Protein 6JEL (pdb70)

Structure (mmCIF, N/CA/C/O backbone):
data_6JEL
#
_entry.id   6JEL
#
_cell.length_a   91.687
_cell.length_b   94.822
_cell.length_c   115.273
_cell.angle_alpha   90.00
_cell.angle_beta   90.00
_cell.angle_gamma   90.00
#
_symmetry.space_group_name_H-M   'P 21 21 21'
#
loop_
_entity.id
_entity.type
_entity.pdbx_description
1 polymer Glycosyltransferase
2 water water
#
loop_
_atom_site.group_PDB
_atom_site.id
_atom_site.type_symbol
_atom_site.label_atom_id
_atom_site.label_alt_id
_atom_site.label_comp_id
_atom_site.label_asym_id
_atom_site.label_entity_id
_atom_site.label_seq_id
_atom_site.pdbx_PDB_ins_code
_atom_site.Cartn_x
_atom_site.Cartn_y
_atom_site.Cartn_z
_atom_site.occupancy
_atom_site.B_iso_or_equiv
_atom_site.auth_seq_id
_atom_site.auth_comp_id
_atom_site.auth_asym_id
_atom_site.auth_atom_id
_atom_site.pdbx_PDB_model_num
ATOM 1 N N . ALA A 1 25 ? 50.096 4.590 29.266 1.00 58.64 5 ALA A N 1
ATOM 2 C CA . ALA A 1 25 ? 49.469 4.839 27.930 1.00 58.90 5 ALA A CA 1
ATOM 3 C C . ALA A 1 25 ? 48.478 5.996 28.040 1.00 57.09 5 ALA A C 1
ATOM 4 O O . ALA A 1 25 ? 47.545 5.933 28.841 1.00 60.24 5 ALA A O 1
ATOM 6 N N . PRO A 1 26 ? 48.653 7.085 27.251 1.00 52.83 6 PRO A N 1
ATOM 7 C CA . PRO A 1 26 ? 47.730 8.220 27.285 1.00 50.62 6 PRO A CA 1
ATOM 8 C C . PRO A 1 26 ? 46.329 7.829 26.815 1.00 50.07 6 PRO A C 1
ATOM 9 O O . PRO A 1 26 ? 46.174 6.979 25.940 1.00 49.81 6 PRO A O 1
ATOM 13 N N . LEU A 1 27 ? 45.316 8.469 27.411 1.00 47.32 7 LEU A N 1
ATOM 14 C CA . LEU A 1 27 ? 43.932 8.056 27.252 1.00 44.63 7 LEU A CA 1
ATOM 15 C C . LEU A 1 27 ? 43.163 9.073 26.412 1.00 42.19 7 LEU A C 1
ATOM 16 O O . LEU A 1 27 ? 43.178 10.272 26.695 1.00 40.23 7 LEU A O 1
ATOM 21 N N . ILE A 1 28 ? 42.477 8.555 25.385 1.00 39.83 8 ILE A N 1
ATOM 22 C CA . ILE A 1 28 ? 41.531 9.322 24.591 1.00 37.30 8 ILE A CA 1
ATOM 23 C C . ILE A 1 28 ? 40.121 8.956 25.050 1.00 36.83 8 ILE A C 1
ATOM 24 O O . ILE A 1 28 ? 39.768 7.781 25.126 1.00 36.65 8 ILE A O 1
ATOM 29 N N . VAL A 1 29 ? 39.325 9.982 25.358 1.00 35.38 9 VAL A N 1
ATOM 30 C CA . VAL A 1 29 ? 37.951 9.785 25.784 1.00 34.41 9 VAL A CA 1
ATOM 31 C C . VAL A 1 29 ? 37.041 10.088 24.598 1.00 33.86 9 VAL A C 1
ATOM 32 O O . VAL A 1 29 ? 37.207 11.106 23.933 1.00 33.33 9 VAL A O 1
ATOM 36 N N . ILE A 1 30 ? 36.095 9.180 24.335 1.00 33.32 10 ILE A N 1
ATOM 37 C CA . ILE A 1 30 ? 35.158 9.338 23.234 1.00 32.25 10 ILE A CA 1
ATOM 38 C C . ILE A 1 30 ? 33.740 9.235 23.786 1.00 31.74 10 ILE A C 1
ATOM 39 O O . ILE A 1 30 ? 33.414 8.289 24.501 1.00 32.68 10 ILE A O 1
ATOM 44 N N . VAL A 1 31 ? 32.905 10.223 23.445 1.00 31.96 11 VAL A N 1
ATOM 45 C CA . VAL A 1 31 ? 31.539 10.279 23.940 1.00 32.66 11 VAL A CA 1
ATOM 46 C C . VAL A 1 31 ? 30.581 10.250 22.752 1.00 32.92 11 VAL A C 1
ATOM 47 O O . VAL A 1 31 ? 30.253 11.291 22.187 1.00 33.01 11 VAL A O 1
ATOM 51 N N . PRO A 1 32 ? 30.093 9.057 22.341 1.00 30.85 12 PRO A N 1
ATOM 52 C CA . PRO A 1 32 ? 29.122 8.958 21.255 1.00 31.12 12 PRO A CA 1
ATOM 53 C C . PRO A 1 32 ? 27.750 9.416 21.730 1.00 31.31 12 PRO A C 1
ATOM 54 O O . PRO A 1 32 ? 27.403 9.239 22.900 1.00 32.53 12 PRO A O 1
ATOM 58 N N . SER A 1 33 ? 26.974 9.993 20.807 1.00 31.74 13 SER A N 1
ATOM 59 C CA . SER A 1 33 ? 25.563 10.219 21.064 1.00 33.16 13 SER A CA 1
ATOM 60 C C . SER A 1 33 ? 24.872 8.875 21.284 1.00 35.76 13 SER A C 1
ATOM 61 O O . SER A 1 33 ? 25.336 7.855 20.775 1.00 34.36 13 SER A O 1
ATOM 64 N N . PRO A 1 34 ? 23.770 8.826 22.074 1.00 37.72 14 PRO A N 1
ATOM 65 C CA . PRO A 1 34 ? 23.034 7.582 22.307 1.00 40.03 14 PRO A CA 1
ATOM 66 C C . PRO A 1 34 ? 22.483 6.974 21.024 1.00 41.37 14 PRO A C 1
ATOM 67 O O . PRO A 1 34 ? 22.141 7.692 20.082 1.00 42.28 14 PRO A O 1
ATOM 71 N N . GLY A 1 35 ? 22.400 5.638 21.012 1.00 43.66 15 GLY A N 1
ATOM 72 C CA . GLY A 1 35 ? 21.902 4.897 19.864 1.00 45.44 15 GLY A CA 1
ATOM 73 C C . GLY A 1 35 ? 23.034 4.246 19.075 1.00 46.86 15 GLY A C 1
ATOM 74 O O . GLY A 1 35 ? 24.129 4.796 18.975 1.00 48.67 15 GLY A O 1
ATOM 75 N N . MET A 1 36 ? 22.740 3.068 18.511 1.00 46.75 16 MET A N 1
ATOM 76 C CA . MET A 1 36 ? 23.691 2.270 17.754 1.00 46.24 16 MET A CA 1
ATOM 77 C C . MET A 1 36 ? 24.184 3.068 16.546 1.00 43.89 16 MET A C 1
ATOM 78 O O . MET A 1 36 ? 25.348 2.965 16.160 1.00 44.17 16 MET A O 1
ATOM 83 N N . GLY A 1 37 ? 23.282 3.864 15.956 1.00 44.00 17 GLY A N 1
ATOM 84 C CA . GLY A 1 37 ? 23.586 4.645 14.768 1.00 41.79 17 GLY A CA 1
ATOM 85 C C . GLY A 1 37 ? 24.748 5.613 14.988 1.00 42.17 17 GLY A C 1
ATOM 86 O O . GLY A 1 37 ? 25.471 5.936 14.048 1.00 43.20 17 GLY A O 1
ATOM 87 N N . HIS A 1 38 ? 24.918 6.069 16.236 1.00 40.43 18 HIS A N 1
ATOM 88 C CA . HIS A 1 38 ? 25.988 6.997 16.564 1.00 40.67 18 HIS A CA 1
ATOM 89 C C . HIS A 1 38 ? 27.190 6.249 17.136 1.00 40.76 18 HIS A C 1
ATOM 90 O O . HIS A 1 38 ? 28.329 6.678 16.948 1.00 42.43 18 HIS A O 1
ATOM 97 N N . LEU A 1 39 ? 26.928 5.125 17.819 1.00 38.74 19 LEU A N 1
ATOM 98 C CA . LEU A 1 39 ? 27.984 4.353 18.454 1.00 36.48 19 LEU A CA 1
ATOM 99 C C . LEU A 1 39 ? 28.915 3.755 17.398 1.00 37.06 19 LEU A C 1
ATOM 100 O O . LEU A 1 39 ? 30.134 3.829 17.535 1.00 36.74 19 LEU A O 1
ATOM 105 N N . ILE A 1 40 ? 28.328 3.192 16.336 1.00 37.63 20 ILE A N 1
ATOM 106 C CA . ILE A 1 40 ? 29.063 2.398 15.362 1.00 37.55 20 ILE A CA 1
ATOM 107 C C . ILE A 1 40 ? 30.195 3.206 14.723 1.00 38.74 20 ILE A C 1
ATOM 108 O O . ILE A 1 40 ? 31.339 2.759 14.740 1.00 38.51 20 ILE A O 1
ATOM 113 N N . PRO A 1 41 ? 29.945 4.405 14.139 1.00 39.57 21 PRO A N 1
ATOM 114 C CA . PRO A 1 41 ? 31.010 5.164 13.478 1.00 40.00 21 PRO A CA 1
ATOM 115 C C . PRO A 1 41 ? 32.152 5.568 14.412 1.00 39.90 21 PRO A C 1
ATOM 116 O O . PRO A 1 41 ? 33.313 5.559 14.008 1.00 40.75 21 PRO A O 1
ATOM 120 N N . LEU A 1 42 ? 31.821 5.909 15.664 1.00 38.27 22 LEU A N 1
ATOM 121 C CA . LEU A 1 42 ? 32.839 6.333 16.613 1.00 37.59 22 LEU A CA 1
ATOM 122 C C . LEU A 1 42 ? 33.604 5.132 17.164 1.00 37.67 22 LEU A C 1
ATOM 123 O O . LEU A 1 42 ? 34.761 5.270 17.552 1.00 36.53 22 LEU A O 1
ATOM 128 N N . VAL A 1 43 ? 32.954 3.960 17.199 1.00 39.43 23 VAL A N 1
ATOM 129 C CA . VAL A 1 43 ? 33.626 2.727 17.583 1.00 39.99 23 VAL A CA 1
ATOM 130 C C . VAL A 1 43 ? 34.677 2.394 16.527 1.00 41.18 23 VAL A C 1
ATOM 131 O O . VAL A 1 43 ? 35.782 1.972 16.864 1.00 41.93 23 VAL A O 1
ATOM 135 N N . GLU A 1 44 ? 34.326 2.607 15.253 1.00 42.27 24 GLU A N 1
ATOM 136 C CA . GLU A 1 44 ? 35.245 2.363 14.152 1.00 43.79 24 GLU A CA 1
ATOM 137 C C . GLU A 1 44 ? 36.444 3.304 14.265 1.00 43.47 24 GLU A C 1
ATOM 138 O O . GLU A 1 44 ? 37.573 2.900 13.996 1.00 42.51 24 GLU A O 1
ATOM 144 N N . PHE A 1 45 ? 36.186 4.556 14.670 1.00 41.41 25 PHE A N 1
ATOM 145 C CA . PHE A 1 45 ? 37.249 5.531 14.844 1.00 40.11 25 PHE A CA 1
ATOM 146 C C . PHE A 1 45 ? 38.148 5.114 16.007 1.00 39.87 25 PHE A C 1
ATOM 147 O O . PHE A 1 45 ? 39.363 5.236 15.915 1.00 40.76 25 PHE A O 1
ATOM 155 N N . ALA A 1 46 ? 37.537 4.605 17.083 1.00 39.49 26 ALA A N 1
ATOM 156 C CA . ALA A 1 46 ? 38.261 4.121 18.249 1.00 39.59 26 ALA A CA 1
ATOM 157 C C . ALA A 1 46 ? 39.211 2.992 17.855 1.00 40.28 26 ALA A C 1
ATOM 158 O O . ALA A 1 46 ? 40.354 2.955 18.306 1.00 40.44 26 ALA A O 1
ATOM 160 N N . LYS A 1 47 ? 38.732 2.088 16.993 1.00 42.33 27 LYS A N 1
ATOM 161 C CA . LYS A 1 47 ? 39.513 0.941 16.556 1.00 44.43 27 LYS A CA 1
ATOM 162 C C . LYS A 1 47 ? 40.726 1.407 15.755 1.00 43.68 27 LYS A C 1
ATOM 163 O O . LYS A 1 47 ? 41.808 0.838 15.884 1.00 44.14 27 LYS A O 1
ATOM 169 N N . VAL A 1 48 ? 40.536 2.453 14.945 1.00 42.71 28 VAL A N 1
ATOM 170 C CA . VAL A 1 48 ? 41.607 3.005 14.129 1.00 42.75 28 VAL A CA 1
ATOM 171 C C . VAL A 1 48 ? 42.686 3.590 15.041 1.00 43.16 28 VAL A C 1
ATOM 172 O O . VAL A 1 48 ? 43.868 3.354 14.816 1.00 43.82 28 VAL A O 1
ATOM 176 N N . LEU A 1 49 ? 42.263 4.314 16.089 1.00 42.61 29 LEU A N 1
ATOM 177 C CA . LEU A 1 49 ? 43.169 5.026 16.981 1.00 41.73 29 LEU A CA 1
ATOM 178 C C . LEU A 1 49 ? 44.056 4.055 17.759 1.00 41.05 29 LEU A C 1
ATOM 179 O O . LEU A 1 49 ? 45.249 4.305 17.900 1.00 39.51 29 LEU A O 1
ATOM 184 N N . VAL A 1 50 ? 43.470 2.962 18.267 1.00 41.14 30 VAL A N 1
ATOM 185 C CA . VAL A 1 50 ? 44.209 2.058 19.138 1.00 44.01 30 VAL A CA 1
ATOM 186 C C . VAL A 1 50 ? 45.092 1.131 18.307 1.00 47.05 30 VAL A C 1
ATOM 187 O O . VAL A 1 50 ? 46.087 0.619 18.813 1.00 49.79 30 VAL A O 1
ATOM 191 N N . SER A 1 51 ? 44.717 0.917 17.039 1.00 48.57 31 SER A N 1
ATOM 192 C CA . SER A 1 51 ? 45.449 -0.004 16.186 1.00 48.98 31 SER A CA 1
ATOM 193 C C . SER A 1 51 ? 46.672 0.684 15.583 1.00 50.13 31 SER A C 1
ATOM 194 O O . SER A 1 51 ? 47.686 0.034 15.341 1.00 51.76 31 SER A O 1
ATOM 197 N N . ARG A 1 52 ? 46.575 2.000 15.363 1.00 48.78 32 ARG A N 1
ATOM 198 C CA . ARG A 1 52 ? 47.644 2.726 14.696 1.00 48.51 32 ARG A CA 1
ATOM 199 C C . ARG A 1 52 ? 48.578 3.392 15.705 1.00 49.26 32 ARG A C 1
ATOM 200 O O . ARG A 1 52 ? 49.738 3.645 15.383 1.00 49.48 32 ARG A O 1
ATOM 208 N N . PHE A 1 53 ? 48.079 3.690 16.911 1.00 47.69 33 PHE A N 1
ATOM 209 C CA . PHE A 1 53 ? 48.859 4.481 17.850 1.00 48.64 33 PHE A CA 1
ATOM 210 C C . PHE A 1 53 ? 48.875 3.837 19.235 1.00 50.86 33 PHE A C 1
ATOM 211 O O . PHE A 1 53 ? 48.120 2.902 19.507 1.00 49.19 33 PHE A O 1
ATOM 219 N N . HIS A 1 54 ? 49.758 4.360 20.096 1.00 55.29 34 HIS A N 1
ATOM 220 C CA . HIS A 1 54 ? 49.872 3.914 21.476 1.00 60.05 34 HIS A CA 1
ATOM 221 C C . HIS A 1 54 ? 48.934 4.737 22.353 1.00 57.87 34 HIS A C 1
ATOM 222 O O . HIS A 1 54 ? 49.362 5.608 23.111 1.00 59.75 34 HIS A O 1
ATOM 229 N N . PHE A 1 55 ? 47.636 4.454 22.214 1.00 54.38 35 PHE A N 1
ATOM 230 C CA . PHE A 1 55 ? 46.602 5.142 22.964 1.00 50.11 35 PHE A CA 1
ATOM 231 C C . PHE A 1 55 ? 45.671 4.119 23.601 1.00 47.57 35 PHE A C 1
ATOM 232 O O . PHE A 1 55 ? 45.460 3.038 23.060 1.00 47.50 35 PHE A O 1
ATOM 240 N N . SER A 1 56 ? 45.136 4.482 24.769 1.00 47.37 36 SER A N 1
ATOM 241 C CA . SER A 1 56 ? 43.960 3.833 25.317 1.00 46.13 36 SER A CA 1
ATOM 242 C C . SER A 1 56 ? 42.740 4.674 24.958 1.00 45.04 36 SER A C 1
ATOM 243 O O . SER A 1 56 ? 42.828 5.901 24.919 1.00 45.49 36 SER A O 1
ATOM 246 N N . VAL A 1 57 ? 41.617 4.004 24.677 1.00 43.44 37 VAL A N 1
ATOM 247 C CA . VAL A 1 57 ? 40.362 4.697 24.440 1.00 42.18 37 VAL A CA 1
ATOM 248 C C . VAL A 1 57 ? 39.370 4.308 25.534 1.00 42.57 37 VAL A C 1
ATOM 249 O O . VAL A 1 57 ? 39.252 3.137 25.886 1.00 42.09 37 VAL A O 1
ATOM 253 N N . SER A 1 58 ? 38.681 5.317 26.076 1.00 42.87 38 SER A N 1
ATOM 254 C CA . SER A 1 58 ? 37.589 5.098 27.010 1.00 43.04 38 SER A CA 1
ATOM 255 C C . SER A 1 58 ? 36.297 5.655 26.416 1.00 41.55 38 SER A C 1
ATOM 256 O O . SER A 1 58 ? 36.195 6.855 26.175 1.00 41.39 38 SER A O 1
ATOM 259 N N . LEU A 1 59 ? 35.323 4.768 26.178 1.00 39.45 39 LEU A N 1
ATOM 260 C CA . LEU A 1 59 ? 34.012 5.171 25.696 1.00 38.07 39 LEU A CA 1
ATOM 261 C C . LEU A 1 59 ? 33.102 5.483 26.881 1.00 37.17 39 LEU A C 1
ATOM 262 O O . LEU A 1 59 ? 32.827 4.616 27.706 1.00 37.53 39 LEU A O 1
ATOM 267 N N . LEU A 1 60 ? 32.640 6.737 26.952 1.00 36.64 40 LEU A N 1
ATOM 268 C CA . LEU A 1 60 ? 31.624 7.145 27.913 1.00 35.06 40 LEU A CA 1
ATOM 269 C C . LEU A 1 60 ? 30.298 7.288 27.174 1.00 35.31 40 LEU A C 1
ATOM 270 O O . LEU A 1 60 ? 30.203 8.076 26.236 1.00 36.91 40 LEU A O 1
ATOM 275 N N . LEU A 1 61 ? 29.292 6.507 27.594 1.00 34.46 41 LEU A N 1
ATOM 276 C CA . LEU A 1 61 ? 28.067 6.336 26.826 1.00 34.91 41 LEU A CA 1
ATOM 277 C C . LEU A 1 61 ? 26.868 6.887 27.595 1.00 34.99 41 LEU A C 1
ATOM 278 O O . LEU A 1 61 ? 26.344 6.226 28.496 1.00 33.93 41 LEU A O 1
ATOM 283 N N . PRO A 1 62 ? 26.385 8.106 27.252 1.00 35.91 42 PRO A N 1
ATOM 284 C CA . PRO A 1 62 ? 25.121 8.616 27.782 1.00 34.91 42 PRO A CA 1
ATOM 285 C C . PRO A 1 62 ? 23.997 7.723 27.265 1.00 34.54 42 PRO A C 1
ATOM 286 O O . PRO A 1 62 ? 24.040 7.285 26.116 1.00 33.91 42 PRO A O 1
ATOM 290 N N . THR A 1 63 ? 23.002 7.443 28.115 1.00 33.97 43 THR A N 1
ATOM 291 C CA . THR A 1 63 ? 21.976 6.482 27.741 1.00 35.04 43 THR A CA 1
ATOM 292 C C . THR A 1 63 ? 20.644 6.787 28.426 1.00 35.36 43 THR A C 1
ATOM 293 O O . THR A 1 63 ? 20.613 7.431 29.469 1.00 33.79 43 THR A O 1
ATOM 297 N N . THR A 1 64 ? 19.555 6.291 27.824 1.00 36.39 44 THR A N 1
ATOM 298 C CA . THR A 1 64 ? 18.219 6.398 28.383 1.00 38.53 44 THR A CA 1
ATOM 299 C C . THR A 1 64 ? 17.686 5.015 28.756 1.00 39.45 44 THR A C 1
ATOM 300 O O . THR A 1 64 ? 16.561 4.897 29.240 1.00 40.74 44 THR A O 1
ATOM 304 N N . ALA A 1 65 ? 18.499 3.974 28.534 1.00 40.11 45 ALA A N 1
ATOM 305 C CA . ALA A 1 65 ? 18.075 2.602 28.768 1.00 40.70 45 ALA A CA 1
ATOM 306 C C . ALA A 1 65 ? 19.283 1.737 29.113 1.00 42.83 45 ALA A C 1
ATOM 307 O O . ALA A 1 65 ? 20.425 2.159 28.944 1.00 43.89 45 ALA A O 1
ATOM 309 N N . GLN A 1 66 ? 19.003 0.515 29.583 1.00 44.29 46 GLN A N 1
ATOM 310 C CA . GLN A 1 66 ? 20.031 -0.480 29.829 1.00 42.70 46 GLN A CA 1
ATOM 311 C C . GLN A 1 66 ? 20.615 -0.924 28.493 1.00 41.82 46 GLN A C 1
ATOM 312 O O . GLN A 1 66 ? 19.942 -0.853 27.469 1.00 40.30 46 GLN A O 1
ATOM 318 N N . PRO A 1 67 ? 21.884 -1.393 28.461 1.00 42.80 47 PRO A N 1
ATOM 319 C CA . PRO A 1 67 ? 22.471 -1.921 27.230 1.00 43.26 47 PRO A CA 1
ATOM 320 C C . PRO A 1 67 ? 21.575 -2.997 26.615 1.00 44.75 47 PRO A C 1
ATOM 321 O O . PRO A 1 67 ? 20.996 -3.819 27.328 1.00 42.02 47 PRO A O 1
ATOM 325 N N . THR A 1 68 ? 21.451 -2.961 25.283 1.00 45.96 48 THR A N 1
ATOM 326 C CA . THR A 1 68 ? 20.820 -4.036 24.535 1.00 47.76 48 THR A CA 1
ATOM 327 C C . THR A 1 68 ? 21.867 -5.115 24.272 1.00 48.36 48 THR A C 1
ATOM 328 O O . THR A 1 68 ? 23.062 -4.881 24.460 1.00 47.54 48 THR A O 1
ATOM 332 N N . LYS A 1 69 ? 21.406 -6.291 23.830 1.00 47.79 49 LYS A N 1
ATOM 333 C CA . LYS A 1 69 ? 22.289 -7.382 23.457 1.00 49.81 49 LYS A CA 1
ATOM 334 C C . LYS A 1 69 ? 23.230 -6.918 22.344 1.00 48.26 49 LYS A C 1
ATOM 335 O O . LYS A 1 69 ? 24.428 -7.201 22.387 1.00 49.10 49 LYS A O 1
ATOM 341 N N . ALA A 1 70 ? 22.678 -6.192 21.363 1.00 46.51 50 ALA A N 1
ATOM 342 C CA . ALA A 1 70 ? 23.427 -5.733 20.206 1.00 45.58 50 ALA A CA 1
ATOM 343 C C . ALA A 1 70 ? 24.539 -4.772 20.621 1.00 45.48 50 ALA A C 1
ATOM 344 O O . ALA A 1 70 ? 25.652 -4.873 20.116 1.00 48.23 50 ALA A O 1
ATOM 346 N N . GLN A 1 71 ? 24.240 -3.836 21.528 1.00 44.43 51 GLN A N 1
ATOM 347 C CA . GLN A 1 71 ? 25.278 -2.897 21.931 1.00 46.55 51 GLN A CA 1
ATOM 348 C C . GLN A 1 71 ? 26.321 -3.598 22.800 1.00 45.58 51 GLN A C 1
ATOM 349 O O . GLN A 1 71 ? 27.517 -3.373 22.614 1.00 46.43 51 GLN A O 1
ATOM 355 N N . THR A 1 72 ? 25.868 -4.495 23.687 1.00 45.59 52 THR A N 1
ATOM 356 C CA . THR A 1 72 ? 26.754 -5.269 24.545 1.00 46.51 52 THR A CA 1
ATOM 357 C C . THR A 1 72 ? 27.723 -6.094 23.694 1.00 47.66 52 THR A C 1
ATOM 358 O O . THR A 1 72 ? 28.923 -6.128 23.966 1.00 47.90 52 THR A O 1
ATOM 362 N N . THR A 1 73 ? 27.193 -6.750 22.655 1.00 47.92 53 THR A N 1
ATOM 363 C CA . THR A 1 73 ? 28.015 -7.628 21.838 1.00 50.31 53 THR A CA 1
ATOM 364 C C . THR A 1 73 ? 29.017 -6.816 21.022 1.00 48.56 53 THR A C 1
ATOM 365 O O . THR A 1 73 ? 30.132 -7.274 20.812 1.00 49.41 53 THR A O 1
ATOM 369 N N . LEU A 1 74 ? 28.629 -5.613 20.583 1.00 46.61 54 LEU A N 1
ATOM 370 C CA . LEU A 1 74 ? 29.556 -4.755 19.862 1.00 45.80 54 LEU A CA 1
ATOM 371 C C . LEU A 1 74 ? 30.688 -4.325 20.795 1.00 45.54 54 LEU A C 1
ATOM 372 O O . LEU A 1 74 ? 31.860 -4.440 20.442 1.00 45.06 54 LEU A O 1
ATOM 377 N N . LEU A 1 75 ? 30.329 -3.850 21.992 1.00 44.06 55 LEU A N 1
ATOM 378 C CA . LEU A 1 75 ? 31.306 -3.253 22.889 1.00 44.90 55 LEU A CA 1
ATOM 379 C C . LEU A 1 75 ? 32.267 -4.309 23.432 1.00 47.04 55 LEU A C 1
ATOM 380 O O . LEU A 1 75 ? 33.435 -4.013 23.672 1.00 46.30 55 LEU A O 1
ATOM 385 N N . ASN A 1 76 ? 31.777 -5.543 23.590 1.00 50.01 56 ASN A N 1
ATOM 386 C CA . ASN A 1 76 ? 32.586 -6.632 24.118 1.00 51.80 56 ASN A CA 1
ATOM 387 C C . ASN A 1 76 ? 33.566 -7.145 23.063 1.00 51.15 56 ASN A C 1
ATOM 388 O O . ASN A 1 76 ? 34.543 -7.803 23.398 1.00 53.45 56 ASN A O 1
ATOM 393 N N . SER A 1 77 ? 33.296 -6.831 21.792 1.00 52.43 57 SER A N 1
ATOM 394 C CA . SER A 1 77 ? 34.105 -7.302 20.679 1.00 52.93 57 SER A CA 1
ATOM 395 C C . SER A 1 77 ? 35.356 -6.442 20.501 1.00 53.45 57 SER A C 1
ATOM 396 O O . SER A 1 77 ? 36.251 -6.811 19.742 1.00 53.45 57 SER A O 1
ATOM 399 N N . LEU A 1 78 ? 35.408 -5.299 21.199 1.00 51.49 58 LEU A N 1
ATOM 400 C CA . LEU A 1 78 ? 36.475 -4.324 21.022 1.00 50.11 58 LEU A CA 1
ATOM 401 C C . LEU A 1 78 ? 37.746 -4.803 21.723 1.00 48.87 58 LEU A C 1
ATOM 402 O O . LEU A 1 78 ? 37.674 -5.591 22.664 1.00 49.30 58 LEU A O 1
ATOM 407 N N . PRO A 1 79 ? 38.945 -4.342 21.290 1.00 47.74 59 PRO A N 1
ATOM 408 C CA . PRO A 1 79 ? 40.205 -4.701 21.949 1.00 48.48 59 PRO A CA 1
ATOM 409 C C . PRO A 1 79 ? 40.281 -4.180 23.383 1.00 48.72 59 PRO A C 1
ATOM 410 O O . PRO A 1 79 ? 39.505 -3.308 23.770 1.00 49.90 59 PRO A O 1
ATOM 414 N N . SER A 1 80 ? 41.240 -4.713 24.149 1.00 48.90 60 SER A N 1
ATOM 415 C CA . SER A 1 80 ? 41.378 -4.447 25.574 1.00 49.53 60 SER A CA 1
ATOM 416 C C . SER A 1 80 ? 41.741 -2.986 25.828 1.00 46.69 60 SER A C 1
ATOM 417 O O . SER A 1 80 ? 41.480 -2.458 26.906 1.00 47.80 60 SER A O 1
ATOM 420 N N . SER A 1 81 ? 42.348 -2.348 24.821 1.00 45.43 61 SER A N 1
ATOM 421 C CA . SER A 1 81 ? 42.767 -0.958 24.889 1.00 43.38 61 SER A CA 1
ATOM 422 C C . SER A 1 81 ? 41.560 -0.016 24.860 1.00 42.39 61 SER A C 1
ATOM 423 O O . SER A 1 81 ? 41.678 1.143 25.250 1.00 41.43 61 SER A O 1
ATOM 426 N N . VAL A 1 82 ? 40.412 -0.523 24.389 1.00 40.83 62 VAL A N 1
ATOM 427 C CA . VAL A 1 82 ? 39.166 0.232 24.357 1.00 43.12 62 VAL A CA 1
ATOM 428 C C . VAL A 1 82 ? 38.260 -0.261 25.484 1.00 43.26 62 VAL A C 1
ATOM 429 O O . VAL A 1 82 ? 37.789 -1.395 25.454 1.00 45.54 62 VAL A O 1
ATOM 433 N N . SER A 1 83 ? 38.028 0.599 26.480 1.00 41.74 63 SER A N 1
ATOM 434 C CA . SER A 1 83 ? 37.091 0.292 27.547 1.00 43.06 63 SER A CA 1
ATOM 435 C C . SER A 1 83 ? 35.810 1.097 27.339 1.00 42.35 63 SER A C 1
ATOM 436 O O . SER A 1 83 ? 35.789 2.031 26.543 1.00 42.46 63 SER A O 1
ATOM 439 N N . HIS A 1 84 ? 34.741 0.722 28.047 1.00 42.04 64 HIS A N 1
ATOM 440 C CA . HIS A 1 84 ? 33.472 1.421 27.921 1.00 41.41 64 HIS A CA 1
ATOM 441 C C . HIS A 1 84 ? 32.777 1.506 29.276 1.00 41.53 64 HIS A C 1
ATOM 442 O O . HIS A 1 84 ? 32.904 0.610 30.107 1.00 38.98 64 HIS A O 1
ATOM 449 N N . ASN A 1 85 ? 32.018 2.592 29.460 1.00 42.36 65 ASN A N 1
ATOM 450 C CA . ASN A 1 85 ? 31.338 2.903 30.707 1.00 43.72 65 ASN A CA 1
ATOM 451 C C . ASN A 1 85 ? 29.987 3.531 30.358 1.00 44.23 65 ASN A C 1
ATOM 452 O O . ASN A 1 85 ? 29.940 4.614 29.776 1.00 45.84 65 ASN A O 1
ATOM 457 N N . PHE A 1 86 ? 28.899 2.807 30.655 1.00 41.84 66 PHE A N 1
ATOM 458 C CA . PHE A 1 86 ? 27.563 3.364 30.535 1.00 40.95 66 PHE A CA 1
ATOM 459 C C . PHE A 1 86 ? 27.324 4.315 31.702 1.00 39.52 66 PHE A C 1
ATOM 460 O O . PHE A 1 86 ? 27.474 3.933 32.859 1.00 40.35 66 PHE A O 1
ATOM 468 N N . LEU A 1 87 ? 26.957 5.554 31.383 1.00 37.64 67 LEU A N 1
ATOM 469 C CA . LEU A 1 87 ? 26.752 6.564 32.408 1.00 37.07 67 LEU A CA 1
ATOM 470 C C . LEU A 1 87 ? 25.406 6.318 33.090 1.00 36.25 67 LEU A C 1
ATOM 471 O O . LEU A 1 87 ? 24.558 5.614 32.549 1.00 34.77 67 LEU A O 1
ATOM 476 N N . PRO A 1 88 ? 25.175 6.862 34.309 1.00 34.84 68 PRO A N 1
ATOM 477 C CA . PRO A 1 88 ? 23.869 6.775 34.960 1.00 35.13 68 PRO A CA 1
ATOM 478 C C . PRO A 1 88 ? 22.769 7.137 33.968 1.00 36.15 68 PRO A C 1
ATOM 479 O O . PRO A 1 88 ? 22.843 8.157 33.293 1.00 36.37 68 PRO A O 1
ATOM 483 N N . THR A 1 89 ? 21.764 6.263 33.884 1.00 36.67 69 THR A N 1
ATOM 484 C CA . THR A 1 89 ? 20.675 6.380 32.932 1.00 37.64 69 THR A CA 1
ATOM 485 C C . THR A 1 89 ? 19.930 7.696 33.140 1.00 39.45 69 THR A C 1
ATOM 486 O O . THR A 1 89 ? 19.685 8.111 34.268 1.00 38.44 69 THR A O 1
ATOM 490 N N . VAL A 1 90 ? 19.575 8.347 32.031 1.00 40.74 70 VAL A N 1
ATOM 491 C CA . VAL A 1 90 ? 18.599 9.426 32.046 1.00 42.51 70 VAL A CA 1
ATOM 492 C C . VAL A 1 90 ? 17.222 8.790 31.869 1.00 45.08 70 VAL A C 1
ATOM 493 O O . VAL A 1 90 ? 16.997 8.089 30.886 1.00 46.25 70 VAL A O 1
ATOM 497 N N . ASP A 1 91 ? 16.313 9.018 32.825 1.00 47.97 71 ASP A N 1
ATOM 498 C CA . ASP A 1 91 ? 14.978 8.440 32.763 1.00 50.42 71 ASP A CA 1
ATOM 499 C C . ASP A 1 91 ? 14.204 9.110 31.631 1.00 49.65 71 ASP A C 1
ATOM 500 O O . ASP A 1 91 ? 14.070 10.329 31.632 1.00 48.41 71 ASP A O 1
ATOM 505 N N . PRO A 1 92 ? 13.692 8.345 30.635 1.00 50.47 72 PRO A N 1
ATOM 506 C CA . PRO A 1 92 ? 12.890 8.913 29.549 1.00 52.36 72 PRO A CA 1
ATOM 507 C C . PRO A 1 92 ? 11.654 9.669 30.031 1.00 54.08 72 PRO A C 1
ATOM 508 O O . PRO A 1 92 ? 11.096 10.472 29.286 1.00 53.22 72 PRO A O 1
ATOM 512 N N . ALA A 1 93 ? 11.252 9.418 31.285 1.00 55.88 73 ALA A N 1
ATOM 513 C CA . ALA A 1 93 ? 10.121 10.098 31.900 1.00 58.37 73 ALA A CA 1
ATOM 514 C C . ALA A 1 93 ? 10.430 11.584 32.095 1.00 59.62 73 ALA A C 1
ATOM 515 O O . ALA A 1 93 ? 9.522 12.409 32.141 1.00 62.10 73 ALA A O 1
ATOM 517 N N . HIS A 1 94 ? 11.723 11.911 32.218 1.00 58.42 74 HIS A N 1
ATOM 518 C CA . HIS A 1 94 ? 12.167 13.279 32.438 1.00 59.70 74 HIS A CA 1
ATOM 519 C C . HIS A 1 94 ? 12.474 13.956 31.103 1.00 57.02 74 HIS A C 1
ATOM 520 O O . HIS A 1 94 ? 13.029 15.052 31.073 1.00 55.20 74 HIS A O 1
ATOM 527 N N . LEU A 1 95 ? 12.117 13.285 30.002 1.00 54.68 75 LEU A N 1
ATOM 528 C CA . LEU A 1 95 ? 12.358 13.798 28.663 1.00 55.51 75 LEU A CA 1
ATOM 529 C C . LEU A 1 95 ? 11.018 14.009 27.964 1.00 56.08 75 LEU A C 1
ATOM 530 O O . LEU A 1 95 ? 10.066 13.275 28.223 1.00 58.27 75 LEU A O 1
ATOM 535 N N . PRO A 1 96 ? 10.898 15.015 27.066 1.00 54.13 76 PRO A N 1
ATOM 536 C CA . PRO A 1 96 ? 9.638 15.274 26.367 1.00 53.87 76 PRO A CA 1
ATOM 537 C C . PRO A 1 96 ? 9.281 14.154 25.392 1.00 53.99 76 PRO A C 1
ATOM 538 O O . PRO A 1 96 ? 10.163 13.532 24.800 1.00 51.19 76 PRO A O 1
ATOM 542 N N . ASP A 1 97 ? 7.975 13.873 25.291 1.00 55.07 77 ASP A N 1
ATOM 543 C CA . ASP A 1 97 ? 7.442 12.930 24.323 1.00 57.27 77 ASP A CA 1
ATOM 544 C C . ASP A 1 97 ? 7.134 13.668 23.022 1.00 54.68 77 ASP A C 1
ATOM 545 O O . ASP A 1 97 ? 6.884 14.874 23.031 1.00 55.24 77 ASP A O 1
ATOM 550 N N . GLY A 1 98 ? 7.168 12.923 21.913 1.00 51.45 78 GLY A N 1
ATOM 551 C CA . GLY A 1 98 ? 6.717 13.415 20.622 1.00 52.78 78 GLY A CA 1
ATOM 552 C C . GLY A 1 98 ? 7.683 14.414 19.990 1.00 53.17 78 GLY A C 1
ATOM 553 O O . GLY A 1 98 ? 7.272 15.204 19.138 1.00 54.66 78 GLY A O 1
ATOM 554 N N . VAL A 1 99 ? 8.956 14.371 20.409 1.00 50.73 79 VAL A N 1
ATOM 555 C CA . VAL A 1 99 ? 9.982 15.227 19.829 1.00 47.92 79 VAL A CA 1
ATOM 556 C C . VAL A 1 99 ? 10.863 14.399 18.894 1.00 48.10 79 VAL A C 1
ATOM 557 O O . VAL A 1 99 ? 10.911 13.175 18.996 1.00 46.38 79 VAL A O 1
ATOM 561 N N . ALA A 1 100 ? 11.556 15.092 17.981 1.00 46.23 80 ALA A N 1
ATOM 562 C CA . ALA A 1 100 ? 12.463 14.453 17.039 1.00 46.46 80 ALA A CA 1
ATOM 563 C C . ALA A 1 100 ? 13.650 13.852 17.791 1.00 45.49 80 ALA A C 1
ATOM 564 O O . ALA A 1 100 ? 13.969 14.283 18.899 1.00 43.31 80 ALA A O 1
ATOM 566 N N . HIS A 1 101 ? 14.299 12.865 17.163 1.00 45.72 81 HIS A N 1
ATOM 567 C CA . HIS A 1 101 ? 15.360 12.085 17.783 1.00 47.92 81 HIS A CA 1
ATOM 568 C C . HIS A 1 101 ? 16.542 12.969 18.164 1.00 46.04 81 HIS A C 1
ATOM 569 O O . HIS A 1 101 ? 17.175 12.741 19.190 1.00 46.17 81 HIS A O 1
ATOM 576 N N . GLU A 1 102 ? 16.819 13.978 17.334 1.00 45.24 82 GLU A N 1
ATOM 577 C CA . GLU A 1 102 ? 17.916 14.908 17.550 1.00 43.50 82 GLU A CA 1
ATOM 578 C C . GLU A 1 102 ? 17.722 15.640 18.878 1.00 42.66 82 GLU A C 1
ATOM 579 O O . GLU A 1 102 ? 18.689 15.891 19.599 1.00 40.34 82 GLU A O 1
ATOM 585 N N . VAL A 1 103 ? 16.461 15.969 19.195 1.00 40.65 83 VAL A N 1
ATOM 586 C CA . VAL A 1 103 ? 16.136 16.659 20.434 1.00 39.19 83 VAL A CA 1
ATOM 587 C C . VAL A 1 103 ? 16.398 15.720 21.613 1.00 39.34 83 VAL A C 1
ATOM 588 O O . VAL A 1 103 ? 17.039 16.110 22.589 1.00 38.42 83 VAL A O 1
ATOM 592 N N . THR A 1 104 ? 15.907 14.478 21.506 1.00 38.73 84 THR A N 1
ATOM 593 C CA . THR A 1 104 ? 16.101 13.466 22.536 1.00 39.23 84 THR A CA 1
ATOM 594 C C . THR A 1 104 ? 17.593 13.281 22.807 1.00 38.44 84 THR A C 1
ATOM 595 O O . THR A 1 104 ? 18.009 13.233 23.963 1.00 38.41 84 THR A O 1
ATOM 599 N N . ILE A 1 105 ? 18.381 13.188 21.728 1.00 36.64 85 ILE A N 1
ATOM 600 C CA . ILE A 1 105 ? 19.818 12.980 21.809 1.00 36.26 85 ILE A CA 1
ATOM 601 C C . ILE A 1 105 ? 20.464 14.154 22.544 1.00 35.06 85 ILE A C 1
ATOM 602 O O . ILE A 1 105 ? 21.275 13.947 23.445 1.00 35.17 85 ILE A O 1
ATOM 607 N N . SER A 1 106 ? 20.079 15.378 22.161 1.00 34.03 86 SER A N 1
ATOM 608 C CA . SER A 1 106 ? 20.671 16.589 22.706 1.00 33.43 86 SER A CA 1
ATOM 609 C C . SER A 1 106 ? 20.397 16.693 24.207 1.00 34.32 86 SER A C 1
ATOM 610 O O . SER A 1 106 ? 21.293 17.038 24.984 1.00 33.49 86 SER A O 1
ATOM 613 N N . LEU A 1 107 ? 19.157 16.374 24.603 1.00 32.49 87 LEU A N 1
ATOM 614 C CA . LEU A 1 107 ? 18.735 16.471 25.991 1.00 33.59 87 LEU A CA 1
ATOM 615 C C . LEU A 1 107 ? 19.426 15.400 26.835 1.00 33.20 87 LEU A C 1
ATOM 616 O O . LEU A 1 107 ? 19.756 15.642 27.997 1.00 32.92 87 LEU A O 1
ATOM 621 N N . THR A 1 108 ? 19.650 14.224 26.237 1.00 33.23 88 THR A N 1
ATOM 622 C CA . THR A 1 108 ? 20.318 13.131 26.925 1.00 34.46 88 THR A CA 1
ATOM 623 C C . THR A 1 108 ? 21.745 13.537 27.280 1.00 35.24 88 THR A C 1
ATOM 624 O O . THR A 1 108 ? 22.198 13.284 28.397 1.00 37.90 88 THR A O 1
ATOM 628 N N . HIS A 1 109 ? 22.441 14.162 26.320 1.00 35.16 89 HIS A N 1
ATOM 629 C CA . HIS A 1 109 ? 23.772 14.706 26.551 1.00 34.05 89 HIS A CA 1
ATOM 630 C C . HIS A 1 109 ? 23.748 15.676 27.727 1.00 33.77 89 HIS A C 1
ATOM 631 O O . HIS A 1 109 ? 24.578 15.571 28.626 1.00 33.04 89 HIS A O 1
ATOM 638 N N . ALA A 1 110 ? 22.786 16.609 27.704 1.00 34.90 90 ALA A N 1
ATOM 639 C CA . ALA A 1 110 ? 22.683 17.660 28.705 1.00 36.31 90 ALA A CA 1
ATOM 640 C C . ALA A 1 110 ? 22.495 17.054 30.095 1.00 37.28 90 ALA A C 1
ATOM 641 O O . ALA A 1 110 ? 23.126 17.498 31.050 1.00 38.23 90 ALA A O 1
ATOM 643 N N . HIS A 1 111 ? 21.647 16.021 30.187 1.00 38.91 91 HIS A N 1
ATOM 644 C CA . HIS A 1 111 ? 21.328 15.395 31.461 1.00 41.17 91 HIS A CA 1
ATOM 645 C C . HIS A 1 111 ? 22.486 14.533 31.961 1.00 40.36 91 HIS A C 1
ATOM 646 O O . HIS A 1 111 ? 22.526 14.192 33.139 1.00 42.63 91 HIS A O 1
ATOM 653 N N . SER A 1 112 ? 23.420 14.191 31.063 1.00 39.72 92 SER A N 1
ATOM 654 C CA . SER A 1 112 ? 24.536 13.315 31.392 1.00 38.09 92 SER A CA 1
ATOM 655 C C . SER A 1 112 ? 25.807 14.118 31.671 1.00 38.99 92 SER A C 1
ATOM 656 O O . SER A 1 112 ? 26.849 13.544 32.000 1.00 41.09 92 SER A O 1
ATOM 659 N N . LEU A 1 113 ? 25.713 15.448 31.539 1.00 40.16 93 LEU A N 1
ATOM 660 C CA . LEU A 1 113 ? 26.884 16.315 31.559 1.00 42.49 93 LEU A CA 1
ATOM 661 C C . LEU A 1 113 ? 27.663 16.170 32.868 1.00 41.61 93 LEU A C 1
ATOM 662 O O . LEU A 1 113 ? 28.886 16.053 32.849 1.00 41.69 93 LEU A O 1
ATOM 667 N N . SER A 1 114 ? 26.941 16.186 33.997 1.00 42.66 94 SER A N 1
ATOM 668 C CA . SER A 1 114 ? 27.519 16.017 35.323 1.00 43.20 94 SER A CA 1
ATOM 669 C C . SER A 1 114 ? 28.269 14.692 35.416 1.00 42.21 94 SER A C 1
ATOM 670 O O . SER A 1 114 ? 29.395 14.651 35.904 1.00 41.57 94 SER A O 1
ATOM 673 N N . SER A 1 115 ? 27.622 13.621 34.943 1.00 41.21 95 SER A N 1
ATOM 674 C CA . SER A 1 115 ? 28.184 12.279 34.947 1.00 41.21 95 SER A CA 1
ATOM 675 C C . SER A 1 115 ? 29.508 12.244 34.186 1.00 40.19 95 SER A C 1
ATOM 676 O O . SER A 1 115 ? 30.462 11.608 34.635 1.00 40.14 95 SER A O 1
ATOM 679 N N . ILE A 1 116 ? 29.552 12.936 33.039 1.00 39.40 96 ILE A N 1
ATOM 680 C CA . ILE A 1 116 ? 30.736 12.928 32.191 1.00 39.56 96 ILE A CA 1
ATOM 681 C C . ILE A 1 116 ? 31.879 13.652 32.903 1.00 38.58 96 ILE A C 1
ATOM 682 O O . ILE A 1 116 ? 33.026 13.209 32.849 1.00 38.49 96 ILE A O 1
ATOM 687 N N . ARG A 1 117 ? 31.545 14.756 33.584 1.00 40.09 97 ARG A N 1
ATOM 688 C CA . ARG A 1 117 ? 32.520 15.516 34.350 1.00 42.64 97 ARG A CA 1
ATOM 689 C C . ARG A 1 117 ? 33.131 14.624 35.433 1.00 42.36 97 ARG A C 1
ATOM 690 O O . ARG A 1 117 ? 34.346 14.615 35.621 1.00 43.70 97 ARG A O 1
ATOM 698 N N . ALA A 1 118 ? 32.273 13.863 36.125 1.00 42.03 98 ALA A N 1
ATOM 699 C CA . ALA A 1 118 ? 32.683 12.988 37.214 1.00 41.49 98 ALA A CA 1
ATOM 700 C C . ALA A 1 118 ? 33.553 11.850 36.687 1.00 40.55 98 ALA A C 1
ATOM 701 O O . ALA A 1 118 ? 34.545 11.488 37.317 1.00 40.23 98 ALA A O 1
ATOM 703 N N . ALA A 1 119 ? 33.160 11.292 35.534 1.00 39.69 99 ALA A N 1
ATOM 704 C CA . ALA A 1 119 ? 33.897 10.216 34.892 1.00 40.83 99 ALA A CA 1
ATOM 705 C C . ALA A 1 119 ? 35.280 10.710 34.468 1.00 42.46 99 ALA A C 1
ATOM 706 O O . ALA A 1 119 ? 36.264 9.995 34.631 1.00 42.45 99 ALA A O 1
ATOM 708 N N . LEU A 1 120 ? 35.339 11.935 33.930 1.00 42.36 100 LEU A N 1
ATOM 709 C CA . LEU A 1 120 ? 36.599 12.524 33.502 1.00 44.24 100 LEU A CA 1
ATOM 710 C C . LEU A 1 120 ? 37.522 12.717 34.706 1.00 46.19 100 LEU A C 1
ATOM 711 O O . LEU A 1 120 ? 38.725 12.466 34.615 1.00 48.58 100 LEU A O 1
ATOM 716 N N . GLY A 1 121 ? 36.940 13.154 35.832 1.00 45.79 101 GLY A N 1
ATOM 717 C CA . GLY A 1 121 ? 37.661 13.290 37.088 1.00 44.73 101 GLY A CA 1
ATOM 718 C C . GLY A 1 121 ? 38.239 11.958 37.567 1.00 46.03 101 GLY A C 1
ATOM 719 O O . GLY A 1 121 ? 39.373 11.901 38.036 1.00 47.55 101 GLY A O 1
ATOM 720 N N . SER A 1 122 ? 37.445 10.888 37.436 1.00 46.55 102 SER A N 1
ATOM 721 C CA . SER A 1 122 ? 37.856 9.549 37.835 1.00 47.75 102 SER A CA 1
ATOM 722 C C . SER A 1 122 ? 38.980 9.042 36.933 1.00 48.16 102 SER A C 1
ATOM 723 O O . SER A 1 122 ? 39.950 8.460 37.416 1.00 46.34 102 SER A O 1
ATOM 726 N N . LEU A 1 123 ? 38.832 9.268 35.622 1.00 48.11 103 LEU A N 1
ATOM 727 C CA . LEU A 1 123 ? 39.769 8.773 34.626 1.00 49.28 103 LEU A CA 1
ATOM 728 C C . LEU A 1 123 ? 41.125 9.456 34.783 1.00 50.93 103 LEU A C 1
ATOM 729 O O . LEU A 1 123 ? 42.149 8.825 34.538 1.00 51.19 103 LEU A O 1
ATOM 734 N N . ALA A 1 124 ? 41.116 10.732 35.199 1.00 53.46 104 ALA A N 1
ATOM 735 C CA . ALA A 1 124 ? 42.330 11.515 35.387 1.00 57.85 104 ALA A CA 1
ATOM 736 C C . ALA A 1 124 ? 43.237 10.910 36.465 1.00 61.07 104 ALA A C 1
ATOM 737 O O . ALA A 1 124 ? 44.438 11.182 36.488 1.00 62.04 104 ALA A O 1
ATOM 739 N N . GLN A 1 125 ? 42.654 10.088 37.347 1.00 60.91 105 GLN A N 1
ATOM 740 C CA . GLN A 1 125 ? 43.390 9.397 38.397 1.00 63.79 105 GLN A CA 1
ATOM 741 C C . GLN A 1 125 ? 44.149 8.208 37.811 1.00 66.33 105 GLN A C 1
ATOM 742 O O . GLN A 1 125 ? 45.232 7.867 38.281 1.00 65.38 105 GLN A O 1
ATOM 748 N N . GLN A 1 126 ? 43.561 7.584 36.781 1.00 69.12 106 GLN A N 1
ATOM 749 C CA . GLN A 1 126 ? 44.054 6.331 36.231 1.00 68.93 106 GLN A CA 1
ATOM 750 C C . GLN A 1 126 ? 45.081 6.596 35.130 1.00 67.62 106 GLN A C 1
ATOM 751 O O . GLN A 1 126 ? 46.005 5.802 34.954 1.00 68.13 106 GLN A O 1
ATOM 757 N N . ALA A 1 127 ? 44.897 7.700 34.388 1.00 63.54 107 ALA A N 1
ATOM 758 C CA . ALA A 1 127 ? 45.764 8.074 33.279 1.00 59.84 107 ALA A CA 1
ATOM 759 C C . ALA A 1 127 ? 45.618 9.564 32.972 1.00 58.16 107 ALA A C 1
ATOM 760 O O . ALA A 1 127 ? 44.761 10.233 33.538 1.00 58.64 107 ALA A O 1
ATOM 762 N N . GLN A 1 128 ? 46.473 10.079 32.081 1.00 58.34 108 GLN A N 1
ATOM 763 C CA . GLN A 1 128 ? 46.334 11.439 31.582 1.00 58.80 108 GLN A CA 1
ATOM 764 C C . GLN A 1 128 ? 45.402 11.421 30.373 1.00 53.21 108 GLN A C 1
ATOM 765 O O . GLN A 1 128 ? 45.614 10.649 29.444 1.00 50.39 108 GLN A O 1
ATOM 771 N N . VAL A 1 129 ? 44.385 12.289 30.387 1.00 49.74 109 VAL A N 1
ATOM 772 C CA . VAL A 1 129 ? 43.434 12.386 29.290 1.00 47.33 109 VAL A CA 1
ATOM 773 C C . VAL A 1 129 ? 43.934 13.424 28.287 1.00 45.23 109 VAL A C 1
ATOM 774 O O . VAL A 1 129 ? 43.968 14.612 28.595 1.00 46.79 109 VAL A O 1
ATOM 778 N N . VAL A 1 130 ? 44.300 12.960 27.085 1.00 42.46 110 VAL A N 1
ATOM 779 C CA . VAL A 1 130 ? 45.002 13.789 26.114 1.00 40.95 110 VAL A CA 1
ATOM 780 C C . VAL A 1 130 ? 44.025 14.428 25.127 1.00 40.47 110 VAL A C 1
ATOM 781 O O . VAL A 1 130 ? 44.345 15.457 24.535 1.00 41.58 110 VAL A O 1
ATOM 785 N N . ALA A 1 131 ? 42.852 13.808 24.935 1.00 38.20 111 ALA A N 1
ATOM 786 C CA . ALA A 1 131 ? 41.863 14.325 23.997 1.00 37.24 111 ALA A CA 1
ATOM 787 C C . ALA A 1 131 ? 40.468 13.804 24.329 1.00 36.39 111 ALA A C 1
ATOM 788 O O . ALA A 1 131 ? 40.316 12.722 24.896 1.00 34.32 111 ALA A O 1
ATOM 790 N N . LEU A 1 132 ? 39.461 14.602 23.952 1.00 35.40 112 LEU A N 1
ATOM 791 C CA . LEU A 1 132 ? 38.061 14.221 24.039 1.00 36.70 112 LEU A CA 1
ATOM 792 C C . LEU A 1 132 ? 37.438 14.348 22.649 1.00 36.40 112 LEU A C 1
ATOM 793 O O . LEU A 1 132 ? 37.586 15.380 22.002 1.00 36.78 112 LEU A O 1
ATOM 798 N N . ILE A 1 133 ? 36.794 13.271 22.191 1.00 35.39 113 ILE A N 1
ATOM 799 C CA . ILE A 1 133 ? 36.165 13.274 20.839 1.00 34.03 113 ILE A CA 1
ATOM 800 C C . ILE A 1 133 ? 34.674 12.940 20.955 1.00 33.81 113 ILE A C 1
ATOM 801 O O . ILE A 1 133 ? 34.336 11.919 21.587 1.00 35.88 113 ILE A O 1
ATOM 806 N N . THR A 1 134 ? 33.822 13.784 20.363 1.00 32.27 114 THR A N 1
ATOM 807 C CA . THR A 1 134 ? 32.347 13.583 20.380 1.00 32.20 114 THR A CA 1
ATOM 808 C C . THR A 1 134 ? 31.779 13.877 18.986 1.00 33.30 114 THR A C 1
ATOM 809 O O . THR A 1 134 ? 32.391 14.688 18.262 1.00 34.50 114 THR A O 1
ATOM 813 N N . ASP A 1 135 ? 30.590 13.296 18.777 1.00 32.79 115 ASP A N 1
ATOM 814 C CA . ASP A 1 135 ? 29.719 13.349 17.575 1.00 33.08 115 ASP A CA 1
ATOM 815 C C . ASP A 1 135 ? 29.069 14.732 17.502 1.00 32.37 115 ASP A C 1
ATOM 816 O O . ASP A 1 135 ? 29.154 15.491 18.488 1.00 32.32 115 ASP A O 1
ATOM 821 N N . LEU A 1 136 ? 28.448 15.027 16.361 1.00 32.36 116 LEU A N 1
ATOM 822 C CA . LEU A 1 136 ? 27.904 16.347 16.075 1.00 33.61 116 LEU A CA 1
ATOM 823 C C . LEU A 1 136 ? 26.887 16.804 17.124 1.00 34.70 116 LEU A C 1
ATOM 824 O O . LEU A 1 136 ? 26.480 17.965 17.108 1.00 35.35 116 LEU A O 1
ATOM 829 N N . PHE A 1 137 ? 26.488 15.917 18.047 1.00 34.95 117 PHE A N 1
ATOM 830 C CA . PHE A 1 137 ? 25.514 16.301 19.062 1.00 34.08 117 PHE A CA 1
ATOM 831 C C . PHE A 1 137 ? 26.127 16.318 20.462 1.00 33.21 117 PHE A C 1
ATOM 832 O O . PHE A 1 137 ? 25.413 16.505 21.444 1.00 33.18 117 PHE A O 1
ATOM 840 N N . GLY A 1 138 ? 27.450 16.154 20.546 1.00 32.33 118 GLY A N 1
ATOM 841 C CA . GLY A 1 138 ? 28.131 16.163 21.830 1.00 31.91 118 GLY A CA 1
ATOM 842 C C . GLY A 1 138 ? 28.836 17.485 22.130 1.00 33.28 118 GLY A C 1
ATOM 843 O O . GLY A 1 138 ? 29.764 17.510 22.936 1.00 32.82 118 GLY A O 1
ATOM 844 N N . THR A 1 139 ? 28.362 18.577 21.510 1.00 32.86 119 THR A N 1
ATOM 845 C CA . THR A 1 139 ? 29.078 19.846 21.493 1.00 32.80 119 THR A CA 1
ATOM 846 C C . THR A 1 139 ? 29.037 20.541 22.854 1.00 34.00 119 THR A C 1
ATOM 847 O O . THR A 1 139 ? 29.879 21.395 23.127 1.00 33.66 119 THR A O 1
ATOM 851 N N . GLY A 1 140 ? 28.071 20.157 23.700 1.00 34.41 120 GLY A N 1
ATOM 852 C CA . GLY A 1 140 ? 27.927 20.723 25.034 1.00 35.82 120 GLY A CA 1
ATOM 853 C C . GLY A 1 140 ? 29.114 20.397 25.940 1.00 38.30 120 GLY A C 1
ATOM 854 O O . GLY A 1 140 ? 29.290 21.031 26.977 1.00 41.11 120 GLY A O 1
ATOM 855 N N . LEU A 1 141 ? 29.932 19.421 25.525 1.00 39.14 121 LEU A N 1
ATOM 856 C CA . LEU A 1 141 ? 31.019 18.909 26.346 1.00 41.84 121 LEU A CA 1
ATOM 857 C C . LEU A 1 141 ? 32.294 19.716 26.122 1.00 43.00 121 LEU A C 1
ATOM 858 O O . LEU A 1 141 ? 33.258 19.582 26.872 1.00 43.86 121 LEU A O 1
ATOM 863 N N . TYR A 1 142 ? 32.297 20.541 25.071 1.00 43.22 122 TYR A N 1
ATOM 864 C CA . TYR A 1 142 ? 33.534 21.116 24.571 1.00 46.52 122 TYR A CA 1
ATOM 865 C C . TYR A 1 142 ? 34.075 22.157 25.548 1.00 45.77 122 TYR A C 1
ATOM 866 O O . TYR A 1 142 ? 35.271 22.167 25.812 1.00 42.99 122 TYR A O 1
ATOM 875 N N . THR A 1 143 ? 33.195 23.017 26.077 1.00 47.56 123 THR A N 1
ATOM 876 C CA . THR A 1 143 ? 33.574 24.003 27.080 1.00 49.67 123 THR A CA 1
ATOM 877 C C . THR A 1 143 ? 34.086 23.302 28.338 1.00 47.98 123 THR A C 1
ATOM 878 O O . THR A 1 143 ? 35.106 23.695 28.901 1.00 49.86 123 THR A O 1
ATOM 882 N N . VAL A 1 144 ? 33.365 22.253 28.754 1.00 48.03 124 VAL A N 1
ATOM 883 C CA . VAL A 1 144 ? 33.697 21.450 29.919 1.00 47.16 124 VAL A CA 1
ATOM 884 C C . VAL A 1 144 ? 35.114 20.902 29.764 1.00 46.09 124 VAL A C 1
ATOM 885 O O . VAL A 1 144 ? 35.904 20.973 30.698 1.00 46.93 124 VAL A O 1
ATOM 889 N N . ALA A 1 145 ? 35.417 20.369 28.574 1.00 45.94 125 ALA A N 1
ATOM 890 C CA . ALA A 1 145 ? 36.703 19.758 28.282 1.00 46.69 125 ALA A CA 1
ATOM 891 C C . ALA A 1 145 ? 37.815 20.802 28.345 1.00 47.33 125 ALA A C 1
ATOM 892 O O . ALA A 1 145 ? 38.871 20.530 28.903 1.00 44.75 125 ALA A O 1
ATOM 894 N N . ARG A 1 146 ? 37.566 21.987 27.774 1.00 49.08 126 ARG A N 1
ATOM 895 C CA . ARG A 1 146 ? 38.539 23.070 27.742 1.00 52.86 126 ARG A CA 1
ATOM 896 C C . ARG A 1 146 ? 38.923 23.475 29.164 1.00 53.77 126 ARG A C 1
ATOM 897 O O . ARG A 1 146 ? 40.087 23.771 29.443 1.00 53.50 126 ARG A O 1
ATOM 905 N N . ASP A 1 147 ? 37.919 23.479 30.050 1.00 54.45 127 ASP A N 1
ATOM 906 C CA . ASP A 1 147 ? 38.084 23.927 31.425 1.00 56.07 127 ASP A CA 1
ATOM 907 C C . ASP A 1 147 ? 38.900 22.915 32.224 1.00 55.24 127 ASP A C 1
ATOM 908 O O . ASP A 1 147 ? 39.534 23.273 33.211 1.00 57.05 127 ASP A O 1
ATOM 913 N N . LEU A 1 148 ? 38.867 21.649 31.795 1.00 52.81 128 LEU A N 1
ATOM 914 C CA . LEU A 1 148 ? 39.632 20.593 32.439 1.00 50.45 128 LEU A CA 1
ATOM 915 C C . LEU A 1 148 ? 40.995 20.467 31.762 1.00 47.11 128 LEU A C 1
ATOM 916 O O . LEU A 1 148 ? 41.817 19.646 32.164 1.00 50.15 128 LEU A O 1
ATOM 921 N N . GLY A 1 149 ? 41.226 21.289 30.731 1.00 47.46 129 GLY A N 1
ATOM 922 C CA . GLY A 1 149 ? 42.477 21.287 29.987 1.00 47.00 129 GLY A CA 1
ATOM 923 C C . GLY A 1 149 ? 42.581 20.119 29.008 1.00 46.18 129 GLY A C 1
ATOM 924 O O . GLY A 1 149 ? 43.681 19.678 28.684 1.00 48.71 129 GLY A O 1
ATOM 925 N N . ILE A 1 150 ? 41.430 19.623 28.538 1.00 43.83 130 ILE A N 1
ATOM 926 C CA . ILE A 1 150 ? 41.391 18.547 27.559 1.00 40.33 130 ILE A CA 1
ATOM 927 C C . ILE A 1 150 ? 40.924 19.129 26.226 1.00 39.54 130 ILE A C 1
ATOM 928 O O . ILE A 1 150 ? 39.833 19.695 26.142 1.00 38.05 130 ILE A O 1
ATOM 933 N N . PRO A 1 151 ? 41.730 19.019 25.144 1.00 38.76 131 PRO A N 1
ATOM 934 C CA . PRO A 1 151 ? 41.304 19.503 23.830 1.00 38.11 131 PRO A CA 1
ATOM 935 C C . PRO A 1 151 ? 40.147 18.653 23.302 1.00 37.51 131 PRO A C 1
ATOM 936 O O . PRO A 1 151 ? 40.258 17.431 23.223 1.00 37.67 131 PRO A O 1
ATOM 940 N N . PRO A 1 152 ? 38.985 19.271 22.983 1.00 35.49 132 PRO A N 1
ATOM 941 C CA . PRO A 1 152 ? 37.841 18.546 22.433 1.00 37.10 132 PRO A CA 1
ATOM 942 C C . PRO A 1 152 ? 37.824 18.540 20.904 1.00 37.11 132 PRO A C 1
ATOM 943 O O . PRO A 1 152 ? 38.167 19.534 20.273 1.00 36.37 132 PRO A O 1
ATOM 947 N N . TYR A 1 153 ? 37.416 17.408 20.315 1.00 37.59 133 TYR A N 1
ATOM 948 C CA . TYR A 1 153 ? 37.387 17.271 18.866 1.00 36.36 133 TYR A CA 1
ATOM 949 C C . TYR A 1 153 ? 36.033 16.751 18.396 1.00 37.15 133 TYR A C 1
ATOM 950 O O . TYR A 1 153 ? 35.363 15.992 19.095 1.00 37.04 133 TYR A O 1
ATOM 959 N N . LEU A 1 154 ? 35.653 17.182 17.189 1.00 36.64 134 LEU A N 1
ATOM 960 C CA . LEU A 1 154 ? 34.464 16.699 16.512 1.00 35.78 134 LEU A CA 1
ATOM 961 C C . LEU A 1 154 ? 34.879 15.653 15.482 1.00 36.56 134 LEU A C 1
ATOM 962 O O . LEU A 1 154 ? 35.714 15.918 14.618 1.00 36.21 134 LEU A O 1
ATOM 967 N N . TYR A 1 155 ? 34.306 14.452 15.607 1.00 37.04 135 TYR A N 1
ATOM 968 C CA . TYR A 1 155 ? 34.369 13.474 14.537 1.00 37.10 135 TYR A CA 1
ATOM 969 C C . TYR A 1 155 ? 33.101 13.620 13.705 1.00 36.28 135 TYR A C 1
ATOM 970 O O . TYR A 1 155 ? 32.027 13.198 14.128 1.00 36.40 135 TYR A O 1
ATOM 979 N N . PHE A 1 156 ? 33.233 14.267 12.544 1.00 33.82 136 PHE A N 1
ATOM 980 C CA . PHE A 1 156 ? 32.086 14.564 11.705 1.00 33.41 136 PHE A CA 1
ATOM 981 C C . PHE A 1 156 ? 31.856 13.413 10.733 1.00 34.85 136 PHE A C 1
ATOM 982 O O . PHE A 1 156 ? 32.776 12.999 10.031 1.00 36.81 136 PHE A O 1
ATOM 990 N N . THR A 1 157 ? 30.613 12.927 10.686 1.00 36.83 137 THR A N 1
ATOM 991 C CA . THR A 1 157 ? 30.327 11.659 10.034 1.00 38.89 137 THR A CA 1
ATOM 992 C C . THR A 1 157 ? 29.688 11.848 8.659 1.00 39.49 137 THR A C 1
ATOM 993 O O . THR A 1 157 ? 29.372 10.858 8.006 1.00 43.84 137 THR A O 1
ATOM 997 N N . SER A 1 158 ? 29.507 13.098 8.209 1.00 38.50 138 SER A N 1
ATOM 998 C CA . SER A 1 158 ? 29.021 13.318 6.853 1.00 37.40 138 SER A CA 1
ATOM 999 C C . SER A 1 158 ? 30.111 13.918 5.963 1.00 34.97 138 SER A C 1
ATOM 1000 O O . SER A 1 158 ? 31.283 13.936 6.329 1.00 33.53 138 SER A O 1
ATOM 1003 N N . THR A 1 159 ? 29.705 14.386 4.778 1.00 33.19 139 THR A N 1
ATOM 1004 C CA . THR A 1 159 ? 30.621 14.921 3.782 1.00 32.85 139 THR A CA 1
ATOM 1005 C C . THR A 1 159 ? 31.202 16.249 4.260 1.00 32.34 139 THR A C 1
ATOM 1006 O O . THR A 1 159 ? 30.618 16.920 5.110 1.00 32.85 139 THR A O 1
ATOM 1010 N N . ALA A 1 160 ? 32.346 16.624 3.682 1.00 33.37 140 ALA A N 1
ATOM 1011 C CA . ALA A 1 160 ? 32.916 17.949 3.863 1.00 32.99 140 ALA A CA 1
ATOM 1012 C C . ALA A 1 160 ? 31.923 18.992 3.358 1.00 32.07 140 ALA A C 1
ATOM 1013 O O . ALA A 1 160 ? 31.778 20.052 3.958 1.00 32.91 140 ALA A O 1
ATOM 1015 N N . MET A 1 161 ? 31.221 18.664 2.267 1.00 33.03 141 MET A N 1
ATOM 1016 C CA . MET A 1 161 ? 30.205 19.553 1.724 1.00 34.45 141 MET A CA 1
ATOM 1017 C C . MET A 1 161 ? 29.096 19.777 2.751 1.00 34.13 141 MET A C 1
ATOM 1018 O O . MET A 1 161 ? 28.574 20.885 2.873 1.00 34.60 141 MET A O 1
ATOM 1023 N N . CYS A 1 162 ? 28.739 18.717 3.486 1.00 34.93 142 CYS A N 1
ATOM 1024 C CA . CYS A 1 162 ? 27.683 18.807 4.482 1.00 33.35 142 CYS A CA 1
ATOM 1025 C C . CYS A 1 162 ? 28.136 19.682 5.648 1.00 31.60 142 CYS A C 1
ATOM 1026 O O . CYS A 1 162 ? 27.349 20.466 6.178 1.00 29.70 142 CYS A O 1
ATOM 1029 N N . LEU A 1 163 ? 29.410 19.538 6.035 1.00 31.37 143 LEU A N 1
ATOM 1030 C CA . LEU A 1 163 ? 29.980 20.340 7.106 1.00 32.37 143 LEU A CA 1
ATOM 1031 C C . LEU A 1 163 ? 29.990 21.810 6.686 1.00 35.57 143 LEU A C 1
ATOM 1032 O O . LEU A 1 163 ? 29.589 22.681 7.461 1.00 36.38 143 LEU A O 1
ATOM 1037 N N . LEU A 1 164 ? 30.425 22.071 5.444 1.00 36.25 144 LEU A N 1
ATOM 1038 C CA . LEU A 1 164 ? 30.441 23.423 4.906 1.00 36.33 144 LEU A CA 1
ATOM 1039 C C . LEU A 1 164 ? 29.037 24.018 4.959 1.00 35.47 144 LEU A C 1
ATOM 1040 O O . LEU A 1 164 ? 28.877 25.160 5.379 1.00 36.00 144 LEU A O 1
ATOM 1045 N N . PHE A 1 165 ? 28.028 23.229 4.563 1.00 35.45 145 PHE A N 1
ATOM 1046 C CA . PHE A 1 165 ? 26.650 23.698 4.587 1.00 34.83 145 PHE A CA 1
ATOM 1047 C C . PHE A 1 165 ? 26.257 24.140 5.995 1.00 36.04 145 PHE A C 1
ATOM 1048 O O . PHE A 1 165 ? 25.607 25.174 6.156 1.00 35.61 145 PHE A O 1
ATOM 1056 N N . LEU A 1 166 ? 26.654 23.351 7.002 1.00 36.48 146 LEU A N 1
ATOM 1057 C CA . LEU A 1 166 ? 26.248 23.609 8.376 1.00 36.08 146 LEU A CA 1
ATOM 1058 C C . LEU A 1 166 ? 26.908 24.887 8.895 1.00 36.54 146 LEU A C 1
ATOM 1059 O O . LEU A 1 166 ? 26.278 25.638 9.631 1.00 36.83 146 LEU A O 1
ATOM 1064 N N . PHE A 1 167 ? 28.157 25.147 8.482 1.00 38.33 147 PHE A N 1
ATOM 1065 C CA . PHE A 1 167 ? 28.863 26.348 8.911 1.00 39.96 147 PHE A CA 1
ATOM 1066 C C . PHE A 1 167 ? 28.205 27.604 8.341 1.00 40.89 147 PHE A C 1
ATOM 1067 O O . PHE A 1 167 ? 28.344 28.678 8.919 1.00 44.16 147 PHE A O 1
ATOM 1075 N N . HIS A 1 168 ? 27.482 27.459 7.222 1.00 41.85 148 HIS A N 1
ATOM 1076 C CA . HIS A 1 168 ? 26.778 28.566 6.590 1.00 43.02 148 HIS A CA 1
ATOM 1077 C C . HIS A 1 168 ? 25.330 28.647 7.070 1.00 43.20 148 HIS A C 1
ATOM 1078 O O . HIS A 1 168 ? 24.632 29.607 6.749 1.00 44.21 148 HIS A O 1
ATOM 1085 N N . LEU A 1 169 ? 24.879 27.639 7.829 1.00 42.90 149 LEU A N 1
ATOM 1086 C CA . LEU A 1 169 ? 23.473 27.569 8.204 1.00 43.82 149 LEU A CA 1
ATOM 1087 C C . LEU A 1 169 ? 23.074 28.735 9.113 1.00 42.28 149 LEU A C 1
ATOM 1088 O O . LEU A 1 169 ? 21.957 29.234 8.986 1.00 43.27 149 LEU A O 1
ATOM 1093 N N . PRO A 1 170 ? 23.929 29.203 10.059 1.00 42.41 150 PRO A N 1
ATOM 1094 C CA . PRO A 1 170 ? 23.596 30.388 10.857 1.00 44.41 150 PRO A CA 1
ATOM 1095 C C . PRO A 1 170 ? 23.277 31.613 9.995 1.00 46.67 150 PRO A C 1
ATOM 1096 O O . PRO A 1 170 ? 22.242 32.253 10.184 1.00 44.29 150 PRO A O 1
ATOM 1100 N N . LYS A 1 171 ? 24.162 31.904 9.029 1.00 51.54 151 LYS A N 1
ATOM 1101 C CA . LYS A 1 171 ? 24.028 33.059 8.151 1.00 57.20 151 LYS A CA 1
ATOM 1102 C C . LYS A 1 171 ? 22.790 32.905 7.268 1.00 58.93 151 LYS A C 1
ATOM 1103 O O . LYS A 1 171 ? 22.095 33.884 7.001 1.00 59.76 151 LYS A O 1
ATOM 1109 N N . LEU A 1 172 ? 22.528 31.668 6.829 1.00 59.48 152 LEU A N 1
ATOM 1110 C CA . LEU A 1 172 ? 21.364 31.333 6.022 1.00 57.90 152 LEU A CA 1
ATOM 1111 C C . LEU A 1 172 ? 20.086 31.593 6.816 1.00 57.18 152 LEU A C 1
ATOM 1112 O O . LEU A 1 172 ? 19.123 32.137 6.280 1.00 58.51 152 LEU A O 1
ATOM 1117 N N . ASP A 1 173 ? 20.095 31.195 8.094 1.00 56.64 153 ASP A N 1
ATOM 1118 C CA . ASP A 1 173 ? 18.947 31.326 8.978 1.00 56.49 153 ASP A CA 1
ATOM 1119 C C . ASP A 1 173 ? 18.566 32.797 9.131 1.00 56.64 153 ASP A C 1
ATOM 1120 O O . ASP A 1 173 ? 17.387 33.126 9.240 1.00 55.90 153 ASP A O 1
ATOM 1125 N N . GLU A 1 174 ? 19.580 33.669 9.133 1.00 60.67 154 GLU A N 1
ATOM 1126 C CA . GLU A 1 174 ? 19.398 35.093 9.364 1.00 65.22 154 GLU A CA 1
ATOM 1127 C C . GLU A 1 174 ? 18.849 35.779 8.114 1.00 67.19 154 GLU A C 1
ATOM 1128 O O . GLU A 1 174 ? 17.972 36.634 8.217 1.00 66.91 154 GLU A O 1
ATOM 1134 N N . THR A 1 175 ? 19.368 35.397 6.940 1.00 65.73 155 THR A N 1
ATOM 1135 C CA . THR A 1 175 ? 19.119 36.142 5.715 1.00 63.28 155 THR A CA 1
ATOM 1136 C C . THR A 1 175 ? 17.951 35.547 4.925 1.00 63.61 155 THR A C 1
ATOM 1137 O O . THR A 1 175 ? 17.506 36.149 3.945 1.00 63.54 155 THR A O 1
ATOM 1141 N N . VAL A 1 176 ? 17.459 34.373 5.347 1.00 61.28 156 VAL A N 1
ATOM 1142 C CA . VAL A 1 176 ? 16.371 33.711 4.641 1.00 57.81 156 VAL A CA 1
ATOM 1143 C C . VAL A 1 176 ? 15.170 33.587 5.576 1.00 59.48 156 VAL A C 1
ATOM 1144 O O . VAL A 1 176 ? 15.321 33.208 6.735 1.00 61.31 156 VAL A O 1
ATOM 1148 N N . SER A 1 177 ? 13.985 33.914 5.044 1.00 59.35 157 SER A N 1
ATOM 1149 C CA . SER A 1 177 ? 12.786 34.053 5.852 1.00 60.79 157 SER A CA 1
ATOM 1150 C C . SER A 1 177 ? 11.788 32.931 5.569 1.00 60.58 157 SER A C 1
ATOM 1151 O O . SER A 1 177 ? 11.005 32.576 6.446 1.00 61.52 157 SER A O 1
ATOM 1154 N N . CYS A 1 178 ? 11.830 32.378 4.353 1.00 59.26 158 CYS A N 1
ATOM 1155 C CA . CYS A 1 178 ? 10.936 31.294 3.979 1.00 59.44 158 CYS A CA 1
ATOM 1156 C C . CYS A 1 178 ? 11.530 29.961 4.434 1.00 56.93 158 CYS A C 1
ATOM 1157 O O . CYS A 1 178 ? 12.698 29.885 4.813 1.00 55.05 158 CYS A O 1
ATOM 1160 N N . GLU A 1 179 ? 10.702 28.909 4.394 1.00 56.39 159 GLU A N 1
ATOM 1161 C CA . GLU A 1 179 ? 11.185 27.538 4.440 1.00 55.01 159 GLU A CA 1
ATOM 1162 C C . GLU A 1 179 ? 12.108 27.323 3.242 1.00 53.51 159 GLU A C 1
ATOM 1163 O O . GLU A 1 179 ? 11.808 27.787 2.143 1.00 52.38 159 GLU A O 1
ATOM 1169 N N . TYR A 1 180 ? 13.222 26.615 3.466 1.00 51.49 160 TYR A N 1
ATOM 1170 C CA . TYR A 1 180 ? 14.305 26.538 2.498 1.00 49.02 160 TYR A CA 1
ATOM 1171 C C . TYR A 1 180 ? 13.838 25.917 1.183 1.00 49.07 160 TYR A C 1
ATOM 1172 O O . TYR A 1 180 ? 14.398 26.221 0.134 1.00 49.80 160 TYR A O 1
ATOM 1181 N N . ARG A 1 181 ? 12.805 25.065 1.245 1.00 49.72 161 ARG A N 1
ATOM 1182 C CA . ARG A 1 181 ? 12.268 24.421 0.054 1.00 52.47 161 ARG A CA 1
ATOM 1183 C C . ARG A 1 181 ? 11.618 25.451 -0.873 1.00 56.05 161 ARG A C 1
ATOM 1184 O O . ARG A 1 181 ? 11.456 25.193 -2.065 1.00 55.02 161 ARG A O 1
ATOM 1192 N N . ASP A 1 182 ? 11.260 26.614 -0.310 1.00 58.27 162 ASP A N 1
ATOM 1193 C CA . ASP A 1 182 ? 10.529 27.649 -1.025 1.00 60.27 162 ASP A CA 1
ATOM 1194 C C . ASP A 1 182 ? 11.487 28.711 -1.559 1.00 60.99 162 ASP A C 1
ATOM 1195 O O . ASP A 1 182 ? 11.049 29.661 -2.201 1.00 62.51 162 ASP A O 1
ATOM 1200 N N . MET A 1 183 ? 12.787 28.545 -1.285 1.00 63.51 163 MET A N 1
ATOM 1201 C CA . MET A 1 183 ? 13.813 29.431 -1.816 1.00 63.66 163 MET A CA 1
ATOM 1202 C C . MET A 1 183 ? 13.731 29.441 -3.341 1.00 67.72 163 MET A C 1
ATOM 1203 O O . MET A 1 183 ? 13.631 28.384 -3.964 1.00 65.94 163 MET A O 1
ATOM 1208 N N . PRO A 1 184 ? 13.773 30.630 -3.988 1.00 70.22 164 PRO A N 1
ATOM 1209 C CA . PRO A 1 184 ? 13.685 30.721 -5.448 1.00 69.52 164 PRO A CA 1
ATOM 1210 C C . PRO A 1 184 ? 14.927 30.197 -6.167 1.00 68.68 164 PRO A C 1
ATOM 1211 O O . PRO A 1 184 ? 14.826 29.696 -7.286 1.00 66.90 164 PRO A O 1
ATOM 1215 N N . GLU A 1 185 ? 16.090 30.314 -5.513 1.00 69.92 165 GLU A N 1
ATOM 1216 C CA . GLU A 1 185 ? 17.364 29.989 -6.135 1.00 72.03 165 GLU A CA 1
ATOM 1217 C C . GLU A 1 185 ? 18.115 28.952 -5.304 1.00 66.85 165 GLU A C 1
ATOM 1218 O O . GLU A 1 185 ? 17.980 28.921 -4.082 1.00 66.14 165 GLU A O 1
ATOM 1224 N N . PRO A 1 186 ? 18.931 28.080 -5.945 1.00 63.59 166 PRO A N 1
ATOM 1225 C CA . PRO A 1 186 ? 19.806 27.166 -5.212 1.00 60.23 166 PRO A CA 1
ATOM 1226 C C . PRO A 1 186 ? 20.923 27.934 -4.513 1.00 57.63 166 PRO A C 1
ATOM 1227 O O . PRO A 1 186 ? 21.260 29.045 -4.914 1.00 57.87 166 PRO A O 1
ATOM 1231 N N . LEU A 1 187 ? 21.474 27.328 -3.456 1.00 54.77 167 LEU A N 1
ATOM 1232 C CA . LEU A 1 187 ? 22.617 27.873 -2.743 1.00 51.06 167 LEU A CA 1
ATOM 1233 C C . LEU A 1 187 ? 23.891 27.303 -3.358 1.00 50.07 167 LEU A C 1
ATOM 1234 O O . LEU A 1 187 ? 23.966 26.104 -3.625 1.00 49.64 167 LEU A O 1
ATOM 1239 N N . VAL A 1 188 ? 24.885 28.174 -3.581 1.00 49.33 168 VAL A N 1
ATOM 1240 C CA . VAL A 1 188 ? 26.163 27.758 -4.140 1.00 49.98 168 VAL A CA 1
ATOM 1241 C C . VAL A 1 188 ? 27.261 28.002 -3.105 1.00 51.76 168 VAL A C 1
ATOM 1242 O O . VAL A 1 188 ? 27.719 29.130 -2.937 1.00 56.33 168 VAL A O 1
ATOM 1246 N N . LEU A 1 189 ? 27.670 26.933 -2.411 1.00 49.54 169 LEU A N 1
ATOM 1247 C CA . LEU A 1 189 ? 28.787 27.000 -1.482 1.00 49.31 169 LEU A CA 1
ATOM 1248 C C . LEU A 1 189 ? 30.084 27.040 -2.284 1.00 49.84 169 LEU A C 1
ATOM 1249 O O . LEU A 1 189 ? 30.203 26.344 -3.291 1.00 51.56 169 LEU A O 1
ATOM 1254 N N . PRO A 1 190 ? 31.087 27.852 -1.877 1.00 49.42 170 PRO A N 1
ATOM 1255 C CA . PRO A 1 190 ? 32.330 27.975 -2.640 1.00 48.93 170 PRO A CA 1
ATOM 1256 C C . PRO A 1 190 ? 32.976 26.617 -2.901 1.00 50.43 170 PRO A C 1
ATOM 1257 O O . PRO A 1 190 ? 33.297 25.891 -1.963 1.00 49.64 170 PRO A O 1
ATOM 1261 N N . GLY A 1 191 ? 33.129 26.288 -4.191 1.00 49.65 171 GLY A N 1
ATOM 1262 C CA . GLY A 1 191 ? 33.795 25.078 -4.643 1.00 49.29 171 GLY A CA 1
ATOM 1263 C C . GLY A 1 191 ? 32.871 23.861 -4.670 1.00 50.26 171 GLY A C 1
ATOM 1264 O O . GLY A 1 191 ? 33.333 22.732 -4.822 1.00 49.59 171 GLY A O 1
ATOM 1265 N N . CYS A 1 192 ? 31.562 24.100 -4.538 1.00 50.18 172 CYS A N 1
ATOM 1266 C CA . CYS A 1 192 ? 30.593 23.019 -4.455 1.00 50.06 172 CYS A CA 1
ATOM 1267 C C . CYS A 1 192 ? 29.546 23.156 -5.555 1.00 50.64 172 CYS A C 1
ATOM 1268 O O . CYS A 1 192 ? 29.314 24.250 -6.070 1.00 50.32 172 CYS A O 1
ATOM 1271 N N . VAL A 1 193 ? 28.916 22.024 -5.886 1.00 50.79 173 VAL A N 1
ATOM 1272 C CA . VAL A 1 193 ? 27.784 21.974 -6.799 1.00 50.22 173 VAL A CA 1
ATOM 1273 C C . VAL A 1 193 ? 26.643 22.796 -6.198 1.00 50.34 173 VAL A C 1
ATOM 1274 O O . VAL A 1 193 ? 26.526 22.881 -4.978 1.00 49.48 173 VAL A O 1
ATOM 1278 N N . PRO A 1 194 ? 25.786 23.446 -7.023 1.00 50.36 174 PRO A N 1
ATOM 1279 C CA . PRO A 1 194 ? 24.608 24.152 -6.512 1.00 49.23 174 PRO A CA 1
ATOM 1280 C C . PRO A 1 194 ? 23.679 23.213 -5.745 1.00 49.59 174 PRO A C 1
ATOM 1281 O O . PRO A 1 194 ? 23.543 22.042 -6.102 1.00 49.17 174 PRO A O 1
ATOM 1285 N N . LEU A 1 195 ? 23.041 23.744 -4.694 1.00 47.97 175 LEU A N 1
ATOM 1286 C CA . LEU A 1 195 ? 22.211 22.939 -3.815 1.00 45.29 175 LEU A CA 1
ATOM 1287 C C . LEU A 1 195 ? 20.894 23.654 -3.529 1.00 45.72 175 LEU A C 1
ATOM 1288 O O . LEU A 1 195 ? 20.876 24.672 -2.841 1.00 45.59 175 LEU A O 1
ATOM 1293 N N . HIS A 1 196 ? 19.799 23.084 -4.045 1.00 47.00 176 HIS A N 1
ATOM 1294 C CA . HIS A 1 196 ? 18.453 23.603 -3.849 1.00 49.92 176 HIS A CA 1
ATOM 1295 C C . HIS A 1 196 ? 18.026 23.424 -2.394 1.00 49.34 176 HIS A C 1
ATOM 1296 O O . HIS A 1 196 ? 18.454 22.484 -1.725 1.00 49.37 176 HIS A O 1
ATOM 1303 N N . GLY A 1 197 ? 17.149 24.325 -1.936 1.00 46.61 177 GLY A N 1
ATOM 1304 C CA . GLY A 1 197 ? 16.672 24.346 -0.564 1.00 46.34 177 GLY A CA 1
ATOM 1305 C C . GLY A 1 197 ? 15.970 23.053 -0.156 1.00 48.06 177 GLY A C 1
ATOM 1306 O O . GLY A 1 197 ? 16.014 22.674 1.010 1.00 48.20 177 GLY A O 1
ATOM 1307 N N . LYS A 1 198 ? 15.327 22.383 -1.123 1.00 50.63 178 LYS A N 1
ATOM 1308 C CA . LYS A 1 198 ? 14.582 21.162 -0.847 1.00 52.66 178 LYS A CA 1
ATOM 1309 C C . LYS A 1 198 ? 15.537 19.993 -0.611 1.00 52.20 178 LYS A C 1
ATOM 1310 O O . LYS A 1 198 ? 15.116 18.937 -0.143 1.00 51.74 178 LYS A O 1
ATOM 1316 N N . ASP A 1 199 ? 16.822 20.199 -0.929 1.00 52.11 179 ASP A N 1
ATOM 1317 C CA . ASP A 1 199 ? 17.842 19.167 -0.796 1.00 50.00 179 ASP A CA 1
ATOM 1318 C C . ASP A 1 199 ? 18.748 19.465 0.399 1.00 48.94 179 ASP A C 1
ATOM 1319 O O . ASP A 1 199 ? 19.794 18.827 0.558 1.00 50.43 179 ASP A O 1
ATOM 1324 N N . PHE A 1 200 ? 18.322 20.404 1.224 1.00 46.78 180 PHE A N 1
ATOM 1325 C CA . PHE A 1 200 ? 19.050 20.723 2.469 1.00 47.73 180 PHE A CA 1
ATOM 1326 C C . PHE A 1 200 ? 18.811 19.573 3.443 1.00 46.92 180 PHE A C 1
ATOM 1327 O O . PHE A 1 200 ? 17.879 18.802 3.250 1.00 46.98 180 PHE A O 1
ATOM 1335 N N . VAL A 1 201 ? 19.596 19.515 4.511 1.00 45.93 181 VAL A N 1
ATOM 1336 C CA . VAL A 1 201 ? 19.497 18.414 5.512 1.00 45.69 181 VAL A CA 1
ATOM 1337 C C . VAL A 1 201 ? 18.091 18.372 6.127 1.00 47.53 181 VAL A C 1
ATOM 1338 O O . VAL A 1 201 ? 17.487 19.423 6.350 1.00 46.44 181 VAL A O 1
ATOM 1342 N N . ASP A 1 202 ? 17.649 17.166 6.476 1.00 46.42 182 ASP A N 1
ATOM 1343 C CA . ASP A 1 202 ? 16.274 16.880 6.961 1.00 47.30 182 ASP A CA 1
ATOM 1344 C C . ASP A 1 202 ? 15.931 17.690 8.209 1.00 45.34 182 ASP A C 1
ATOM 1345 O O . ASP A 1 202 ? 14.804 18.137 8.313 1.00 45.39 182 ASP A O 1
ATOM 1350 N N . PRO A 1 203 ? 16.844 17.905 9.170 1.00 43.31 183 PRO A N 1
ATOM 1351 C CA . PRO A 1 203 ? 16.549 18.761 10.310 1.00 44.74 183 PRO A CA 1
ATOM 1352 C C . PRO A 1 203 ? 16.171 20.204 9.927 1.00 45.10 183 PRO A C 1
ATOM 1353 O O . PRO A 1 203 ? 15.434 20.786 10.641 1.00 44.76 183 PRO A O 1
ATOM 1357 N N . ALA A 1 204 ? 16.726 20.743 8.843 1.00 45.26 184 ALA A N 1
ATOM 1358 C CA . ALA A 1 204 ? 16.455 22.112 8.356 1.00 46.73 184 ALA A CA 1
ATOM 1359 C C . ALA A 1 204 ? 15.212 22.182 7.459 1.00 46.01 184 ALA A C 1
ATOM 1360 O O . ALA A 1 204 ? 14.897 23.265 7.039 1.00 45.52 184 ALA A O 1
ATOM 1362 N N . GLN A 1 205 ? 14.526 21.069 7.209 1.00 46.26 185 GLN A N 1
ATOM 1363 C CA . GLN A 1 205 ? 13.384 21.059 6.307 1.00 46.31 185 GLN A CA 1
ATOM 1364 C C . GLN A 1 205 ? 12.125 21.611 6.980 1.00 46.11 185 GLN A C 1
ATOM 1365 O O . GLN A 1 205 ? 11.136 21.882 6.297 1.00 46.57 185 GLN A O 1
ATOM 1371 N N . ASP A 1 206 ? 12.156 21.759 8.311 1.00 45.26 186 ASP A N 1
ATOM 1372 C CA . ASP A 1 206 ? 11.046 22.374 9.029 1.00 46.79 186 ASP A CA 1
ATOM 1373 C C . ASP A 1 206 ? 11.593 23.314 10.098 1.00 47.24 186 ASP A C 1
ATOM 1374 O O . ASP A 1 206 ? 11.972 22.869 11.176 1.00 48.36 186 ASP A O 1
ATOM 1379 N N . ARG A 1 207 ? 11.601 24.614 9.785 1.00 48.65 187 ARG A N 1
ATOM 1380 C CA . ARG A 1 207 ? 12.205 25.633 10.629 1.00 50.29 187 ARG A CA 1
ATOM 1381 C C . ARG A 1 207 ? 11.388 25.837 11.905 1.00 52.21 187 ARG A C 1
ATOM 1382 O O . ARG A 1 207 ? 11.858 26.481 12.840 1.00 50.43 187 ARG A O 1
ATOM 1390 N N . GLN A 1 208 ? 10.166 25.287 11.932 1.00 54.73 188 GLN A N 1
ATOM 1391 C CA . GLN A 1 208 ? 9.238 25.473 13.039 1.00 57.68 188 GLN A CA 1
ATOM 1392 C C . GLN A 1 208 ? 9.416 24.390 14.102 1.00 57.42 188 GLN A C 1
ATOM 1393 O O . GLN A 1 208 ? 8.836 24.485 15.182 1.00 57.21 188 GLN A O 1
ATOM 1399 N N . ASP A 1 209 ? 10.205 23.356 13.786 1.00 55.50 189 ASP A N 1
ATOM 1400 C CA . ASP A 1 209 ? 10.361 22.206 14.666 1.00 52.75 189 ASP A CA 1
ATOM 1401 C C . ASP A 1 209 ? 11.583 22.408 15.559 1.00 49.16 189 ASP A C 1
ATOM 1402 O O . ASP A 1 209 ? 12.551 23.046 15.149 1.00 48.67 189 ASP A O 1
ATOM 1407 N N . GLN A 1 210 ? 11.526 21.842 16.773 1.00 47.47 190 GLN A N 1
ATOM 1408 C CA . GLN A 1 210 ? 12.583 21.979 17.768 1.00 46.26 190 GLN A CA 1
ATOM 1409 C C . GLN A 1 210 ? 13.914 21.446 17.232 1.00 44.56 190 GLN A C 1
ATOM 1410 O O . GLN A 1 210 ? 14.972 21.976 17.569 1.00 46.16 190 GLN A O 1
ATOM 1416 N N . ALA A 1 211 ? 13.850 20.402 16.397 1.00 41.42 191 ALA A N 1
ATOM 1417 C CA . ALA A 1 211 ? 15.027 19.747 15.842 1.00 42.52 191 ALA A CA 1
ATOM 1418 C C . ALA A 1 211 ? 15.925 20.763 15.140 1.00 41.53 191 ALA A C 1
ATOM 1419 O O . ALA A 1 211 ? 17.145 20.721 15.280 1.00 41.66 191 ALA A O 1
ATOM 1421 N N . TYR A 1 212 ? 15.303 21.666 14.377 1.00 41.18 192 TYR A N 1
ATOM 1422 C CA . TYR A 1 212 ? 16.018 22.699 13.648 1.00 42.27 192 TYR A CA 1
ATOM 1423 C C . TYR A 1 212 ? 16.813 23.577 14.610 1.00 40.81 192 TYR A C 1
ATOM 1424 O O . TYR A 1 212 ? 17.990 23.840 14.376 1.00 42.97 192 TYR A O 1
ATOM 1433 N N . HIS A 1 213 ? 16.164 24.022 15.690 1.00 41.77 193 HIS A N 1
ATOM 1434 C CA . HIS A 1 213 ? 16.804 24.899 16.660 1.00 44.78 193 HIS A CA 1
ATOM 1435 C C . HIS A 1 213 ? 17.939 24.172 17.383 1.00 42.63 193 HIS A C 1
ATOM 1436 O O . HIS A 1 213 ? 18.933 24.791 17.765 1.00 40.73 193 HIS A O 1
ATOM 1443 N N . VAL A 1 214 ? 17.788 22.852 17.552 1.00 41.72 194 VAL A N 1
ATOM 1444 C CA . VAL A 1 214 ? 18.812 22.047 18.198 1.00 41.07 194 VAL A CA 1
ATOM 1445 C C . VAL A 1 214 ? 20.039 21.955 17.289 1.00 40.11 194 VAL A C 1
ATOM 1446 O O . VAL A 1 214 ? 21.160 22.119 17.763 1.00 40.44 194 VAL A O 1
ATOM 1450 N N . LEU A 1 215 ? 19.822 21.714 15.989 1.00 39.09 195 LEU A N 1
ATOM 1451 C CA . LEU A 1 215 ? 20.921 21.617 15.039 1.00 38.92 195 LEU A CA 1
ATOM 1452 C C . LEU A 1 215 ? 21.732 22.912 15.057 1.00 38.26 195 LEU A C 1
ATOM 1453 O O . LEU A 1 215 ? 22.957 22.869 15.151 1.00 38.14 195 LEU A O 1
ATOM 1458 N N . LEU A 1 216 ? 21.026 24.051 14.998 1.00 39.36 196 LEU A N 1
ATOM 1459 C CA . LEU A 1 216 ? 21.628 25.377 14.981 1.00 40.81 196 LEU A CA 1
ATOM 1460 C C . LEU A 1 216 ? 22.497 25.579 16.219 1.00 40.45 196 LEU A C 1
ATOM 1461 O O . LEU A 1 216 ? 23.613 26.086 16.118 1.00 41.83 196 LEU A O 1
ATOM 1466 N N . ASP A 1 217 ? 21.969 25.166 17.379 1.00 41.78 197 ASP A N 1
ATOM 1467 C CA . ASP A 1 217 ? 22.622 25.353 18.665 1.00 41.69 197 ASP A CA 1
ATOM 1468 C C . ASP A 1 217 ? 23.968 24.633 18.678 1.00 38.56 197 ASP A C 1
ATOM 1469 O O . ASP A 1 217 ? 24.960 25.180 19.153 1.00 38.47 197 ASP A O 1
ATOM 1474 N N . HIS A 1 218 ? 23.982 23.399 18.162 1.00 35.36 198 HIS A N 1
ATOM 1475 C CA . HIS A 1 218 ? 25.185 22.584 18.146 1.00 34.35 198 HIS A CA 1
ATOM 1476 C C . HIS A 1 218 ? 26.173 23.111 17.106 1.00 34.64 198 HIS A C 1
ATOM 1477 O O . HIS A 1 218 ? 27.372 23.178 17.376 1.00 31.80 198 HIS A O 1
ATOM 1484 N N . VAL A 1 219 ? 25.653 23.501 15.932 1.00 35.41 199 VAL A N 1
ATOM 1485 C CA . VAL A 1 219 ? 26.478 23.996 14.840 1.00 37.76 199 VAL A CA 1
ATOM 1486 C C . VAL A 1 219 ? 27.265 25.213 15.319 1.00 38.90 199 VAL A C 1
ATOM 1487 O O . VAL A 1 219 ? 28.454 25.336 15.025 1.00 41.07 199 VAL A O 1
ATOM 1491 N N . LYS A 1 220 ? 26.594 26.082 16.089 1.00 41.13 200 LYS A N 1
ATOM 1492 C CA . LYS A 1 220 ? 27.183 27.313 16.592 1.00 43.26 200 LYS A CA 1
ATOM 1493 C C . LYS A 1 220 ? 28.315 27.012 17.571 1.00 41.76 200 LYS A C 1
ATOM 1494 O O . LYS A 1 220 ? 29.066 27.913 17.930 1.00 45.51 200 LYS A O 1
ATOM 1500 N N . ARG A 1 221 ? 28.441 25.746 17.988 1.00 40.93 201 ARG A N 1
ATOM 1501 C CA . ARG A 1 221 ? 29.479 25.374 18.938 1.00 39.44 201 ARG A CA 1
ATOM 1502 C C . ARG A 1 221 ? 30.593 24.587 18.248 1.00 39.27 201 ARG A C 1
ATOM 1503 O O . ARG A 1 221 ? 31.565 24.214 18.904 1.00 37.84 201 ARG A O 1
ATOM 1511 N N . TYR A 1 222 ? 30.469 24.358 16.931 1.00 38.11 202 TYR A N 1
ATOM 1512 C CA . TYR A 1 222 ? 31.530 23.664 16.210 1.00 38.71 202 TYR A CA 1
ATOM 1513 C C . TYR A 1 222 ? 32.841 24.439 16.328 1.00 38.83 202 TYR A C 1
ATOM 1514 O O . TYR A 1 222 ? 33.915 23.844 16.343 1.00 39.11 202 TYR A O 1
ATOM 1523 N N . VAL A 1 223 ? 32.727 25.770 16.429 1.00 40.70 203 VAL A N 1
ATOM 1524 C CA . VAL A 1 223 ? 33.861 26.682 16.463 1.00 43.03 203 VAL A CA 1
ATOM 1525 C C . VAL A 1 223 ? 34.701 26.451 17.723 1.00 42.47 203 VAL A C 1
ATOM 1526 O O . VAL A 1 223 ? 35.866 26.835 17.763 1.00 44.11 203 VAL A O 1
ATOM 1530 N N . LEU A 1 224 ? 34.116 25.796 18.735 1.00 42.00 204 LEU A N 1
ATOM 1531 C CA . LEU A 1 224 ? 34.793 25.569 20.004 1.00 40.57 204 LEU A CA 1
ATOM 1532 C C . LEU A 1 224 ? 35.677 24.324 19.948 1.00 40.43 204 LEU A C 1
ATOM 1533 O O . LEU A 1 224 ? 36.472 24.092 20.858 1.00 41.14 204 LEU A O 1
ATOM 1538 N N . ALA A 1 225 ? 35.526 23.513 18.896 1.00 39.15 205 ALA A N 1
ATOM 1539 C CA . ALA A 1 225 ? 36.343 22.318 18.752 1.00 39.67 205 ALA A CA 1
ATOM 1540 C C . ALA A 1 225 ? 37.785 22.710 18.443 1.00 39.14 205 ALA A C 1
ATOM 1541 O O . ALA A 1 225 ? 38.028 23.690 17.743 1.00 38.41 205 ALA A O 1
ATOM 1543 N N . GLU A 1 226 ? 38.728 21.931 18.987 1.00 40.49 206 GLU A N 1
ATOM 1544 C CA . GLU A 1 226 ? 40.148 22.069 18.704 1.00 42.45 206 GLU A CA 1
ATOM 1545 C C . GLU A 1 226 ? 40.420 21.690 17.248 1.00 44.27 206 GLU A C 1
ATOM 1546 O O . GLU A 1 226 ? 41.295 22.272 16.604 1.00 44.53 206 GLU A O 1
ATOM 1552 N N . GLY A 1 227 ? 39.664 20.701 16.750 1.00 43.40 207 GLY A N 1
ATOM 1553 C CA . GLY A 1 227 ? 39.752 20.247 15.371 1.00 41.60 207 GLY A CA 1
ATOM 1554 C C . GLY A 1 227 ? 38.538 19.410 14.974 1.00 41.99 207 GLY A C 1
ATOM 1555 O O . GLY A 1 227 ? 37.824 18.901 15.836 1.00 41.77 207 GLY A O 1
ATOM 1556 N N . ILE A 1 228 ? 38.309 19.292 13.661 1.00 39.39 208 ILE A N 1
ATOM 1557 C CA . ILE A 1 228 ? 37.211 18.500 13.133 1.00 36.98 208 ILE A CA 1
ATOM 1558 C C . ILE A 1 228 ? 37.778 17.456 12.174 1.00 37.12 208 ILE A C 1
ATOM 1559 O O . ILE A 1 228 ? 38.339 17.802 11.132 1.00 38.02 208 ILE A O 1
ATOM 1564 N N . PHE A 1 229 ? 37.636 16.181 12.554 1.00 34.82 209 PHE A N 1
ATOM 1565 C CA . PHE A 1 229 ? 37.916 15.072 11.661 1.00 35.46 209 PHE A CA 1
ATOM 1566 C C . PHE A 1 229 ? 36.696 14.852 10.770 1.00 37.12 209 PHE A C 1
ATOM 1567 O O . PHE A 1 229 ? 35.570 14.824 11.263 1.00 38.95 209 PHE A O 1
ATOM 1575 N N . VAL A 1 230 ? 36.930 14.726 9.459 1.00 36.35 210 VAL A N 1
ATOM 1576 C CA . VAL A 1 230 ? 35.873 14.386 8.520 1.00 35.90 210 VAL A CA 1
ATOM 1577 C C . VAL A 1 230 ? 36.249 13.072 7.842 1.00 36.32 210 VAL A C 1
ATOM 1578 O O . VAL A 1 230 ? 37.395 12.889 7.435 1.00 38.04 210 VAL A O 1
ATOM 1582 N N . ASN A 1 231 ? 35.279 12.155 7.749 1.00 36.72 211 ASN A N 1
ATOM 1583 C CA . ASN A 1 231 ? 35.500 10.866 7.112 1.00 36.63 211 ASN A CA 1
ATOM 1584 C C . ASN A 1 231 ? 35.399 11.048 5.599 1.00 36.72 211 ASN A C 1
ATOM 1585 O O . ASN A 1 231 ? 34.414 10.646 4.984 1.00 37.71 211 ASN A O 1
ATOM 1590 N N . THR A 1 232 ? 36.431 11.676 5.024 1.00 36.73 212 THR A N 1
ATOM 1591 C CA . THR A 1 232 ? 36.522 11.977 3.603 1.00 36.16 212 THR A CA 1
ATOM 1592 C C . THR A 1 232 ? 37.995 12.103 3.214 1.00 37.09 212 THR A C 1
ATOM 1593 O O . THR A 1 232 ? 38.873 11.927 4.058 1.00 36.84 212 THR A O 1
ATOM 1597 N N . PHE A 1 233 ? 38.254 12.395 1.932 1.00 37.51 213 PHE A N 1
ATOM 1598 C CA . PHE A 1 233 ? 39.605 12.662 1.461 1.00 38.47 213 PHE A CA 1
ATOM 1599 C C . PHE A 1 233 ? 39.579 13.769 0.409 1.00 41.07 213 PHE A C 1
ATOM 1600 O O . PHE A 1 233 ? 38.517 14.090 -0.129 1.00 41.24 213 PHE A O 1
ATOM 1608 N N . VAL A 1 234 ? 40.759 14.346 0.132 1.00 43.08 214 VAL A N 1
ATOM 1609 C CA . VAL A 1 234 ? 40.886 15.577 -0.638 1.00 45.58 214 VAL A CA 1
ATOM 1610 C C . VAL A 1 234 ? 40.366 15.392 -2.066 1.00 46.21 214 VAL A C 1
ATOM 1611 O O . VAL A 1 234 ? 39.585 16.208 -2.545 1.00 46.28 214 VAL A O 1
ATOM 1615 N N . ASP A 1 235 ? 40.787 14.316 -2.741 1.00 49.02 215 ASP A N 1
ATOM 1616 C CA . ASP A 1 235 ? 40.427 14.103 -4.137 1.00 51.74 215 ASP A CA 1
ATOM 1617 C C . ASP A 1 235 ? 38.919 13.906 -4.286 1.00 50.00 215 ASP A C 1
ATOM 1618 O O . ASP A 1 235 ? 38.377 14.072 -5.377 1.00 50.28 215 ASP A O 1
ATOM 1623 N N . LEU A 1 236 ? 38.251 13.556 -3.181 1.00 47.76 216 LEU A N 1
ATOM 1624 C CA . LEU A 1 236 ? 36.828 13.256 -3.194 1.00 44.75 216 LEU A CA 1
ATOM 1625 C C . LEU A 1 236 ? 36.014 14.547 -3.142 1.00 43.43 216 LEU A C 1
ATOM 1626 O O . LEU A 1 236 ? 34.946 14.632 -3.747 1.00 44.34 216 LEU A O 1
ATOM 1631 N N . GLU A 1 237 ? 36.527 15.544 -2.412 1.00 42.49 217 GLU A N 1
ATOM 1632 C CA . GLU A 1 237 ? 35.801 16.783 -2.186 1.00 43.54 217 GLU A CA 1
ATOM 1633 C C . GLU A 1 237 ? 36.777 17.959 -2.210 1.00 47.00 217 GLU A C 1
ATOM 1634 O O . GLU A 1 237 ? 36.843 18.719 -1.242 1.00 45.56 217 GLU A O 1
ATOM 1640 N N . PRO A 1 238 ? 37.527 18.180 -3.321 1.00 48.12 218 PRO A N 1
ATOM 1641 C CA . PRO A 1 238 ? 38.608 19.167 -3.334 1.00 47.11 218 PRO A CA 1
ATOM 1642 C C . PRO A 1 238 ? 38.063 20.554 -3.009 1.00 43.89 218 PRO A C 1
ATOM 1643 O O . PRO A 1 238 ? 38.663 21.288 -2.231 1.00 42.57 218 PRO A O 1
ATOM 1647 N N . GLY A 1 239 ? 36.902 20.870 -3.591 1.00 42.32 219 GLY A N 1
ATOM 1648 C CA . GLY A 1 239 ? 36.276 22.172 -3.448 1.00 43.76 219 GLY A CA 1
ATOM 1649 C C . GLY A 1 239 ? 35.872 22.466 -2.005 1.00 45.66 219 GLY A C 1
ATOM 1650 O O . GLY A 1 239 ? 36.324 23.453 -1.428 1.00 45.19 219 GLY A O 1
ATOM 1651 N N . ALA A 1 240 ? 35.032 21.592 -1.434 1.00 45.46 220 ALA A N 1
ATOM 1652 C CA . ALA A 1 240 ? 34.485 21.777 -0.097 1.00 43.68 220 ALA A CA 1
ATOM 1653 C C . ALA A 1 240 ? 35.604 21.869 0.938 1.00 42.06 220 ALA A C 1
ATOM 1654 O O . ALA A 1 240 ? 35.566 22.732 1.814 1.00 41.58 220 ALA A O 1
ATOM 1656 N N . ILE A 1 241 ? 36.599 20.982 0.816 1.00 40.99 221 ILE A N 1
ATOM 1657 C CA . ILE A 1 241 ? 37.684 20.909 1.783 1.00 43.46 221 ILE A CA 1
ATOM 1658 C C . ILE A 1 241 ? 38.512 22.191 1.721 1.00 45.43 221 ILE A C 1
ATOM 1659 O O . ILE A 1 241 ? 38.852 22.754 2.758 1.00 45.15 221 ILE A O 1
ATOM 1664 N N . LYS A 1 242 ? 38.811 22.652 0.500 1.00 48.65 222 LYS A N 1
ATOM 1665 C CA . LYS A 1 242 ? 39.591 23.862 0.289 1.00 49.20 222 LYS A CA 1
ATOM 1666 C C . LYS A 1 242 ? 38.897 25.045 0.961 1.00 45.74 222 LYS A C 1
ATOM 1667 O O . LYS A 1 242 ? 39.545 25.793 1.688 1.00 45.44 222 LYS A O 1
ATOM 1673 N N . THR A 1 243 ? 37.583 25.189 0.730 1.00 42.24 223 THR A N 1
ATOM 1674 C CA . THR A 1 243 ? 36.795 26.260 1.323 1.00 41.62 223 THR A CA 1
ATOM 1675 C C . THR A 1 243 ? 36.848 26.169 2.848 1.00 43.92 223 THR A C 1
ATOM 1676 O O . THR A 1 243 ? 37.056 27.180 3.524 1.00 43.30 223 THR A O 1
ATOM 1680 N N . LEU A 1 244 ? 36.664 24.952 3.378 1.00 42.05 224 LEU A N 1
ATOM 1681 C CA . LEU A 1 244 ? 36.637 24.736 4.817 1.00 41.61 224 LEU A CA 1
ATOM 1682 C C . LEU A 1 244 ? 37.979 25.132 5.427 1.00 41.94 224 LEU A C 1
ATOM 1683 O O . LEU A 1 244 ? 38.020 25.680 6.525 1.00 42.09 224 LEU A O 1
ATOM 1688 N N . GLN A 1 245 ? 39.064 24.875 4.687 1.00 44.11 225 GLN A N 1
ATOM 1689 C CA . GLN A 1 245 ? 40.412 25.043 5.201 1.00 46.84 225 GLN A CA 1
ATOM 1690 C C . GLN A 1 245 ? 40.904 26.483 5.035 1.00 50.64 225 GLN A C 1
ATOM 1691 O O . GLN A 1 245 ? 41.873 26.868 5.690 1.00 49.16 225 GLN A O 1
ATOM 1697 N N . THR A 1 246 ? 40.347 27.252 4.081 1.00 54.61 226 THR A N 1
ATOM 1698 C CA . THR A 1 246 ? 40.900 28.627 3.860 1.00 60.95 226 THR A CA 1
ATOM 1699 C C . THR A 1 246 ? 39.882 29.784 3.790 1.00 65.38 226 THR A C 1
ATOM 1700 O O . THR A 1 246 ? 40.344 30.939 3.878 1.00 69.48 226 THR A O 1
ATOM 1704 N N . GLU A 1 247 ? 38.577 29.530 3.640 1.00 67.59 227 GLU A N 1
ATOM 1705 C CA . GLU A 1 247 ? 37.599 30.606 3.507 1.00 68.08 227 GLU A CA 1
ATOM 1706 C C . GLU A 1 247 ? 37.517 31.461 4.772 1.00 65.17 227 GLU A C 1
ATOM 1707 O O . GLU A 1 247 ? 37.533 32.688 4.685 1.00 62.60 227 GLU A O 1
ATOM 1713 N N . ASP A 1 248 ? 37.409 30.807 5.936 1.00 63.62 228 ASP A N 1
ATOM 1714 C CA . ASP A 1 248 ? 37.217 31.515 7.190 1.00 62.87 228 ASP A CA 1
ATOM 1715 C C . ASP A 1 248 ? 38.210 30.999 8.229 1.00 62.84 228 ASP A C 1
ATOM 1716 O O . ASP A 1 248 ? 38.169 29.826 8.587 1.00 64.71 228 ASP A O 1
ATOM 1721 N N . PRO A 1 249 ? 39.131 31.849 8.745 1.00 64.13 229 PRO A N 1
ATOM 1722 C CA . PRO A 1 249 ? 40.060 31.446 9.807 1.00 64.14 229 PRO A CA 1
ATOM 1723 C C . PRO A 1 249 ? 39.420 31.095 11.152 1.00 62.77 229 PRO A C 1
ATOM 1724 O O . PRO A 1 249 ? 40.075 30.499 12.003 1.00 60.87 229 PRO A O 1
ATOM 1728 N N . ASN A 1 250 ? 38.144 31.463 11.331 1.00 62.40 230 ASN A N 1
ATOM 1729 C CA . ASN A 1 250 ? 37.391 31.187 12.547 1.00 62.64 230 ASN A CA 1
ATOM 1730 C C . ASN A 1 250 ? 37.112 29.689 12.677 1.00 63.03 230 ASN A C 1
ATOM 1731 O O . ASN A 1 250 ? 37.176 29.144 13.778 1.00 68.44 230 ASN A O 1
ATOM 1736 N N . VAL A 1 251 ? 36.787 29.038 11.549 1.00 56.76 231 VAL A N 1
ATOM 1737 C CA . VAL A 1 251 ? 36.501 27.609 11.487 1.00 50.35 231 VAL A CA 1
ATOM 1738 C C . VAL A 1 251 ? 37.715 26.844 12.004 1.00 47.54 231 VAL A C 1
ATOM 1739 O O . VAL A 1 251 ? 38.840 27.134 11.601 1.00 48.10 231 VAL A O 1
ATOM 1743 N N . PRO A 1 252 ? 37.531 25.864 12.921 1.00 44.68 232 PRO A N 1
ATOM 1744 C CA . PRO A 1 252 ? 38.646 25.063 13.432 1.00 42.84 232 PRO A CA 1
ATOM 1745 C C . PRO A 1 252 ? 39.368 24.325 12.309 1.00 41.51 232 PRO A C 1
ATOM 1746 O O . PRO A 1 252 ? 38.834 24.201 11.209 1.00 43.22 232 PRO A O 1
ATOM 1750 N N . PRO A 1 253 ? 40.610 23.838 12.537 1.00 41.18 233 PRO A N 1
ATOM 1751 C CA . PRO A 1 253 ? 41.287 22.991 11.556 1.00 41.83 233 PRO A CA 1
ATOM 1752 C C . PRO A 1 253 ? 40.385 21.820 11.164 1.00 42.16 233 PRO A C 1
ATOM 1753 O O . PRO A 1 253 ? 39.742 21.210 12.021 1.00 41.01 233 PRO A O 1
ATOM 1757 N N . VAL A 1 254 ? 40.332 21.538 9.856 1.00 40.43 234 VAL A N 1
ATOM 1758 C CA . VAL A 1 254 ? 39.525 20.455 9.319 1.00 39.29 234 VAL A CA 1
ATOM 1759 C C . VAL A 1 254 ? 40.463 19.382 8.773 1.00 39.08 234 VAL A C 1
ATOM 1760 O O . VAL A 1 254 ? 41.305 19.666 7.924 1.00 38.38 234 VAL A O 1
ATOM 1764 N N . TYR A 1 255 ? 40.312 18.154 9.286 1.00 39.15 235 TYR A N 1
ATOM 1765 C CA . TYR A 1 255 ? 41.225 17.065 8.983 1.00 39.84 235 TYR A CA 1
ATOM 1766 C C . TYR A 1 255 ? 40.496 15.953 8.225 1.00 41.05 235 TYR A C 1
ATOM 1767 O O . TYR A 1 255 ? 39.784 15.153 8.830 1.00 41.79 235 TYR A O 1
ATOM 1776 N N . PRO A 1 256 ? 40.639 15.867 6.879 1.00 41.77 236 PRO A N 1
ATOM 1777 C CA . PRO A 1 256 ? 40.115 14.735 6.112 1.00 40.04 236 PRO A CA 1
ATOM 1778 C C . PRO A 1 256 ? 40.982 13.506 6.360 1.00 40.16 236 PRO A C 1
ATOM 1779 O O . PRO A 1 256 ? 42.166 13.514 6.037 1.00 40.24 236 PRO A O 1
ATOM 1783 N N . VAL A 1 257 ? 40.387 12.456 6.939 1.00 38.70 237 VAL A N 1
ATOM 1784 C CA . VAL A 1 257 ? 41.170 11.313 7.386 1.00 38.43 237 VAL A CA 1
ATOM 1785 C C . VAL A 1 257 ? 40.578 10.009 6.852 1.00 38.75 237 VAL A C 1
ATOM 1786 O O . VAL A 1 257 ? 40.940 8.934 7.325 1.00 39.69 237 VAL A O 1
ATOM 1790 N N . GLY A 1 258 ? 39.699 10.114 5.849 1.00 38.74 238 GLY A N 1
ATOM 1791 C CA . GLY A 1 258 ? 38.987 8.958 5.329 1.00 39.96 238 GLY A CA 1
ATOM 1792 C C . GLY A 1 258 ? 39.598 8.408 4.041 1.00 41.04 238 GLY A C 1
ATOM 1793 O O . GLY A 1 258 ? 40.612 8.914 3.569 1.00 42.02 238 GLY A O 1
ATOM 1794 N N . PRO A 1 259 ? 39.000 7.359 3.426 1.00 41.00 239 PRO A N 1
ATOM 1795 C CA . PRO A 1 259 ? 37.826 6.681 3.979 1.00 40.91 239 PRO A CA 1
ATOM 1796 C C . PRO A 1 259 ? 38.138 5.761 5.157 1.00 41.12 239 PRO A C 1
ATOM 1797 O O . PRO A 1 259 ? 39.090 4.987 5.111 1.00 41.41 239 PRO A O 1
ATOM 1801 N N . ILE A 1 260 ? 37.319 5.869 6.209 1.00 40.24 240 ILE A N 1
ATOM 1802 C CA . ILE A 1 260 ? 37.301 4.895 7.288 1.00 40.01 240 ILE A CA 1
ATOM 1803 C C . ILE A 1 260 ? 36.003 4.101 7.168 1.00 39.74 240 ILE A C 1
ATOM 1804 O O . ILE A 1 260 ? 34.917 4.664 7.287 1.00 36.31 240 ILE A O 1
ATOM 1809 N N . ILE A 1 261 ? 36.138 2.796 6.908 1.00 43.38 241 ILE A N 1
ATOM 1810 C CA . ILE A 1 261 ? 34.992 1.909 6.772 1.00 45.29 241 ILE A CA 1
ATOM 1811 C C . ILE A 1 261 ? 35.244 0.652 7.603 1.00 48.39 241 ILE A C 1
ATOM 1812 O O . ILE A 1 261 ? 36.386 0.354 7.945 1.00 45.62 241 ILE A O 1
ATOM 1817 N N . GLN A 1 262 ? 34.165 -0.070 7.924 1.00 54.49 242 GLN A N 1
ATOM 1818 C CA . GLN A 1 262 ? 34.270 -1.306 8.683 1.00 60.89 242 GLN A CA 1
ATOM 1819 C C . GLN A 1 262 ? 34.930 -2.371 7.811 1.00 65.11 242 GLN A C 1
ATOM 1820 O O . GLN A 1 262 ? 34.883 -2.294 6.583 1.00 67.61 242 GLN A O 1
ATOM 1826 N N . SER A 1 263 ? 35.562 -3.350 8.470 1.00 69.73 243 SER A N 1
ATOM 1827 C CA . SER A 1 263 ? 36.053 -4.569 7.840 1.00 70.38 243 SER A CA 1
ATOM 1828 C C . SER A 1 263 ? 37.282 -4.273 6.970 1.00 73.42 243 SER A C 1
ATOM 1829 O O . SER A 1 263 ? 38.246 -5.062 7.055 1.00 75.33 243 SER A O 1
ATOM 1832 N N . SER A 1 272 ? 24.249 -14.275 4.290 1.00 74.98 252 SER A N 1
ATOM 1833 C CA . SER A 1 272 ? 25.499 -14.658 3.591 1.00 75.93 252 SER A CA 1
ATOM 1834 C C . SER A 1 272 ? 25.178 -15.607 2.437 1.00 76.06 252 SER A C 1
ATOM 1835 O O . SER A 1 272 ? 26.084 -15.946 1.699 1.00 77.20 252 SER A O 1
ATOM 1838 N N . ASP A 1 273 ? 23.902 -15.976 2.301 1.00 75.75 253 ASP A N 1
ATOM 1839 C CA . ASP A 1 273 ? 23.447 -16.859 1.195 1.00 75.43 253 ASP A CA 1
ATOM 1840 C C . ASP A 1 273 ? 23.674 -16.138 -0.140 1.00 72.22 253 ASP A C 1
ATOM 1841 O O . ASP A 1 273 ? 24.075 -16.808 -1.111 1.00 71.91 253 ASP A O 1
ATOM 1846 N N . CYS A 1 274 ? 23.424 -14.823 -0.177 1.00 65.90 254 CYS A N 1
ATOM 1847 C CA . CYS A 1 274 ? 23.578 -14.040 -1.423 1.00 62.43 254 CYS A CA 1
ATOM 1848 C C . CYS A 1 274 ? 25.016 -14.077 -1.949 1.00 59.94 254 CYS A C 1
ATOM 1849 O O . CYS A 1 274 ? 25.176 -13.972 -3.160 1.00 59.09 254 CYS A O 1
ATOM 1852 N N . LEU A 1 275 ? 26.018 -14.139 -1.076 1.00 55.87 255 LEU A N 1
ATOM 1853 C CA . LEU A 1 275 ? 27.420 -14.245 -1.550 1.00 54.57 255 LEU A CA 1
ATOM 1854 C C . LEU A 1 275 ? 27.583 -15.533 -2.356 1.00 53.32 255 LEU A C 1
ATOM 1855 O O . LEU A 1 275 ? 28.343 -15.512 -3.300 1.00 53.67 255 LEU A O 1
ATOM 1860 N N . LYS A 1 276 ? 26.910 -16.613 -1.958 1.00 51.91 256 LYS A N 1
ATOM 1861 C CA . LYS A 1 276 ? 26.976 -17.892 -2.705 1.00 51.85 256 LYS A CA 1
ATOM 1862 C C . LYS A 1 276 ? 26.443 -17.657 -4.115 1.00 47.41 256 LYS A C 1
ATOM 1863 O O . LYS A 1 276 ? 27.046 -18.109 -5.060 1.00 45.90 256 LYS A O 1
ATOM 1869 N N . TRP A 1 277 ? 25.340 -16.931 -4.200 1.00 45.85 257 TRP A N 1
ATOM 1870 C CA . TRP A 1 277 ? 24.677 -16.594 -5.449 1.00 43.76 257 TRP A CA 1
ATOM 1871 C C . TRP A 1 277 ? 25.584 -15.721 -6.318 1.00 42.20 257 TRP A C 1
ATOM 1872 O O . TRP A 1 277 ? 25.680 -15.953 -7.521 1.00 41.25 257 TRP A O 1
ATOM 1883 N N . LEU A 1 278 ? 26.246 -14.732 -5.698 1.00 41.64 258 LEU A N 1
ATOM 1884 C CA . LEU A 1 278 ? 27.117 -13.801 -6.403 1.00 41.21 258 LEU A CA 1
ATOM 1885 C C . LEU A 1 278 ? 28.305 -14.539 -7.010 1.00 41.61 258 LEU A C 1
ATOM 1886 O O . LEU A 1 278 ? 28.736 -14.197 -8.114 1.00 40.85 258 LEU A O 1
ATOM 1891 N N . ASP A 1 279 ? 28.813 -15.542 -6.276 1.00 42.93 259 ASP A N 1
ATOM 1892 C CA . ASP A 1 279 ? 29.936 -16.360 -6.709 1.00 46.16 259 ASP A CA 1
ATOM 1893 C C . ASP A 1 279 ? 29.653 -16.983 -8.073 1.00 46.07 259 ASP A C 1
ATOM 1894 O O . ASP A 1 279 ? 30.578 -17.196 -8.858 1.00 48.55 259 ASP A O 1
ATOM 1899 N N . ARG A 1 280 ? 28.370 -17.257 -8.349 1.00 45.06 260 ARG A N 1
ATOM 1900 C CA . ARG A 1 280 ? 27.971 -17.991 -9.540 1.00 45.24 260 ARG A CA 1
ATOM 1901 C C . ARG A 1 280 ? 27.754 -17.053 -10.729 1.00 44.61 260 ARG A C 1
ATOM 1902 O O . ARG A 1 280 ? 27.544 -17.525 -11.844 1.00 44.87 260 ARG A O 1
ATOM 1910 N N . GLN A 1 281 ? 27.792 -15.734 -10.495 1.00 42.93 261 GLN A N 1
ATOM 1911 C CA . GLN A 1 281 ? 27.485 -14.772 -11.545 1.00 40.98 261 GLN A CA 1
ATOM 1912 C C . GLN A 1 281 ? 28.770 -14.281 -12.200 1.00 40.63 261 GLN A C 1
ATOM 1913 O O . GLN A 1 281 ? 29.827 -14.322 -11.574 1.00 41.24 261 GLN A O 1
ATOM 1919 N N . PRO A 1 282 ? 28.715 -13.795 -13.466 1.00 40.58 262 PRO A N 1
ATOM 1920 C CA . PRO A 1 282 ? 29.896 -13.231 -14.124 1.00 42.66 262 PRO A CA 1
ATOM 1921 C C . PRO A 1 282 ? 30.396 -11.964 -13.434 1.00 43.36 262 PRO A C 1
ATOM 1922 O O . PRO A 1 282 ? 29.668 -11.341 -12.664 1.00 44.29 262 PRO A O 1
ATOM 1926 N N . SER A 1 283 ? 31.647 -11.597 -13.733 1.00 42.23 263 SER A N 1
ATOM 1927 C CA . SER A 1 283 ? 32.276 -10.443 -13.117 1.00 42.21 263 SER A CA 1
ATOM 1928 C C . SER A 1 283 ? 31.636 -9.156 -13.633 1.00 39.07 263 SER A C 1
ATOM 1929 O O . SER A 1 283 ? 31.428 -8.999 -14.832 1.00 37.12 263 SER A O 1
ATOM 1932 N N . GLY A 1 284 ? 31.312 -8.259 -12.693 1.00 37.46 264 GLY A N 1
ATOM 1933 C CA . GLY A 1 284 ? 30.820 -6.917 -12.971 1.00 34.29 264 GLY A CA 1
ATOM 1934 C C . GLY A 1 284 ? 29.409 -6.888 -13.558 1.00 33.87 264 GLY A C 1
ATOM 1935 O O . GLY A 1 284 ? 29.049 -5.927 -14.236 1.00 35.18 264 GLY A O 1
ATOM 1936 N N . SER A 1 285 ? 28.600 -7.917 -13.270 1.00 31.90 265 SER A N 1
ATOM 1937 C CA . SER A 1 285 ? 27.351 -8.107 -13.995 1.00 32.26 265 SER A CA 1
ATOM 1938 C C . SER A 1 285 ? 26.114 -7.829 -13.135 1.00 30.75 265 SER A C 1
ATOM 1939 O O . SER A 1 285 ? 25.014 -7.762 -13.671 1.00 31.82 265 SER A O 1
ATOM 1942 N N . VAL A 1 286 ? 26.291 -7.659 -11.819 1.00 29.57 266 VAL A N 1
ATOM 1943 C CA . VAL A 1 286 ? 25.160 -7.609 -10.901 1.00 29.08 266 VAL A CA 1
ATOM 1944 C C . VAL A 1 286 ? 24.944 -6.182 -10.397 1.00 29.34 266 VAL A C 1
ATOM 1945 O O . VAL A 1 286 ? 25.864 -5.565 -9.865 1.00 29.53 266 VAL A O 1
ATOM 1949 N N . LEU A 1 287 ? 23.712 -5.676 -10.557 1.00 29.33 267 LEU A N 1
ATOM 1950 C CA . LEU A 1 287 ? 23.277 -4.471 -9.866 1.00 28.30 267 LEU A CA 1
ATOM 1951 C C . LEU A 1 287 ? 22.803 -4.846 -8.463 1.00 28.65 267 LEU A C 1
ATOM 1952 O O . LEU A 1 287 ? 21.812 -5.555 -8.303 1.00 29.12 267 LEU A O 1
ATOM 1957 N N . PHE A 1 288 ? 23.538 -4.361 -7.460 1.00 28.65 268 PHE A N 1
ATOM 1958 C CA . PHE A 1 288 ? 23.147 -4.491 -6.068 1.00 30.50 268 PHE A CA 1
ATOM 1959 C C . PHE A 1 288 ? 22.177 -3.364 -5.734 1.00 31.37 268 PHE A C 1
ATOM 1960 O O . PHE A 1 288 ? 22.490 -2.194 -5.941 1.00 34.26 268 PHE A O 1
ATOM 1968 N N . VAL A 1 289 ? 20.986 -3.738 -5.257 1.00 31.32 269 VAL A N 1
ATOM 1969 C CA . VAL A 1 289 ? 19.940 -2.786 -4.923 1.00 32.20 269 VAL A CA 1
ATOM 1970 C C . VAL A 1 289 ? 19.676 -2.905 -3.427 1.00 35.00 269 VAL A C 1
ATOM 1971 O O . VAL A 1 289 ? 19.201 -3.938 -2.962 1.00 35.83 269 VAL A O 1
ATOM 1975 N N . SER A 1 290 ? 20.009 -1.848 -2.681 1.00 36.08 270 SER A N 1
ATOM 1976 C CA . SER A 1 290 ? 19.806 -1.871 -1.242 1.00 38.66 270 SER A CA 1
ATOM 1977 C C . SER A 1 290 ? 19.687 -0.458 -0.687 1.00 41.46 270 SER A C 1
ATOM 1978 O O . SER A 1 290 ? 20.577 0.370 -0.852 1.00 41.77 270 SER A O 1
ATOM 1981 N N . PHE A 1 291 ? 18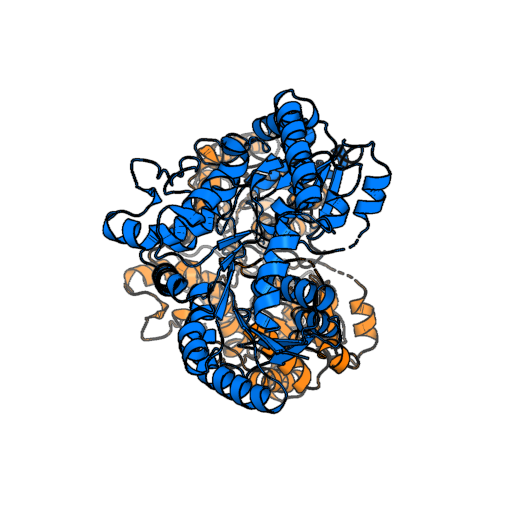.549 -0.213 -0.037 1.00 45.78 271 PHE A N 1
ATOM 1982 C CA . PHE A 1 291 ? 18.378 0.889 0.891 1.00 52.62 271 PHE A CA 1
ATOM 1983 C C . PHE A 1 291 ? 18.854 0.364 2.243 1.00 58.40 271 PHE A C 1
ATOM 1984 O O . PHE A 1 291 ? 19.198 -0.815 2.340 1.00 62.01 271 PHE A O 1
ATOM 1992 N N . GLY A 1 292 ? 18.912 1.221 3.264 1.00 65.42 272 GLY A N 1
ATOM 1993 C CA . GLY A 1 292 ? 19.576 0.845 4.502 1.00 76.13 272 GLY A CA 1
ATOM 1994 C C . GLY A 1 292 ? 18.647 0.118 5.471 1.00 85.25 272 GLY A C 1
ATOM 1995 O O . GLY A 1 292 ? 17.779 -0.662 5.075 1.00 83.87 272 GLY A O 1
ATOM 1996 N N . SER A 1 293 ? 18.860 0.391 6.761 1.00 94.42 273 SER A N 1
ATOM 1997 C CA . SER A 1 293 ? 17.997 -0.091 7.825 1.00 101.82 273 SER A CA 1
ATOM 1998 C C . SER A 1 293 ? 16.800 0.845 7.979 1.00 106.44 273 SER A C 1
ATOM 1999 O O . SER A 1 293 ? 15.727 0.420 8.398 1.00 108.92 273 SER A O 1
ATOM 2002 N N . GLY A 1 294 ? 17.005 2.132 7.676 1.00 108.65 274 GLY A N 1
ATOM 2003 C CA . GLY A 1 294 ? 15.958 3.152 7.890 1.00 106.08 274 GLY A CA 1
ATOM 2004 C C . GLY A 1 294 ? 15.160 3.589 6.673 1.00 105.18 274 GLY A C 1
ATOM 2005 O O . GLY A 1 294 ? 14.136 4.255 6.895 1.00 106.87 274 GLY A O 1
ATOM 2006 N N . GLY A 1 295 ? 15.593 3.265 5.449 1.00 101.13 275 GLY A N 1
ATOM 2007 C CA . GLY A 1 295 ? 14.876 3.676 4.253 1.00 92.12 275 GLY A CA 1
ATOM 2008 C C . GLY A 1 295 ? 13.867 2.633 3.782 1.00 87.16 275 GLY A C 1
ATOM 2009 O O . GLY A 1 295 ? 14.209 1.462 3.653 1.00 86.07 275 GLY A O 1
ATOM 2010 N N . THR A 1 296 ? 12.629 3.084 3.542 1.00 85.06 276 THR A N 1
ATOM 2011 C CA . THR A 1 296 ? 11.577 2.262 2.962 1.00 81.48 276 THR A CA 1
ATOM 2012 C C . THR A 1 296 ? 10.766 3.102 1.972 1.00 78.71 276 THR A C 1
ATOM 2013 O O . THR A 1 296 ? 10.586 4.307 2.155 1.00 79.58 276 THR A O 1
ATOM 2017 N N . LEU A 1 297 ? 10.262 2.436 0.925 1.00 72.82 277 LEU A N 1
ATOM 2018 C CA . LEU A 1 297 ? 9.505 3.056 -0.151 1.00 67.33 277 LEU A CA 1
ATOM 2019 C C . LEU A 1 297 ? 8.046 2.605 -0.082 1.00 62.71 277 LEU A C 1
ATOM 2020 O O . LEU A 1 297 ? 7.723 1.658 0.632 1.00 60.67 277 LEU A O 1
ATOM 2025 N N . SER A 1 298 ? 7.180 3.284 -0.847 1.00 59.51 278 SER A N 1
ATOM 2026 C CA . SER A 1 298 ? 5.778 2.914 -0.947 1.00 58.65 278 SER A CA 1
ATOM 2027 C C . SER A 1 298 ? 5.626 1.655 -1.799 1.00 57.81 278 SER A C 1
ATOM 2028 O O . SER A 1 298 ? 6.503 1.331 -2.597 1.00 58.69 278 SER A O 1
ATOM 2031 N N . ASN A 1 299 ? 4.497 0.961 -1.612 1.00 58.51 279 ASN A N 1
ATOM 2032 C CA . ASN A 1 299 ? 4.172 -0.247 -2.350 1.00 59.05 279 ASN A CA 1
ATOM 2033 C C . ASN A 1 299 ? 4.192 0.033 -3.850 1.00 56.14 279 ASN A C 1
ATOM 2034 O O . ASN A 1 299 ? 4.751 -0.751 -4.614 1.00 55.91 279 ASN A O 1
ATOM 2039 N N . GLU A 1 300 ? 3.584 1.156 -4.244 1.00 53.66 280 GLU A N 1
ATOM 2040 C CA . GLU A 1 300 ? 3.500 1.568 -5.635 1.00 52.76 280 GLU A CA 1
ATOM 2041 C C . GLU A 1 300 ? 4.903 1.686 -6.231 1.00 52.00 280 GLU A C 1
ATOM 2042 O O . GLU A 1 300 ? 5.140 1.227 -7.348 1.00 51.95 280 GLU A O 1
ATOM 2048 N N . GLN A 1 301 ? 5.821 2.297 -5.470 1.00 49.75 281 GLN A N 1
ATOM 2049 C CA . GLN A 1 301 ? 7.169 2.588 -5.935 1.00 48.68 281 GLN A CA 1
ATOM 2050 C C . GLN A 1 301 ? 8.001 1.305 -5.954 1.00 48.83 281 GLN A C 1
ATOM 2051 O O . GLN A 1 301 ? 8.831 1.119 -6.845 1.00 49.38 281 GLN A O 1
ATOM 2057 N N . LEU A 1 302 ? 7.768 0.442 -4.970 1.00 47.81 282 LEU A N 1
ATOM 2058 C CA . LEU A 1 302 ? 8.482 -0.850 -4.900 1.00 48.08 282 LEU A CA 1
ATOM 2059 C C . LEU A 1 302 ? 8.094 -1.681 -6.119 1.00 48.52 282 LEU A C 1
ATOM 2060 O O . LEU A 1 302 ? 8.946 -2.375 -6.634 1.00 48.38 282 LEU A O 1
ATOM 2065 N N . ASN A 1 303 ? 6.826 -1.625 -6.509 1.00 47.03 283 ASN A N 1
ATOM 2066 C CA . ASN A 1 303 ? 6.312 -2.378 -7.676 1.00 46.49 283 ASN A CA 1
ATOM 2067 C C . ASN A 1 303 ? 6.917 -1.849 -8.972 1.00 43.63 283 ASN A C 1
ATOM 2068 O O . ASN A 1 303 ? 7.155 -2.644 -9.844 1.00 40.62 283 ASN A O 1
ATOM 2073 N N . GLU A 1 304 ? 7.073 -0.533 -9.100 1.00 41.32 284 GLU A N 1
ATOM 2074 C CA . GLU A 1 304 ? 7.715 0.052 -10.303 1.00 41.01 284 GLU A CA 1
ATOM 2075 C C . GLU A 1 304 ? 9.173 -0.407 -10.347 1.00 40.06 284 GLU A C 1
ATOM 2076 O O . GLU A 1 304 ? 9.662 -0.647 -11.431 1.00 40.64 284 GLU A O 1
ATOM 2082 N N . LEU A 1 305 ? 9.827 -0.460 -9.190 1.00 36.56 285 LEU A N 1
ATOM 2083 C CA . LEU A 1 305 ? 11.219 -0.924 -9.088 1.00 36.72 285 LEU A CA 1
ATOM 2084 C C . LEU A 1 305 ? 11.317 -2.390 -9.511 1.00 36.33 285 LEU A C 1
ATOM 2085 O O . LEU A 1 305 ? 12.180 -2.692 -10.285 1.00 37.58 285 LEU A O 1
ATOM 2090 N N . ALA A 1 306 ? 10.398 -3.232 -9.058 1.00 36.48 286 ALA A N 1
ATOM 2091 C CA . ALA A 1 306 ? 10.403 -4.651 -9.371 1.00 34.48 286 ALA A CA 1
ATOM 2092 C C . ALA A 1 306 ? 10.277 -4.865 -10.877 1.00 34.35 286 ALA A C 1
ATOM 2093 O O . ALA A 1 306 ? 11.052 -5.616 -11.457 1.00 34.84 286 ALA A O 1
ATOM 2095 N N . ILE A 1 307 ? 9.319 -4.176 -11.508 1.00 33.44 287 ILE A N 1
ATOM 2096 C CA . ILE A 1 307 ? 9.066 -4.339 -12.930 1.00 33.14 287 ILE A CA 1
ATOM 2097 C C . ILE A 1 307 ? 10.217 -3.732 -13.735 1.00 33.24 287 ILE A C 1
ATOM 2098 O O . ILE A 1 307 ? 10.629 -4.292 -14.757 1.00 33.49 287 ILE A O 1
ATOM 2103 N N . GLY A 1 308 ? 10.742 -2.596 -13.255 1.00 31.67 288 GLY A N 1
ATOM 2104 C CA . GLY A 1 308 ? 11.868 -1.933 -13.892 1.00 31.13 288 GLY A CA 1
ATOM 2105 C C . GLY A 1 308 ? 13.121 -2.812 -13.889 1.00 32.46 288 GLY A C 1
ATOM 2106 O O . GLY A 1 308 ? 13.843 -2.882 -14.884 1.00 29.41 288 GLY A O 1
ATOM 2107 N N . LEU A 1 309 ? 13.358 -3.491 -12.758 1.00 33.16 289 LEU A N 1
ATOM 2108 C CA . LEU A 1 309 ? 14.480 -4.406 -12.630 1.00 33.63 289 LEU A CA 1
ATOM 2109 C C . LEU A 1 309 ? 14.305 -5.551 -13.626 1.00 34.28 289 LEU A C 1
ATOM 2110 O O . LEU A 1 309 ? 15.249 -5.900 -14.333 1.00 34.50 289 LEU A O 1
ATOM 2115 N N . GLU A 1 310 ? 13.080 -6.091 -13.692 1.00 34.14 290 GLU A N 1
ATOM 2116 C CA . GLU A 1 310 ? 12.750 -7.222 -14.544 1.00 33.58 290 GLU A CA 1
ATOM 2117 C C . GLU A 1 310 ? 13.004 -6.869 -16.007 1.00 33.92 290 GLU A C 1
ATOM 2118 O O . GLU A 1 310 ? 13.673 -7.623 -16.714 1.00 35.04 290 GLU A O 1
ATOM 2124 N N . ILE A 1 311 ? 12.463 -5.724 -16.442 1.00 33.84 291 ILE A N 1
ATOM 2125 C CA . ILE A 1 311 ? 12.467 -5.407 -17.861 1.00 35.54 291 ILE A CA 1
ATOM 2126 C C . ILE A 1 311 ? 13.862 -4.990 -18.322 1.00 34.76 291 ILE A C 1
ATOM 2127 O O . ILE A 1 311 ? 14.168 -5.121 -19.502 1.00 36.22 291 ILE A O 1
ATOM 2132 N N . SER A 1 312 ? 14.718 -4.554 -17.388 1.00 32.37 292 SER A N 1
ATOM 2133 C CA . SER A 1 312 ? 16.082 -4.165 -17.720 1.00 32.25 292 SER A CA 1
ATOM 2134 C C . SER A 1 312 ? 16.837 -5.344 -18.334 1.00 33.22 292 SER A C 1
ATOM 2135 O O . SER A 1 312 ? 17.704 -5.162 -19.187 1.00 31.28 292 SER A O 1
ATOM 2138 N N . GLY A 1 313 ? 16.491 -6.556 -17.886 1.00 33.00 293 GLY A N 1
ATOM 2139 C CA . GLY A 1 313 ? 17.113 -7.774 -18.377 1.00 32.60 293 GLY A CA 1
ATOM 2140 C C . GLY A 1 313 ? 18.465 -8.038 -17.716 1.00 31.48 293 GLY A C 1
ATOM 2141 O O . GLY A 1 313 ? 19.116 -9.030 -18.026 1.00 31.85 293 GLY A O 1
ATOM 2142 N N . HIS A 1 314 ? 18.876 -7.143 -16.808 1.00 29.86 294 HIS A N 1
ATOM 2143 C CA . HIS A 1 314 ? 20.164 -7.261 -16.143 1.00 29.41 294 HIS A CA 1
ATOM 2144 C C . HIS A 1 314 ? 20.026 -8.066 -14.856 1.00 28.78 294 HIS A C 1
ATOM 2145 O O . HIS A 1 314 ? 18.925 -8.229 -14.345 1.00 28.74 294 HIS A O 1
ATOM 2152 N N . ARG A 1 315 ? 21.163 -8.553 -14.346 1.00 29.59 295 ARG A N 1
ATOM 2153 C CA . ARG A 1 315 ? 21.207 -9.335 -13.120 1.00 30.98 295 ARG A CA 1
ATOM 2154 C C . ARG A 1 315 ? 21.174 -8.397 -11.917 1.00 30.07 295 ARG A C 1
ATOM 2155 O O . ARG A 1 315 ? 21.753 -7.313 -11.956 1.00 28.45 295 ARG A O 1
ATOM 2163 N N . PHE A 1 316 ? 20.519 -8.834 -10.835 1.00 30.04 296 PHE A N 1
ATOM 2164 C CA . PHE A 1 316 ? 20.356 -7.970 -9.676 1.00 30.30 296 PHE A CA 1
ATOM 2165 C C . PHE A 1 316 ? 20.236 -8.776 -8.386 1.00 31.22 296 PHE A C 1
ATOM 2166 O O . PHE A 1 316 ? 19.656 -9.861 -8.356 1.00 31.66 296 PHE A O 1
ATOM 2174 N N . LEU A 1 317 ? 20.824 -8.215 -7.326 1.00 32.49 297 LEU A N 1
ATOM 2175 C CA . LEU A 1 317 ? 20.606 -8.643 -5.956 1.00 33.20 297 LEU A CA 1
ATOM 2176 C C . LEU A 1 317 ? 19.862 -7.508 -5.256 1.00 33.62 297 LEU A C 1
ATOM 2177 O O . LEU A 1 317 ? 20.379 -6.396 -5.142 1.00 33.75 297 LEU A O 1
ATOM 2182 N N . TRP A 1 318 ? 18.642 -7.799 -4.848 1.00 33.78 298 TRP A N 1
ATOM 2183 C CA . TRP A 1 318 ? 17.780 -6.772 -4.234 1.00 33.44 298 TRP A CA 1
ATOM 2184 C C . TRP A 1 318 ? 17.458 -7.119 -2.787 1.00 34.09 298 TRP A C 1
ATOM 2185 O O . TRP A 1 318 ? 16.806 -8.102 -2.536 1.00 34.31 298 TRP A O 1
ATOM 2196 N N . VAL A 1 319 ? 17.891 -6.259 -1.888 1.00 34.85 299 VAL A N 1
ATOM 2197 C CA . VAL A 1 319 ? 17.585 -6.399 -0.448 1.00 36.61 299 VAL A CA 1
ATOM 2198 C C . VAL A 1 319 ? 16.229 -5.721 -0.302 1.00 39.45 299 VAL A C 1
ATOM 2199 O O . VAL A 1 319 ? 16.159 -4.526 -0.451 1.00 39.06 299 VAL A O 1
ATOM 2203 N N . VAL A 1 320 ? 15.200 -6.493 0.013 1.00 43.16 300 VAL A N 1
ATOM 2204 C CA . VAL A 1 320 ? 13.819 -5.952 0.053 1.00 48.78 300 VAL A CA 1
ATOM 2205 C C . VAL A 1 320 ? 13.353 -5.715 1.481 1.00 52.16 300 VAL A C 1
ATOM 2206 O O . VAL A 1 320 ? 13.499 -6.610 2.303 1.00 51.45 300 VAL A O 1
ATOM 2210 N N . ARG A 1 321 ? 12.833 -4.518 1.727 1.00 60.63 301 ARG A N 1
ATOM 2211 C CA . ARG A 1 321 ? 12.202 -4.206 3.021 1.00 69.31 301 ARG A CA 1
ATOM 2212 C C . ARG A 1 321 ? 10.714 -4.072 2.730 1.00 75.40 301 ARG A C 1
ATOM 2213 O O . ARG A 1 321 ? 10.322 -3.142 2.015 1.00 74.25 301 ARG A O 1
ATOM 2221 N N . SER A 1 322 ? 9.949 -5.015 3.266 1.00 81.32 302 SER A N 1
ATOM 2222 C CA . SER A 1 322 ? 8.504 -5.075 3.161 1.00 85.39 302 SER A CA 1
ATOM 2223 C C . SER A 1 322 ? 7.897 -3.776 3.682 1.00 89.55 302 SER A C 1
ATOM 2224 O O . SER A 1 322 ? 8.312 -3.273 4.727 1.00 89.54 302 SER A O 1
ATOM 2227 N N . PRO A 1 323 ? 6.859 -3.220 3.013 1.00 94.74 303 PRO A N 1
ATOM 2228 C CA . PRO A 1 323 ? 6.115 -2.085 3.567 1.00 98.40 303 PRO A CA 1
ATOM 2229 C C . PRO A 1 323 ? 5.255 -2.572 4.732 1.00 101.82 303 PRO A C 1
ATOM 2230 O O . PRO A 1 323 ? 4.643 -3.637 4.655 1.00 102.84 303 PRO A O 1
ATOM 2234 N N . ASN A 1 324 ? 5.251 -1.800 5.824 1.00 105.35 304 ASN A N 1
ATOM 2235 C CA . ASN A 1 324 ? 4.544 -2.197 7.030 1.00 108.65 304 ASN A CA 1
ATOM 2236 C C . ASN A 1 324 ? 3.047 -2.055 6.770 1.00 110.34 304 ASN A C 1
ATOM 2237 O O . ASN A 1 324 ? 2.603 -0.982 6.368 1.00 112.34 304 ASN A O 1
ATOM 2242 N N . ASP A 1 325 ? 2.294 -3.148 6.972 1.00 110.62 305 ASP A N 1
ATOM 2243 C CA . ASP A 1 325 ? 0.857 -3.167 6.726 1.00 109.68 305 ASP A CA 1
ATOM 2244 C C . ASP A 1 325 ? 0.194 -2.020 7.486 1.00 110.25 305 ASP A C 1
ATOM 2245 O O . ASP A 1 325 ? 0.302 -1.947 8.709 1.00 109.24 305 ASP A O 1
ATOM 2250 N N . HIS A 1 326 ? -0.460 -1.118 6.744 1.00 110.48 306 HIS A N 1
ATOM 2251 C CA . HIS A 1 326 ? -1.144 0.007 7.360 1.00 111.36 306 HIS A CA 1
ATOM 2252 C C . HIS A 1 326 ? -2.597 -0.385 7.581 1.00 107.44 306 HIS A C 1
ATOM 2253 O O . HIS A 1 326 ? -3.321 -0.651 6.623 1.00 104.05 306 HIS A O 1
ATOM 2260 N N . SER A 1 327 ? -2.994 -0.434 8.858 1.00 103.80 307 SER A N 1
ATOM 2261 C CA . SER A 1 327 ? -4.265 -1.020 9.249 1.00 101.29 307 SER A CA 1
ATOM 2262 C C . SER A 1 327 ? -5.333 0.061 9.386 1.00 95.57 307 SER A C 1
ATOM 2263 O O . SER A 1 327 ? -5.467 0.693 10.435 1.00 93.08 307 SER A O 1
ATOM 2266 N N . SER A 1 328 ? -6.059 0.269 8.283 1.00 88.31 308 SER A N 1
ATOM 2267 C CA . SER A 1 328 ? -7.188 1.181 8.242 1.00 83.42 308 SER A CA 1
ATOM 2268 C C . SER A 1 328 ? -8.386 0.526 8.924 1.00 81.22 308 SER A C 1
ATOM 2269 O O . SER A 1 328 ? -8.399 -0.686 9.146 1.00 78.64 308 SER A O 1
ATOM 2272 N N . PHE A 1 329 ? -9.381 1.355 9.259 1.00 75.54 309 PHE A N 1
ATOM 2273 C CA . PHE A 1 329 ? -10.562 0.921 9.988 1.00 69.79 309 PHE A CA 1
ATOM 2274 C C . PHE A 1 329 ? -11.313 -0.121 9.160 1.00 67.34 309 PHE A C 1
ATOM 2275 O O . PHE A 1 329 ? -11.632 0.120 7.994 1.00 65.27 309 PHE A O 1
ATOM 2283 N N . GLY A 1 330 ? -11.550 -1.289 9.772 1.00 63.47 310 GLY A N 1
ATOM 2284 C CA . GLY A 1 330 ? -12.335 -2.358 9.171 1.00 62.73 310 GLY A CA 1
ATOM 2285 C C . GLY A 1 330 ? -11.490 -3.397 8.433 1.00 61.86 310 GLY A C 1
ATOM 2286 O O . GLY A 1 330 ? -12.036 -4.317 7.824 1.00 62.49 310 GLY A O 1
ATOM 2287 N N . SER A 1 331 ? -10.161 -3.252 8.499 1.00 58.76 311 SER A N 1
ATOM 2288 C CA . SER A 1 331 ? -9.257 -4.164 7.819 1.00 61.27 311 SER A CA 1
ATOM 2289 C C . SER A 1 331 ? -8.673 -5.169 8.813 1.00 61.14 311 SER A C 1
ATOM 2290 O O . SER A 1 331 ? -8.250 -4.792 9.905 1.00 62.48 311 SER A O 1
ATOM 2293 N N . PHE A 1 332 ? -8.663 -6.451 8.417 1.00 62.80 312 PHE A N 1
ATOM 2294 C CA . PHE A 1 332 ? -8.212 -7.539 9.273 1.00 65.03 312 PHE A CA 1
ATOM 2295 C C . PHE A 1 332 ? -7.312 -8.492 8.492 1.00 66.42 312 PHE A C 1
ATOM 2296 O O . PHE A 1 332 ? -7.754 -9.130 7.539 1.00 67.82 312 PHE A O 1
ATOM 2304 N N . PHE A 1 333 ? -6.053 -8.589 8.934 1.00 68.36 313 PHE A N 1
ATOM 2305 C CA . PHE A 1 333 ? -5.044 -9.404 8.275 1.00 69.63 313 PHE A CA 1
ATOM 2306 C C . PHE A 1 333 ? -5.073 -10.827 8.836 1.00 71.57 313 PHE A C 1
ATOM 2307 O O . PHE A 1 333 ? -5.755 -11.100 9.826 1.00 71.66 313 PHE A O 1
ATOM 2315 N N . SER A 1 334 ? -4.345 -11.730 8.167 1.00 71.99 314 SER A N 1
ATOM 2316 C CA . SER A 1 334 ? -4.350 -13.151 8.479 1.00 73.53 314 SER A CA 1
ATOM 2317 C C . SER A 1 334 ? -3.145 -13.504 9.348 1.00 74.59 314 SER A C 1
ATOM 2318 O O . SER A 1 334 ? -2.022 -13.102 9.048 1.00 73.32 314 SER A O 1
ATOM 2321 N N . THR A 1 335 ? -3.403 -14.258 10.425 1.00 77.30 315 THR A N 1
ATOM 2322 C CA . THR A 1 335 ? -2.368 -14.785 11.303 1.00 78.79 315 THR A CA 1
ATOM 2323 C C . THR A 1 335 ? -2.165 -16.274 11.019 1.00 82.76 315 THR A C 1
ATOM 2324 O O . THR A 1 335 ? -1.438 -16.956 11.742 1.00 81.80 315 THR A O 1
ATOM 2328 N N . GLN A 1 336 ? -2.811 -16.754 9.947 1.00 86.88 316 GLN A N 1
ATOM 2329 C CA . GLN A 1 336 ? -2.879 -18.164 9.593 1.00 88.11 316 GLN A CA 1
ATOM 2330 C C . GLN A 1 336 ? -1.526 -18.643 9.067 1.00 87.96 316 GLN A C 1
ATOM 2331 O O . GLN A 1 336 ? -1.027 -19.682 9.495 1.00 84.87 316 GLN A O 1
ATOM 2337 N N . SER A 1 337 ? -0.955 -17.880 8.126 1.00 90.07 317 SER A N 1
ATOM 2338 C CA . SER A 1 337 ? 0.359 -18.158 7.566 1.00 88.44 317 SER A CA 1
ATOM 2339 C C . SER A 1 337 ? 1.284 -16.972 7.820 1.00 86.86 317 SER A C 1
ATOM 2340 O O . SER A 1 337 ? 0.820 -15.841 7.960 1.00 86.94 317 SER A O 1
ATOM 2343 N N . GLN A 1 338 ? 2.594 -17.245 7.887 1.00 85.21 318 GLN A N 1
ATOM 2344 C CA . GLN A 1 338 ? 3.572 -16.174 7.971 1.00 82.04 318 GLN A CA 1
ATOM 2345 C C . GLN A 1 338 ? 3.435 -15.316 6.721 1.00 78.33 318 GLN A C 1
ATOM 2346 O O . GLN A 1 338 ? 3.286 -15.847 5.622 1.00 76.68 318 GLN A O 1
ATOM 2352 N N . ASP A 1 339 ? 3.443 -13.993 6.914 1.00 77.80 319 ASP A N 1
ATOM 2353 C CA . ASP A 1 339 ? 3.555 -13.085 5.788 1.00 79.24 319 ASP A CA 1
ATOM 2354 C C . ASP A 1 339 ? 4.695 -13.585 4.905 1.00 77.66 319 ASP A C 1
ATOM 2355 O O . ASP A 1 339 ? 5.825 -13.705 5.375 1.00 79.01 319 ASP A O 1
ATOM 2360 N N . ASP A 1 340 ? 4.388 -13.903 3.638 1.00 72.09 320 ASP A N 1
ATOM 2361 C CA . ASP A 1 340 ? 5.413 -14.006 2.610 1.00 65.54 320 ASP A CA 1
ATOM 2362 C C . ASP A 1 340 ? 6.063 -12.631 2.481 1.00 61.33 320 ASP A C 1
ATOM 2363 O O . ASP A 1 340 ? 5.379 -11.655 2.164 1.00 61.14 320 ASP A O 1
ATOM 2368 N N . PRO A 1 341 ? 7.389 -12.503 2.741 1.00 57.89 321 PRO A N 1
ATOM 2369 C CA . PRO A 1 341 ? 8.060 -11.202 2.681 1.00 55.32 321 PRO A CA 1
ATOM 2370 C C . PRO A 1 341 ? 8.005 -10.553 1.299 1.00 53.01 321 PRO A C 1
ATOM 2371 O O . PRO A 1 341 ? 8.195 -9.348 1.165 1.00 54.11 321 PRO A O 1
ATOM 2375 N N . PHE A 1 342 ? 7.745 -11.372 0.273 1.00 50.58 322 PHE A N 1
ATOM 2376 C CA . PHE A 1 342 ? 7.706 -10.919 -1.107 1.00 47.55 322 PHE A CA 1
ATOM 2377 C C . PHE A 1 342 ? 6.263 -10.916 -1.612 1.00 45.45 322 PHE A C 1
ATOM 2378 O O . PHE A 1 342 ? 6.021 -10.698 -2.798 1.00 44.86 322 PHE A O 1
ATOM 2386 N N . GLY A 1 343 ? 5.312 -11.122 -0.691 1.00 42.83 323 GLY A N 1
ATOM 2387 C CA . GLY A 1 343 ? 3.897 -11.234 -1.007 1.00 42.44 323 GLY A CA 1
ATOM 2388 C C . GLY A 1 343 ? 3.323 -9.968 -1.646 1.00 43.85 323 GLY A C 1
ATOM 2389 O O . GLY A 1 343 ? 2.342 -10.037 -2.388 1.00 42.94 323 GLY A O 1
ATOM 2390 N N . PHE A 1 344 ? 3.959 -8.822 -1.366 1.00 42.17 324 PHE A N 1
ATOM 2391 C CA . PHE A 1 344 ? 3.472 -7.518 -1.783 1.00 44.88 324 PHE A CA 1
ATOM 2392 C C . PHE A 1 344 ? 3.853 -7.230 -3.237 1.00 42.85 324 PHE A C 1
ATOM 2393 O O . PHE A 1 344 ? 3.315 -6.306 -3.842 1.00 44.05 324 PHE A O 1
ATOM 2401 N N . LEU A 1 345 ? 4.794 -8.012 -3.782 1.00 41.62 325 LEU A N 1
ATOM 2402 C CA . LEU A 1 345 ? 5.333 -7.778 -5.115 1.00 41.54 325 LEU A CA 1
ATOM 2403 C C . LEU A 1 345 ? 4.348 -8.258 -6.180 1.00 41.61 325 LEU A C 1
ATOM 2404 O O . LEU A 1 345 ? 3.462 -9.057 -5.884 1.00 43.07 325 LEU A O 1
ATOM 2409 N N . PRO A 1 346 ? 4.476 -7.797 -7.449 1.00 40.65 326 PRO A N 1
ATOM 2410 C CA . PRO A 1 346 ? 3.543 -8.172 -8.514 1.00 39.94 326 PRO A CA 1
ATOM 2411 C C . PRO A 1 346 ? 3.511 -9.679 -8.755 1.00 40.18 326 PRO A C 1
ATOM 2412 O O . PRO A 1 346 ? 4.534 -10.351 -8.634 1.00 38.24 326 PRO A O 1
ATOM 2416 N N . THR A 1 347 ? 2.319 -10.191 -9.097 1.00 39.61 327 THR A N 1
ATOM 2417 C CA . THR A 1 347 ? 2.123 -11.618 -9.299 1.00 40.61 327 THR A CA 1
ATOM 2418 C C . THR A 1 347 ? 3.066 -12.109 -10.395 1.00 39.04 327 THR A C 1
ATOM 2419 O O . THR A 1 347 ? 3.191 -11.477 -11.440 1.00 39.81 327 THR A O 1
ATOM 2423 N N . GLY A 1 348 ? 3.742 -13.231 -10.129 1.00 39.32 328 GLY A N 1
ATOM 2424 C CA . GLY A 1 348 ? 4.576 -13.896 -11.119 1.00 36.67 328 GLY A CA 1
ATOM 2425 C C . GLY A 1 348 ? 5.971 -13.285 -11.257 1.00 36.97 328 GLY A C 1
ATOM 2426 O O . GLY A 1 348 ? 6.818 -13.865 -11.934 1.00 37.44 328 GLY A O 1
ATOM 2427 N N . PHE A 1 349 ? 6.211 -12.135 -10.606 1.00 36.24 329 PHE A N 1
ATOM 2428 C CA . PHE A 1 349 ? 7.482 -11.429 -10.704 1.00 35.23 329 PHE A CA 1
ATOM 2429 C C . PHE A 1 349 ? 8.630 -12.338 -10.273 1.00 36.65 329 PHE A C 1
ATOM 2430 O O . PHE A 1 349 ? 9.607 -12.479 -11.005 1.00 36.56 329 PHE A O 1
ATOM 2438 N N . VAL A 1 350 ? 8.489 -12.942 -9.088 1.00 37.20 330 VAL A N 1
ATOM 2439 C CA . VAL A 1 350 ? 9.540 -13.745 -8.483 1.00 38.25 330 VAL A CA 1
ATOM 2440 C C . VAL A 1 350 ? 9.918 -14.890 -9.421 1.00 39.23 330 VAL A C 1
ATOM 2441 O O . VAL A 1 350 ? 11.101 -15.164 -9.618 1.00 40.87 330 VAL A O 1
ATOM 2445 N N . ASP A 1 351 ? 8.908 -15.543 -10.010 1.00 39.90 331 ASP A N 1
ATOM 2446 C CA . ASP A 1 351 ? 9.132 -16.692 -10.877 1.00 40.15 331 ASP A CA 1
ATOM 2447 C C . ASP A 1 351 ? 9.866 -16.269 -12.149 1.00 38.63 331 ASP A C 1
ATOM 2448 O O . ASP A 1 351 ? 10.699 -17.012 -12.660 1.00 38.53 331 ASP A O 1
ATOM 2453 N N . ARG A 1 352 ? 9.551 -15.069 -12.644 1.00 36.67 332 ARG A N 1
ATOM 2454 C CA . ARG A 1 352 ? 10.031 -14.608 -13.939 1.00 36.53 332 ARG A CA 1
ATOM 2455 C C . ARG A 1 352 ? 11.520 -14.261 -13.899 1.00 34.88 332 ARG A C 1
ATOM 2456 O O . ARG A 1 352 ? 12.183 -14.333 -14.929 1.00 35.69 332 ARG A O 1
ATOM 2464 N N . ILE A 1 353 ? 12.041 -13.900 -12.719 1.00 33.18 333 ILE A N 1
ATOM 2465 C CA . ILE A 1 353 ? 13.390 -13.355 -12.616 1.00 33.35 333 ILE A CA 1
ATOM 2466 C C . ILE A 1 353 ? 14.368 -14.381 -12.040 1.00 33.05 333 ILE A C 1
ATOM 2467 O O . ILE A 1 353 ? 15.518 -14.054 -11.767 1.00 32.71 333 ILE A O 1
ATOM 2472 N N . LYS A 1 354 ? 13.939 -15.627 -11.948 1.00 34.07 334 LYS A N 1
ATOM 2473 C CA . LYS A 1 354 ? 14.731 -16.702 -11.309 1.00 35.43 334 LYS A CA 1
ATOM 2474 C C . LYS A 1 354 ? 16.078 -16.870 -12.006 1.00 36.26 334 LYS A C 1
ATOM 2475 O O . LYS A 1 354 ? 17.027 -17.191 -11.340 1.00 35.89 334 LYS A O 1
ATOM 2481 N N . ASP A 1 355 ? 16.113 -16.712 -13.319 1.00 35.68 335 ASP A N 1
ATOM 2482 C CA . ASP A 1 355 ? 17.362 -16.862 -14.096 1.00 37.41 335 ASP A CA 1
ATOM 2483 C C . ASP A 1 355 ? 18.399 -15.796 -13.743 1.00 37.34 335 ASP A C 1
ATOM 2484 O O . ASP A 1 355 ? 19.553 -16.116 -13.820 1.00 37.36 335 ASP A O 1
ATOM 2489 N N . ARG A 1 356 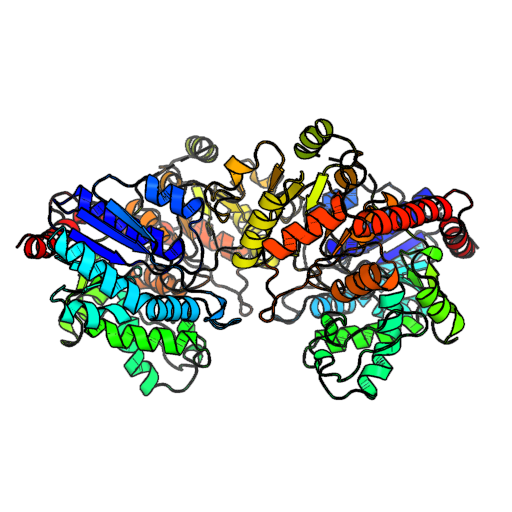? 17.985 -14.564 -13.463 1.00 35.96 336 ARG A N 1
ATOM 2490 C CA . ARG A 1 356 ? 18.970 -13.467 -13.320 1.00 34.08 336 ARG A CA 1
ATOM 2491 C C . ARG A 1 356 ? 18.868 -12.674 -12.019 1.00 34.32 336 ARG A C 1
ATOM 2492 O O . ARG A 1 356 ? 19.728 -11.855 -11.801 1.00 35.67 336 ARG A O 1
ATOM 2500 N N . GLY A 1 357 ? 17.873 -12.905 -11.182 1.00 33.93 337 GLY A N 1
ATOM 2501 C CA . GLY A 1 357 ? 17.784 -12.058 -9.985 1.00 33.83 337 GLY A CA 1
ATOM 2502 C C . GLY A 1 357 ? 17.642 -12.822 -8.689 1.00 34.59 337 GLY A C 1
ATOM 2503 O O . GLY A 1 357 ? 17.183 -13.930 -8.721 1.00 33.54 337 GLY A O 1
ATOM 2504 N N . LEU A 1 358 ? 18.102 -12.229 -7.597 1.00 34.25 338 LEU A N 1
ATOM 2505 C CA . LEU A 1 358 ? 17.939 -12.809 -6.248 1.00 34.58 338 LEU A CA 1
ATOM 2506 C C . LEU A 1 358 ? 17.338 -11.748 -5.326 1.00 36.16 338 LEU A C 1
ATOM 2507 O O . LEU A 1 358 ? 17.826 -10.634 -5.327 1.00 35.32 338 LEU A O 1
ATOM 2512 N N . LEU A 1 359 ? 16.291 -12.108 -4.598 1.00 37.15 339 LEU A N 1
ATOM 2513 C CA . LEU A 1 359 ? 15.638 -11.198 -3.639 1.00 39.97 339 LEU A CA 1
ATOM 2514 C C . LEU A 1 359 ? 16.043 -11.668 -2.251 1.00 43.01 339 LEU A C 1
ATOM 2515 O O . LEU A 1 359 ? 15.866 -12.822 -1.951 1.00 44.51 339 LEU A O 1
ATOM 2520 N N . VAL A 1 360 ? 16.594 -10.773 -1.457 1.00 45.37 340 VAL A N 1
ATOM 2521 C CA . VAL A 1 360 ? 17.045 -11.140 -0.094 1.00 46.85 340 VAL A CA 1
ATOM 2522 C C . VAL A 1 360 ? 16.208 -10.312 0.864 1.00 48.18 340 VAL A C 1
ATOM 2523 O O . VAL A 1 360 ? 16.114 -9.123 0.670 1.00 49.23 340 VAL A O 1
ATOM 2527 N N . PRO A 1 361 ? 15.569 -10.913 1.872 1.00 51.75 341 PRO A N 1
ATOM 2528 C CA . PRO A 1 361 ? 14.766 -10.139 2.781 1.00 55.17 341 PRO A CA 1
ATOM 2529 C C . PRO A 1 361 ? 15.557 -9.413 3.873 1.00 59.72 341 PRO A C 1
ATOM 2530 O O . PRO A 1 361 ? 16.392 -10.009 4.482 1.00 62.44 341 PRO A O 1
ATOM 2534 N N . SER A 1 362 ? 15.323 -8.109 3.966 1.00 59.02 342 SER A N 1
ATOM 2535 C CA . SER A 1 362 ? 15.811 -7.225 5.056 1.00 61.87 342 SER A CA 1
ATOM 2536 C C . SER A 1 362 ? 17.307 -6.927 5.075 1.00 61.24 342 SER A C 1
ATOM 2537 O O . SER A 1 362 ? 17.635 -5.755 5.124 1.00 62.64 342 SER A O 1
ATOM 2540 N N . TRP A 1 363 ? 18.173 -7.932 5.114 1.00 60.68 343 TRP A N 1
ATOM 2541 C CA . TRP A 1 363 ? 19.599 -7.593 5.316 1.00 59.36 343 TRP A CA 1
ATOM 2542 C C . TRP A 1 363 ? 20.560 -8.407 4.443 1.00 57.87 343 TRP A C 1
ATOM 2543 O O . TRP A 1 363 ? 20.312 -9.577 4.212 1.00 58.25 343 TRP A O 1
ATOM 2554 N N . ALA A 1 364 ? 21.635 -7.767 3.989 1.00 54.04 344 ALA A N 1
ATOM 2555 C CA . ALA A 1 364 ? 22.719 -8.435 3.251 1.00 51.74 344 ALA A CA 1
ATOM 2556 C C . ALA A 1 364 ? 24.062 -7.917 3.779 1.00 48.56 344 ALA A C 1
ATOM 2557 O O . ALA A 1 364 ? 24.077 -6.841 4.316 1.00 47.73 344 ALA A O 1
ATOM 2559 N N . PRO A 1 365 ? 25.164 -8.688 3.705 1.00 47.55 345 PRO A N 1
ATOM 2560 C CA . PRO A 1 365 ? 26.492 -8.217 4.104 1.00 46.36 345 PRO A CA 1
ATOM 2561 C C . PRO A 1 365 ? 27.051 -7.264 3.044 1.00 44.40 345 PRO A C 1
ATOM 2562 O O . PRO A 1 365 ? 27.687 -7.681 2.072 1.00 43.00 345 PRO A O 1
ATOM 2566 N N . GLN A 1 366 ? 26.805 -5.969 3.268 1.00 44.21 346 GLN A N 1
ATOM 2567 C CA . GLN A 1 366 ? 26.954 -4.934 2.258 1.00 45.22 346 GLN A CA 1
ATOM 2568 C C . GLN A 1 366 ? 28.398 -4.831 1.769 1.00 45.44 346 GLN A C 1
ATOM 2569 O O . GLN A 1 366 ? 28.632 -4.749 0.564 1.00 45.81 346 GLN A O 1
ATOM 2575 N N . ILE A 1 367 ? 29.359 -4.830 2.701 1.00 46.79 347 ILE A N 1
ATOM 2576 C CA . ILE A 1 367 ? 30.762 -4.651 2.352 1.00 48.50 347 ILE A CA 1
ATOM 2577 C C . ILE A 1 367 ? 31.221 -5.802 1.461 1.00 47.56 347 ILE A C 1
ATOM 2578 O O . ILE A 1 367 ? 31.925 -5.578 0.473 1.00 49.24 347 ILE A O 1
ATOM 2583 N N . LYS A 1 368 ? 30.801 -7.023 1.815 1.00 46.47 348 LYS A N 1
ATOM 2584 C CA . LYS A 1 368 ? 31.189 -8.216 1.085 1.00 46.05 348 LYS A CA 1
ATOM 2585 C C . LYS A 1 368 ? 30.573 -8.183 -0.313 1.00 43.17 348 LYS A C 1
ATOM 2586 O O . LYS A 1 368 ? 31.205 -8.624 -1.268 1.00 44.79 348 LYS A O 1
ATOM 2592 N N . VAL A 1 369 ? 29.346 -7.654 -0.421 1.00 39.87 349 VAL A N 1
ATOM 2593 C CA . VAL A 1 369 ? 28.681 -7.539 -1.710 1.00 38.86 349 VAL A CA 1
ATOM 2594 C C . VAL A 1 369 ? 29.424 -6.516 -2.573 1.00 36.47 349 VAL A C 1
ATOM 2595 O O . VAL A 1 369 ? 29.705 -6.772 -3.741 1.00 33.14 349 VAL A O 1
ATOM 2599 N N . LEU A 1 370 ? 29.756 -5.363 -1.980 1.00 37.10 350 LEU A N 1
ATOM 2600 C CA . LEU A 1 370 ? 30.350 -4.257 -2.719 1.00 37.17 350 LEU A CA 1
ATOM 2601 C C . LEU A 1 370 ? 31.773 -4.588 -3.167 1.00 38.04 350 LEU A C 1
ATOM 2602 O O . LEU A 1 370 ? 32.234 -4.045 -4.171 1.00 37.84 350 LEU A O 1
ATOM 2607 N N . SER A 1 371 ? 32.432 -5.508 -2.449 1.00 38.74 351 SER A N 1
ATOM 2608 C CA . SER A 1 371 ? 33.800 -5.896 -2.760 1.00 41.24 351 SER A CA 1
ATOM 2609 C C . SER A 1 371 ? 33.850 -7.128 -3.663 1.00 40.75 351 SER A C 1
ATOM 2610 O O . SER A 1 371 ? 34.913 -7.472 -4.174 1.00 42.50 351 SER A O 1
ATOM 2613 N N . HIS A 1 372 ? 32.698 -7.778 -3.860 1.00 39.84 352 HIS A N 1
ATOM 2614 C CA . HIS A 1 372 ? 32.610 -8.966 -4.694 1.00 39.95 352 HIS A CA 1
ATOM 2615 C C . HIS A 1 372 ? 32.759 -8.580 -6.161 1.00 39.41 352 HIS A C 1
ATOM 2616 O O . HIS A 1 372 ? 32.161 -7.604 -6.612 1.00 39.16 352 HIS A O 1
ATOM 2623 N N . GLY A 1 373 ? 33.544 -9.378 -6.896 1.00 40.11 353 GLY A N 1
ATOM 2624 C CA . GLY A 1 373 ? 33.881 -9.109 -8.286 1.00 38.75 353 GLY A CA 1
ATOM 2625 C C . GLY A 1 373 ? 32.679 -9.168 -9.228 1.00 37.33 353 GLY A C 1
ATOM 2626 O O . GLY A 1 373 ? 32.752 -8.654 -10.340 1.00 38.27 353 GLY A O 1
ATOM 2627 N N . SER A 1 374 ? 31.578 -9.786 -8.778 1.00 36.95 354 SER A N 1
ATOM 2628 C CA . SER A 1 374 ? 30.382 -9.931 -9.596 1.00 36.68 354 SER A CA 1
ATOM 2629 C C . SER A 1 374 ? 29.541 -8.649 -9.608 1.00 35.52 354 SER A C 1
ATOM 2630 O O . SER A 1 374 ? 28.749 -8.436 -10.526 1.00 34.10 354 SER A O 1
ATOM 2633 N N . THR A 1 375 ? 29.724 -7.806 -8.582 1.00 34.47 355 THR A N 1
ATOM 2634 C CA . THR A 1 375 ? 28.955 -6.581 -8.419 1.00 33.85 355 THR A CA 1
ATOM 2635 C C . THR A 1 375 ? 29.453 -5.522 -9.399 1.00 33.62 355 THR A C 1
ATOM 2636 O O . THR A 1 375 ? 30.627 -5.171 -9.380 1.00 35.83 355 THR A O 1
ATOM 2640 N N . GLY A 1 376 ? 28.544 -4.998 -10.230 1.00 33.72 356 GLY A N 1
ATOM 2641 C CA . GLY A 1 376 ? 28.907 -4.023 -11.249 1.00 32.97 356 GLY A CA 1
ATOM 2642 C C . GLY A 1 376 ? 28.235 -2.662 -11.053 1.00 33.27 356 GLY A C 1
ATOM 2643 O O . GLY A 1 376 ? 28.517 -1.715 -11.795 1.00 32.79 356 GLY A O 1
ATOM 2644 N N . GLY A 1 377 ? 27.350 -2.573 -10.049 1.00 32.07 357 GLY A N 1
ATOM 2645 C CA . GLY A 1 377 ? 26.581 -1.365 -9.785 1.00 30.99 357 GLY A CA 1
ATOM 2646 C C . GLY A 1 377 ? 25.878 -1.423 -8.427 1.00 31.60 357 GLY A C 1
ATOM 2647 O O . GLY A 1 377 ? 25.684 -2.507 -7.870 1.00 30.36 357 GLY A O 1
ATOM 2648 N N . PHE A 1 378 ? 25.506 -0.245 -7.907 1.00 30.70 358 PHE A N 1
ATOM 2649 C CA . PHE A 1 378 ? 24.854 -0.125 -6.611 1.00 31.08 358 PHE A CA 1
ATOM 2650 C C . PHE A 1 378 ? 23.764 0.943 -6.689 1.00 32.16 358 PHE A C 1
ATOM 2651 O O . PHE A 1 378 ? 24.058 2.124 -6.852 1.00 34.66 358 PHE A 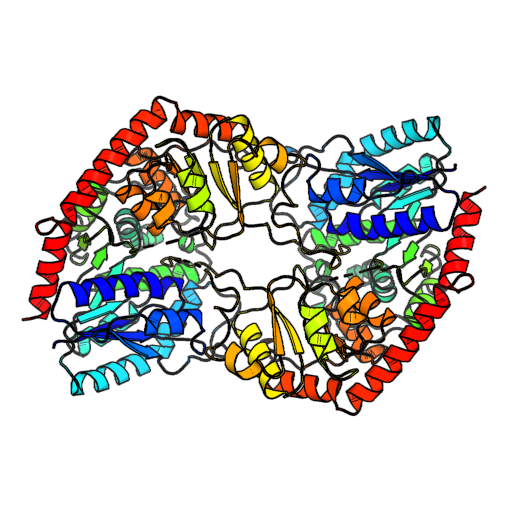O 1
ATOM 2659 N N . LEU A 1 379 ? 22.501 0.506 -6.606 1.00 33.33 359 LEU A N 1
ATOM 2660 C CA . LEU A 1 379 ? 21.378 1.414 -6.432 1.00 33.17 359 LEU A CA 1
ATOM 2661 C C . LEU A 1 379 ? 21.219 1.663 -4.934 1.00 34.76 359 LEU A C 1
ATOM 2662 O O . LEU A 1 379 ? 20.877 0.750 -4.184 1.00 35.83 359 LEU A O 1
ATOM 2667 N N . THR A 1 380 ? 21.483 2.909 -4.519 1.00 33.77 360 THR A N 1
ATOM 2668 C CA . THR A 1 380 ? 21.710 3.244 -3.121 1.00 32.22 360 THR A CA 1
ATOM 2669 C C . THR A 1 380 ? 20.941 4.504 -2.736 1.00 33.62 360 THR A C 1
ATOM 2670 O O . THR A 1 380 ? 20.587 5.308 -3.596 1.00 33.96 360 THR A O 1
ATOM 2674 N N . HIS A 1 381 ? 20.714 4.672 -1.428 1.00 35.00 361 HIS A N 1
ATOM 2675 C CA . HIS A 1 381 ? 20.059 5.864 -0.913 1.00 36.65 361 HIS A CA 1
ATOM 2676 C C . HIS A 1 381 ? 21.082 6.965 -0.622 1.00 36.69 361 HIS A C 1
ATOM 2677 O O . HIS A 1 381 ? 20.696 8.061 -0.229 1.00 36.34 361 HIS A O 1
ATOM 2684 N N . CYS A 1 382 ? 22.377 6.661 -0.797 1.00 36.89 362 CYS A N 1
ATOM 2685 C CA . CYS A 1 382 ? 23.467 7.632 -0.718 1.00 39.66 362 CYS A CA 1
ATOM 2686 C C . CYS A 1 382 ? 23.774 8.042 0.720 1.00 39.39 362 CYS A C 1
ATOM 2687 O O . CYS A 1 382 ? 24.271 9.142 0.944 1.00 38.58 362 CYS A O 1
ATOM 2690 N N . GLY A 1 383 ? 23.474 7.168 1.686 1.00 39.89 363 GLY A N 1
ATOM 2691 C CA . GLY A 1 383 ? 24.062 7.307 3.008 1.00 37.88 363 GLY A CA 1
ATOM 2692 C C . GLY A 1 383 ? 25.582 7.308 2.884 1.00 39.74 363 GLY A C 1
ATOM 2693 O O . GLY A 1 383 ? 26.127 6.591 2.046 1.00 38.68 363 GLY A O 1
ATOM 2694 N N . TRP A 1 384 ? 26.258 8.115 3.709 1.00 37.63 364 TRP A N 1
ATOM 2695 C CA . TRP A 1 384 ? 27.676 8.365 3.513 1.00 38.70 364 TRP A CA 1
ATOM 2696 C C . TRP A 1 384 ? 28.507 7.104 3.745 1.00 39.40 364 TRP A C 1
ATOM 2697 O O . TRP A 1 384 ? 29.491 6.876 3.040 1.00 37.87 364 TRP A O 1
ATOM 2708 N N . ASN A 1 385 ? 28.095 6.291 4.726 1.00 40.23 365 ASN A N 1
ATOM 2709 C CA . ASN A 1 385 ? 28.755 5.030 5.021 1.00 41.95 365 ASN A CA 1
ATOM 2710 C C . ASN A 1 385 ? 28.706 4.130 3.788 1.00 39.15 365 ASN A C 1
ATOM 2711 O O . ASN A 1 385 ? 29.731 3.588 3.379 1.00 39.92 365 ASN A O 1
ATOM 2716 N N . SER A 1 386 ? 27.508 4.005 3.201 1.00 36.55 366 SER A N 1
ATOM 2717 C CA . SER A 1 386 ? 27.272 3.185 2.023 1.00 35.98 366 SER A CA 1
ATOM 2718 C C . SER A 1 386 ? 28.084 3.707 0.843 1.00 33.91 366 SER A C 1
ATOM 2719 O O . SER A 1 386 ? 28.694 2.924 0.118 1.00 32.37 366 SER A O 1
ATOM 2722 N N . THR A 1 387 ? 28.078 5.034 0.673 1.00 33.05 367 THR A N 1
ATOM 2723 C CA . THR A 1 387 ? 28.773 5.691 -0.422 1.00 33.96 367 THR A CA 1
ATOM 2724 C C . THR A 1 387 ? 30.268 5.400 -0.335 1.00 33.70 367 THR A C 1
ATOM 2725 O O . THR A 1 387 ? 30.875 5.016 -1.332 1.00 34.57 367 THR A O 1
ATOM 2729 N N . LEU A 1 388 ? 30.839 5.559 0.867 1.00 33.72 368 LEU A N 1
ATOM 2730 C CA . LEU A 1 388 ? 32.265 5.365 1.076 1.00 34.02 368 LEU A CA 1
ATOM 2731 C C . LEU A 1 388 ? 32.660 3.923 0.761 1.00 35.83 368 LEU A C 1
ATOM 2732 O O . LEU A 1 388 ? 33.715 3.691 0.170 1.00 37.61 368 LEU A O 1
ATOM 2737 N N . GLU A 1 389 ? 31.814 2.965 1.163 1.00 36.08 369 GLU A N 1
ATOM 2738 C CA . GLU A 1 389 ? 32.067 1.557 0.898 1.00 37.40 369 GLU A CA 1
ATOM 2739 C C . GLU A 1 389 ? 32.096 1.322 -0.613 1.00 36.11 369 GLU A C 1
ATOM 2740 O O . GLU A 1 389 ? 32.915 0.552 -1.112 1.00 34.79 369 GLU A O 1
ATOM 2746 N N . SER A 1 390 ? 31.196 2.010 -1.325 1.00 35.35 370 SER A N 1
ATOM 2747 C CA . SER A 1 390 ? 31.078 1.888 -2.767 1.00 35.23 370 SER A CA 1
ATOM 2748 C C . SER A 1 390 ? 32.300 2.503 -3.447 1.00 34.48 370 SER A C 1
ATOM 2749 O O . SER A 1 390 ? 32.851 1.918 -4.377 1.00 34.54 370 SER A O 1
ATOM 2752 N N . ILE A 1 391 ? 32.722 3.675 -2.955 1.00 33.69 371 ILE A N 1
ATOM 2753 C CA . ILE A 1 391 ? 33.863 4.394 -3.499 1.00 32.08 371 ILE A CA 1
ATOM 2754 C C . ILE A 1 391 ? 35.124 3.540 -3.373 1.00 32.36 371 ILE A C 1
ATOM 2755 O O . ILE A 1 391 ? 35.887 3.432 -4.338 1.00 32.11 371 ILE A O 1
ATOM 2760 N N . VAL A 1 392 ? 35.346 2.931 -2.200 1.00 32.17 372 VAL A N 1
ATOM 2761 C CA . VAL A 1 392 ? 36.601 2.216 -2.030 1.00 35.43 372 VAL A CA 1
ATOM 2762 C C . VAL A 1 392 ? 36.621 0.964 -2.908 1.00 36.43 372 VAL A C 1
ATOM 2763 O O . VAL A 1 392 ? 37.692 0.459 -3.236 1.00 37.68 372 VAL A O 1
ATOM 2767 N N . ASN A 1 393 ? 35.440 0.502 -3.334 1.00 37.63 373 ASN A N 1
ATOM 2768 C CA . ASN A 1 393 ? 35.345 -0.735 -4.094 1.00 37.79 373 ASN A CA 1
ATOM 2769 C C . ASN A 1 393 ? 35.158 -0.448 -5.584 1.00 37.27 373 ASN A C 1
ATOM 2770 O O . ASN A 1 393 ? 35.125 -1.378 -6.383 1.00 38.44 373 ASN A O 1
ATOM 2775 N N . GLY A 1 394 ? 35.030 0.836 -5.940 1.00 37.19 374 GLY A N 1
ATOM 2776 C CA . GLY A 1 394 ? 34.978 1.266 -7.330 1.00 35.39 374 GLY A CA 1
ATOM 2777 C C . GLY A 1 394 ? 33.652 0.930 -8.010 1.00 35.46 374 GLY A C 1
ATOM 2778 O O . GLY A 1 394 ? 33.597 0.836 -9.236 1.00 36.74 374 GLY A O 1
ATOM 2779 N N . VAL A 1 395 ? 32.587 0.788 -7.211 1.00 32.65 375 VAL A N 1
ATOM 2780 C CA . VAL A 1 395 ? 31.273 0.439 -7.728 1.00 32.13 375 VAL A CA 1
ATOM 2781 C C . VAL A 1 395 ? 30.497 1.722 -8.017 1.00 32.35 375 VAL A C 1
ATOM 2782 O O . VAL A 1 395 ? 30.248 2.509 -7.108 1.00 33.44 375 VAL A O 1
ATOM 2786 N N . PRO A 1 396 ? 30.089 1.966 -9.287 1.00 32.04 376 PRO A N 1
ATOM 2787 C CA . PRO A 1 396 ? 29.333 3.169 -9.641 1.00 31.00 376 PRO A CA 1
ATOM 2788 C C . PRO A 1 396 ? 27.889 3.045 -9.160 1.00 31.57 376 PRO A C 1
ATOM 2789 O O . PRO A 1 396 ? 27.440 1.944 -8.831 1.00 32.33 376 PRO A O 1
ATOM 2793 N N . LEU A 1 397 ? 27.166 4.176 -9.134 1.00 30.77 377 LEU A N 1
ATOM 2794 C CA . LEU A 1 397 ? 25.908 4.243 -8.403 1.00 30.28 377 LEU A CA 1
ATOM 2795 C C . LEU A 1 397 ? 24.746 4.629 -9.310 1.00 30.52 377 LEU A C 1
ATOM 2796 O O . LEU A 1 397 ? 24.919 5.332 -10.307 1.00 30.52 377 LEU A O 1
ATOM 2801 N N . ILE A 1 398 ? 23.554 4.170 -8.912 1.00 29.77 378 ILE A N 1
ATOM 2802 C CA . ILE A 1 398 ? 22.311 4.865 -9.200 1.00 30.13 378 ILE A CA 1
ATOM 2803 C C . ILE A 1 398 ? 21.824 5.454 -7.877 1.00 31.22 378 ILE A C 1
ATOM 2804 O O . ILE A 1 398 ? 21.641 4.720 -6.908 1.00 31.45 378 ILE A O 1
ATOM 2809 N N . VAL A 1 399 ? 21.645 6.779 -7.836 1.00 31.89 379 VAL A N 1
ATOM 2810 C CA . VAL A 1 399 ? 21.332 7.461 -6.588 1.00 33.08 379 VAL A CA 1
ATOM 2811 C C . VAL A 1 399 ? 19.818 7.540 -6.406 1.00 33.23 379 VAL A C 1
ATOM 2812 O O . VAL A 1 399 ? 19.093 7.887 -7.337 1.00 33.41 379 VAL A O 1
ATOM 2816 N N . TRP A 1 400 ? 19.371 7.196 -5.192 1.00 34.04 380 TRP A N 1
ATOM 2817 C CA . TRP A 1 400 ? 17.965 7.194 -4.822 1.00 37.35 380 TRP A CA 1
ATOM 2818 C C . TRP A 1 400 ? 17.822 7.670 -3.375 1.00 38.13 380 TRP A C 1
ATOM 2819 O O . TRP A 1 400 ? 17.520 6.879 -2.481 1.00 37.58 380 TRP A O 1
ATOM 2830 N N . PRO A 1 401 ? 18.073 8.961 -3.106 1.00 37.51 381 PRO A N 1
ATOM 2831 C CA . PRO A 1 401 ? 18.093 9.498 -1.753 1.00 39.85 381 PRO A CA 1
ATOM 2832 C C . PRO A 1 401 ? 16.756 9.513 -1.002 1.00 40.91 381 PRO A C 1
ATOM 2833 O O . PRO A 1 401 ? 15.751 9.700 -1.608 1.00 41.00 381 PRO A O 1
ATOM 2837 N N . LEU A 1 402 ? 16.817 9.325 0.311 1.00 41.18 382 LEU A N 1
ATOM 2838 C CA . LEU A 1 402 ? 15.572 9.286 1.105 1.00 44.81 382 LEU A CA 1
ATOM 2839 C C . LEU A 1 402 ? 15.574 10.309 2.247 1.00 47.05 382 LEU A C 1
ATOM 2840 O O . LEU A 1 402 ? 14.910 11.311 2.099 1.00 49.81 382 LEU A O 1
ATOM 2845 N N . TYR A 1 403 ? 16.368 10.086 3.292 1.00 48.73 383 TYR A N 1
ATOM 2846 C CA . TYR A 1 403 ? 16.329 10.926 4.514 1.00 49.97 383 TYR A CA 1
ATOM 2847 C C . TYR A 1 403 ? 17.695 11.517 4.882 1.00 49.57 383 TYR A C 1
ATOM 2848 O O . TYR A 1 403 ? 18.628 11.425 4.121 1.00 46.52 383 TYR A O 1
ATOM 2857 N N . ALA A 1 404 ? 17.747 12.217 6.015 1.00 50.04 384 ALA A N 1
ATOM 2858 C CA . ALA A 1 404 ? 18.990 12.848 6.518 1.00 49.55 384 ALA A CA 1
ATOM 2859 C C . ALA A 1 404 ? 19.555 13.812 5.469 1.00 49.13 384 ALA A C 1
ATOM 2860 O O . ALA A 1 404 ? 18.837 14.708 5.100 1.00 49.05 384 ALA A O 1
ATOM 2862 N N . GLU A 1 405 ? 20.807 13.635 5.050 1.00 48.15 385 GLU A N 1
ATOM 2863 C CA . GLU A 1 405 ? 21.472 14.518 4.055 1.00 47.42 385 GLU A CA 1
ATOM 2864 C C . GLU A 1 405 ? 21.670 13.808 2.700 1.00 46.33 385 GLU A C 1
ATOM 2865 O O . GLU A 1 405 ? 22.486 14.253 1.926 1.00 45.22 385 GLU A O 1
ATOM 2871 N N . GLN A 1 406 ? 20.914 12.753 2.431 1.00 42.02 386 GLN A N 1
ATOM 2872 C CA . GLN A 1 406 ? 21.063 11.912 1.219 1.00 40.59 386 GLN A CA 1
ATOM 2873 C C . GLN A 1 406 ? 20.814 12.668 -0.086 1.00 40.84 386 GLN A C 1
ATOM 2874 O O . GLN A 1 406 ? 21.488 12.363 -1.045 1.00 39.01 386 GLN A O 1
ATOM 2880 N N . ARG A 1 407 ? 19.855 13.581 -0.130 1.00 41.51 387 ARG A N 1
ATOM 2881 C CA . ARG A 1 407 ? 19.567 14.302 -1.362 1.00 43.12 387 ARG A CA 1
ATOM 2882 C C . ARG A 1 407 ? 20.755 15.188 -1.743 1.00 42.54 387 ARG A C 1
ATOM 2883 O O . ARG A 1 407 ? 21.070 15.330 -2.924 1.00 41.44 387 ARG A O 1
ATOM 2891 N N . MET A 1 408 ? 21.418 15.749 -0.726 1.00 39.02 388 MET A N 1
ATOM 2892 C CA . MET A 1 408 ? 22.611 16.557 -0.919 1.00 38.88 388 MET A CA 1
ATOM 2893 C C . MET A 1 408 ? 23.759 15.691 -1.452 1.00 37.85 388 MET A C 1
ATOM 2894 O O . MET A 1 408 ? 24.496 16.109 -2.346 1.00 37.11 388 MET A O 1
ATOM 2899 N N . ASN A 1 409 ? 23.906 14.483 -0.893 1.00 35.81 389 ASN A N 1
ATOM 2900 C CA . ASN A 1 409 ? 24.949 13.557 -1.304 1.00 36.25 389 ASN A CA 1
ATOM 2901 C C . ASN A 1 409 ? 24.708 13.114 -2.747 1.00 35.33 389 ASN A C 1
ATOM 2902 O O . ASN A 1 409 ? 25.650 12.971 -3.522 1.00 34.56 389 ASN A O 1
ATOM 2907 N N . ALA A 1 410 ? 23.434 12.905 -3.094 1.00 33.59 390 ALA A N 1
ATOM 2908 C CA . ALA A 1 410 ? 23.050 12.441 -4.415 1.00 34.32 390 ALA A CA 1
ATOM 2909 C C . ALA A 1 410 ? 23.425 13.476 -5.473 1.00 35.17 390 ALA A C 1
ATOM 2910 O O . ALA A 1 410 ? 23.929 13.114 -6.537 1.00 33.73 390 ALA A O 1
ATOM 2912 N N . VAL A 1 411 ? 23.178 14.758 -5.172 1.00 35.25 391 VAL A N 1
ATOM 2913 C CA . VAL A 1 411 ? 23.491 15.828 -6.107 1.00 36.95 391 VAL A CA 1
ATOM 2914 C C . VAL A 1 411 ? 25.008 15.905 -6.277 1.00 37.68 391 VAL A C 1
ATOM 2915 O O . VAL A 1 411 ? 25.493 16.143 -7.382 1.00 38.70 391 VAL A O 1
ATOM 2919 N N . MET A 1 412 ? 25.741 15.655 -5.183 1.00 37.96 392 MET A N 1
ATOM 2920 C CA . MET A 1 412 ? 27.192 15.732 -5.165 1.00 38.28 392 MET A CA 1
ATOM 2921 C C . MET A 1 412 ? 27.794 14.617 -6.023 1.00 38.83 392 MET A C 1
ATOM 2922 O O . MET A 1 412 ? 28.741 14.857 -6.772 1.00 35.59 392 MET A O 1
ATOM 2927 N N . LEU A 1 413 ? 27.246 13.400 -5.893 1.00 36.78 393 LEU A N 1
ATOM 2928 C CA . LEU A 1 413 ? 27.795 12.225 -6.552 1.00 36.88 393 LEU A CA 1
ATOM 2929 C C . LEU A 1 413 ? 27.410 12.213 -8.030 1.00 38.42 393 LEU A C 1
ATOM 2930 O O . LEU A 1 413 ? 28.165 11.709 -8.864 1.00 36.39 393 LEU A O 1
ATOM 2935 N N . ASN A 1 414 ? 26.228 12.763 -8.337 1.00 39.06 394 ASN A N 1
ATOM 2936 C CA . ASN A 1 414 ? 25.669 12.697 -9.678 1.00 41.31 394 ASN A CA 1
ATOM 2937 C C . ASN A 1 414 ? 26.196 13.863 -10.510 1.00 43.70 394 ASN A C 1
ATOM 2938 O O . ASN A 1 414 ? 26.828 13.651 -11.540 1.00 45.84 394 ASN A O 1
ATOM 2943 N N . GLN A 1 415 ? 25.930 15.091 -10.050 1.00 45.58 395 GLN A N 1
ATOM 2944 C CA . GLN A 1 415 ? 26.289 16.284 -10.799 1.00 46.77 395 GLN A CA 1
ATOM 2945 C C . GLN A 1 415 ? 27.761 16.636 -10.601 1.00 45.25 395 GLN A C 1
ATOM 2946 O O . GLN A 1 415 ? 28.421 17.045 -11.550 1.00 46.99 395 GLN A O 1
ATOM 2952 N N . GLY A 1 416 ? 28.259 16.470 -9.373 1.00 42.66 396 GLY A N 1
ATOM 2953 C CA . GLY A 1 416 ? 29.590 16.926 -9.006 1.00 39.38 396 GLY A CA 1
ATOM 2954 C C . GLY A 1 416 ? 30.695 15.987 -9.477 1.00 39.84 396 GLY A C 1
ATOM 2955 O O . GLY A 1 416 ? 31.582 16.401 -10.219 1.00 42.34 396 GLY A O 1
ATOM 2956 N N . LEU A 1 417 ? 30.633 14.725 -9.035 1.00 38.96 397 LEU A N 1
ATOM 2957 C CA . LEU A 1 417 ? 31.709 13.767 -9.250 1.00 36.85 397 LEU A CA 1
ATOM 2958 C C . LEU A 1 417 ? 31.439 12.922 -10.493 1.00 36.53 397 LEU A C 1
ATOM 2959 O O . LEU A 1 417 ? 32.364 12.328 -11.041 1.00 35.93 397 LEU A O 1
ATOM 2964 N N . LYS A 1 418 ? 30.167 12.848 -10.901 1.00 36.88 398 LYS A N 1
ATOM 2965 C CA . LYS A 1 418 ? 29.725 12.096 -12.068 1.00 38.84 398 LYS A CA 1
ATOM 2966 C C . LYS A 1 418 ? 30.062 10.612 -11.920 1.00 38.04 398 LYS A C 1
ATOM 2967 O O . LYS A 1 418 ? 30.493 9.975 -12.878 1.00 39.10 398 LYS A O 1
ATOM 2973 N N . VAL A 1 419 ? 29.839 10.059 -10.721 1.00 35.26 399 VAL A N 1
ATOM 2974 C CA . VAL A 1 419 ? 30.085 8.643 -10.482 1.00 33.58 399 VAL A CA 1
ATOM 2975 C C . VAL A 1 419 ? 28.752 7.932 -10.256 1.00 33.93 399 VAL A C 1
ATOM 2976 O O . VAL A 1 419 ? 28.719 6.758 -9.879 1.00 32.53 399 VAL A O 1
ATOM 2980 N N . ALA A 1 420 ? 27.659 8.665 -10.498 1.00 32.71 400 ALA A N 1
ATOM 2981 C CA . ALA A 1 420 ? 26.330 8.176 -10.191 1.00 33.54 400 ALA A CA 1
ATOM 2982 C C . ALA A 1 420 ? 25.368 8.590 -11.296 1.00 34.35 400 ALA A C 1
ATOM 2983 O O . ALA A 1 420 ? 25.488 9.683 -11.850 1.00 35.74 400 ALA A O 1
ATOM 2985 N N . LEU A 1 421 ? 24.416 7.702 -11.597 1.00 33.94 401 LEU A N 1
ATOM 2986 C CA . LEU A 1 421 ? 23.317 8.046 -12.480 1.00 34.06 401 LEU A CA 1
ATOM 2987 C C . LEU A 1 421 ? 22.077 8.298 -11.626 1.00 35.55 401 LEU A C 1
ATOM 2988 O O . LEU A 1 421 ? 21.999 7.873 -10.468 1.00 33.64 401 LEU A O 1
ATOM 2993 N N . ARG A 1 422 ? 21.113 9.006 -12.220 1.00 37.03 402 ARG A N 1
ATOM 2994 C CA . ARG A 1 422 ? 19.922 9.395 -11.492 1.00 39.72 402 ARG A CA 1
ATOM 2995 C C . ARG A 1 422 ? 18.701 9.255 -12.399 1.00 38.94 402 ARG A C 1
ATOM 2996 O O . ARG A 1 422 ? 18.655 9.844 -13.477 1.00 37.68 402 ARG A O 1
ATOM 3004 N N . PRO A 1 423 ? 17.670 8.487 -11.979 1.00 38.48 403 PRO A N 1
ATOM 3005 C CA . PRO A 1 423 ? 16.434 8.382 -12.755 1.00 40.54 403 PRO A CA 1
ATOM 3006 C C . PRO A 1 423 ? 15.593 9.644 -12.594 1.00 41.49 403 PRO A C 1
ATOM 3007 O O . PRO A 1 423 ? 15.617 10.283 -11.544 1.00 42.37 403 PRO A O 1
ATOM 3011 N N . ASN A 1 424 ? 14.869 9.968 -13.648 1.00 43.60 404 ASN A N 1
ATOM 3012 C CA . ASN A 1 424 ? 13.971 11.138 -13.609 1.00 46.79 404 ASN A CA 1
ATOM 3013 C C . ASN A 1 424 ? 12.668 10.704 -12.958 1.00 48.43 404 ASN A C 1
ATOM 3014 O O . ASN A 1 424 ? 12.147 9.672 -13.324 1.00 48.67 404 ASN A O 1
ATOM 3019 N N . ALA A 1 425 ? 12.234 11.449 -11.959 1.00 52.26 405 ALA A N 1
ATOM 3020 C CA . ALA A 1 425 ? 10.937 11.177 -11.319 1.00 59.55 405 ALA A CA 1
ATOM 3021 C C . ALA A 1 425 ? 9.845 11.811 -12.178 1.00 64.08 405 ALA A C 1
ATOM 3022 O O . ALA A 1 425 ? 10.141 12.744 -12.927 1.00 66.02 405 ALA A O 1
ATOM 3024 N N . SER A 1 426 ? 8.621 11.318 -12.036 1.00 68.98 406 SER A N 1
ATOM 3025 C CA . SER A 1 426 ? 7.423 11.856 -12.724 1.00 75.14 406 SER A CA 1
ATOM 3026 C C . SER A 1 426 ? 6.939 13.100 -11.975 1.00 79.03 406 SER A C 1
ATOM 3027 O O . SER A 1 426 ? 7.368 13.309 -10.838 1.00 77.48 406 SER A O 1
ATOM 3030 N N . GLN A 1 427 ? 5.931 13.789 -12.503 1.00 85.62 407 GLN A N 1
ATOM 3031 C CA . GLN A 1 427 ? 5.469 15.037 -11.839 1.00 91.52 407 GLN A CA 1
ATOM 3032 C C . GLN A 1 427 ? 5.053 14.721 -10.403 1.00 90.43 407 GLN A C 1
ATOM 3033 O O . GLN A 1 427 ? 5.460 15.460 -9.499 1.00 90.35 407 GLN A O 1
ATOM 3039 N N . ARG A 1 428 ? 4.294 13.640 -10.228 1.00 89.35 408 ARG A N 1
ATOM 3040 C CA . ARG A 1 428 ? 3.861 13.128 -8.907 1.00 83.48 408 ARG A CA 1
ATOM 3041 C C . ARG A 1 428 ? 5.087 12.838 -8.025 1.00 78.30 408 ARG A C 1
ATOM 3042 O O . ARG A 1 428 ? 4.968 12.995 -6.819 1.00 76.74 408 ARG A O 1
ATOM 3050 N N . GLY A 1 429 ? 6.211 12.406 -8.606 1.00 71.86 409 GLY A N 1
ATOM 3051 C CA . GLY A 1 429 ? 7.425 12.091 -7.829 1.00 63.84 409 GLY A CA 1
ATOM 3052 C C . GLY A 1 429 ? 7.717 10.606 -7.806 1.00 60.34 409 GLY A C 1
ATOM 3053 O O . GLY A 1 429 ? 8.663 10.206 -7.135 1.00 59.17 409 GLY A O 1
ATOM 3054 N N . LEU A 1 430 ? 6.911 9.824 -8.516 1.00 56.98 410 LEU A N 1
ATOM 3055 C CA . LEU A 1 430 ? 7.088 8.357 -8.608 1.00 54.71 410 LEU A CA 1
ATOM 3056 C C . LEU A 1 430 ? 8.062 8.040 -9.742 1.00 53.27 410 LEU A C 1
ATOM 3057 O O . LEU A 1 430 ? 7.945 8.640 -10.803 1.00 52.19 410 LEU A O 1
ATOM 3062 N N . VAL A 1 431 ? 8.998 7.130 -9.511 1.00 50.00 411 VAL A N 1
ATOM 3063 C CA . VAL A 1 431 ? 9.900 6.763 -10.631 1.00 47.23 411 VAL A CA 1
ATOM 3064 C C . VAL A 1 431 ? 9.261 5.566 -11.316 1.00 46.48 411 VAL A C 1
ATOM 3065 O O . VAL A 1 431 ? 9.083 4.556 -10.689 1.00 46.37 411 VAL A O 1
ATOM 3069 N N . GLU A 1 432 ? 8.939 5.735 -12.581 1.00 46.73 412 GLU A N 1
ATOM 3070 C CA . GLU A 1 432 ? 8.260 4.712 -13.404 1.00 48.34 412 GLU A CA 1
ATOM 3071 C C . GLU A 1 432 ? 9.208 3.570 -13.769 1.00 45.60 412 GLU A C 1
ATOM 3072 O O . GLU A 1 432 ? 10.385 3.809 -13.866 1.00 43.19 412 GLU A O 1
ATOM 3078 N N . ALA A 1 433 ? 8.657 2.387 -14.006 1.00 43.09 413 ALA A N 1
ATOM 3079 C CA . ALA A 1 433 ? 9.430 1.166 -14.305 1.00 43.05 413 ALA A CA 1
ATOM 3080 C C . ALA A 1 433 ? 10.250 1.348 -15.573 1.00 43.02 413 ALA A C 1
ATOM 3081 O O . ALA A 1 433 ? 11.380 0.921 -15.594 1.00 41.58 413 ALA A O 1
ATOM 3083 N N . ASP A 1 434 ? 9.669 2.003 -16.584 1.00 43.60 414 ASP A N 1
ATOM 3084 C CA . ASP A 1 434 ? 10.370 2.235 -17.876 1.00 45.45 414 ASP A CA 1
ATOM 3085 C C . ASP A 1 434 ? 11.615 3.089 -17.616 1.00 42.37 414 ASP A C 1
ATOM 3086 O O . ASP A 1 434 ? 12.666 2.801 -18.222 1.00 40.88 414 ASP A O 1
ATOM 3091 N N . GLU A 1 435 ? 11.491 4.096 -16.746 1.00 40.33 415 GLU A N 1
ATOM 3092 C CA . GLU A 1 435 ? 12.630 4.967 -16.397 1.00 39.84 415 GLU A CA 1
ATOM 3093 C C . GLU A 1 435 ? 13.680 4.162 -15.628 1.00 37.48 415 GLU A C 1
ATOM 3094 O O . GLU A 1 435 ? 14.843 4.329 -15.900 1.00 38.36 415 GLU A O 1
ATOM 3100 N N . ILE A 1 436 ? 13.249 3.306 -14.713 1.00 35.94 416 ILE A N 1
ATOM 3101 C CA . ILE A 1 436 ? 14.180 2.482 -13.893 1.00 34.66 416 ILE A CA 1
ATOM 3102 C C . ILE A 1 436 ? 14.962 1.535 -14.802 1.00 34.10 416 ILE A C 1
ATOM 3103 O O . ILE A 1 436 ? 16.161 1.445 -14.636 1.00 33.39 416 ILE A O 1
ATOM 3108 N N . ALA A 1 437 ? 14.281 0.908 -15.752 1.00 33.86 417 ALA A N 1
ATOM 3109 C CA . ALA A 1 437 ? 14.945 -0.003 -16.700 1.00 34.70 417 ALA A CA 1
ATOM 3110 C C . ALA A 1 437 ? 15.962 0.776 -17.535 1.00 35.40 417 ALA A C 1
ATOM 3111 O O . ALA A 1 437 ? 17.045 0.272 -17.727 1.00 35.99 417 ALA A O 1
ATOM 3113 N N . ARG A 1 438 ? 15.615 1.986 -17.967 1.00 35.94 418 ARG A N 1
ATOM 3114 C CA . ARG A 1 438 ? 16.507 2.803 -18.775 1.00 36.37 418 ARG A CA 1
ATOM 3115 C C . ARG A 1 438 ? 17.811 3.062 -18.020 1.00 35.12 418 ARG A C 1
ATOM 3116 O O . ARG A 1 438 ? 18.894 2.914 -18.583 1.00 36.95 418 ARG A O 1
ATOM 3124 N N . VAL A 1 439 ? 17.697 3.433 -16.742 1.00 32.70 419 VAL A N 1
ATOM 3125 C CA . VAL A 1 439 ? 18.860 3.832 -15.964 1.00 32.65 419 VAL A CA 1
ATOM 3126 C C . VAL A 1 439 ? 19.678 2.601 -15.569 1.00 31.71 419 VAL A C 1
ATOM 3127 O O . VAL A 1 439 ? 20.901 2.677 -15.507 1.00 30.84 419 VAL A O 1
ATOM 3131 N N . VAL A 1 440 ? 19.015 1.461 -15.338 1.00 30.90 420 VAL A N 1
ATOM 3132 C CA . VAL A 1 440 ? 19.739 0.237 -15.024 1.00 31.71 420 VAL A CA 1
ATOM 3133 C C . VAL A 1 440 ? 20.602 -0.173 -16.221 1.00 31.90 420 VAL A C 1
ATOM 3134 O O . VAL A 1 440 ? 21.766 -0.539 -16.053 1.00 31.95 420 VAL A O 1
ATOM 3138 N N . LYS A 1 441 ? 20.029 -0.091 -17.429 1.00 33.20 421 LYS A N 1
ATOM 3139 C CA . LYS A 1 441 ? 20.737 -0.442 -18.653 1.00 34.33 421 LYS A CA 1
ATOM 3140 C C . LYS A 1 441 ? 21.865 0.556 -18.912 1.00 34.01 421 LYS A C 1
ATOM 3141 O O . LYS A 1 441 ? 22.946 0.168 -19.339 1.00 31.71 421 LYS A O 1
ATOM 3147 N N . GLU A 1 442 ? 21.596 1.845 -18.673 1.00 35.89 422 GLU A N 1
ATOM 3148 C CA . GLU A 1 442 ? 22.593 2.889 -18.856 1.00 36.52 422 GLU A CA 1
ATOM 3149 C C . GLU A 1 442 ? 23.804 2.607 -17.977 1.00 35.16 422 GLU A C 1
ATOM 3150 O O . GLU A 1 442 ? 24.933 2.699 -18.447 1.00 35.19 422 GLU A O 1
ATOM 3156 N N . LEU A 1 443 ? 23.567 2.227 -16.716 1.00 34.00 423 LEU A N 1
ATOM 3157 C CA . LEU A 1 443 ? 24.666 1.970 -15.802 1.00 32.78 423 LEU A CA 1
ATOM 3158 C C . LEU A 1 443 ? 25.402 0.694 -16.196 1.00 33.03 423 LEU A C 1
ATOM 3159 O O . LEU A 1 443 ? 26.627 0.680 -16.201 1.00 34.35 423 LEU A O 1
ATOM 3164 N N . MET A 1 444 ? 24.669 -0.395 -16.377 1.00 34.66 424 MET A N 1
ATOM 3165 C CA . MET A 1 444 ? 25.254 -1.715 -16.704 1.00 34.50 424 MET A CA 1
ATOM 3166 C C . MET A 1 444 ? 25.879 -1.820 -18.106 1.00 36.11 424 MET A C 1
ATOM 3167 O O . MET A 1 444 ? 26.911 -2.434 -18.201 1.00 36.28 424 MET A O 1
ATOM 3172 N N . ASP A 1 445 ? 25.264 -1.277 -19.152 1.00 36.20 425 ASP A N 1
ATOM 3173 C CA . ASP A 1 445 ? 25.804 -1.444 -20.526 1.00 37.73 425 ASP A CA 1
ATOM 3174 C C . ASP A 1 445 ? 26.045 -0.122 -21.249 1.00 38.12 425 ASP A C 1
ATOM 3175 O O . ASP A 1 445 ? 26.825 -0.108 -22.158 1.00 37.91 425 ASP A O 1
ATOM 3180 N N . GLY A 1 446 ? 25.383 0.939 -20.828 1.00 38.24 426 GLY A N 1
ATOM 3181 C CA . GLY A 1 446 ? 25.427 2.253 -21.482 1.00 38.43 426 GLY A CA 1
ATOM 3182 C C . GLY A 1 446 ? 26.735 2.995 -21.328 1.00 38.92 426 GLY A C 1
ATOM 3183 O O . GLY A 1 446 ? 27.537 2.627 -20.489 1.00 36.75 426 GLY A O 1
ATOM 3184 N N . ASP A 1 447 ? 26.909 4.014 -22.160 1.00 39.98 427 ASP A N 1
ATOM 3185 C CA . ASP A 1 447 ? 28.110 4.835 -22.204 1.00 40.54 427 ASP A CA 1
ATOM 3186 C C . ASP A 1 447 ? 28.211 5.723 -20.966 1.00 39.95 427 ASP A C 1
ATOM 3187 O O . ASP A 1 447 ? 29.311 5.963 -20.478 1.00 39.54 427 ASP A O 1
ATOM 3192 N N . GLU A 1 448 ? 27.070 6.205 -20.463 1.00 39.89 428 GLU A N 1
ATOM 3193 C CA . GLU A 1 448 ? 27.042 6.999 -19.241 1.00 41.12 428 GLU A CA 1
ATOM 3194 C C . GLU A 1 448 ? 27.525 6.157 -18.057 1.00 38.87 428 GLU A C 1
ATOM 3195 O O . GLU A 1 448 ? 28.225 6.658 -17.179 1.00 39.31 428 GLU A O 1
ATOM 3201 N N . GLY A 1 449 ? 27.158 4.871 -18.059 1.00 38.41 429 GLY A N 1
ATOM 3202 C CA . GLY A 1 449 ? 27.577 3.926 -17.033 1.00 39.30 429 GLY A CA 1
ATOM 3203 C C . GLY A 1 449 ? 29.073 3.642 -17.099 1.00 40.76 429 GLY A C 1
ATOM 3204 O O . GLY A 1 449 ? 29.715 3.440 -16.071 1.00 41.05 429 GLY A O 1
ATOM 3205 N N . LYS A 1 450 ? 29.607 3.636 -18.326 1.00 40.59 430 LYS A N 1
ATOM 3206 C CA . LYS A 1 450 ? 31.025 3.457 -18.589 1.00 41.82 430 LYS A CA 1
ATOM 3207 C C . LYS A 1 450 ? 31.789 4.655 -18.026 1.00 39.34 430 LYS A C 1
ATOM 3208 O O . LYS A 1 450 ? 32.806 4.481 -17.364 1.00 35.70 430 LYS A O 1
ATOM 3214 N N . LYS A 1 451 ? 31.276 5.864 -18.282 1.00 38.00 431 LYS A N 1
ATOM 3215 C CA . LYS A 1 451 ? 31.900 7.094 -17.817 1.00 38.49 431 LYS A CA 1
ATOM 3216 C C . LYS A 1 451 ? 31.890 7.137 -16.288 1.00 38.10 431 LYS A C 1
ATOM 3217 O O . LYS A 1 451 ? 32.924 7.398 -15.672 1.00 37.87 431 LYS A O 1
ATOM 3223 N N . ALA A 1 452 ? 30.728 6.849 -15.685 1.00 37.11 432 ALA A N 1
ATOM 3224 C CA . ALA A 1 452 ? 30.594 6.838 -14.235 1.00 37.31 432 ALA A CA 1
ATOM 3225 C C . ALA A 1 452 ? 31.513 5.778 -13.627 1.00 37.92 432 ALA A C 1
ATOM 3226 O O . ALA A 1 452 ? 32.127 6.018 -12.589 1.00 38.64 432 ALA A O 1
ATOM 3228 N N . ARG A 1 453 ? 31.622 4.621 -14.292 1.00 38.63 433 ARG A N 1
ATOM 3229 C CA . ARG A 1 453 ? 32.443 3.520 -13.807 1.00 39.95 433 ARG A CA 1
ATOM 3230 C C . ARG A 1 453 ? 33.921 3.909 -13.788 1.00 40.36 433 ARG A C 1
ATOM 3231 O O . ARG A 1 453 ? 34.624 3.570 -12.838 1.00 38.67 433 ARG A O 1
ATOM 3239 N N . TYR A 1 454 ? 34.389 4.605 -14.836 1.00 41.11 434 TYR A N 1
ATOM 3240 C CA . TYR A 1 454 ? 35.791 4.988 -14.910 1.00 43.50 434 TYR A CA 1
ATOM 3241 C C . TYR A 1 454 ? 36.120 6.018 -13.832 1.00 40.24 434 TYR A C 1
ATOM 3242 O O . TYR A 1 454 ? 37.175 5.933 -13.212 1.00 38.65 434 TYR A O 1
ATOM 3251 N N . LYS A 1 455 ? 35.212 6.976 -13.618 1.00 39.76 435 LYS A N 1
ATOM 3252 C CA . LYS A 1 455 ? 35.434 8.005 -12.617 1.00 42.55 435 LYS A CA 1
ATOM 3253 C C . LYS A 1 455 ? 35.445 7.381 -11.222 1.00 40.70 435 LYS A C 1
ATOM 3254 O O . LYS A 1 455 ? 36.260 7.768 -10.389 1.00 40.11 435 LYS A O 1
ATOM 3260 N N . MET A 1 456 ? 34.571 6.389 -10.992 1.00 39.20 436 MET A N 1
ATOM 3261 C CA . MET A 1 456 ? 34.470 5.739 -9.693 1.00 38.29 436 MET A CA 1
ATOM 3262 C C . MET A 1 456 ? 35.728 4.920 -9.411 1.00 39.32 436 MET A C 1
ATOM 3263 O O . MET A 1 456 ? 36.183 4.855 -8.267 1.00 37.99 436 MET A O 1
ATOM 3268 N N . ARG A 1 457 ? 36.298 4.317 -10.462 1.00 41.64 437 ARG A N 1
ATOM 3269 C CA . ARG A 1 457 ? 37.536 3.563 -10.332 1.00 44.15 437 ARG A CA 1
ATOM 3270 C C . ARG A 1 457 ? 38.700 4.503 -10.023 1.00 42.91 437 ARG A C 1
ATOM 3271 O O . ARG A 1 457 ? 39.582 4.135 -9.258 1.00 42.21 437 ARG A O 1
ATOM 3279 N N . GLU A 1 458 ? 38.691 5.707 -10.613 1.00 42.63 438 GLU A N 1
ATOM 3280 C CA . GLU A 1 458 ? 39.675 6.740 -10.309 1.00 45.33 438 GLU A CA 1
ATOM 3281 C C . GLU A 1 458 ? 39.631 7.063 -8.816 1.00 42.86 438 GLU A C 1
ATOM 3282 O O . GLU A 1 458 ? 40.670 7.085 -8.163 1.00 44.06 438 GLU A O 1
ATOM 3288 N N . LEU A 1 459 ? 38.422 7.297 -8.285 1.00 39.74 439 LEU A N 1
ATOM 3289 C CA . LEU A 1 459 ? 38.234 7.618 -6.878 1.00 37.31 439 LEU A CA 1
ATOM 3290 C C . LEU A 1 459 ? 38.670 6.442 -6.011 1.00 36.30 439 LEU A C 1
ATOM 3291 O O . LEU A 1 459 ? 39.267 6.648 -4.960 1.00 37.73 439 LEU A O 1
ATOM 3296 N N . SER A 1 460 ? 38.384 5.218 -6.472 1.00 37.03 440 SER A N 1
ATOM 3297 C CA . SER A 1 460 ? 38.781 4.006 -5.771 1.00 37.23 440 SER A CA 1
ATOM 3298 C C . SER A 1 460 ? 40.302 3.935 -5.637 1.00 39.08 440 SER A C 1
ATOM 3299 O O . SER A 1 460 ? 40.811 3.511 -4.604 1.00 39.60 440 SER A O 1
ATOM 3302 N N . ASP A 1 461 ? 41.011 4.345 -6.697 1.00 42.04 441 ASP A N 1
ATOM 3303 C CA . ASP A 1 461 ? 42.466 4.370 -6.721 1.00 43.91 441 ASP A CA 1
ATOM 3304 C C . ASP A 1 461 ? 42.977 5.393 -5.708 1.00 42.26 441 ASP A C 1
ATOM 3305 O O . ASP A 1 461 ? 43.846 5.079 -4.899 1.00 41.36 441 ASP A O 1
ATOM 3310 N N . SER A 1 462 ? 42.426 6.611 -5.764 1.00 40.55 442 SER A N 1
ATOM 3311 C CA . SER A 1 462 ? 42.789 7.680 -4.845 1.00 42.39 442 SER A CA 1
ATOM 3312 C C . SER A 1 462 ? 42.545 7.253 -3.400 1.00 43.85 442 SER A C 1
ATOM 3313 O O . SER A 1 462 ? 43.388 7.484 -2.536 1.00 44.69 442 SER A O 1
ATOM 3316 N N . ALA A 1 463 ? 41.384 6.631 -3.152 1.00 44.74 443 ALA A N 1
ATOM 3317 C CA . ALA A 1 463 ? 41.004 6.189 -1.819 1.00 44.44 443 ALA A CA 1
ATOM 3318 C C . ALA A 1 463 ? 42.054 5.230 -1.266 1.00 45.81 443 ALA A C 1
ATOM 3319 O O . ALA A 1 463 ? 42.419 5.332 -0.098 1.00 46.21 443 ALA A O 1
ATOM 3321 N N . LYS A 1 464 ? 42.541 4.315 -2.115 1.00 47.55 444 LYS A N 1
ATOM 3322 C CA . LYS A 1 464 ? 43.553 3.353 -1.708 1.00 51.31 444 LYS A CA 1
ATOM 3323 C C . LYS A 1 464 ? 44.876 4.066 -1.423 1.00 49.34 444 LYS A C 1
ATOM 3324 O O . LYS A 1 464 ? 45.593 3.690 -0.500 1.00 50.57 444 LYS A O 1
ATOM 3330 N N . ARG A 1 465 ? 45.176 5.109 -2.202 1.00 47.19 445 ARG A N 1
ATOM 3331 C CA . ARG A 1 465 ? 46.414 5.859 -2.060 1.00 48.81 445 ARG A CA 1
ATOM 3332 C C . ARG A 1 465 ? 46.439 6.628 -0.738 1.00 47.57 445 ARG A C 1
ATOM 3333 O O . ARG A 1 465 ? 47.433 6.574 -0.019 1.00 45.48 445 ARG A O 1
ATOM 3341 N N . VAL A 1 466 ? 45.347 7.337 -0.424 1.00 44.88 446 VAL A N 1
ATOM 3342 C CA . VAL A 1 466 ? 45.337 8.280 0.690 1.00 43.22 446 VAL A CA 1
ATOM 3343 C C . VAL A 1 466 ? 45.339 7.542 2.030 1.00 42.07 446 VAL A C 1
ATOM 3344 O O . VAL A 1 466 ? 45.711 8.120 3.049 1.00 41.91 446 VAL A O 1
ATOM 3348 N N . THR A 1 467 ? 44.941 6.263 2.024 1.00 42.62 447 THR A N 1
ATOM 3349 C CA . THR A 1 467 ? 44.862 5.498 3.260 1.00 43.60 447 THR A CA 1
ATOM 3350 C C . THR A 1 467 ? 46.022 4.509 3.366 1.00 45.49 447 THR A C 1
ATOM 3351 O O . THR A 1 467 ? 46.073 3.719 4.308 1.00 42.64 447 THR A O 1
ATOM 3355 N N . SER A 1 468 ? 46.955 4.560 2.406 1.00 49.18 448 SER A N 1
ATOM 3356 C CA . SER A 1 468 ? 48.147 3.727 2.473 1.00 51.64 448 SER A CA 1
ATOM 3357 C C . SER A 1 468 ? 49.090 4.260 3.552 1.00 53.36 448 SER A C 1
ATOM 3358 O O . SER A 1 468 ? 48.829 5.304 4.148 1.00 52.67 448 SER A O 1
ATOM 3361 N N . GLU A 1 469 ? 50.189 3.531 3.791 1.00 57.45 449 GLU A N 1
ATOM 3362 C CA . GLU A 1 469 ? 51.119 3.803 4.878 1.00 60.97 449 GLU A CA 1
ATOM 3363 C C . GLU A 1 469 ? 51.576 5.263 4.873 1.00 60.17 449 GLU A C 1
ATOM 3364 O O . GLU A 1 469 ? 51.708 5.875 5.933 1.00 59.08 449 GLU A O 1
ATOM 3370 N N . ASN A 1 470 ? 51.817 5.795 3.670 1.00 58.37 450 ASN A N 1
ATOM 3371 C CA . ASN A 1 470 ? 52.358 7.127 3.478 1.00 59.64 450 ASN A CA 1
ATOM 3372 C C . ASN A 1 470 ? 51.306 8.056 2.874 1.00 57.21 450 ASN A C 1
ATOM 3373 O O . ASN A 1 470 ? 51.626 9.183 2.498 1.00 57.11 450 ASN A O 1
ATOM 3378 N N . GLY A 1 471 ? 50.060 7.572 2.795 1.00 53.38 451 GLY A N 1
ATOM 3379 C CA . GLY A 1 471 ? 48.976 8.319 2.186 1.00 48.81 451 GLY A CA 1
ATOM 3380 C C . GLY A 1 471 ? 48.625 9.572 2.983 1.00 46.53 451 GLY A C 1
ATOM 3381 O O . GLY A 1 471 ? 48.926 9.679 4.178 1.00 47.04 451 GLY A O 1
ATOM 3382 N N . GLU A 1 472 ? 47.956 10.498 2.288 1.00 46.17 452 GLU A N 1
ATOM 3383 C CA . GLU A 1 472 ? 47.633 11.822 2.792 1.00 48.44 452 GLU A CA 1
ATOM 3384 C C . GLU A 1 472 ? 46.742 11.725 4.030 1.00 47.43 452 GLU A C 1
ATOM 3385 O O . GLU A 1 472 ? 46.955 12.462 4.992 1.00 47.11 452 GLU A O 1
ATOM 3391 N N . SER A 1 473 ? 45.745 10.827 3.990 1.00 44.70 453 SER A N 1
ATOM 3392 C CA . SER A 1 473 ? 44.805 10.677 5.092 1.00 44.99 453 SER A CA 1
ATOM 3393 C C . SER A 1 473 ? 45.500 10.082 6.314 1.00 45.20 453 SER A C 1
ATOM 3394 O O . SER A 1 473 ? 45.327 10.581 7.432 1.00 42.66 453 SER A O 1
ATOM 3397 N N . THR A 1 474 ? 46.296 9.029 6.074 1.00 45.03 454 THR A N 1
ATOM 3398 C CA . THR A 1 474 ? 47.054 8.348 7.112 1.00 46.73 454 THR A CA 1
ATOM 3399 C C . THR A 1 474 ? 47.965 9.342 7.830 1.00 48.61 454 THR A C 1
ATOM 3400 O O . THR A 1 474 ? 47.997 9.386 9.066 1.00 48.87 454 THR A O 1
ATOM 3404 N N . LYS A 1 475 ? 48.685 10.146 7.032 1.00 50.73 455 LYS A N 1
ATOM 3405 C CA . LYS A 1 475 ? 49.712 11.040 7.539 1.00 51.52 455 LYS A CA 1
ATOM 3406 C C . LYS A 1 475 ? 49.088 12.139 8.393 1.00 49.30 455 LYS A C 1
ATOM 3407 O O . LYS A 1 475 ? 49.624 12.477 9.446 1.00 50.45 455 LYS A O 1
ATOM 3413 N N . LEU A 1 476 ? 47.962 12.690 7.924 1.00 46.87 456 LEU A N 1
ATOM 3414 C CA . LEU A 1 476 ? 47.296 13.773 8.629 1.00 45.94 456 LEU A CA 1
ATOM 3415 C C . LEU A 1 476 ? 46.832 13.313 10.008 1.00 46.35 456 LEU A C 1
ATOM 3416 O O . LEU A 1 476 ? 47.077 14.008 10.994 1.00 45.49 456 LEU A O 1
ATOM 3421 N N . LEU A 1 477 ? 46.178 12.144 10.073 1.00 46.25 457 LEU A N 1
ATOM 3422 C CA . LEU A 1 477 ? 45.685 11.621 11.339 1.00 45.14 457 LEU A CA 1
ATOM 3423 C C . LEU A 1 477 ? 46.854 11.420 12.300 1.00 45.20 457 LEU A C 1
ATOM 3424 O O . LEU A 1 477 ? 46.761 11.753 13.484 1.00 43.30 457 LEU A O 1
ATOM 3429 N N . SER A 1 478 ? 47.947 10.871 11.755 1.00 46.98 458 SER A N 1
ATOM 3430 C CA . SER A 1 478 ? 49.162 10.584 12.497 1.00 47.63 458 SER A CA 1
ATOM 3431 C C . SER A 1 478 ? 49.774 11.873 13.055 1.00 47.43 458 SER A C 1
ATOM 3432 O O . SER A 1 478 ? 50.300 11.879 14.170 1.00 44.97 458 SER A O 1
ATOM 3435 N N . GLU A 1 479 ? 49.679 12.957 12.271 1.00 48.19 459 GLU A N 1
ATOM 3436 C CA . GLU A 1 479 ? 50.227 14.255 12.634 1.00 52.27 459 GLU A CA 1
ATOM 3437 C C . GLU A 1 479 ? 49.454 14.843 13.811 1.00 51.69 459 GLU A C 1
ATOM 3438 O O . GLU A 1 479 ? 50.049 15.454 14.697 1.00 52.72 459 GLU A O 1
ATOM 3444 N N . VAL A 1 480 ? 48.127 14.662 13.805 1.00 49.66 460 VAL A N 1
ATOM 3445 C CA . VAL A 1 480 ? 47.277 15.178 14.867 1.00 47.48 460 VAL A CA 1
ATOM 3446 C C . VAL A 1 480 ? 47.483 14.333 16.124 1.00 46.92 460 VAL A C 1
ATOM 3447 O O . VAL A 1 480 ? 47.571 14.870 17.228 1.00 48.85 460 VAL A O 1
ATOM 3451 N N . ALA A 1 481 ? 47.586 13.012 15.936 1.00 48.28 461 ALA A N 1
ATOM 3452 C CA . ALA A 1 481 ? 47.762 12.083 17.041 1.00 51.57 461 ALA A CA 1
ATOM 3453 C C . ALA A 1 481 ? 49.072 12.353 17.780 1.00 54.66 461 ALA A C 1
ATOM 3454 O O . ALA A 1 481 ? 49.139 12.197 19.000 1.00 56.67 461 ALA A O 1
ATOM 3456 N N . SER A 1 482 ? 50.104 12.763 17.031 1.00 56.96 462 SER A N 1
ATOM 3457 C CA . SER A 1 482 ? 51.442 12.942 17.578 1.00 57.91 462 SER A CA 1
ATOM 3458 C C . SER A 1 482 ? 51.465 14.040 18.643 1.00 55.45 462 SER A C 1
ATOM 3459 O O . SER A 1 482 ? 52.239 13.955 19.593 1.00 55.65 462 SER A O 1
ATOM 3462 N N . LYS A 1 483 ? 50.609 15.058 18.479 1.00 55.60 463 LYS A N 1
ATOM 3463 C CA . LYS A 1 483 ? 50.546 16.148 19.442 1.00 57.47 463 LYS A CA 1
ATOM 3464 C C . LYS A 1 483 ? 49.872 15.684 20.734 1.00 57.34 463 LYS A C 1
ATOM 3465 O O . LYS A 1 483 ? 50.036 16.318 21.771 1.00 59.99 463 LYS A O 1
ATOM 3471 N N . TRP A 1 484 ? 49.120 14.576 20.668 1.00 54.23 464 TRP A N 1
ATOM 3472 C CA . TRP A 1 484 ? 48.478 14.009 21.847 1.00 52.71 464 TRP A CA 1
ATOM 3473 C C . TRP A 1 484 ? 49.474 13.187 22.661 1.00 57.48 464 TRP A C 1
ATOM 3474 O O . TRP A 1 484 ? 49.268 12.976 23.857 1.00 57.32 464 TRP A O 1
ATOM 3485 N N . SER A 1 485 ? 50.535 12.711 21.997 1.00 63.43 465 SER A N 1
ATOM 3486 C CA . SER A 1 485 ? 51.568 11.930 22.665 1.00 68.28 465 SER A CA 1
ATOM 3487 C C . SER A 1 485 ? 52.571 12.847 23.364 1.00 71.71 465 SER A C 1
ATOM 3488 O O . SER A 1 485 ? 53.364 12.389 24.182 1.00 73.06 465 SER A O 1
ATOM 3491 N N . GLN A 1 486 ? 52.484 14.147 23.049 1.00 76.76 466 GLN A N 1
ATOM 3492 C CA . GLN A 1 486 ? 53.390 15.192 23.507 1.00 80.95 466 GLN A CA 1
ATOM 3493 C C . GLN A 1 486 ? 54.843 14.827 23.176 1.00 84.93 466 GLN A C 1
ATOM 3494 O O . GLN A 1 486 ? 55.246 15.116 22.028 1.00 86.35 466 GLN A O 1
ATOM 3500 N N . ALA B 1 25 ? -27.614 -22.027 -10.390 1.00 63.24 5 ALA B N 1
ATOM 3501 C CA . ALA B 1 25 ? -26.529 -21.420 -9.559 1.00 63.16 5 ALA B CA 1
ATOM 3502 C C . ALA B 1 25 ? -26.721 -19.905 -9.470 1.00 60.77 5 ALA B C 1
ATOM 3503 O O . ALA B 1 25 ? -26.108 -19.155 -10.228 1.00 62.93 5 ALA B O 1
ATOM 3505 N N . PRO B 1 26 ? -27.585 -19.403 -8.552 1.00 57.93 6 PRO B N 1
ATOM 3506 C CA . PRO B 1 26 ? -27.757 -17.958 -8.357 1.00 55.94 6 PRO B CA 1
ATOM 3507 C C . PRO B 1 26 ? -26.472 -17.305 -7.847 1.00 53.36 6 PRO B C 1
ATOM 3508 O O . PRO B 1 26 ? -25.725 -17.922 -7.087 1.00 52.30 6 PRO B O 1
ATOM 3512 N N . LEU B 1 27 ? -26.229 -16.058 -8.272 1.00 50.68 7 LEU B N 1
ATOM 3513 C CA . LEU B 1 27 ? -24.920 -15.441 -8.127 1.00 49.12 7 LEU B CA 1
ATOM 3514 C C . LEU B 1 27 ? -24.962 -14.312 -7.098 1.00 47.54 7 LEU B C 1
ATOM 3515 O O . LEU B 1 27 ? -25.797 -13.414 -7.182 1.00 45.91 7 LEU B O 1
ATOM 3520 N N . ILE B 1 28 ? -24.037 -14.381 -6.132 1.00 44.74 8 ILE B N 1
ATOM 3521 C CA . ILE B 1 28 ? -23.801 -13.317 -5.169 1.00 41.85 8 ILE B CA 1
ATOM 3522 C C . ILE B 1 28 ? -22.543 -12.567 -5.597 1.00 41.09 8 ILE B C 1
ATOM 3523 O O . ILE B 1 28 ? -21.503 -13.179 -5.835 1.00 42.48 8 ILE B O 1
ATOM 3528 N N . VAL B 1 29 ? -22.652 -11.239 -5.694 1.00 39.92 9 VAL B N 1
ATOM 3529 C CA . VAL B 1 29 ? -21.518 -10.406 -6.058 1.00 39.25 9 VAL B CA 1
ATOM 3530 C C . VAL B 1 29 ? -20.979 -9.749 -4.789 1.00 39.17 9 VAL B C 1
ATOM 3531 O O . VAL B 1 29 ? -21.742 -9.209 -3.991 1.00 38.51 9 VAL B O 1
ATOM 3535 N N . ILE B 1 30 ? -19.656 -9.823 -4.603 1.00 38.01 10 ILE B N 1
ATOM 3536 C CA . ILE B 1 30 ? -19.008 -9.254 -3.430 1.00 37.06 10 ILE B CA 1
ATOM 3537 C C . ILE B 1 30 ? -17.919 -8.289 -3.893 1.00 37.18 10 ILE B C 1
ATOM 3538 O O . ILE B 1 30 ? -17.084 -8.642 -4.727 1.00 38.45 10 ILE B O 1
ATOM 3543 N N . VAL B 1 31 ? -17.953 -7.067 -3.348 1.00 36.33 11 VAL B N 1
ATOM 3544 C CA . VAL B 1 31 ? -17.030 -6.019 -3.755 1.00 36.91 11 VAL B CA 1
ATOM 3545 C C . VAL B 1 31 ? -16.222 -5.571 -2.539 1.00 37.10 11 VAL B C 1
ATOM 3546 O O . VAL B 1 31 ? -16.655 -4.696 -1.788 1.00 37.71 11 VAL B O 1
ATOM 3550 N N . PRO B 1 32 ? -15.028 -6.162 -2.300 1.00 37.00 12 PRO B N 1
ATOM 3551 C CA . PRO B 1 32 ? -14.180 -5.760 -1.181 1.00 38.23 12 PRO B CA 1
ATOM 3552 C C . PRO B 1 32 ? -13.511 -4.425 -1.486 1.00 37.90 12 PRO B C 1
ATOM 3553 O O . PRO B 1 32 ? -13.207 -4.131 -2.637 1.00 38.08 12 PRO B O 1
ATOM 3557 N N . SER B 1 33 ? -13.277 -3.628 -0.441 1.00 38.91 13 SER B N 1
ATOM 3558 C CA . SER B 1 33 ? -12.397 -2.478 -0.567 1.00 38.70 13 SER B CA 1
ATOM 3559 C C . SER B 1 33 ? -10.992 -2.960 -0.935 1.00 40.25 13 SER B C 1
ATOM 3560 O O . SER B 1 33 ? -10.630 -4.093 -0.618 1.00 41.08 13 SER B O 1
ATOM 3563 N N . PRO B 1 34 ? -10.172 -2.147 -1.646 1.00 42.91 14 PRO B N 1
ATOM 3564 C CA . PRO B 1 34 ? -8.820 -2.564 -2.032 1.00 41.18 14 PRO B CA 1
ATOM 3565 C C . PRO B 1 34 ? -7.925 -2.840 -0.824 1.00 41.30 14 PRO B C 1
ATOM 3566 O O . PRO B 1 34 ? -8.086 -2.217 0.224 1.00 39.96 14 PRO B O 1
ATOM 3570 N N . GLY B 1 35 ? -6.974 -3.768 -0.995 1.00 40.89 15 GLY B N 1
ATOM 3571 C CA . GLY B 1 35 ? -6.041 -4.134 0.060 1.00 39.83 15 GLY B CA 1
ATOM 3572 C C . GLY B 1 35 ? -6.396 -5.476 0.698 1.00 39.58 15 GLY B C 1
ATOM 3573 O O . GLY B 1 35 ? -7.572 -5.820 0.808 1.00 38.33 15 GLY B O 1
ATOM 3574 N N . MET B 1 36 ? -5.360 -6.215 1.120 1.00 39.42 16 MET B N 1
ATOM 3575 C CA . MET B 1 36 ? -5.508 -7.544 1.696 1.00 39.00 16 MET B CA 1
ATOM 3576 C C . MET B 1 36 ? -6.334 -7.468 2.976 1.00 37.63 16 MET B C 1
ATOM 3577 O O . MET B 1 36 ? -7.105 -8.376 3.271 1.00 37.87 16 MET B O 1
ATOM 3582 N N . GLY B 1 37 ? -6.174 -6.369 3.721 1.00 36.91 17 GLY B N 1
ATOM 3583 C CA . GLY B 1 37 ? -6.872 -6.168 4.980 1.00 36.06 17 GLY B CA 1
ATOM 3584 C C . GLY B 1 37 ? -8.390 -6.220 4.820 1.00 35.74 17 GLY B C 1
ATOM 3585 O O . GLY B 1 37 ? -9.094 -6.600 5.750 1.00 35.59 17 GLY B O 1
ATOM 3586 N N . HIS B 1 38 ? -8.883 -5.839 3.634 1.00 33.95 18 HIS B N 1
ATOM 3587 C CA . HIS B 1 38 ? -10.312 -5.839 3.367 1.00 32.92 18 HIS B CA 1
ATOM 3588 C C . HIS B 1 38 ? -10.709 -7.116 2.627 1.00 32.68 18 HIS B C 1
ATOM 3589 O O . HIS B 1 38 ? -11.815 -7.612 2.810 1.00 30.67 18 HIS B O 1
ATOM 3596 N N . LEU B 1 39 ? -9.792 -7.647 1.807 1.00 32.72 19 LEU B N 1
ATOM 3597 C CA . LEU B 1 39 ? -10.078 -8.823 0.998 1.00 33.57 19 LEU B CA 1
ATOM 3598 C C . LEU B 1 39 ? -10.292 -10.047 1.889 1.00 32.46 19 LEU B C 1
ATOM 3599 O O . LEU B 1 39 ? -11.245 -10.796 1.692 1.00 30.75 19 LEU B O 1
ATOM 3604 N N . ILE B 1 40 ? -9.415 -10.222 2.884 1.00 32.19 20 ILE B N 1
ATOM 3605 C CA . ILE B 1 40 ? -9.363 -11.440 3.683 1.00 33.33 20 ILE B CA 1
ATOM 3606 C C . ILE B 1 40 ? -10.705 -11.710 4.372 1.00 32.62 20 ILE B C 1
ATOM 3607 O O . ILE B 1 40 ? -11.257 -12.800 4.221 1.00 32.15 20 ILE B O 1
ATOM 3612 N N . PRO B 1 41 ? -11.288 -10.761 5.144 1.00 32.89 21 PRO B N 1
ATOM 3613 C CA . PRO B 1 41 ? -12.544 -11.028 5.846 1.00 33.57 21 PRO B CA 1
ATOM 3614 C C . PRO B 1 41 ? -13.720 -11.349 4.923 1.00 33.72 21 PRO B C 1
ATOM 3615 O O . PRO B 1 41 ? -14.545 -12.196 5.254 1.00 33.11 21 PRO B O 1
ATOM 3619 N N . LEU B 1 42 ? -13.780 -10.685 3.762 1.00 33.63 22 LEU B N 1
ATOM 3620 C CA . LEU B 1 42 ? -14.868 -10.917 2.824 1.00 33.64 22 LEU B CA 1
ATOM 3621 C C . LEU B 1 42 ? -14.663 -12.224 2.060 1.00 33.17 22 LEU B C 1
ATOM 3622 O O . LEU B 1 42 ? -15.636 -12.838 1.624 1.00 33.83 22 LEU B O 1
ATOM 3627 N N . VAL B 1 43 ? -13.402 -12.641 1.892 1.00 33.34 23 VAL B N 1
ATOM 3628 C CA . VAL B 1 43 ? -13.105 -13.933 1.295 1.00 35.26 23 VAL B CA 1
ATOM 3629 C C . VAL B 1 43 ? -13.607 -15.034 2.231 1.00 37.17 23 VAL B C 1
ATOM 3630 O O . VAL B 1 43 ? -14.170 -16.027 1.775 1.00 36.74 23 VAL B O 1
ATOM 3634 N N . GLU B 1 44 ? -13.414 -14.834 3.541 1.00 37.65 24 GLU B N 1
ATOM 3635 C CA . GLU B 1 44 ? -13.886 -15.786 4.530 1.00 40.55 24 GLU B CA 1
ATOM 3636 C C . GLU B 1 44 ? -15.412 -15.871 4.494 1.00 39.58 24 GLU B C 1
ATOM 3637 O O . GLU B 1 44 ? -15.974 -16.955 4.642 1.00 39.76 24 GLU B O 1
ATOM 3643 N N . PHE B 1 45 ? -16.071 -14.725 4.288 1.00 37.10 25 PHE B N 1
ATOM 3644 C CA . PHE B 1 45 ? -17.521 -14.694 4.190 1.00 37.21 25 PHE B CA 1
ATOM 3645 C C . PHE B 1 45 ? -17.978 -15.435 2.934 1.00 36.25 25 PHE B C 1
ATOM 3646 O O . PHE B 1 45 ? -18.962 -16.179 2.973 1.00 37.12 25 PHE B O 1
ATOM 3654 N N . ALA B 1 46 ? -17.242 -15.237 1.833 1.00 35.34 26 ALA B N 1
ATOM 3655 C CA . ALA B 1 46 ? -17.529 -15.897 0.570 1.00 35.29 26 ALA B CA 1
ATOM 3656 C C . ALA B 1 46 ? -17.462 -17.415 0.747 1.00 37.11 26 ALA B C 1
ATOM 3657 O O . ALA B 1 46 ? -18.321 -18.135 0.237 1.00 38.27 26 ALA B O 1
ATOM 3659 N N . LYS B 1 47 ? -16.448 -17.883 1.488 1.00 37.26 27 LYS B N 1
ATOM 3660 C CA . LYS B 1 47 ? -16.233 -19.304 1.714 1.00 38.61 27 LYS B CA 1
ATOM 3661 C C . LYS B 1 47 ? -17.401 -19.894 2.499 1.00 36.74 27 LYS B C 1
ATOM 3662 O O . LYS B 1 47 ? -17.816 -21.013 2.220 1.00 37.02 27 LYS B O 1
ATOM 3668 N N . VAL B 1 48 ? -17.921 -19.130 3.468 1.00 35.53 28 VAL B N 1
ATOM 3669 C CA . VAL B 1 48 ? -19.035 -19.572 4.293 1.00 36.32 28 VAL B CA 1
ATOM 3670 C C . VAL B 1 48 ? -20.274 -19.757 3.414 1.00 37.45 28 VAL B C 1
ATOM 3671 O O . VAL B 1 48 ? -20.972 -20.768 3.529 1.00 39.14 28 VAL B O 1
ATOM 3675 N N . LEU B 1 49 ? -20.512 -18.793 2.513 1.00 37.88 29 LEU B N 1
ATOM 3676 C CA . LEU B 1 49 ? -21.716 -18.762 1.694 1.00 38.25 29 LEU B CA 1
ATOM 3677 C C . LEU B 1 49 ? -21.749 -19.936 0.715 1.00 39.02 29 LEU B C 1
ATOM 3678 O O . LEU B 1 49 ? -22.798 -20.548 0.526 1.00 39.30 29 LEU B O 1
ATOM 3683 N N . VAL B 1 50 ? -20.608 -20.238 0.082 1.00 38.68 30 VAL B N 1
ATOM 3684 C CA . VAL B 1 50 ? -20.582 -21.254 -0.962 1.00 40.62 30 VAL B CA 1
ATOM 3685 C C . VAL B 1 50 ? -20.537 -22.648 -0.339 1.00 42.91 30 VAL B C 1
ATOM 3686 O O . VAL B 1 50 ? -20.929 -23.618 -0.981 1.00 45.61 30 VAL B O 1
ATOM 3690 N N . SER B 1 51 ? -20.053 -22.740 0.905 1.00 44.88 31 SER B N 1
ATOM 3691 C CA . SER B 1 51 ? -19.918 -24.029 1.564 1.00 47.74 31 SER B CA 1
ATOM 3692 C C . SER B 1 51 ? -21.249 -24.465 2.172 1.00 48.82 31 SER B C 1
ATOM 3693 O O . SER B 1 51 ? -21.530 -25.658 2.255 1.00 51.26 31 SER B O 1
ATOM 3696 N N . ARG B 1 52 ? -22.068 -23.492 2.584 1.00 49.79 32 ARG B N 1
ATOM 3697 C CA . ARG B 1 52 ? -23.317 -23.801 3.263 1.00 48.57 32 ARG B CA 1
ATOM 3698 C C . ARG B 1 52 ? -24.497 -23.811 2.293 1.00 48.88 32 ARG B C 1
ATOM 3699 O O . ARG B 1 52 ? -25.496 -24.474 2.560 1.00 50.97 32 ARG B O 1
ATOM 3707 N N . PHE B 1 53 ? -24.392 -23.073 1.182 1.00 47.84 33 PHE B N 1
ATOM 3708 C CA . PHE B 1 53 ? -25.542 -22.895 0.308 1.00 48.96 33 PHE B CA 1
ATOM 3709 C C . PHE B 1 53 ? -25.176 -23.155 -1.151 1.00 53.14 33 PHE B C 1
ATOM 3710 O O . PHE B 1 53 ? -24.003 -23.265 -1.502 1.00 54.28 33 PHE B O 1
ATOM 3718 N N . HIS B 1 54 ? -26.216 -23.253 -1.985 1.00 57.76 34 HIS B N 1
ATOM 3719 C CA . HIS B 1 54 ? -26.075 -23.399 -3.424 1.00 62.22 34 HIS B CA 1
ATOM 3720 C C . HIS B 1 54 ? -26.002 -22.012 -4.059 1.00 60.30 34 HIS B C 1
ATOM 3721 O O . HIS B 1 54 ? -26.959 -21.547 -4.674 1.00 65.93 34 HIS B O 1
ATOM 3728 N N . PHE B 1 55 ? -24.849 -21.360 -3.887 1.00 56.92 35 PHE B N 1
ATOM 3729 C CA . PHE B 1 55 ? -24.608 -20.050 -4.467 1.00 52.68 35 PHE B CA 1
ATOM 3730 C C . PHE B 1 55 ? -23.285 -20.054 -5.217 1.00 50.43 35 PHE B C 1
ATOM 3731 O O . PHE B 1 55 ? -22.356 -20.760 -4.837 1.00 48.21 35 PHE B O 1
ATOM 3739 N N . SER B 1 56 ? -23.229 -19.255 -6.285 1.00 51.51 36 SER B N 1
ATOM 3740 C CA . SER B 1 56 ? -21.969 -18.836 -6.869 1.00 50.58 36 SER B CA 1
ATOM 3741 C C . SER B 1 56 ? -21.621 -17.459 -6.316 1.00 48.13 36 SER B C 1
ATOM 3742 O O . SER B 1 56 ? -22.505 -16.634 -6.099 1.00 49.80 36 SER B O 1
ATOM 3745 N N . VAL B 1 57 ? -20.327 -17.236 -6.072 1.00 45.93 37 VAL B N 1
ATOM 3746 C CA . VAL B 1 57 ? -19.851 -15.932 -5.646 1.00 43.16 37 VAL B CA 1
ATOM 3747 C C . VAL B 1 57 ? -18.917 -15.390 -6.722 1.00 44.20 37 VAL B C 1
ATOM 3748 O O . VAL B 1 57 ? -18.068 -16.114 -7.240 1.00 45.45 37 VAL B O 1
ATOM 3752 N N . SER B 1 58 ? -19.109 -14.110 -7.059 1.00 42.69 38 SER B N 1
ATOM 3753 C CA . SER B 1 58 ? -18.214 -13.397 -7.951 1.00 43.32 38 SER B CA 1
ATOM 3754 C C . SER B 1 58 ? -17.581 -12.232 -7.198 1.00 39.88 38 SER B C 1
ATOM 3755 O O . SER B 1 58 ? -18.280 -11.331 -6.747 1.00 41.91 38 SER B O 1
ATOM 3758 N N . LEU B 1 59 ? -16.252 -12.270 -7.054 1.00 40.23 39 LEU B N 1
ATOM 3759 C CA . LEU B 1 59 ? -15.518 -11.178 -6.429 1.00 40.47 39 LEU B CA 1
ATOM 3760 C C . LEU B 1 59 ? -15.125 -10.155 -7.492 1.00 40.48 39 LEU B C 1
ATOM 3761 O O . LEU B 1 59 ? -14.392 -10.482 -8.424 1.00 39.90 39 LEU B O 1
ATOM 3766 N N . LEU B 1 60 ? -15.632 -8.924 -7.343 1.00 40.80 40 LEU B N 1
ATOM 3767 C CA . LEU B 1 60 ? -15.207 -7.802 -8.164 1.00 41.51 40 LEU B CA 1
ATOM 3768 C C . LEU B 1 60 ? -14.291 -6.918 -7.325 1.00 40.70 40 LEU B C 1
ATOM 3769 O O . LEU B 1 60 ? -14.711 -6.402 -6.292 1.00 42.51 40 LEU B O 1
ATOM 3774 N N . LEU B 1 61 ? -13.054 -6.735 -7.799 1.00 41.14 41 LEU B N 1
ATOM 3775 C CA . LEU B 1 61 ? -12.001 -6.123 -7.004 1.00 41.80 41 LEU B CA 1
ATOM 3776 C C . LEU B 1 61 ? -11.582 -4.790 -7.617 1.00 42.39 41 LEU B C 1
ATOM 3777 O O . LEU B 1 61 ? -10.862 -4.772 -8.612 1.00 41.06 41 LEU B O 1
ATOM 3782 N N . PRO B 1 62 ? -12.010 -3.643 -7.040 1.00 43.71 42 PRO B N 1
ATOM 3783 C CA . PRO B 1 62 ? -11.489 -2.336 -7.442 1.00 44.72 42 PRO B CA 1
ATOM 3784 C C . PRO B 1 62 ? -10.015 -2.288 -7.057 1.00 45.93 42 PRO B C 1
ATOM 3785 O O . PRO B 1 62 ? -9.635 -2.788 -5.999 1.00 46.82 42 PRO B O 1
ATOM 3789 N N . THR B 1 63 ? -9.192 -1.687 -7.922 1.00 46.43 43 THR B N 1
ATOM 3790 C CA . THR B 1 63 ? -7.751 -1.734 -7.729 1.00 49.04 43 THR B CA 1
ATOM 3791 C C . THR B 1 63 ? -7.081 -0.530 -8.390 1.00 48.92 43 THR B C 1
ATOM 3792 O O . THR B 1 63 ? -7.610 0.054 -9.338 1.00 51.13 43 THR B O 1
ATOM 3796 N N . THR B 1 64 ? -5.894 -0.188 -7.871 1.00 50.67 44 THR B N 1
ATOM 3797 C CA . THR B 1 64 ? -5.070 0.882 -8.410 1.00 52.40 44 THR B CA 1
ATOM 3798 C C . THR B 1 64 ? -3.777 0.309 -8.992 1.00 54.95 44 THR B C 1
ATOM 3799 O O . THR B 1 64 ? -2.934 1.060 -9.481 1.00 58.76 44 THR B O 1
ATOM 3803 N N . ALA B 1 65 ? -3.633 -1.024 -8.939 1.00 54.34 45 ALA B N 1
ATOM 3804 C CA . ALA B 1 65 ? -2.423 -1.701 -9.383 1.00 53.12 45 ALA B CA 1
ATOM 3805 C C . ALA B 1 65 ? -2.758 -3.096 -9.902 1.00 52.95 45 ALA B C 1
ATOM 3806 O O . ALA B 1 65 ? -3.864 -3.595 -9.693 1.00 54.72 45 ALA B O 1
ATOM 3808 N N . GLN B 1 66 ? -1.779 -3.714 -10.574 1.00 50.19 46 GLN B N 1
ATOM 3809 C CA . GLN B 1 66 ? -1.880 -5.089 -11.034 1.00 48.24 46 GLN B CA 1
ATOM 3810 C C . GLN B 1 66 ? -1.898 -6.026 -9.827 1.00 44.22 46 GLN B C 1
ATOM 3811 O O . GLN B 1 66 ? -1.392 -5.671 -8.762 1.00 42.44 46 GLN B O 1
ATOM 3817 N N . PRO B 1 67 ? -2.501 -7.234 -9.955 1.00 42.34 47 PRO B N 1
ATOM 3818 C CA . PRO B 1 67 ? -2.569 -8.196 -8.854 1.00 41.30 47 PRO B CA 1
ATOM 3819 C C . PRO B 1 67 ? -1.210 -8.439 -8.204 1.00 40.64 47 PRO B C 1
ATOM 3820 O O . PRO B 1 67 ? -0.202 -8.536 -8.899 1.00 41.35 47 PRO B O 1
ATOM 3824 N N . THR B 1 68 ? -1.199 -8.498 -6.868 1.00 38.57 48 THR B N 1
ATOM 3825 C CA . THR B 1 68 ? -0.012 -8.872 -6.118 1.00 40.13 48 THR B CA 1
ATOM 3826 C C . THR B 1 68 ? 0.061 -10.395 -6.004 1.00 38.23 48 THR B C 1
ATOM 3827 O O . THR B 1 68 ? -0.924 -11.085 -6.249 1.00 38.62 48 THR B O 1
ATOM 3831 N N . LYS B 1 69 ? 1.230 -10.906 -5.609 1.00 39.15 49 LYS B N 1
ATOM 3832 C CA . LYS B 1 69 ? 1.413 -12.334 -5.379 1.00 39.59 49 LYS B CA 1
ATOM 3833 C C . LYS B 1 69 ? 0.475 -12.797 -4.266 1.00 39.14 49 LYS B C 1
ATOM 3834 O O . LYS B 1 69 ? -0.153 -13.844 -4.381 1.00 40.28 49 LYS B O 1
ATOM 3840 N N . ALA B 1 70 ? 0.364 -11.983 -3.211 1.00 37.56 50 ALA B N 1
ATOM 3841 C CA . ALA B 1 70 ? -0.445 -12.325 -2.050 1.00 37.31 50 ALA B CA 1
ATOM 3842 C C . ALA B 1 70 ? -1.922 -12.400 -2.427 1.00 37.33 50 ALA B C 1
ATOM 3843 O O . ALA B 1 70 ? -2.624 -13.308 -1.984 1.00 36.22 50 ALA B O 1
ATOM 3845 N N . GLN B 1 71 ? -2.390 -11.445 -3.241 1.00 38.45 51 GLN B N 1
ATOM 3846 C CA . GLN B 1 71 ? -3.772 -11.445 -3.691 1.00 40.06 51 GLN B CA 1
ATOM 3847 C C . GLN B 1 71 ? -4.022 -12.677 -4.557 1.00 40.68 51 GLN B C 1
ATOM 3848 O O . GLN B 1 71 ? -4.993 -13.394 -4.349 1.00 41.64 51 GLN B O 1
ATOM 3854 N N . THR B 1 72 ? -3.117 -12.911 -5.514 1.00 41.60 52 THR B N 1
ATOM 3855 C CA . THR B 1 72 ? -3.211 -14.018 -6.454 1.00 41.82 52 THR B CA 1
ATOM 3856 C C . THR B 1 72 ? -3.275 -15.350 -5.706 1.00 39.89 52 THR B C 1
ATOM 3857 O O . THR B 1 72 ? -4.107 -16.192 -6.032 1.00 37.56 52 THR B O 1
ATOM 3861 N N . THR B 1 73 ? -2.404 -15.523 -4.704 1.00 40.27 53 THR B N 1
ATOM 3862 C CA . THR B 1 73 ? -2.312 -16.768 -3.952 1.00 41.02 53 THR B CA 1
ATOM 3863 C C . THR B 1 73 ? -3.608 -17.025 -3.186 1.00 41.02 53 THR B C 1
ATOM 3864 O O . THR B 1 73 ? -4.082 -18.161 -3.120 1.00 39.93 53 THR B O 1
ATOM 3868 N N . LEU B 1 74 ? -4.170 -15.957 -2.605 1.00 40.93 54 LEU B N 1
ATOM 3869 C CA . LEU B 1 74 ? -5.407 -16.093 -1.858 1.00 39.77 54 LEU B CA 1
ATOM 3870 C C . LEU B 1 74 ? -6.542 -16.466 -2.808 1.00 39.85 54 LEU B C 1
ATOM 3871 O O . LEU B 1 74 ? -7.279 -17.415 -2.552 1.00 40.98 54 LEU B O 1
ATOM 3876 N N . LEU B 1 75 ? -6.654 -15.724 -3.915 1.00 39.38 55 LEU B N 1
ATOM 3877 C CA . LEU B 1 75 ? -7.800 -15.841 -4.805 1.00 40.05 55 LEU B CA 1
ATOM 3878 C C . LEU B 1 75 ? -7.786 -17.189 -5.521 1.00 41.28 55 LEU B C 1
ATOM 3879 O O . LEU B 1 75 ? -8.847 -17.747 -5.794 1.00 41.98 55 LEU B O 1
ATOM 3884 N N . ASN B 1 76 ? -6.585 -17.714 -5.799 1.00 43.39 56 ASN B N 1
ATOM 3885 C CA . ASN B 1 76 ? -6.455 -18.968 -6.528 1.00 46.78 56 ASN B CA 1
ATOM 3886 C C . ASN B 1 76 ? -6.737 -20.154 -5.608 1.00 47.15 56 ASN B C 1
ATOM 3887 O O . ASN B 1 76 ? -7.019 -21.251 -6.089 1.00 49.57 56 ASN B O 1
ATOM 3892 N N . SER B 1 77 ? -6.699 -19.918 -4.291 1.00 47.15 57 SER B N 1
ATOM 3893 C CA . SER B 1 77 ? -6.925 -20.967 -3.309 1.00 48.19 57 SER B CA 1
ATOM 3894 C C . SER B 1 77 ? -8.419 -21.240 -3.114 1.00 49.41 57 SER B C 1
ATOM 3895 O O . SER B 1 77 ? -8.787 -22.218 -2.469 1.00 50.84 57 SER B O 1
ATOM 3898 N N . LEU B 1 78 ? -9.272 -20.365 -3.658 1.00 49.97 58 LEU B N 1
ATOM 3899 C CA . LEU B 1 78 ? -10.704 -20.410 -3.405 1.00 51.08 58 LEU B CA 1
ATOM 3900 C C . LEU B 1 78 ? -11.362 -21.515 -4.231 1.00 52.54 58 LEU B C 1
ATOM 3901 O O . LEU B 1 78 ? -10.835 -21.909 -5.269 1.00 52.88 58 LEU B O 1
ATOM 3906 N N . PRO B 1 79 ? -12.534 -22.040 -3.793 1.00 53.43 59 PRO B N 1
ATOM 3907 C CA . PRO B 1 79 ? -13.277 -23.044 -4.558 1.00 53.04 59 PRO B CA 1
ATOM 3908 C C . PRO B 1 79 ? -13.776 -22.504 -5.895 1.00 55.08 59 PRO B C 1
ATOM 3909 O O . PRO B 1 79 ? -13.815 -21.293 -6.107 1.00 55.30 59 PRO B O 1
ATOM 3913 N N . SER B 1 80 ? -14.114 -23.412 -6.809 1.00 55.54 60 SER B N 1
ATOM 3914 C CA . SER B 1 80 ? -14.514 -23.003 -8.180 1.00 57.26 60 SER B CA 1
ATOM 3915 C C . SER B 1 80 ? -15.737 -22.087 -8.111 1.00 55.89 60 SER B C 1
ATOM 3916 O O . SER B 1 80 ? -15.840 -21.166 -8.946 1.00 56.67 60 SER B O 1
ATOM 3919 N N . SER B 1 81 ? -16.621 -22.343 -7.147 1.00 52.88 61 SER B N 1
ATOM 3920 C CA . SER B 1 81 ? -17.869 -21.608 -7.036 1.00 51.60 61 SER B CA 1
ATOM 3921 C C . SER B 1 81 ? -17.610 -20.116 -6.821 1.00 50.07 61 SER B C 1
ATOM 3922 O O . SER B 1 81 ? -18.497 -19.296 -7.048 1.00 49.87 61 SER B O 1
ATOM 3925 N N . VAL B 1 82 ? -16.392 -19.780 -6.373 1.00 50.36 62 VAL B N 1
ATOM 3926 C CA . VAL B 1 82 ? -15.979 -18.400 -6.167 1.00 48.84 62 VAL B CA 1
ATOM 3927 C C . VAL B 1 82 ? -15.047 -17.994 -7.306 1.00 51.52 62 VAL B C 1
ATOM 3928 O O . VAL B 1 82 ? -13.937 -18.509 -7.421 1.00 54.68 62 VAL B O 1
ATOM 3932 N N . SER B 1 83 ? -15.515 -17.066 -8.148 1.00 51.04 63 SER B N 1
ATOM 3933 C CA . SER B 1 83 ? -14.692 -16.509 -9.208 1.00 50.76 63 SER B CA 1
ATOM 3934 C C . SER B 1 83 ? -14.256 -15.101 -8.809 1.00 49.87 63 SER B C 1
ATOM 3935 O O . SER B 1 83 ? -14.807 -14.518 -7.874 1.00 50.32 63 SER B O 1
ATOM 3938 N N . HIS B 1 84 ? -13.255 -14.568 -9.514 1.00 47.65 64 HIS B N 1
ATOM 3939 C CA . HIS B 1 84 ? -12.787 -13.222 -9.224 1.00 48.38 64 HIS B CA 1
ATOM 3940 C C . HIS B 1 84 ? -12.433 -12.492 -10.515 1.00 48.19 64 HIS B C 1
ATOM 3941 O O . HIS B 1 84 ? -11.976 -13.106 -11.481 1.00 46.17 64 HIS B O 1
ATOM 3948 N N . ASN B 1 85 ? -12.634 -11.172 -10.487 1.00 50.07 65 ASN B N 1
ATOM 3949 C CA . ASN B 1 85 ? -12.248 -10.293 -11.574 1.00 51.18 65 ASN B CA 1
ATOM 3950 C C . ASN B 1 85 ? -11.725 -8.986 -10.998 1.00 49.43 65 ASN B C 1
ATOM 3951 O O . ASN B 1 85 ? -12.409 -8.299 -10.242 1.00 51.51 65 ASN B O 1
ATOM 3956 N N . PHE B 1 86 ? -10.492 -8.655 -11.376 1.00 48.46 66 PHE B N 1
ATOM 3957 C CA . PHE B 1 86 ? -9.949 -7.332 -11.127 1.00 49.51 66 PHE B CA 1
ATOM 3958 C C . PHE B 1 86 ? -10.595 -6.363 -12.109 1.00 51.37 66 PHE B C 1
ATOM 3959 O O . PHE B 1 86 ? -10.556 -6.589 -13.318 1.00 52.00 66 PHE B O 1
ATOM 3967 N N . LEU B 1 87 ? -11.211 -5.305 -11.569 1.00 51.51 67 LEU B N 1
ATOM 3968 C CA . LEU B 1 87 ? -11.849 -4.283 -12.377 1.00 53.26 67 LEU B CA 1
ATOM 3969 C C . LEU B 1 87 ? -10.772 -3.463 -13.082 1.00 56.60 67 LEU B C 1
ATOM 3970 O O . LEU B 1 87 ? -9.621 -3.446 -12.636 1.00 59.01 67 LEU B O 1
ATOM 3975 N N . PRO B 1 88 ? -11.100 -2.780 -14.206 1.00 57.28 68 PRO B N 1
ATOM 3976 C CA . PRO B 1 88 ? -10.124 -1.934 -14.892 1.00 56.96 68 PRO B CA 1
ATOM 3977 C C . PRO B 1 88 ? -9.448 -1.021 -13.872 1.00 55.24 68 PRO B C 1
ATOM 3978 O O . PRO B 1 88 ? -10.124 -0.386 -13.062 1.00 53.46 68 PRO B O 1
ATOM 3982 N N . THR B 1 89 ? -8.111 -0.994 -13.914 1.00 54.54 69 THR B N 1
ATOM 3983 C CA . THR B 1 89 ? -7.296 -0.281 -12.943 1.00 56.38 69 THR B CA 1
ATOM 3984 C C . THR B 1 89 ? -7.677 1.196 -12.917 1.00 57.37 69 THR B C 1
ATOM 3985 O O . THR B 1 89 ? -7.876 1.807 -13.971 1.00 57.73 69 THR B O 1
ATOM 3989 N N . VAL B 1 90 ? -7.781 1.751 -11.701 1.00 59.68 70 VAL B N 1
ATOM 3990 C CA . VAL B 1 90 ? -7.855 3.194 -11.556 1.00 61.89 70 VAL B CA 1
ATOM 3991 C C . VAL B 1 90 ? -6.427 3.718 -11.427 1.00 64.14 70 VAL B C 1
ATOM 3992 O O . VAL B 1 90 ? -5.641 3.238 -10.606 1.00 63.08 70 VAL B O 1
ATOM 3996 N N . ASP B 1 91 ? -6.106 4.685 -12.292 1.00 67.20 71 ASP B N 1
ATOM 3997 C CA . ASP B 1 91 ? -4.780 5.271 -12.357 1.00 67.79 71 ASP B CA 1
ATOM 3998 C C . ASP B 1 91 ? -4.509 6.053 -11.073 1.00 64.64 71 ASP B C 1
ATOM 3999 O O . ASP B 1 91 ? -5.260 6.967 -10.734 1.00 65.68 71 ASP B O 1
ATOM 4004 N N . PRO B 1 92 ? -3.434 5.717 -10.319 1.00 63.24 72 PRO B N 1
ATOM 4005 C CA . PRO B 1 92 ? -3.068 6.469 -9.115 1.00 62.94 72 PRO B CA 1
ATOM 4006 C C . PRO B 1 92 ? -2.810 7.954 -9.376 1.00 65.24 72 PRO B C 1
ATOM 4007 O O . PRO B 1 92 ? -2.826 8.762 -8.449 1.00 65.78 72 PRO B O 1
ATOM 4011 N N . ALA B 1 93 ? -2.578 8.299 -10.649 1.00 66.91 73 ALA B N 1
ATOM 4012 C CA . ALA B 1 93 ? -2.363 9.676 -11.067 1.00 68.93 73 ALA B CA 1
ATOM 4013 C C . ALA B 1 93 ? -3.641 10.496 -10.899 1.00 69.51 73 ALA B C 1
ATOM 4014 O O . ALA B 1 93 ? -3.570 11.713 -10.730 1.00 68.92 73 ALA B O 1
ATOM 4016 N N . HIS B 1 94 ? -4.798 9.821 -10.925 1.00 70.22 74 HIS B N 1
ATOM 4017 C CA . HIS B 1 94 ? -6.083 10.483 -10.770 1.00 70.51 74 HIS B CA 1
ATOM 4018 C C . HIS B 1 94 ? -6.480 10.555 -9.297 1.00 67.09 74 HIS B C 1
ATOM 4019 O O . HIS B 1 94 ? -7.587 10.984 -8.980 1.00 67.53 74 HIS B O 1
ATOM 4026 N N . LEU B 1 95 ? -5.567 10.143 -8.408 1.00 64.66 75 LEU B N 1
ATOM 4027 C CA . LEU B 1 95 ? -5.847 10.099 -6.983 1.00 64.98 75 LEU B CA 1
ATOM 4028 C C . LEU B 1 95 ? -4.903 11.039 -6.240 1.00 65.44 75 LEU B C 1
ATOM 4029 O O . LEU B 1 95 ? -3.764 11.225 -6.660 1.00 67.65 75 LEU B O 1
ATOM 4034 N N . PRO B 1 96 ? -5.352 11.661 -5.123 1.00 67.08 76 PRO B N 1
ATOM 4035 C CA . PRO B 1 96 ? -4.487 12.516 -4.306 1.00 67.50 76 PRO B CA 1
ATOM 4036 C C . PRO B 1 96 ? -3.456 11.739 -3.492 1.00 69.95 76 PRO B C 1
ATOM 4037 O O . PRO B 1 96 ? -3.608 10.541 -3.270 1.00 70.46 76 PRO B O 1
ATOM 4041 N N . ASP B 1 97 ? -2.445 12.461 -2.996 1.00 70.91 77 ASP B N 1
ATOM 4042 C CA . ASP B 1 97 ? -1.348 11.875 -2.242 1.00 71.63 77 ASP B CA 1
ATOM 4043 C C . ASP B 1 97 ? -1.272 12.525 -0.865 1.00 72.24 77 ASP B C 1
ATOM 4044 O O . ASP B 1 97 ? -1.730 13.649 -0.677 1.00 73.83 77 ASP B O 1
ATOM 4049 N N . GLY B 1 98 ? -0.705 11.792 0.100 1.00 73.15 78 GLY B N 1
ATOM 4050 C CA . GLY B 1 98 ? -0.542 12.274 1.464 1.00 74.42 78 GLY B CA 1
ATOM 4051 C C . GLY B 1 98 ? -1.861 12.342 2.233 1.00 75.30 78 GLY B C 1
ATOM 4052 O O . GLY B 1 98 ? -1.961 13.057 3.227 1.00 77.58 78 GLY B O 1
ATOM 4053 N N . VAL B 1 99 ? -2.867 11.592 1.767 1.00 73.49 79 VAL B N 1
ATOM 4054 C CA . VAL B 1 99 ? -4.162 11.504 2.428 1.00 71.11 79 VAL B CA 1
ATOM 4055 C C . VAL B 1 99 ? -4.270 10.149 3.127 1.00 67.92 79 VAL B C 1
ATOM 4056 O O . VAL B 1 99 ? -3.520 9.225 2.816 1.00 65.06 79 VAL B O 1
ATOM 4060 N N . ALA B 1 100 ? -5.220 10.046 4.066 1.00 67.21 80 ALA B N 1
ATOM 4061 C CA . ALA B 1 100 ? -5.445 8.838 4.844 1.00 66.36 80 ALA B CA 1
ATOM 4062 C C . ALA B 1 100 ? -5.918 7.703 3.936 1.00 65.75 80 ALA B C 1
ATOM 4063 O O . ALA B 1 100 ? -6.476 7.948 2.865 1.00 64.59 80 ALA B O 1
ATOM 4065 N N . HIS B 1 101 ? -5.693 6.461 4.390 1.00 67.40 81 HIS B N 1
ATOM 4066 C CA . HIS B 1 101 ? -5.995 5.264 3.620 1.00 67.50 81 HIS B CA 1
ATOM 4067 C C . HIS B 1 101 ? -7.487 5.173 3.305 1.00 61.16 81 HIS B C 1
ATOM 4068 O O . HIS B 1 101 ? -7.863 4.733 2.218 1.00 57.26 81 HIS B O 1
ATOM 4075 N N . GLU B 1 102 ? -8.316 5.605 4.264 1.00 58.85 82 GLU B N 1
ATOM 4076 C CA . GLU B 1 102 ? -9.764 5.580 4.128 1.00 59.97 82 GLU B CA 1
ATOM 4077 C C . GLU B 1 102 ? -10.186 6.433 2.932 1.00 59.69 82 GLU B C 1
ATOM 4078 O O . GLU B 1 102 ? -11.114 6.067 2.213 1.00 58.57 82 GLU B O 1
ATOM 4084 N N . VAL B 1 103 ? -9.493 7.562 2.729 1.00 57.48 83 VAL B N 1
ATOM 4085 C CA . VAL B 1 103 ? -9.785 8.463 1.624 1.00 54.95 83 VAL B CA 1
ATOM 4086 C C . VAL B 1 103 ? -9.437 7.768 0.308 1.00 54.29 83 VAL B C 1
ATOM 4087 O O . VAL B 1 103 ? -10.249 7.763 -0.617 1.00 53.14 83 VAL B O 1
ATOM 4091 N N . THR B 1 104 ? -8.237 7.170 0.247 1.00 52.26 84 THR B N 1
ATOM 4092 C CA . THR B 1 104 ? -7.779 6.457 -0.936 1.00 49.68 84 THR B CA 1
ATOM 4093 C C . THR B 1 104 ? -8.781 5.364 -1.302 1.00 49.57 84 THR B C 1
ATOM 4094 O O . THR B 1 104 ? -9.139 5.219 -2.471 1.00 49.01 84 THR B O 1
ATOM 4098 N N . ILE B 1 105 ? -9.225 4.611 -0.287 1.00 48.99 85 ILE B N 1
ATOM 4099 C CA . ILE B 1 105 ? -10.151 3.504 -0.472 1.00 46.78 85 ILE B CA 1
ATOM 4100 C C . ILE B 1 105 ? -11.469 4.032 -1.041 1.00 44.87 85 ILE B C 1
ATOM 4101 O O . ILE B 1 105 ? -11.999 3.482 -2.007 1.00 44.07 85 ILE B O 1
ATOM 4106 N N . SER B 1 106 ? -11.974 5.118 -0.446 1.00 44.84 86 SER B N 1
ATOM 4107 C CA . SER B 1 106 ? -13.263 5.685 -0.812 1.00 46.60 86 SER B CA 1
ATOM 4108 C C . SER B 1 106 ? -13.245 6.175 -2.260 1.00 47.06 86 SER B C 1
ATOM 4109 O O . SER B 1 106 ? -14.188 5.934 -3.011 1.00 48.50 86 SER B O 1
ATOM 4112 N N . LEU B 1 107 ? -12.147 6.836 -2.643 1.00 46.91 87 LEU B N 1
ATOM 4113 C CA . LEU B 1 107 ? -11.993 7.393 -3.979 1.00 46.69 87 LEU B CA 1
ATOM 4114 C C . LEU B 1 107 ? -11.832 6.286 -5.017 1.00 46.25 87 LEU B C 1
ATOM 4115 O O . LEU B 1 107 ? -12.314 6.429 -6.139 1.00 46.67 87 LEU B O 1
ATOM 4120 N N . THR B 1 108 ? -11.172 5.186 -4.629 1.00 42.63 88 THR B N 1
ATOM 4121 C CA . THR B 1 108 ? -10.989 4.048 -5.519 1.00 41.43 88 THR B CA 1
ATOM 4122 C C . THR B 1 108 ? -12.349 3.455 -5.884 1.00 42.22 88 THR B C 1
ATOM 4123 O O . THR B 1 108 ? -12.598 3.151 -7.049 1.00 41.97 88 THR B O 1
ATOM 4127 N N . HIS B 1 109 ? -13.217 3.297 -4.876 1.00 44.49 89 HIS B N 1
ATOM 4128 C CA . HIS B 1 109 ? -14.585 2.845 -5.085 1.00 46.25 89 HIS B CA 1
ATOM 4129 C C . HIS B 1 109 ? -15.296 3.763 -6.078 1.00 45.94 89 HIS B C 1
ATOM 4130 O O . HIS B 1 109 ? -15.912 3.288 -7.028 1.00 47.09 89 HIS B O 1
ATOM 4137 N N . ALA B 1 110 ? -15.197 5.078 -5.841 1.00 47.24 90 ALA B N 1
ATOM 4138 C CA . ALA B 1 110 ? -15.886 6.081 -6.641 1.00 49.69 90 ALA B CA 1
ATOM 4139 C C . ALA B 1 110 ? -15.444 5.998 -8.102 1.00 49.77 90 ALA B C 1
ATOM 4140 O O . ALA B 1 110 ? -16.278 6.065 -9.001 1.00 49.28 90 ALA B O 1
ATOM 4142 N N . HIS B 1 111 ? -14.136 5.818 -8.322 1.00 50.65 91 HIS B N 1
ATOM 4143 C CA . HIS B 1 111 ? -13.573 5.788 -9.663 1.00 51.28 91 HIS B CA 1
ATOM 4144 C C . HIS B 1 111 ? -13.894 4.475 -10.368 1.00 52.31 91 HIS B C 1
ATOM 4145 O O . HIS B 1 111 ? -13.787 4.396 -11.591 1.00 53.21 91 HIS B O 1
ATOM 4152 N N . SER B 1 112 ? -14.294 3.462 -9.590 1.00 51.13 92 SER B N 1
ATOM 4153 C CA . SER B 1 112 ? -14.567 2.138 -10.127 1.00 50.32 92 SER B CA 1
ATOM 4154 C C . SER B 1 112 ? -16.064 1.944 -10.350 1.00 51.27 92 SER B C 1
ATOM 4155 O O . SER B 1 112 ? -16.464 0.910 -10.868 1.00 49.42 92 SER B O 1
ATOM 4158 N N . LEU B 1 113 ? -16.872 2.948 -9.982 1.00 52.71 93 LEU B N 1
ATOM 4159 C CA . LEU B 1 113 ? -18.322 2.819 -9.961 1.00 53.97 93 LEU B CA 1
ATOM 4160 C C . LEU B 1 113 ? -18.873 2.436 -11.336 1.00 54.99 93 LEU B C 1
ATOM 4161 O O . LEU B 1 113 ? -19.706 1.535 -11.426 1.00 53.18 93 LEU B O 1
ATOM 4166 N N . SER B 1 114 ? -18.403 3.119 -12.391 1.00 54.93 94 SER B N 1
ATOM 4167 C CA . SER B 1 114 ? -18.820 2.833 -13.758 1.00 55.84 94 SER B CA 1
ATOM 4168 C C . SER B 1 114 ? -18.491 1.388 -14.129 1.00 55.52 94 SER B C 1
ATOM 4169 O O . SER B 1 114 ? -19.336 0.682 -14.682 1.00 56.98 94 SER B O 1
ATOM 4172 N N . SER B 1 115 ? -17.258 0.969 -13.809 1.00 56.59 95 SER B N 1
ATOM 4173 C CA . SER B 1 115 ? -16.779 -0.383 -14.065 1.00 56.15 95 SER B CA 1
ATOM 4174 C C . SER B 1 115 ? -17.693 -1.415 -13.409 1.00 55.12 95 SER B C 1
ATOM 4175 O O . SER B 1 115 ? -18.005 -2.436 -14.018 1.00 54.75 95 SER B O 1
ATOM 4178 N N . ILE B 1 116 ? -18.108 -1.142 -12.164 1.00 53.23 96 ILE B N 1
ATOM 4179 C CA . ILE B 1 116 ? -18.919 -2.075 -11.398 1.00 55.05 96 ILE B CA 1
ATOM 4180 C C . ILE B 1 116 ? -20.296 -2.188 -12.042 1.00 57.04 96 ILE B C 1
ATOM 4181 O O . ILE B 1 116 ? -20.837 -3.283 -12.129 1.00 55.58 96 ILE B O 1
ATOM 4186 N N . ARG B 1 117 ? -20.833 -1.057 -12.513 1.00 60.86 97 ARG B N 1
ATOM 4187 C CA . ARG B 1 117 ? -22.120 -1.036 -13.191 1.00 63.81 97 ARG B CA 1
ATOM 4188 C C . ARG B 1 117 ? -22.057 -1.916 -14.438 1.00 64.00 97 ARG B C 1
ATOM 4189 O O . ARG B 1 117 ? -22.959 -2.721 -14.672 1.00 65.85 97 ARG B O 1
ATOM 4197 N N . ALA B 1 118 ? -20.965 -1.778 -15.203 1.00 64.07 98 ALA B N 1
ATOM 4198 C CA . ALA B 1 118 ? -20.757 -2.518 -16.439 1.00 65.42 98 ALA B CA 1
ATOM 4199 C C . ALA B 1 118 ? -20.598 -4.010 -16.153 1.00 66.25 98 ALA B C 1
ATOM 4200 O O . ALA B 1 118 ? -21.142 -4.842 -16.877 1.00 67.13 98 ALA B O 1
ATOM 4202 N N . ALA B 1 119 ? -19.839 -4.328 -15.098 1.00 67.07 99 ALA B N 1
ATOM 4203 C CA . ALA B 1 119 ? -19.591 -5.701 -14.686 1.00 64.97 99 ALA B CA 1
ATOM 4204 C C . ALA B 1 119 ? -20.895 -6.354 -14.237 1.00 63.79 99 ALA B C 1
ATOM 4205 O O . ALA B 1 119 ? -21.152 -7.512 -14.562 1.00 62.10 99 ALA B O 1
ATOM 4207 N N . LEU B 1 120 ? -21.713 -5.593 -13.497 1.00 65.60 100 LEU B N 1
ATOM 4208 C CA . LEU B 1 120 ? -22.990 -6.093 -13.013 1.00 70.00 100 LEU B CA 1
ATOM 4209 C C . LEU B 1 120 ? -23.906 -6.382 -14.197 1.00 75.74 100 LEU B C 1
ATOM 4210 O O . LEU B 1 120 ? -24.605 -7.392 -14.192 1.00 80.50 100 LEU B O 1
ATOM 4215 N N . GLY B 1 121 ? -23.879 -5.498 -15.204 1.00 78.65 101 GLY B N 1
ATOM 4216 C CA . GLY B 1 121 ? -24.625 -5.686 -16.438 1.00 81.36 101 GLY B CA 1
ATOM 4217 C C . GLY B 1 121 ? -24.204 -6.957 -17.169 1.00 83.86 101 GLY B C 1
ATOM 4218 O O . GLY B 1 121 ? -25.054 -7.691 -17.670 1.00 87.97 101 GLY B O 1
ATOM 4219 N N . SER B 1 122 ? -22.888 -7.207 -17.209 1.00 82.55 102 SER B N 1
ATOM 4220 C CA . SER B 1 122 ? -22.330 -8.383 -17.859 1.00 82.31 102 SER B CA 1
ATOM 4221 C C . SER B 1 122 ? -22.735 -9.651 -17.110 1.00 84.25 102 SER B C 1
ATOM 4222 O O . SER B 1 122 ? -23.134 -10.630 -17.739 1.00 87.68 102 SER B O 1
ATOM 4225 N N . LEU B 1 123 ? -22.641 -9.612 -15.773 1.00 84.10 103 LEU B N 1
ATOM 4226 C CA . LEU B 1 123 ? -22.909 -10.772 -14.934 1.00 83.75 103 LEU B CA 1
ATOM 4227 C C . LEU B 1 123 ? -24.390 -11.147 -15.007 1.00 84.61 103 LEU B C 1
ATOM 4228 O O . LEU B 1 123 ? -24.740 -12.328 -14.994 1.00 80.36 103 LEU B O 1
ATOM 4233 N N . ALA B 1 124 ? -25.248 -10.123 -15.103 1.00 88.29 104 ALA B N 1
ATOM 4234 C CA . ALA B 1 124 ? -26.696 -10.272 -15.124 1.00 92.41 104 ALA B CA 1
ATOM 4235 C C . ALA B 1 124 ? -27.141 -11.036 -16.371 1.00 95.53 104 ALA B C 1
ATOM 4236 O O . ALA B 1 124 ? -28.237 -11.594 -16.397 1.00 95.35 104 ALA B O 1
ATOM 4238 N N . GLN B 1 125 ? -26.283 -11.051 -17.401 1.00 97.60 105 GLN B N 1
ATOM 4239 C CA . GLN B 1 125 ? -26.553 -11.767 -18.637 1.00 99.70 105 GLN B CA 1
ATOM 4240 C C . GLN B 1 125 ? -26.313 -13.261 -18.436 1.00 98.64 105 GLN B C 1
ATOM 4241 O O . GLN B 1 125 ? -26.988 -14.088 -19.045 1.00 100.66 105 GLN B O 1
ATOM 4247 N N . GLN B 1 126 ? -25.334 -13.588 -17.586 1.00 97.62 106 GLN B N 1
ATOM 4248 C CA . GLN B 1 126 ? -24.839 -14.948 -17.437 1.00 95.65 106 GLN B CA 1
ATOM 4249 C C . GLN B 1 126 ? -25.631 -15.690 -16.362 1.00 93.08 106 GLN B C 1
ATOM 4250 O O . GLN B 1 126 ? -25.808 -16.902 -16.454 1.00 95.25 106 GLN B O 1
ATOM 4256 N N . ALA B 1 127 ? -26.089 -14.953 -15.341 1.00 86.68 107 ALA B N 1
ATOM 4257 C CA . ALA B 1 127 ? -26.841 -15.517 -14.229 1.00 79.86 107 ALA B CA 1
ATOM 4258 C C . ALA B 1 127 ? -27.691 -14.425 -13.587 1.00 77.68 107 ALA B C 1
ATOM 4259 O O . ALA B 1 127 ? -27.518 -13.244 -13.894 1.00 76.78 107 ALA B O 1
ATOM 4261 N N . GLN B 1 128 ? -28.608 -14.831 -12.695 1.00 75.05 108 GLN B N 1
ATOM 4262 C CA . GLN B 1 128 ? -29.367 -13.869 -11.909 1.00 73.91 108 GLN B CA 1
ATOM 4263 C C . GLN B 1 128 ? -28.562 -13.493 -10.666 1.00 70.65 108 GLN B C 1
ATOM 4264 O O . GLN B 1 128 ? -28.077 -14.359 -9.933 1.00 72.93 108 GLN B O 1
ATOM 4270 N N . VAL B 1 129 ? -28.396 -12.179 -10.478 1.00 62.74 109 VAL B N 1
ATOM 4271 C CA . VAL B 1 129 ? -27.620 -11.646 -9.374 1.00 58.64 109 VAL B CA 1
ATOM 4272 C C . VAL B 1 129 ? -28.586 -11.366 -8.229 1.00 58.20 109 VAL B C 1
ATOM 4273 O O . VAL B 1 129 ? -29.425 -10.469 -8.326 1.00 59.08 109 VAL B O 1
ATOM 4277 N N . VAL B 1 130 ? -28.448 -12.144 -7.149 1.00 54.72 110 VAL B N 1
ATOM 4278 C CA . VAL B 1 130 ? -29.447 -12.180 -6.092 1.00 50.69 110 VAL B CA 1
ATOM 4279 C C . VAL B 1 130 ? -29.072 -11.221 -4.964 1.00 49.31 110 VAL B C 1
ATOM 4280 O O . VAL B 1 130 ? -29.951 -10.772 -4.236 1.00 50.63 110 VAL B O 1
ATOM 4284 N N . ALA B 1 131 ? -27.775 -10.910 -4.823 1.00 47.90 111 ALA B N 1
ATOM 4285 C CA . ALA B 1 131 ? -27.319 -10.015 -3.770 1.00 46.25 111 ALA B CA 1
ATOM 4286 C C . ALA B 1 131 ? -25.973 -9.387 -4.122 1.00 44.56 111 ALA B C 1
ATOM 4287 O O . ALA B 1 131 ? -25.177 -9.963 -4.866 1.00 44.63 111 ALA B O 1
ATOM 4289 N N . LEU B 1 132 ? -25.746 -8.195 -3.562 1.00 42.51 112 LEU B N 1
ATOM 4290 C CA . LEU B 1 132 ? -24.472 -7.500 -3.623 1.00 44.52 112 LEU B CA 1
ATOM 4291 C C . LEU B 1 132 ? -24.010 -7.227 -2.192 1.00 44.61 112 LEU B C 1
ATOM 4292 O O . LEU B 1 132 ? -24.768 -6.683 -1.387 1.00 46.38 112 LEU B O 1
ATOM 4297 N N . ILE B 1 133 ? -22.789 -7.667 -1.877 1.00 42.32 113 ILE B N 1
ATOM 4298 C CA . ILE B 1 133 ? -22.243 -7.480 -0.501 1.00 41.64 113 ILE B CA 1
ATOM 4299 C C . ILE B 1 133 ? -20.932 -6.690 -0.566 1.00 38.60 113 ILE B C 1
ATOM 4300 O O . ILE B 1 133 ? -20.032 -7.085 -1.333 1.00 38.63 113 ILE B O 1
ATOM 4305 N N . THR B 1 134 ? -20.848 -5.604 0.210 1.00 36.64 114 THR B N 1
ATOM 4306 C CA . THR B 1 134 ? -19.633 -4.746 0.260 1.00 36.24 114 THR B CA 1
ATOM 4307 C C . THR B 1 134 ? -19.326 -4.386 1.719 1.00 36.33 114 THR B C 1
ATOM 4308 O O . THR B 1 134 ? -20.278 -4.317 2.521 1.00 34.20 114 THR B O 1
ATOM 4312 N N . ASP B 1 135 ? -18.042 -4.049 1.905 1.00 35.65 115 ASP B N 1
ATOM 4313 C CA . ASP B 1 135 ? -17.352 -3.630 3.150 1.00 36.22 115 ASP B CA 1
ATOM 4314 C C . ASP B 1 135 ? -17.799 -2.211 3.503 1.00 37.63 115 ASP B C 1
ATOM 4315 O O . ASP B 1 135 ? -18.435 -1.550 2.658 1.00 39.97 115 ASP B O 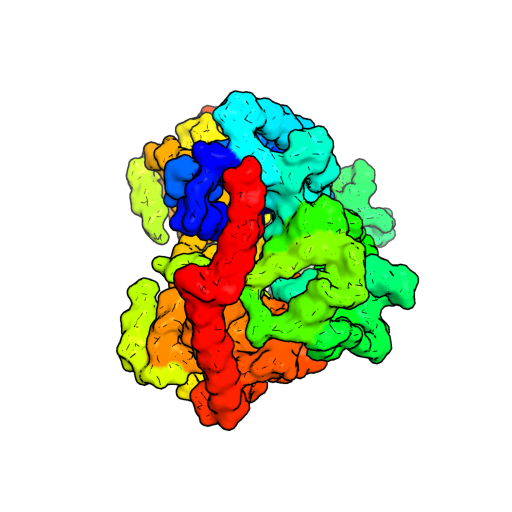1
ATOM 4320 N N . LEU B 1 136 ? -17.465 -1.781 4.718 1.00 37.47 116 LEU B N 1
ATOM 4321 C CA . LEU B 1 136 ? -17.933 -0.521 5.272 1.00 37.62 116 LEU B CA 1
ATOM 4322 C C . LEU B 1 136 ? -17.574 0.673 4.382 1.00 38.77 116 LEU B C 1
ATOM 4323 O O . LEU B 1 136 ? -18.047 1.779 4.639 1.00 40.77 116 LEU B O 1
ATOM 4328 N N . PHE B 1 137 ? -16.756 0.458 3.342 1.00 39.19 117 PHE B N 1
ATOM 4329 C CA . PHE B 1 137 ? -16.359 1.561 2.476 1.00 39.06 117 PHE B CA 1
ATOM 4330 C C . PHE B 1 137 ? -16.929 1.416 1.067 1.00 38.60 117 PHE B C 1
ATOM 4331 O O . PHE B 1 137 ? -16.602 2.208 0.185 1.00 40.06 117 PHE B O 1
ATOM 4339 N N . GLY B 1 138 ? -17.801 0.424 0.871 1.00 38.41 118 GLY B N 1
ATOM 4340 C CA . GLY B 1 138 ? -18.403 0.198 -0.433 1.00 39.77 118 GLY B CA 1
ATOM 4341 C C . GLY B 1 138 ? -19.835 0.726 -0.520 1.00 40.02 118 GLY B C 1
ATOM 4342 O O . GLY B 1 138 ? -20.605 0.263 -1.359 1.00 40.01 118 GLY B O 1
ATOM 4343 N N . THR B 1 139 ? -20.170 1.716 0.322 1.00 40.72 119 THR B N 1
ATOM 4344 C CA . THR B 1 139 ? -21.547 2.162 0.512 1.00 43.02 119 THR B CA 1
ATOM 4345 C C . THR B 1 139 ? -22.056 2.945 -0.701 1.00 43.45 119 THR B C 1
ATOM 4346 O O . THR B 1 139 ? -23.263 3.067 -0.892 1.00 40.52 119 THR B O 1
ATOM 4350 N N . GLY B 1 140 ? -21.129 3.456 -1.521 1.00 44.61 120 GLY B N 1
ATOM 4351 C CA . GLY B 1 140 ? -21.472 4.194 -2.725 1.00 44.68 120 GLY B CA 1
ATOM 4352 C C . GLY B 1 140 ? -22.189 3.330 -3.761 1.00 46.49 120 GLY B C 1
ATOM 4353 O O . GLY B 1 140 ? -22.776 3.858 -4.701 1.00 47.75 120 GLY B O 1
ATOM 4354 N N . LEU B 1 141 ? -22.144 2.004 -3.575 1.00 46.28 121 LEU B N 1
ATOM 4355 C CA . LEU B 1 141 ? -22.665 1.056 -4.545 1.00 46.63 121 LEU B CA 1
ATOM 4356 C C . LEU B 1 141 ? -24.137 0.757 -4.270 1.00 46.80 121 LEU B C 1
ATOM 4357 O O . LEU B 1 141 ? -24.791 0.121 -5.096 1.00 45.33 121 LEU B O 1
ATOM 4362 N N . TYR B 1 142 ? -24.644 1.197 -3.111 1.00 47.30 122 TYR B N 1
ATOM 4363 C CA . TYR B 1 142 ? -25.911 0.683 -2.611 1.00 51.65 122 TYR B CA 1
ATOM 4364 C C . TYR B 1 142 ? -27.086 1.151 -3.473 1.00 56.06 122 TYR B C 1
ATOM 4365 O O . TYR B 1 142 ? -27.956 0.353 -3.836 1.00 55.18 122 TYR B O 1
ATOM 4374 N N . THR B 1 143 ? -27.096 2.452 -3.795 1.00 58.80 123 THR B N 1
ATOM 4375 C CA . THR B 1 143 ? -28.127 3.026 -4.648 1.00 61.59 123 THR B CA 1
ATOM 4376 C C . THR B 1 143 ? -28.046 2.400 -6.039 1.00 60.98 123 THR B C 1
ATOM 4377 O O . THR B 1 143 ? -29.069 2.059 -6.625 1.00 60.75 123 THR B O 1
ATOM 4381 N N . VAL B 1 144 ? -26.817 2.251 -6.546 1.00 59.12 124 VAL B N 1
ATOM 4382 C CA . VAL B 1 144 ? -26.546 1.654 -7.845 1.00 57.77 124 VAL B CA 1
ATOM 4383 C C . VAL B 1 144 ? -27.163 0.257 -7.910 1.00 60.51 124 VAL B C 1
ATOM 4384 O O . VAL B 1 144 ? -27.817 -0.090 -8.892 1.00 64.25 124 VAL B O 1
ATOM 4388 N N . ALA B 1 145 ? -26.954 -0.531 -6.849 1.00 59.94 125 ALA B N 1
ATOM 4389 C CA . ALA B 1 145 ? -27.438 -1.902 -6.781 1.00 60.47 125 ALA B CA 1
ATOM 4390 C C . ALA B 1 145 ? -28.967 -1.933 -6.776 1.00 60.01 125 ALA B C 1
ATOM 4391 O O . ALA B 1 145 ? -29.574 -2.761 -7.458 1.00 57.88 125 ALA B O 1
ATOM 4393 N N . ARG B 1 146 ? -29.576 -1.026 -6.000 1.00 62.17 126 ARG B N 1
ATOM 4394 C CA . ARG B 1 146 ? -31.025 -0.976 -5.889 1.00 65.25 126 ARG B CA 1
ATOM 4395 C C . ARG B 1 146 ? -31.659 -0.629 -7.236 1.00 65.56 126 ARG B C 1
ATOM 4396 O O . ARG B 1 146 ? -32.731 -1.135 -7.540 1.00 65.41 126 ARG B O 1
ATOM 4404 N N . ASP B 1 147 ? -30.965 0.180 -8.047 1.00 65.61 127 ASP B N 1
ATOM 4405 C CA . ASP B 1 147 ? -31.434 0.597 -9.361 1.00 67.21 127 ASP B CA 1
ATOM 4406 C C . ASP B 1 147 ? -31.430 -0.572 -10.343 1.00 65.16 127 ASP B C 1
ATOM 4407 O O . ASP B 1 147 ? -32.213 -0.576 -11.293 1.00 65.95 127 ASP B O 1
ATOM 4412 N N . LEU B 1 148 ? -30.542 -1.547 -10.113 1.00 60.66 128 LEU B N 1
ATOM 4413 C CA . LEU B 1 148 ? -30.493 -2.731 -10.954 1.00 58.07 128 LEU B CA 1
ATOM 4414 C C . LEU B 1 148 ? -31.391 -3.820 -10.374 1.00 56.09 128 LEU B C 1
ATOM 4415 O O . LEU B 1 148 ? -31.511 -4.897 -10.954 1.00 58.89 128 LEU B O 1
ATOM 4420 N N . GLY B 1 149 ? -32.015 -3.518 -9.229 1.00 53.39 129 GLY B N 1
ATOM 4421 C CA . GLY B 1 149 ? -32.885 -4.455 -8.537 1.00 52.29 129 GLY B CA 1
ATOM 4422 C C . GLY B 1 149 ? -32.100 -5.532 -7.790 1.00 52.71 129 GLY B C 1
ATOM 4423 O O . GLY B 1 149 ? -32.596 -6.644 -7.601 1.00 53.01 129 GLY B O 1
ATOM 4424 N N . ILE B 1 150 ? -30.874 -5.191 -7.372 1.00 51.39 130 ILE B N 1
ATOM 4425 C CA . ILE B 1 150 ? -30.051 -6.099 -6.588 1.00 50.22 130 ILE B CA 1
ATOM 4426 C C . ILE B 1 150 ? -29.991 -5.572 -5.156 1.00 48.00 130 ILE B C 1
ATOM 4427 O O . ILE B 1 150 ? -29.542 -4.451 -4.923 1.00 45.34 130 ILE B O 1
ATOM 4432 N N . PRO B 1 151 ? -30.449 -6.355 -4.152 1.00 45.97 131 PRO B N 1
ATOM 4433 C CA . PRO B 1 151 ? -30.385 -5.913 -2.761 1.00 46.06 131 PRO B CA 1
ATOM 4434 C C . PRO B 1 151 ? -28.930 -5.831 -2.301 1.00 45.54 131 PRO B C 1
ATOM 4435 O O . PRO B 1 151 ? -28.189 -6.806 -2.422 1.00 45.70 131 PRO B O 1
ATOM 4439 N N . PRO B 1 152 ? -28.472 -4.648 -1.820 1.00 43.79 132 PRO B N 1
ATOM 4440 C CA . PRO B 1 152 ? -27.107 -4.480 -1.317 1.00 43.37 132 PRO B CA 1
ATOM 4441 C C . PRO B 1 152 ? -27.006 -4.734 0.187 1.00 44.96 132 PRO B C 1
ATOM 4442 O O . PRO B 1 152 ? -27.898 -4.354 0.949 1.00 47.30 132 PRO B O 1
ATOM 4446 N N . TYR B 1 153 ? -25.909 -5.380 0.606 1.00 42.61 133 TYR B N 1
ATOM 4447 C CA . TYR B 1 153 ? -25.711 -5.694 2.013 1.00 39.80 133 TYR B CA 1
ATOM 4448 C C . TYR B 1 153 ? -24.343 -5.215 2.485 1.00 38.01 133 TYR B C 1
ATOM 4449 O O . TYR B 1 153 ? -23.380 -5.193 1.722 1.00 36.41 133 TYR B O 1
ATOM 4458 N N . LEU B 1 154 ? -24.288 -4.858 3.770 1.00 38.05 134 LEU B N 1
ATOM 4459 C CA . LEU B 1 154 ? -23.047 -4.536 4.451 1.00 37.82 134 LEU B CA 1
ATOM 4460 C C . LEU B 1 154 ? -22.599 -5.751 5.261 1.00 36.26 134 LEU B C 1
ATOM 4461 O O . LEU B 1 154 ? -23.352 -6.265 6.088 1.00 36.46 134 LEU B O 1
ATOM 4466 N N . TYR B 1 155 ? -21.376 -6.215 4.988 1.00 35.63 135 TYR B N 1
ATOM 4467 C CA . TYR B 1 155 ? -20.700 -7.134 5.885 1.00 35.77 135 TYR B CA 1
ATOM 4468 C C . TYR B 1 155 ? -19.821 -6.312 6.823 1.00 37.19 135 TYR B C 1
ATOM 4469 O O . TYR B 1 155 ? -18.769 -5.818 6.420 1.00 37.28 135 TYR B O 1
ATOM 4478 N N . PHE B 1 156 ? -20.293 -6.141 8.063 1.00 35.22 136 PHE B N 1
ATOM 4479 C CA . PHE B 1 156 ? -19.607 -5.300 9.027 1.00 35.70 136 PHE B CA 1
ATOM 4480 C C . PHE B 1 156 ? -18.610 -6.144 9.810 1.00 36.38 136 PHE B C 1
ATOM 4481 O O . PHE B 1 156 ? -18.974 -7.182 10.356 1.00 37.60 136 PHE B O 1
ATOM 4489 N N . THR B 1 157 ? -17.364 -5.666 9.884 1.00 37.45 137 THR B N 1
ATOM 4490 C CA . THR B 1 157 ? -16.263 -6.497 10.341 1.00 40.33 137 THR B CA 1
ATOM 4491 C C . THR B 1 157 ? -15.865 -6.189 11.785 1.00 40.41 137 THR B C 1
ATOM 4492 O O . THR B 1 157 ? -14.934 -6.807 12.294 1.00 42.27 137 THR B O 1
ATOM 4496 N N . SER B 1 158 ? -16.562 -5.257 12.450 1.00 38.78 138 SER B N 1
ATOM 4497 C CA . SER B 1 158 ? -16.289 -5.012 13.861 1.00 39.42 138 SER B CA 1
ATOM 4498 C C . SER B 1 158 ? -17.454 -5.468 14.739 1.00 37.85 138 SER B C 1
ATOM 4499 O O . SER B 1 158 ? -18.349 -6.177 14.284 1.00 36.56 138 SER B O 1
ATOM 4502 N N . THR B 1 159 ? -17.417 -5.056 16.011 1.00 36.66 139 THR B N 1
ATOM 4503 C CA . THR B 1 159 ? -18.391 -5.469 17.007 1.00 37.98 139 THR B CA 1
ATOM 4504 C C . THR B 1 159 ? -19.743 -4.825 16.717 1.00 36.72 139 THR B C 1
ATOM 4505 O O . THR B 1 159 ? -19.812 -3.803 16.038 1.00 34.96 139 THR B O 1
ATOM 4509 N N . ALA B 1 160 ? -20.808 -5.428 17.259 1.00 37.37 140 ALA B N 1
ATOM 4510 C CA . ALA B 1 160 ? -22.133 -4.825 17.247 1.00 38.07 140 ALA B CA 1
ATOM 4511 C C . ALA B 1 160 ? -22.084 -3.498 17.995 1.00 37.32 140 ALA B C 1
ATOM 4512 O O . ALA B 1 160 ? -22.726 -2.532 17.589 1.00 36.78 140 ALA B O 1
ATOM 4514 N N . MET B 1 161 ? -21.288 -3.453 19.071 1.00 37.89 141 MET B N 1
ATOM 4515 C CA . MET B 1 161 ? -21.118 -2.229 19.838 1.00 39.27 141 MET B CA 1
ATOM 4516 C C . MET B 1 161 ? -20.507 -1.144 18.956 1.00 38.17 141 MET B C 1
ATOM 4517 O O . MET B 1 161 ? -20.890 0.019 19.056 1.00 38.26 141 MET B O 1
ATOM 4522 N N . CYS B 1 162 ? -19.561 -1.534 18.095 1.00 37.68 142 CYS B N 1
ATOM 4523 C CA . CYS B 1 162 ? -18.893 -0.584 17.220 1.00 37.04 142 CYS B CA 1
ATOM 4524 C C . CYS B 1 162 ? -19.875 -0.060 16.177 1.00 37.07 142 CYS B C 1
ATOM 4525 O O . CYS B 1 162 ? -19.850 1.123 15.847 1.00 36.79 142 CYS B O 1
ATOM 4528 N N . LEU B 1 163 ? -20.735 -0.952 15.667 1.00 37.17 143 LEU B N 1
ATOM 4529 C CA . LEU B 1 163 ? -21.744 -0.572 14.692 1.00 38.21 143 LEU B CA 1
ATOM 4530 C C . LEU B 1 163 ? -22.725 0.410 15.334 1.00 39.28 143 LEU B C 1
ATOM 4531 O O . LEU B 1 163 ? -23.040 1.445 14.749 1.00 39.67 143 LEU B O 1
ATOM 4536 N N . LEU B 1 164 ? -23.168 0.090 16.557 1.00 41.23 144 LEU B N 1
ATOM 4537 C CA . LEU B 1 164 ? -24.067 0.961 17.299 1.00 41.52 144 LEU B CA 1
ATOM 4538 C C . LEU B 1 164 ? -23.431 2.339 17.465 1.00 42.64 144 LEU B C 1
ATOM 4539 O O . LEU B 1 164 ? -24.100 3.352 17.259 1.00 44.43 144 LEU B O 1
ATOM 4544 N N . PHE B 1 165 ? -22.140 2.370 17.824 1.00 42.35 145 PHE B N 1
ATOM 4545 C CA . PHE B 1 165 ? -21.446 3.635 18.011 1.00 42.20 145 PHE B CA 1
ATOM 4546 C C . PHE B 1 165 ? -21.504 4.467 16.731 1.00 41.51 145 PHE B C 1
ATOM 4547 O O . PHE B 1 165 ? -21.724 5.675 16.795 1.00 42.06 145 PHE B O 1
ATOM 4555 N N . LEU B 1 166 ? -21.307 3.813 15.580 1.00 40.32 146 LEU B N 1
ATOM 4556 C CA . LEU B 1 166 ? -21.238 4.518 14.309 1.00 41.00 146 LEU B CA 1
ATOM 4557 C C . LEU B 1 166 ? -22.604 5.097 13.945 1.00 40.58 146 LEU B C 1
ATOM 4558 O O . LEU B 1 166 ? -22.673 6.186 13.390 1.00 41.76 146 LEU B O 1
ATOM 4563 N N . PHE B 1 167 ? -23.684 4.383 14.281 1.00 42.67 147 PHE B N 1
ATOM 4564 C CA . PHE B 1 167 ? -25.029 4.854 13.985 1.00 45.21 147 PHE B CA 1
ATOM 4565 C C . PHE B 1 167 ? -25.371 6.097 14.807 1.00 50.42 147 PHE B C 1
ATOM 4566 O O . PHE B 1 167 ? -26.225 6.880 14.399 1.00 54.13 147 PHE B O 1
ATOM 4574 N N . HIS B 1 168 ? -24.691 6.277 15.948 1.00 52.40 148 HIS B N 1
ATOM 4575 C CA . HIS B 1 168 ? -24.886 7.437 16.804 1.00 54.31 148 HIS B CA 1
ATOM 4576 C C . HIS B 1 168 ? -23.882 8.538 16.474 1.00 55.77 148 HIS B C 1
ATOM 4577 O O . HIS B 1 168 ? -23.984 9.636 17.015 1.00 60.13 148 HIS B O 1
ATOM 4584 N N . LEU B 1 169 ? -22.906 8.245 15.604 1.00 55.20 149 LEU B N 1
ATOM 4585 C CA . LEU B 1 169 ? -21.830 9.194 15.351 1.00 55.35 149 LEU B CA 1
ATOM 4586 C C . LEU B 1 169 ? -22.357 10.461 14.675 1.00 56.00 149 LEU B C 1
ATOM 4587 O O . LEU B 1 169 ? -21.861 11.545 14.972 1.00 56.89 149 LEU B O 1
ATOM 4592 N N . PRO B 1 170 ? -23.346 10.398 13.748 1.00 58.37 150 PRO B N 1
ATOM 4593 C CA . PRO B 1 170 ? -23.941 11.614 13.187 1.00 60.83 150 PRO B CA 1
ATOM 4594 C C . PRO B 1 170 ? -24.490 12.556 14.259 1.00 62.96 150 PRO B C 1
ATOM 4595 O O . PRO B 1 170 ? -24.167 13.741 14.257 1.00 59.95 150 PRO B O 1
ATOM 4599 N N . LYS B 1 171 ? -25.290 12.007 15.185 1.00 67.64 151 LYS B N 1
ATOM 4600 C CA . LYS B 1 171 ? -25.926 12.774 16.248 1.00 70.39 151 LYS B CA 1
ATOM 4601 C C . LYS B 1 171 ? -24.864 13.342 17.190 1.00 72.26 151 LYS B C 1
ATOM 4602 O O . LYS B 1 171 ? -24.997 14.467 17.672 1.00 74.13 151 LYS B O 1
ATOM 4608 N N . LEU B 1 172 ? -23.812 12.551 17.438 1.00 70.55 152 LEU B N 1
ATOM 4609 C CA . LEU B 1 172 ? -22.693 12.949 18.275 1.00 68.77 152 LEU B CA 1
ATOM 4610 C C . LEU B 1 172 ? -21.960 14.127 17.634 1.00 69.55 152 LEU B C 1
ATOM 4611 O O . LEU B 1 172 ? -21.584 15.072 18.324 1.00 69.80 152 LEU B O 1
ATOM 4616 N N . ASP B 1 173 ? -21.765 14.054 16.312 1.00 68.56 153 ASP B N 1
ATOM 4617 C CA . ASP B 1 173 ? -21.051 15.067 15.547 1.00 69.87 153 ASP B CA 1
ATOM 4618 C C . ASP B 1 173 ? -21.766 16.412 15.661 1.00 73.75 153 ASP B C 1
ATOM 4619 O O . ASP B 1 173 ? -21.119 17.456 15.692 1.00 73.99 153 ASP B O 1
ATOM 4624 N N . GLU B 1 174 ? -23.103 16.363 15.724 1.00 76.73 154 GLU B N 1
ATOM 4625 C CA . GLU B 1 174 ? -23.943 17.551 15.742 1.00 79.90 154 GLU B CA 1
ATOM 4626 C C . GLU B 1 174 ? -23.930 18.202 17.123 1.00 79.35 154 GLU B C 1
ATOM 4627 O O . GLU B 1 174 ? -23.862 19.425 17.224 1.00 80.53 154 GLU B O 1
ATOM 4633 N N . THR B 1 175 ? -23.997 17.380 18.178 1.00 78.86 155 THR B N 1
ATOM 4634 C CA . THR B 1 175 ? -24.238 17.879 19.524 1.00 80.23 155 THR B CA 1
ATOM 4635 C C . THR B 1 175 ? -22.928 18.114 20.278 1.00 81.05 155 THR B C 1
ATOM 4636 O O . THR B 1 175 ? -22.929 18.704 21.355 1.00 81.40 155 THR B O 1
ATOM 4640 N N . VAL B 1 176 ? -21.814 17.648 19.706 1.00 82.44 156 VAL B N 1
ATOM 4641 C CA . VAL B 1 176 ? -20.490 17.841 20.275 1.00 83.55 156 VAL B CA 1
ATOM 4642 C C . VAL B 1 176 ? -19.643 18.560 19.228 1.00 83.56 156 VAL B C 1
ATOM 4643 O O . VAL B 1 176 ? -19.669 18.197 18.054 1.00 83.78 156 VAL B O 1
ATOM 4647 N N . SER B 1 177 ? -18.896 19.587 19.655 1.00 83.58 157 SER B N 1
ATOM 4648 C CA . SER B 1 177 ? -18.103 20.399 18.740 1.00 83.58 157 SER B CA 1
ATOM 4649 C C . SER B 1 177 ? -16.607 20.253 19.021 1.00 83.60 157 SER B C 1
ATOM 4650 O O . SER B 1 177 ? -15.780 20.482 18.135 1.00 84.37 157 SER B O 1
ATOM 4653 N N . CYS B 1 178 ? -16.272 19.881 20.265 1.00 80.20 158 CYS B N 1
ATOM 4654 C CA . CYS B 1 178 ? -14.892 19.662 20.677 1.00 79.11 158 CYS B CA 1
ATOM 4655 C C . CYS B 1 178 ? -14.423 18.273 20.241 1.00 77.79 158 CYS B C 1
ATOM 4656 O O . CYS B 1 178 ? -15.234 17.449 19.822 1.00 77.89 158 CYS B O 1
ATOM 4659 N N . GLU B 1 179 ? -13.109 18.041 20.325 1.00 75.56 159 GLU B N 1
ATOM 4660 C CA . GLU B 1 179 ? -12.547 16.723 20.075 1.00 72.84 159 GLU B CA 1
ATOM 4661 C C . GLU B 1 179 ? -13.086 15.763 21.131 1.00 72.08 159 GLU B C 1
ATOM 4662 O O . GLU B 1 179 ? -13.201 16.125 22.301 1.00 70.87 159 GLU B O 1
ATOM 4668 N N . TYR B 1 180 ? -13.422 14.539 20.704 1.00 69.04 160 TYR B N 1
ATOM 4669 C CA . TYR B 1 180 ? -14.140 13.600 21.553 1.00 66.39 160 TYR B CA 1
ATOM 4670 C C . TYR B 1 180 ? -13.328 13.241 22.795 1.00 65.23 160 TYR B C 1
ATOM 4671 O O . TYR B 1 180 ? -13.904 12.904 23.824 1.00 61.38 160 TYR B O 1
ATOM 4680 N N . ARG B 1 181 ? -11.997 13.339 22.695 1.00 69.50 161 ARG B N 1
ATOM 4681 C CA . ARG B 1 181 ? -11.108 13.049 23.812 1.00 71.07 161 ARG B CA 1
ATOM 4682 C C . ARG B 1 181 ? -11.300 14.077 24.929 1.00 71.39 161 ARG B C 1
ATOM 4683 O O . ARG B 1 181 ? -10.941 13.814 26.074 1.00 68.39 161 ARG B O 1
ATOM 4691 N N . ASP B 1 182 ? -11.875 15.239 24.588 1.00 72.90 162 ASP B N 1
ATOM 4692 C CA . ASP B 1 182 ? -12.030 16.354 25.512 1.00 73.04 162 ASP B CA 1
ATOM 4693 C C . ASP B 1 182 ? -13.431 16.354 26.121 1.00 72.83 162 ASP B C 1
ATOM 4694 O O . ASP B 1 182 ? -13.747 17.225 26.930 1.00 70.28 162 ASP B O 1
ATOM 4699 N N . MET B 1 183 ? -14.266 15.390 25.709 1.00 75.47 163 MET B N 1
ATOM 4700 C CA . MET B 1 183 ? -15.626 15.262 26.210 1.00 76.97 163 MET B CA 1
ATOM 4701 C C . MET B 1 183 ? -15.592 15.119 27.728 1.00 79.53 163 MET B C 1
ATOM 4702 O O . MET B 1 183 ? -14.804 14.333 28.254 1.00 78.61 163 MET B O 1
ATOM 4707 N N . PRO B 1 184 ? -16.441 15.870 28.468 1.00 83.46 164 PRO B N 1
ATOM 4708 C CA . PRO B 1 184 ? -16.430 15.837 29.932 1.00 84.12 164 PRO B CA 1
ATOM 4709 C C . PRO B 1 184 ? -16.942 14.525 30.523 1.00 82.85 164 PRO B C 1
ATOM 4710 O O . PRO B 1 184 ? -16.508 14.122 31.599 1.00 81.46 164 PRO B O 1
ATOM 4714 N N . GLU B 1 185 ? -17.866 13.871 29.808 1.00 83.93 165 GLU B N 1
ATOM 4715 C CA . GLU B 1 185 ? -18.515 12.663 30.294 1.00 86.10 165 GLU B CA 1
ATOM 4716 C C . GLU B 1 185 ? -18.357 11.538 29.271 1.00 83.77 165 GLU B C 1
ATOM 4717 O O . GLU B 1 185 ? -18.280 11.798 28.070 1.00 82.91 165 GLU B O 1
ATOM 4723 N N . PRO B 1 186 ? -18.321 10.255 29.707 1.00 82.81 166 PRO B N 1
ATOM 4724 C CA . PRO B 1 186 ? -18.355 9.121 28.778 1.00 80.44 166 PRO B CA 1
ATOM 4725 C C . PRO B 1 186 ? -19.725 9.018 28.111 1.00 77.76 166 PRO B C 1
ATOM 4726 O O . PRO B 1 186 ? -20.717 9.513 28.643 1.00 76.80 166 PRO B O 1
ATOM 4730 N N . LEU B 1 187 ? -19.758 8.380 26.935 1.00 74.46 167 LEU B N 1
ATOM 4731 C CA . LEU B 1 187 ? -20.995 8.122 26.216 1.00 69.72 167 LEU B CA 1
ATOM 4732 C C . LEU B 1 187 ? -21.528 6.754 26.632 1.00 67.10 167 LEU B C 1
ATOM 4733 O O . LEU B 1 187 ? -20.770 5.791 26.709 1.00 66.41 167 LEU B O 1
ATOM 4738 N N . VAL B 1 188 ? -22.838 6.691 26.898 1.00 65.10 168 VAL B N 1
ATOM 4739 C CA . VAL B 1 188 ? -23.504 5.452 27.267 1.00 63.26 168 VAL B CA 1
ATOM 4740 C C . VAL B 1 188 ? -24.511 5.100 26.172 1.00 62.68 168 VAL B C 1
ATOM 4741 O O . VAL B 1 188 ? -25.601 5.669 26.117 1.00 64.32 168 VAL B O 1
ATOM 4745 N N . LEU B 1 189 ? -24.128 4.159 25.301 1.00 59.37 169 LEU B N 1
ATOM 4746 C CA . LEU B 1 189 ? -25.036 3.624 24.298 1.00 57.59 169 LEU B CA 1
ATOM 4747 C C . LEU B 1 189 ? -26.001 2.670 24.997 1.00 58.34 169 LEU B C 1
ATOM 4748 O O . LEU B 1 189 ? -25.587 1.912 25.874 1.00 58.36 169 LEU B O 1
ATOM 4753 N N . PRO B 1 190 ? -27.307 2.667 24.637 1.00 57.04 170 PRO B N 1
ATOM 4754 C CA . PRO B 1 190 ? -28.278 1.787 25.292 1.00 56.85 170 PRO B CA 1
ATOM 4755 C C . PRO B 1 190 ? -27.822 0.329 25.281 1.00 56.75 170 PRO B C 1
ATOM 4756 O O . PRO B 1 190 ? -27.569 -0.246 24.221 1.00 53.41 170 PRO B O 1
ATOM 4760 N N . GLY B 1 191 ? -27.686 -0.243 26.486 1.00 57.65 171 GLY B N 1
ATOM 4761 C CA . GLY B 1 191 ? -27.348 -1.646 26.674 1.00 56.64 171 GLY B CA 1
ATOM 4762 C C . GLY B 1 191 ? -25.843 -1.906 26.626 1.00 57.75 171 GLY B C 1
ATOM 4763 O O . GLY B 1 191 ? -25.417 -3.059 26.563 1.00 58.51 171 GLY B O 1
ATOM 4764 N N . CYS B 1 192 ? -25.046 -0.831 26.665 1.00 55.54 172 CYS B N 1
ATOM 4765 C CA . CYS B 1 192 ? -23.605 -0.947 26.515 1.00 57.25 172 CYS B CA 1
ATOM 4766 C C . CYS B 1 192 ? -22.890 -0.329 27.711 1.00 59.45 172 CYS B C 1
ATOM 4767 O O . CYS B 1 192 ? -23.429 0.543 28.390 1.00 62.97 172 CYS B O 1
ATOM 4770 N N . VAL B 1 193 ? -21.657 -0.795 27.932 1.00 58.26 173 VAL B N 1
ATOM 4771 C CA . VAL B 1 193 ? -20.752 -0.239 28.922 1.00 58.84 173 VAL B CA 1
ATOM 4772 C C . VAL B 1 193 ? -20.446 1.211 28.542 1.00 58.95 173 VAL B C 1
ATOM 4773 O O . VAL B 1 193 ? -20.449 1.549 27.358 1.00 57.99 173 VAL B O 1
ATOM 4777 N N . PRO B 1 194 ? -20.218 2.118 29.524 1.00 58.23 174 PRO B N 1
ATOM 4778 C CA . PRO B 1 194 ? -19.828 3.500 29.228 1.00 58.54 174 PRO B CA 1
ATOM 4779 C C . PRO B 1 194 ? -18.535 3.563 28.419 1.00 56.77 174 PRO B C 1
ATOM 4780 O O . PRO B 1 194 ? -17.637 2.750 28.622 1.00 54.98 174 PRO B O 1
ATOM 4784 N N . LEU B 1 195 ? -18.453 4.541 27.507 1.00 56.88 175 LEU B N 1
ATOM 4785 C CA . LEU B 1 195 ? -17.327 4.647 26.592 1.00 57.48 175 LEU B CA 1
ATOM 4786 C C . LEU B 1 195 ? -16.846 6.094 26.523 1.00 58.57 175 LEU B C 1
ATOM 4787 O O . LEU B 1 195 ? -17.546 6.959 26.000 1.00 59.94 175 LEU B O 1
ATOM 4792 N N . HIS B 1 196 ? -15.634 6.329 27.044 1.00 63.50 176 HIS B N 1
ATOM 4793 C CA . HIS B 1 196 ? -15.000 7.639 27.036 1.00 67.65 176 HIS B CA 1
ATOM 4794 C C . HIS B 1 196 ? -14.614 8.036 25.613 1.00 66.56 176 HIS B C 1
ATOM 4795 O O . HIS B 1 196 ? -14.325 7.183 24.775 1.00 64.96 176 HIS B O 1
ATOM 4802 N N . GLY B 1 197 ? -14.582 9.352 25.377 1.00 65.55 177 GLY B N 1
ATOM 4803 C CA . GLY B 1 197 ? -14.294 9.924 24.072 1.00 64.55 177 GLY B CA 1
ATOM 4804 C C . GLY B 1 197 ? -12.919 9.528 23.538 1.00 65.05 177 GLY B C 1
ATOM 4805 O O . GLY B 1 197 ? -12.739 9.422 22.327 1.00 66.63 177 GLY B O 1
ATOM 4806 N N . LYS B 1 198 ? -11.963 9.307 24.447 1.00 66.30 178 LYS B N 1
ATOM 4807 C CA . LYS B 1 198 ? -10.598 8.952 24.085 1.00 68.14 178 LYS B CA 1
ATOM 4808 C C . LYS B 1 198 ? -10.537 7.513 23.564 1.00 66.50 178 LYS B C 1
ATOM 4809 O O . LYS B 1 198 ? -9.532 7.112 22.979 1.00 67.02 178 LYS B O 1
ATOM 4815 N N . ASP B 1 199 ? -11.616 6.776 23.805 1.00 64.26 179 ASP B N 1
ATOM 4816 C CA . ASP B 1 199 ? -11.745 5.358 23.399 1.00 61.83 179 ASP B CA 1
ATOM 4817 C C . ASP B 1 199 ? -12.623 5.241 22.153 1.00 61.37 179 ASP B C 1
ATOM 4818 O O . ASP B 1 199 ? -12.973 4.129 21.794 1.00 61.26 179 ASP B O 1
ATOM 4823 N N . PHE B 1 200 ? -13.000 6.371 21.565 1.00 61.94 180 PHE B N 1
ATOM 4824 C CA . PHE B 1 200 ? -13.810 6.347 20.323 1.00 59.92 180 PHE B CA 1
ATOM 4825 C C . PHE B 1 200 ? -12.908 5.849 19.197 1.00 58.28 180 PHE B C 1
ATOM 4826 O O . PHE B 1 200 ? -11.695 5.897 19.338 1.00 5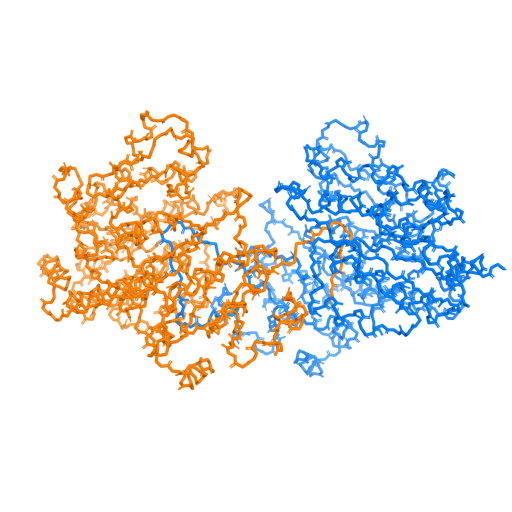6.97 180 PHE B O 1
ATOM 4834 N N . VAL B 1 201 ? -13.495 5.441 18.078 1.00 56.54 181 VAL B N 1
ATOM 4835 C CA . VAL B 1 201 ? -12.702 4.857 16.961 1.00 57.60 181 VAL B CA 1
ATOM 4836 C C . VAL B 1 201 ? -11.675 5.869 16.442 1.00 58.19 181 VAL B C 1
ATOM 4837 O O . VAL B 1 201 ? -11.975 7.049 16.388 1.00 56.47 181 VAL B O 1
ATOM 4841 N N . ASP B 1 202 ? -10.541 5.359 15.946 1.00 59.87 182 ASP B N 1
ATOM 4842 C CA . ASP B 1 202 ? -9.359 6.188 15.580 1.00 63.62 182 ASP B CA 1
ATOM 4843 C C . ASP B 1 202 ? -9.680 7.265 14.537 1.00 63.18 182 ASP B C 1
ATOM 4844 O O . ASP B 1 202 ? -9.193 8.398 14.726 1.00 61.33 182 ASP B O 1
ATOM 4849 N N . PRO B 1 203 ? -10.452 7.014 13.458 1.00 64.07 183 PRO B N 1
ATOM 4850 C CA . PRO B 1 203 ? -10.733 8.076 12.498 1.00 63.86 183 PRO B CA 1
ATOM 4851 C C . PRO B 1 203 ? -11.379 9.294 13.169 1.00 66.48 183 PRO B C 1
ATOM 4852 O O . PRO B 1 203 ? -11.056 10.394 12.796 1.00 68.56 183 PRO B O 1
ATOM 4856 N N . ALA B 1 204 ? -12.260 9.048 14.142 1.00 66.29 184 ALA B N 1
ATOM 4857 C CA . ALA B 1 204 ? -13.003 10.050 14.935 1.00 65.06 184 ALA B CA 1
ATOM 4858 C C . ALA B 1 204 ? -12.113 10.778 15.948 1.00 67.40 184 ALA B C 1
ATOM 4859 O O . ALA B 1 204 ? -12.607 11.715 16.548 1.00 70.60 184 ALA B O 1
ATOM 4861 N N . GLN B 1 205 ? -10.896 10.305 16.203 1.00 66.73 185 GLN B N 1
ATOM 4862 C CA . GLN B 1 205 ? -9.979 10.955 17.171 1.00 67.60 185 GLN B CA 1
ATOM 4863 C C . GLN B 1 205 ? -9.504 12.327 16.672 1.00 71.40 185 GLN B C 1
ATOM 4864 O O . GLN B 1 205 ? -9.017 13.096 17.494 1.00 72.33 185 GLN B O 1
ATOM 4870 N N . ASP B 1 206 ? -9.529 12.565 15.364 1.00 72.00 186 ASP B N 1
ATOM 4871 C CA . ASP B 1 206 ? -9.133 13.840 14.791 1.00 72.40 186 ASP B CA 1
ATOM 4872 C C . ASP B 1 206 ? -10.221 14.310 13.827 1.00 69.95 186 ASP B C 1
ATOM 4873 O O . ASP B 1 206 ? -10.259 13.900 12.664 1.00 67.36 186 ASP B O 1
ATOM 4878 N N . ARG B 1 207 ? -11.083 15.203 14.324 1.00 69.03 187 ARG B N 1
ATOM 4879 C CA . ARG B 1 207 ? -12.249 15.665 13.588 1.00 69.10 187 ARG B CA 1
ATOM 4880 C C . ARG B 1 207 ? -11.830 16.591 12.448 1.00 70.05 187 ARG B C 1
ATOM 4881 O O . ARG B 1 207 ? -12.650 16.907 11.585 1.00 68.53 187 ARG B O 1
ATOM 4889 N N . GLN B 1 208 ? -10.547 16.986 12.436 1.00 72.36 188 GLN B N 1
ATOM 4890 C CA . GLN B 1 208 ? -10.035 17.939 11.461 1.00 75.04 188 GLN B CA 1
ATOM 4891 C C . GLN B 1 208 ? -9.512 17.212 10.221 1.00 74.41 188 GLN B C 1
ATOM 4892 O O . GLN B 1 208 ? -9.218 17.853 9.213 1.00 75.05 188 GLN B O 1
ATOM 4898 N N . ASP B 1 209 ? -9.399 15.880 10.302 1.00 73.20 189 ASP B N 1
ATOM 4899 C CA . ASP B 1 209 ? -8.815 15.092 9.229 1.00 73.29 189 ASP B CA 1
ATOM 4900 C C . ASP B 1 209 ? -9.914 14.589 8.295 1.00 72.91 189 ASP B C 1
ATOM 4901 O O . ASP B 1 209 ? -11.034 14.334 8.731 1.00 71.15 189 ASP B O 1
ATOM 4906 N N . GLN B 1 210 ? -9.565 14.443 7.009 1.00 73.07 190 GLN B N 1
ATOM 4907 C CA . GLN B 1 210 ? -10.483 14.016 5.964 1.00 73.90 190 GLN B CA 1
ATOM 4908 C C . GLN B 1 210 ? -11.092 12.652 6.296 1.00 71.77 190 GLN B C 1
ATOM 4909 O O . GLN B 1 210 ? -12.252 12.399 5.972 1.00 69.05 190 GLN B O 1
ATOM 4915 N N . ALA B 1 211 ? -10.299 11.787 6.944 1.00 70.59 191 ALA B N 1
ATOM 4916 C CA . ALA B 1 211 ? -10.700 10.426 7.264 1.00 69.51 191 ALA B CA 1
ATOM 4917 C C . ALA B 1 211 ? -12.004 10.424 8.058 1.00 69.83 191 ALA B C 1
ATOM 4918 O O . ALA B 1 211 ? -12.887 9.607 7.790 1.00 69.96 191 ALA B O 1
ATOM 4920 N N . TYR B 1 212 ? -12.104 11.348 9.026 1.00 69.58 192 TYR B N 1
ATOM 4921 C CA . TYR B 1 212 ? -13.287 11.499 9.861 1.00 68.38 192 TYR B CA 1
ATOM 4922 C C . TYR B 1 212 ? -14.519 11.741 8.993 1.00 66.75 192 TYR B C 1
ATOM 4923 O O . TYR B 1 212 ? -15.542 11.080 9.168 1.00 65.30 192 TYR B O 1
ATOM 4932 N N . HIS B 1 213 ? -14.404 12.694 8.060 1.00 64.62 193 HIS B N 1
ATOM 4933 C CA . HIS B 1 213 ? -15.526 13.087 7.225 1.00 64.30 193 HIS B CA 1
ATOM 4934 C C . HIS B 1 213 ? -15.907 11.952 6.278 1.00 61.99 193 HIS B C 1
ATOM 4935 O O . HIS B 1 213 ? -17.077 11.811 5.927 1.00 59.03 193 HIS B O 1
ATOM 4942 N N . VAL B 1 214 ? -14.919 11.137 5.887 1.00 58.61 194 VAL B N 1
ATOM 4943 C CA . VAL B 1 214 ? -15.171 10.010 5.003 1.00 56.97 194 VAL B CA 1
ATOM 4944 C C . VAL B 1 214 ? -15.962 8.938 5.754 1.00 55.37 194 VAL B C 1
ATOM 4945 O O . VAL B 1 214 ? -16.935 8.406 5.222 1.00 53.80 194 VAL B O 1
ATOM 4949 N N . LEU B 1 215 ? -15.558 8.648 6.999 1.00 55.29 195 LEU B N 1
ATOM 4950 C CA . LEU B 1 215 ? -16.256 7.658 7.811 1.00 54.55 195 LEU B CA 1
ATOM 4951 C C . LEU B 1 215 ? -17.725 8.057 7.962 1.00 54.55 195 LEU B C 1
ATOM 4952 O O . LEU B 1 215 ? -18.613 7.232 7.756 1.00 50.53 195 LEU B O 1
ATOM 4957 N N . LEU B 1 216 ? -17.961 9.334 8.298 1.00 55.04 196 LEU B N 1
ATOM 4958 C CA . LEU B 1 216 ? -19.292 9.881 8.519 1.00 55.71 196 LEU B CA 1
ATOM 4959 C C . LEU B 1 216 ? -20.144 9.718 7.261 1.00 54.10 196 LEU B C 1
ATOM 4960 O O . LEU B 1 216 ? -21.308 9.340 7.349 1.00 54.77 196 LEU B O 1
ATOM 4965 N N . ASP B 1 217 ? -19.544 9.998 6.097 1.00 53.66 197 ASP B N 1
ATOM 4966 C CA . ASP B 1 217 ? -20.229 9.952 4.814 1.00 53.09 197 ASP B CA 1
ATOM 4967 C C . ASP B 1 217 ? -20.756 8.545 4.547 1.00 50.70 197 ASP B C 1
ATOM 4968 O O . ASP B 1 217 ? -21.886 8.379 4.092 1.00 48.42 197 ASP B O 1
ATOM 4973 N N . HIS B 1 218 ? -19.915 7.540 4.823 1.00 46.84 198 HIS B N 1
ATOM 4974 C CA . HIS B 1 218 ? -20.266 6.151 4.582 1.00 43.99 198 HIS B CA 1
ATOM 4975 C C . HIS B 1 218 ? -21.291 5.681 5.614 1.00 42.05 198 HIS B C 1
ATOM 4976 O O . HIS B 1 218 ? -22.236 4.983 5.262 1.00 41.15 198 HIS B O 1
ATOM 4983 N N . VAL B 1 219 ? -21.101 6.084 6.878 1.00 42.78 199 VAL B N 1
ATOM 4984 C CA . VAL B 1 219 ? -21.982 5.700 7.971 1.00 44.90 199 VAL B CA 1
ATOM 4985 C C . VAL B 1 219 ? -23.406 6.150 7.651 1.00 46.89 199 VAL B C 1
ATOM 4986 O O . VAL B 1 219 ? -24.356 5.400 7.868 1.00 46.28 199 VAL B O 1
ATOM 4990 N N . LYS B 1 220 ? -23.530 7.367 7.103 1.00 47.57 200 LYS B N 1
ATOM 4991 C CA . LYS B 1 220 ? -24.817 7.963 6.779 1.00 48.24 200 LYS B CA 1
ATOM 4992 C C . LYS B 1 220 ? -25.506 7.181 5.663 1.00 47.98 200 LYS B C 1
ATOM 4993 O O . LYS B 1 220 ? -26.683 7.406 5.397 1.00 50.04 200 LYS B O 1
ATOM 4999 N N . ARG B 1 221 ? -24.776 6.259 5.024 1.00 47.17 201 ARG B N 1
ATOM 5000 C CA . ARG B 1 221 ? -25.346 5.473 3.940 1.00 46.39 201 ARG B CA 1
ATOM 5001 C C . ARG B 1 221 ? -25.614 4.037 4.391 1.00 43.83 201 ARG B C 1
ATOM 5002 O O . ARG B 1 221 ? -26.105 3.234 3.603 1.00 42.76 201 ARG B O 1
ATOM 5010 N N . TYR B 1 222 ? -25.313 3.716 5.658 1.00 42.62 202 TYR B N 1
ATOM 5011 C CA . TYR B 1 222 ? -25.589 2.375 6.152 1.00 43.29 202 TYR B CA 1
ATOM 5012 C C . TYR B 1 222 ? -27.083 2.081 6.051 1.00 44.74 202 TYR B C 1
ATOM 5013 O O . TYR B 1 222 ? -27.462 0.933 5.833 1.00 44.99 202 TYR B O 1
ATOM 5022 N N . VAL B 1 223 ? -27.907 3.132 6.178 1.00 46.03 203 VAL B N 1
ATOM 5023 C CA . VAL B 1 223 ? -29.360 3.019 6.189 1.00 45.53 203 VAL B CA 1
ATOM 5024 C C . VAL B 1 223 ? -29.873 2.517 4.838 1.00 44.98 203 VAL B C 1
ATOM 5025 O O . VAL B 1 223 ? -30.994 2.023 4.753 1.00 43.48 203 VAL B O 1
ATOM 5029 N N . LEU B 1 224 ? -29.044 2.630 3.792 1.00 46.65 204 LEU B N 1
ATOM 5030 C CA . LEU B 1 224 ? -29.443 2.245 2.446 1.00 48.65 204 LEU B CA 1
ATOM 5031 C C . LEU B 1 224 ? -29.257 0.743 2.218 1.00 50.53 204 LEU B C 1
ATOM 5032 O O . LEU B 1 224 ? -29.749 0.205 1.225 1.00 52.99 204 LEU B O 1
ATOM 5037 N N . ALA B 1 225 ? -28.547 0.070 3.132 1.00 48.37 205 ALA B N 1
ATOM 5038 C CA . ALA B 1 225 ? -28.344 -1.365 3.015 1.00 47.03 205 ALA B CA 1
ATOM 5039 C C . ALA B 1 225 ? -29.658 -2.098 3.271 1.00 45.94 205 ALA B C 1
ATOM 5040 O O . ALA B 1 225 ? -30.453 -1.675 4.106 1.00 47.07 205 ALA B O 1
ATOM 5042 N N . GLU B 1 226 ? -29.867 -3.198 2.538 1.00 45.21 206 GLU B N 1
ATOM 5043 C CA . GLU B 1 226 ? -30.992 -4.097 2.743 1.00 47.16 206 GLU B CA 1
ATOM 5044 C C . GLU B 1 226 ? -30.859 -4.798 4.097 1.00 47.46 206 GLU B C 1
ATOM 5045 O O . GLU B 1 226 ? -31.858 -5.071 4.763 1.00 46.10 206 GLU B O 1
ATOM 5051 N N . GLY B 1 227 ? -29.612 -5.098 4.481 1.00 46.68 207 GLY B N 1
ATOM 5052 C CA . GLY B 1 227 ? -29.291 -5.722 5.753 1.00 42.63 207 GLY B CA 1
ATOM 5053 C C . GLY B 1 227 ? -27.810 -5.562 6.093 1.00 42.25 207 GLY B C 1
ATOM 5054 O O . GLY B 1 227 ? -26.983 -5.304 5.218 1.00 42.57 207 GLY B O 1
ATOM 5055 N N . ILE B 1 228 ? -27.492 -5.718 7.382 1.00 40.49 208 ILE B N 1
ATOM 5056 C CA . ILE B 1 228 ? -26.120 -5.654 7.855 1.00 39.31 208 ILE B CA 1
ATOM 5057 C C . ILE B 1 228 ? -25.792 -6.960 8.576 1.00 39.14 208 ILE B C 1
ATOM 5058 O O . ILE B 1 228 ? -26.385 -7.274 9.607 1.00 40.12 208 ILE B O 1
ATOM 5063 N N . PHE B 1 229 ? -24.854 -7.719 8.001 1.00 39.05 209 PHE B N 1
ATOM 5064 C CA . PHE B 1 229 ? -24.261 -8.863 8.673 1.00 37.44 209 PHE B CA 1
ATOM 5065 C C . PHE B 1 229 ? -23.161 -8.357 9.601 1.00 36.90 209 PHE B C 1
ATOM 5066 O O . PHE B 1 229 ? -22.334 -7.540 9.200 1.00 35.97 209 PHE B O 1
ATOM 5074 N N . VAL B 1 230 ? -23.185 -8.826 10.853 1.00 35.88 210 VAL B N 1
ATOM 5075 C CA . VAL B 1 230 ? -22.137 -8.508 11.810 1.00 34.55 210 VAL B CA 1
ATOM 5076 C C . VAL B 1 230 ? -21.481 -9.818 12.233 1.00 34.44 210 VAL B C 1
ATOM 5077 O O . VAL B 1 230 ? -22.169 -10.802 12.500 1.00 35.45 210 VAL B O 1
ATOM 5081 N N . ASN B 1 231 ? -20.145 -9.814 12.264 1.00 34.23 211 ASN B N 1
ATOM 5082 C CA . ASN B 1 231 ? -19.377 -10.970 12.687 1.00 33.78 211 ASN B CA 1
ATOM 5083 C C . ASN B 1 231 ? -19.371 -11.029 14.214 1.00 34.18 211 ASN B C 1
ATOM 5084 O O . ASN B 1 231 ? -18.354 -10.748 14.848 1.00 34.52 211 ASN B O 1
ATOM 5089 N N . THR B 1 232 ? -20.531 -11.383 14.781 1.00 35.36 212 THR B N 1
ATOM 5090 C CA . THR B 1 232 ? -20.736 -11.484 16.219 1.00 35.79 212 THR B CA 1
ATOM 5091 C C . THR B 1 232 ? -21.879 -12.464 16.484 1.00 37.06 212 THR B C 1
ATOM 5092 O O . THR B 1 232 ? -22.435 -13.040 15.551 1.00 36.47 212 THR B O 1
ATOM 5096 N N . PHE B 1 233 ? -22.210 -12.660 17.768 1.00 38.18 213 PHE B N 1
ATOM 5097 C CA . PHE B 1 233 ? -23.358 -13.467 18.151 1.00 38.77 213 PHE B CA 1
ATOM 5098 C C . PHE B 1 233 ? -24.048 -12.844 19.362 1.00 39.79 213 PHE B C 1
ATOM 5099 O O . PHE B 1 233 ? -23.462 -11.999 20.036 1.00 40.88 213 PHE B O 1
ATOM 5107 N N . VAL B 1 234 ? -25.293 -13.275 19.620 1.00 41.59 214 VAL B N 1
ATOM 5108 C CA . VAL B 1 234 ? -26.187 -12.603 20.555 1.00 42.79 214 VAL B CA 1
ATOM 5109 C C . VAL B 1 234 ? -25.627 -12.648 21.978 1.00 45.36 214 VAL B C 1
ATOM 5110 O O . VAL B 1 234 ? -25.590 -11.616 22.649 1.00 47.95 214 VAL B O 1
ATOM 5114 N N . ASP B 1 235 ? -25.183 -13.829 22.430 1.00 45.03 215 ASP B N 1
ATOM 5115 C CA . ASP B 1 235 ? -24.706 -13.999 23.796 1.00 45.80 215 ASP B CA 1
ATOM 5116 C C . ASP B 1 235 ? -23.467 -13.143 24.051 1.00 45.51 215 ASP B C 1
ATOM 5117 O O . ASP B 1 235 ? -23.142 -12.855 25.204 1.00 43.33 215 ASP B O 1
ATOM 5122 N N . LEU B 1 236 ? -22.780 -12.754 22.970 1.00 44.06 216 LEU B N 1
ATOM 5123 C CA . LEU B 1 236 ? -21.533 -12.013 23.071 1.00 43.42 216 LEU B CA 1
ATOM 5124 C C . LEU B 1 236 ? -21.819 -10.529 23.299 1.00 44.02 216 LEU B C 1
ATOM 5125 O O . LEU B 1 236 ? -21.068 -9.858 24.004 1.00 44.95 216 LEU B O 1
ATOM 5130 N N . GLU B 1 237 ? -22.904 -10.026 22.695 1.00 42.80 217 GLU B N 1
ATOM 5131 C CA . GLU B 1 237 ? -23.223 -8.607 22.749 1.00 44.24 217 GLU B CA 1
ATOM 5132 C C . GLU B 1 237 ? -24.734 -8.413 22.881 1.00 44.54 217 GLU B C 1
ATOM 5133 O O . GLU B 1 237 ? -25.341 -7.733 22.052 1.00 41.91 217 GLU B O 1
ATOM 5139 N N . PRO B 1 238 ? -25.384 -8.961 23.938 1.00 44.93 218 PRO B N 1
ATOM 5140 C CA . PRO B 1 238 ? -26.847 -8.970 24.015 1.00 44.23 218 PRO B CA 1
ATOM 5141 C C . PRO B 1 238 ? -27.394 -7.546 23.983 1.00 43.27 218 PRO B C 1
ATOM 5142 O O . PRO B 1 238 ? -28.378 -7.274 23.297 1.00 45.45 218 PRO B O 1
ATOM 5146 N N . GLY B 1 239 ? -26.715 -6.646 24.705 1.00 42.39 219 GLY B N 1
ATOM 5147 C CA . GLY B 1 239 ? -27.137 -5.260 24.836 1.00 42.09 219 GLY B CA 1
ATOM 5148 C C . GLY B 1 239 ? -27.115 -4.518 23.502 1.00 41.94 219 GLY B C 1
ATOM 5149 O O . GLY B 1 239 ? -28.137 -3.997 23.065 1.00 41.67 219 GLY B O 1
ATOM 5150 N N . ALA B 1 240 ? -25.934 -4.484 22.870 1.00 42.98 220 ALA B N 1
ATOM 5151 C CA . ALA B 1 240 ? -25.714 -3.750 21.632 1.00 42.76 220 ALA B CA 1
ATOM 5152 C C . ALA B 1 240 ? -26.653 -4.251 20.536 1.00 42.75 220 ALA B C 1
ATOM 5153 O O . ALA B 1 240 ? -27.239 -3.452 19.810 1.00 42.81 220 ALA B O 1
ATOM 5155 N N . ILE B 1 241 ? -26.794 -5.578 20.429 1.00 43.16 221 ILE B N 1
ATOM 5156 C CA . ILE B 1 241 ? -27.598 -6.183 19.378 1.00 43.69 221 ILE B CA 1
ATOM 5157 C C . ILE B 1 241 ? -29.068 -5.809 19.575 1.00 44.77 221 ILE B C 1
ATOM 5158 O O . ILE B 1 241 ? -29.744 -5.437 18.618 1.00 43.85 221 ILE B O 1
ATOM 5163 N N . LYS B 1 242 ? -29.542 -5.890 20.824 1.00 47.93 222 LYS B N 1
ATOM 5164 C CA . LYS B 1 242 ? -30.918 -5.552 21.160 1.00 51.04 222 LYS B CA 1
ATOM 5165 C C . LYS B 1 242 ? -31.224 -4.112 20.743 1.00 50.44 222 LYS B C 1
ATOM 5166 O O . LYS B 1 242 ? -32.242 -3.855 20.102 1.00 50.55 222 LYS B O 1
ATOM 5172 N N . THR B 1 243 ? -30.324 -3.185 21.103 1.00 48.44 223 THR B N 1
ATOM 5173 C CA . THR B 1 243 ? -30.468 -1.777 20.760 1.00 47.04 223 THR B CA 1
ATOM 5174 C C . THR B 1 243 ? -30.506 -1.602 19.242 1.00 46.64 223 THR B C 1
ATOM 5175 O O . THR B 1 243 ? -31.340 -0.866 18.722 1.00 45.33 223 THR B O 1
ATOM 5179 N N . LEU B 1 244 ? -29.592 -2.282 18.541 1.00 45.12 224 LEU B N 1
ATOM 5180 C CA . LEU B 1 244 ? -29.495 -2.172 17.093 1.00 47.00 224 LEU B CA 1
ATOM 5181 C C . LEU B 1 244 ? -30.795 -2.647 16.448 1.00 48.53 224 LEU B C 1
ATOM 5182 O O . LEU B 1 244 ? -31.243 -2.079 15.454 1.00 46.61 224 LEU B O 1
ATOM 5187 N N . GLN B 1 245 ? -31.403 -3.675 17.048 1.00 51.81 225 GLN B N 1
ATOM 5188 C CA . GLN B 1 245 ? -32.553 -4.347 16.467 1.00 56.43 225 GLN B CA 1
ATOM 5189 C C . GLN B 1 245 ? -33.862 -3.639 16.829 1.00 60.19 225 GLN B C 1
ATOM 5190 O O . GLN B 1 245 ? -34.876 -3.883 16.180 1.00 61.04 225 GLN B O 1
ATOM 5196 N N . THR B 1 246 ? -33.888 -2.849 17.919 1.00 65.27 226 THR B N 1
ATOM 5197 C CA . THR B 1 246 ? -35.186 -2.223 18.330 1.00 69.14 226 THR B CA 1
ATOM 5198 C C . THR B 1 246 ? -35.165 -0.718 18.679 1.00 71.70 226 THR B C 1
ATOM 5199 O O . THR B 1 246 ? -36.275 -0.175 18.851 1.00 72.97 226 THR B O 1
ATOM 5203 N N . GLU B 1 247 ? -34.008 -0.053 18.789 1.00 74.88 227 GLU B N 1
ATOM 5204 C CA . GLU B 1 247 ? -33.981 1.348 19.199 1.00 77.18 227 GLU B CA 1
ATOM 5205 C C . GLU B 1 247 ? -34.504 2.285 18.107 1.00 78.15 227 GLU B C 1
ATOM 5206 O O . GLU B 1 247 ? -35.324 3.158 18.384 1.00 78.51 227 GLU B O 1
ATOM 5212 N N . ASP B 1 248 ? -34.002 2.119 16.879 1.00 78.01 228 ASP B N 1
ATOM 5213 C CA . ASP B 1 248 ? -34.232 3.077 15.806 1.00 76.20 228 ASP B CA 1
ATOM 5214 C C . ASP B 1 248 ? -34.725 2.332 14.565 1.00 76.60 228 ASP B C 1
ATOM 5215 O O . ASP B 1 248 ? -34.022 1.466 14.044 1.00 79.45 228 ASP B O 1
ATOM 5220 N N . PRO B 1 249 ? -35.955 2.625 14.076 1.00 76.98 229 PRO B N 1
ATOM 5221 C CA . PRO B 1 249 ? -36.491 1.981 12.873 1.00 75.48 229 PRO B CA 1
ATOM 5222 C C . PRO B 1 249 ? -35.737 2.261 11.572 1.00 73.80 229 PRO B C 1
ATOM 5223 O O . PRO B 1 249 ? -35.934 1.546 10.590 1.00 72.11 229 PRO B O 1
ATOM 5227 N N . ASN B 1 250 ? -34.893 3.307 11.580 1.00 71.98 230 ASN B N 1
ATOM 5228 C CA . ASN B 1 250 ? -34.108 3.718 10.424 1.00 69.80 230 ASN B CA 1
ATOM 5229 C C . ASN B 1 250 ? -33.056 2.661 10.089 1.00 68.27 230 ASN B C 1
ATOM 5230 O O . ASN B 1 250 ? -32.810 2.375 8.917 1.00 69.75 230 ASN B O 1
ATOM 5235 N N . VAL B 1 251 ? -32.434 2.109 11.140 1.00 60.85 231 VAL B N 1
ATOM 5236 C CA . VAL B 1 251 ? -31.365 1.131 11.035 1.00 54.76 231 VAL B CA 1
ATOM 5237 C C . VAL B 1 251 ? -31.892 -0.094 10.292 1.00 50.50 231 VAL B C 1
ATOM 5238 O O . VAL B 1 251 ? -32.968 -0.593 10.613 1.00 48.35 231 VAL B O 1
ATOM 5242 N N . PRO B 1 252 ? -31.166 -0.598 9.262 1.00 47.42 232 PRO B N 1
ATOM 5243 C CA . PRO B 1 252 ? -31.570 -1.812 8.549 1.00 45.29 232 PRO B CA 1
ATOM 5244 C C . PRO B 1 252 ? -31.594 -3.021 9.479 1.00 43.67 232 PRO B C 1
ATOM 5245 O O . PRO B 1 252 ? -31.065 -2.960 10.585 1.00 42.97 232 PRO B O 1
ATOM 5249 N N . PRO B 1 253 ? -32.194 -4.161 9.066 1.00 42.17 233 PRO B N 1
ATOM 5250 C CA . PRO B 1 253 ? -32.065 -5.405 9.826 1.00 42.18 233 PRO B CA 1
ATOM 5251 C C . PRO B 1 253 ? -30.590 -5.716 10.085 1.00 42.12 233 PRO B C 1
ATOM 5252 O O . PRO B 1 253 ? -29.754 -5.578 9.194 1.00 40.40 233 PRO B O 1
ATOM 5256 N N . VAL B 1 254 ? -30.289 -6.117 11.326 1.00 41.19 234 VAL B N 1
ATOM 5257 C CA . VAL B 1 254 ? -28.936 -6.445 11.742 1.00 39.29 234 VAL B CA 1
ATOM 5258 C C . VAL B 1 254 ? -28.886 -7.941 12.032 1.00 40.03 234 VAL B C 1
ATOM 5259 O O . VAL B 1 254 ? -29.653 -8.441 12.853 1.00 39.96 234 VAL B O 1
ATOM 5263 N N . TYR B 1 255 ? -27.977 -8.640 11.338 1.00 40.41 235 TYR B N 1
ATOM 5264 C CA . TYR B 1 255 ? -27.904 -10.090 11.398 1.00 40.53 235 TYR B CA 1
ATOM 5265 C C . TYR B 1 255 ? -26.579 -10.524 12.022 1.00 40.54 235 TYR B C 1
ATOM 5266 O O . TYR B 1 255 ? -25.549 -10.515 11.350 1.00 42.92 235 TYR B O 1
ATOM 5275 N N . PRO B 1 256 ? -26.556 -10.907 13.322 1.00 39.31 236 PRO B N 1
ATOM 5276 C CA . PRO B 1 256 ? -25.362 -11.501 13.929 1.00 37.05 236 PRO B CA 1
ATOM 5277 C C . PRO B 1 256 ? -25.191 -12.928 13.415 1.00 36.60 236 PRO B C 1
ATOM 5278 O O . PRO B 1 256 ? -26.054 -13.775 13.648 1.00 36.44 236 PRO B O 1
ATOM 5282 N N . VAL B 1 257 ? -24.081 -13.183 12.707 1.00 33.73 237 VAL B N 1
ATOM 5283 C CA . VAL B 1 257 ? -23.913 -14.450 12.011 1.00 33.62 237 VAL B CA 1
ATOM 5284 C C . VAL B 1 257 ? -22.556 -15.068 12.344 1.00 33.99 237 VAL B C 1
ATOM 5285 O O . VAL B 1 257 ? -22.111 -15.989 11.659 1.00 33.95 237 VAL B O 1
ATOM 5289 N N . GLY B 1 258 ? -21.921 -14.576 13.414 1.00 32.97 238 GLY B N 1
ATOM 5290 C CA . GLY B 1 258 ? -20.577 -14.996 13.780 1.00 34.39 238 GLY B CA 1
ATOM 5291 C C . GLY B 1 258 ? -20.585 -16.031 14.905 1.00 35.66 238 GLY B C 1
ATOM 5292 O O . GLY B 1 258 ? -21.652 -16.450 15.367 1.00 35.97 238 GLY B O 1
ATOM 5293 N N . PRO B 1 259 ? -19.403 -16.469 15.401 1.00 34.77 239 PRO B N 1
ATOM 5294 C CA . PRO B 1 259 ? -18.105 -16.050 14.864 1.00 35.12 239 PRO B CA 1
ATOM 5295 C C . PRO B 1 259 ? -17.741 -16.705 13.536 1.00 35.53 239 PRO B C 1
ATOM 5296 O O . PRO B 1 259 ? -17.896 -17.911 13.367 1.00 36.98 239 PRO B O 1
ATOM 5300 N N . ILE B 1 260 ? -17.268 -15.882 12.595 1.00 35.34 240 ILE B N 1
ATOM 5301 C CA . ILE B 1 260 ? -16.642 -16.367 11.377 1.00 37.03 240 ILE B CA 1
ATOM 5302 C C . ILE B 1 260 ? -15.146 -16.078 11.482 1.00 38.75 240 ILE B C 1
ATOM 5303 O O . ILE B 1 260 ? -14.735 -14.923 11.568 1.00 35.24 240 ILE B O 1
ATOM 5308 N N . ILE B 1 261 ? -14.355 -17.154 11.534 1.00 40.89 241 ILE B N 1
ATOM 5309 C CA . ILE B 1 261 ? -12.916 -17.081 11.727 1.00 45.43 241 ILE B CA 1
ATOM 5310 C C . ILE B 1 261 ? -12.263 -18.041 10.736 1.00 49.54 241 ILE B C 1
ATOM 5311 O O . ILE B 1 261 ? -12.920 -18.946 10.222 1.00 49.35 241 ILE B O 1
ATOM 5316 N N . GLN B 1 262 ? -10.966 -17.837 10.470 1.00 53.77 242 GLN B N 1
ATOM 5317 C CA . GLN B 1 262 ? -10.215 -18.734 9.602 1.00 59.33 242 GLN B CA 1
ATOM 5318 C C . GLN B 1 262 ? -10.044 -20.078 10.304 1.00 62.27 242 GLN B C 1
ATOM 5319 O O . GLN B 1 262 ? -10.036 -20.128 11.532 1.00 61.70 242 GLN B O 1
ATOM 5325 N N . SER B 1 263 ? -9.930 -21.158 9.518 1.00 69.92 243 SER B N 1
ATOM 5326 C CA . SER B 1 263 ? -10.133 -22.501 10.046 1.00 76.49 243 SER B CA 1
ATOM 5327 C C . SER B 1 263 ? -8.916 -22.972 10.840 1.00 79.94 243 SER B C 1
ATOM 5328 O O . SER B 1 263 ? -9.072 -23.539 11.920 1.00 83.27 243 SER B O 1
ATOM 5331 N N . GLY B 1 264 ? -7.714 -22.726 10.301 1.00 81.02 244 GLY B N 1
ATOM 5332 C CA . GLY B 1 264 ? -6.474 -23.097 10.966 1.00 79.60 244 GLY B CA 1
ATOM 5333 C C . GLY B 1 264 ? -5.408 -23.546 9.979 1.00 79.44 244 GLY B C 1
ATOM 5334 O O . GLY B 1 264 ? -5.463 -24.726 9.580 1.00 76.02 244 GLY B O 1
ATOM 5335 N N . SER B 1 272 ? 5.025 -23.539 14.326 1.00 72.17 252 SER B N 1
ATOM 5336 C CA . SER B 1 272 ? 5.262 -24.912 13.808 1.00 75.67 252 SER B CA 1
ATOM 5337 C C . SER B 1 272 ? 6.374 -25.557 14.632 1.00 78.21 252 SER B C 1
ATOM 5338 O O . SER B 1 272 ? 6.378 -26.765 14.860 1.00 76.41 252 SER B O 1
ATOM 5341 N N . ASP B 1 273 ? 7.298 -24.713 15.099 1.00 80.84 253 ASP B N 1
ATOM 5342 C CA . ASP B 1 273 ? 8.361 -25.079 16.065 1.00 77.85 253 ASP B CA 1
ATOM 5343 C C . ASP B 1 273 ? 7.807 -24.772 17.458 1.00 74.59 253 ASP B C 1
ATOM 5344 O O . ASP B 1 273 ? 8.114 -25.506 18.387 1.00 73.78 253 ASP B O 1
ATOM 5349 N N . CYS B 1 274 ? 7.009 -23.708 17.578 1.00 69.14 254 CYS B N 1
ATOM 5350 C CA . CYS B 1 274 ? 6.433 -23.305 18.890 1.00 67.88 254 CYS B CA 1
ATOM 5351 C C . CYS B 1 274 ? 5.338 -24.255 19.371 1.00 65.00 254 CYS B C 1
ATOM 5352 O O . CYS B 1 274 ? 5.075 -24.269 20.563 1.00 61.80 254 CYS B O 1
ATOM 5355 N N . LEU B 1 275 ? 4.692 -24.977 18.469 1.00 64.75 255 LEU B N 1
ATOM 5356 C CA . LEU B 1 275 ? 3.672 -25.934 18.951 1.00 66.35 255 LEU B CA 1
ATOM 5357 C C . LEU B 1 275 ? 4.377 -27.011 19.771 1.00 66.73 255 LEU B C 1
ATOM 5358 O O . LEU B 1 275 ? 3.912 -27.323 20.877 1.00 66.32 255 LEU B O 1
ATOM 5363 N N . LYS B 1 276 ? 5.516 -27.486 19.276 1.00 67.33 256 LYS B N 1
ATOM 5364 C CA . LYS B 1 276 ? 6.270 -28.531 20.010 1.00 67.93 256 LYS B CA 1
ATOM 5365 C C . LYS B 1 276 ? 6.639 -27.999 21.393 1.00 67.09 256 LYS B C 1
ATOM 5366 O O . LYS B 1 276 ? 6.422 -28.714 22.370 1.00 66.43 256 LYS B O 1
ATOM 5372 N N . TRP B 1 277 ? 7.081 -26.745 21.474 1.00 63.53 257 TRP B N 1
ATOM 5373 C CA . TRP B 1 277 ? 7.445 -26.156 22.782 1.00 60.16 257 TRP B CA 1
ATOM 5374 C C . TRP B 1 277 ? 6.214 -26.127 23.690 1.00 60.75 257 TRP B C 1
ATOM 5375 O O . TRP B 1 277 ? 6.372 -26.353 24.886 1.00 60.06 257 TRP B O 1
ATOM 5386 N N . LEU B 1 278 ? 5.044 -25.797 23.141 1.00 61.27 258 LEU B N 1
ATOM 5387 C CA . LEU B 1 278 ? 3.783 -25.784 23.920 1.00 61.11 258 LEU B CA 1
ATOM 5388 C C . LEU B 1 278 ? 3.455 -27.206 24.371 1.00 62.61 258 LEU B C 1
ATOM 5389 O O . LEU B 1 278 ? 2.975 -27.363 25.482 1.00 63.00 258 LEU B O 1
ATOM 5394 N N . ASP B 1 279 ? 3.698 -28.191 23.509 1.00 64.77 259 ASP B N 1
ATOM 5395 C CA . ASP B 1 279 ? 3.405 -29.578 23.841 1.00 66.20 259 ASP B CA 1
ATOM 5396 C C . ASP B 1 279 ? 4.094 -29.976 25.146 1.00 67.25 259 ASP B C 1
ATOM 5397 O O . ASP B 1 279 ? 3.598 -30.846 25.856 1.00 68.02 259 ASP B O 1
ATOM 5402 N N . ARG B 1 280 ? 5.235 -29.340 25.447 1.00 67.85 260 ARG B N 1
ATOM 5403 C CA . ARG B 1 280 ? 6.057 -29.719 26.588 1.00 68.43 260 ARG B CA 1
ATOM 5404 C C . ARG B 1 280 ? 5.615 -28.990 27.856 1.00 67.13 260 ARG B C 1
ATOM 5405 O O . ARG B 1 280 ? 6.107 -29.292 28.941 1.00 71.63 260 ARG B O 1
ATOM 5413 N N . GLN B 1 281 ? 4.692 -28.031 27.723 1.00 63.24 261 GLN B N 1
ATOM 5414 C CA . GLN B 1 281 ? 4.270 -27.232 28.864 1.00 60.99 261 GLN B CA 1
ATOM 5415 C C . GLN B 1 281 ? 2.986 -27.821 29.454 1.00 61.40 261 GLN B C 1
ATOM 5416 O O . GLN B 1 281 ? 2.236 -28.496 28.755 1.00 59.29 261 GLN B O 1
ATOM 5422 N N . PRO B 1 282 ? 2.695 -27.594 30.757 1.00 64.27 262 PRO B N 1
ATOM 5423 C CA . PRO B 1 282 ? 1.433 -28.023 31.369 1.00 67.66 262 PRO B CA 1
ATOM 5424 C C . PRO B 1 282 ? 0.217 -27.342 30.740 1.00 70.71 262 PRO B C 1
ATOM 5425 O O . PRO B 1 282 ? 0.350 -26.325 30.059 1.00 70.35 262 PRO B O 1
ATOM 5429 N N . SER B 1 283 ? -0.969 -27.916 30.978 1.00 69.84 263 SER B N 1
ATOM 5430 C CA . SER B 1 283 ? -2.211 -27.392 30.429 1.00 71.13 263 SER B CA 1
ATOM 5431 C C . SER B 1 283 ? -2.550 -26.051 31.075 1.00 69.34 263 SER B C 1
ATOM 5432 O O . SER B 1 283 ? -2.480 -25.907 32.298 1.00 67.41 263 SER B O 1
ATOM 5435 N N . GLY B 1 284 ? -2.892 -25.075 30.222 1.00 66.45 264 GLY B N 1
ATOM 5436 C CA . GLY B 1 284 ? -3.386 -23.771 30.637 1.00 61.44 264 GLY B CA 1
ATOM 5437 C C . GLY B 1 284 ? -2.329 -22.890 31.306 1.00 60.32 264 GLY B C 1
ATOM 5438 O O . GLY B 1 284 ? -2.675 -22.009 32.090 1.00 58.11 264 GLY B O 1
ATOM 5439 N N . SER B 1 285 ? -1.050 -23.097 30.964 1.00 58.83 265 SER B N 1
ATOM 5440 C CA . SER B 1 285 ? 0.036 -22.503 31.733 1.00 59.07 265 SER B CA 1
ATOM 5441 C C . SER B 1 285 ? 0.791 -21.413 30.963 1.00 57.37 265 SER B C 1
ATOM 5442 O O . SER B 1 285 ? 1.613 -20.709 31.552 1.00 57.06 265 SER B O 1
ATOM 5445 N N . VAL B 1 286 ? 0.518 -21.264 29.659 1.00 55.34 266 VAL B N 1
ATOM 5446 C CA . VAL B 1 286 ? 1.318 -20.389 28.810 1.00 53.21 266 VAL B CA 1
ATOM 5447 C C . VAL B 1 286 ? 0.539 -19.125 28.453 1.00 51.22 266 VAL B C 1
ATOM 5448 O O . VAL B 1 286 ? -0.568 -19.211 27.924 1.00 51.12 266 VAL B O 1
ATOM 5452 N N . LEU B 1 287 ? 1.141 -17.959 28.731 1.00 48.16 267 LEU B N 1
ATOM 5453 C CA . LEU B 1 287 ? 0.640 -16.695 28.215 1.00 44.22 267 LEU B CA 1
ATOM 5454 C C . LEU B 1 287 ? 1.207 -16.474 26.816 1.00 42.47 267 LEU B C 1
ATOM 5455 O O . LEU B 1 287 ? 2.413 -16.317 26.646 1.00 41.30 267 LEU B O 1
ATOM 5460 N N . PHE B 1 288 ? 0.315 -16.472 25.822 1.00 40.28 268 PHE B N 1
ATOM 5461 C CA . PHE B 1 288 ? 0.657 -16.115 24.455 1.00 38.34 268 PHE B CA 1
ATOM 5462 C C . PHE B 1 288 ? 0.625 -14.594 24.324 1.00 38.96 268 PHE B C 1
ATOM 5463 O O . PHE B 1 288 ? -0.384 -13.963 24.638 1.00 39.32 268 PHE B O 1
ATOM 5471 N N . VAL B 1 289 ? 1.750 -14.020 23.886 1.00 39.09 269 VAL B N 1
ATOM 5472 C CA . VAL B 1 289 ? 1.888 -12.580 23.729 1.00 39.20 269 VAL B CA 1
ATOM 5473 C C . VAL B 1 289 ? 2.124 -12.292 22.251 1.00 37.89 269 VAL B C 1
ATOM 5474 O O . VAL B 1 289 ? 3.154 -12.676 21.701 1.00 36.33 269 VAL B O 1
ATOM 5478 N N . SER B 1 290 ? 1.158 -11.621 21.619 1.00 40.05 270 SER B N 1
ATOM 5479 C CA . SER B 1 290 ? 1.283 -11.300 20.206 1.00 43.07 270 SER B CA 1
ATOM 5480 C C . SER B 1 290 ? 0.410 -10.105 19.841 1.00 45.41 270 SER B C 1
ATOM 5481 O O . SER B 1 290 ? -0.804 -10.119 20.050 1.00 46.54 270 SER B O 1
ATOM 5484 N N . PHE B 1 291 ? 1.063 -9.073 19.305 1.00 49.28 271 PHE B N 1
ATOM 5485 C CA . PHE B 1 291 ? 0.394 -8.023 18.559 1.00 55.27 271 PHE B CA 1
ATOM 5486 C C . PHE B 1 291 ? 0.261 -8.480 17.106 1.00 61.36 271 PHE B C 1
ATOM 5487 O O . PHE B 1 291 ? -0.184 -7.727 16.244 1.00 60.24 271 PHE B O 1
ATOM 5495 N N . GLY B 1 292 ? 0.685 -9.719 16.838 1.00 69.66 272 GLY B N 1
ATOM 5496 C CA . GLY B 1 292 ? 0.582 -10.271 15.474 1.00 80.59 272 GLY B CA 1
ATOM 5497 C C . GLY B 1 292 ? 1.299 -9.393 14.464 1.00 88.37 272 GLY B C 1
ATOM 5498 O O . GLY B 1 292 ? 2.485 -9.079 14.685 1.00 89.44 272 GLY B O 1
ATOM 5499 N N . SER B 1 293 ? 0.596 -9.014 13.392 1.00 93.77 273 SER B N 1
ATOM 5500 C CA . SER B 1 293 ? 1.162 -8.157 12.318 1.00 98.85 273 SER B CA 1
ATOM 5501 C C . SER B 1 293 ? 0.535 -6.759 12.387 1.00 103.20 273 SER B C 1
ATOM 5502 O O . SER B 1 293 ? -0.690 -6.670 12.605 1.00 106.02 273 SER B O 1
ATOM 5505 N N . GLY B 1 294 ? 1.353 -5.717 12.205 1.00 103.87 274 GLY B N 1
ATOM 5506 C CA . GLY B 1 294 ? 0.881 -4.320 12.253 1.00 105.10 274 GLY B CA 1
ATOM 5507 C C . GLY B 1 294 ? 0.957 -3.726 13.651 1.00 106.74 274 GLY B C 1
ATOM 5508 O O . GLY B 1 294 ? 0.564 -2.553 13.811 1.00 106.70 274 GLY B O 1
ATOM 5509 N N . GLY B 1 295 ? 1.443 -4.499 14.627 1.00 106.27 275 GLY B N 1
ATOM 5510 C CA . GLY B 1 295 ? 1.593 -3.996 16.007 1.00 101.45 275 GLY B CA 1
ATOM 5511 C C . GLY B 1 295 ? 2.979 -3.412 16.235 1.00 97.18 275 GLY B C 1
ATOM 5512 O O . GLY B 1 295 ? 3.959 -4.070 15.832 1.00 96.27 275 GLY B O 1
ATOM 5513 N N . THR B 1 296 ? 3.080 -2.236 16.861 1.00 94.88 276 THR B N 1
ATOM 5514 C CA . THR B 1 296 ? 4.425 -1.662 17.138 1.00 90.99 276 THR B CA 1
ATOM 5515 C C . THR B 1 296 ? 4.468 -1.036 18.539 1.00 85.18 276 THR B C 1
ATOM 5516 O O . THR B 1 296 ? 3.491 -0.353 18.903 1.00 86.89 276 THR B O 1
ATOM 5520 N N . LEU B 1 297 ? 5.556 -1.260 19.288 1.00 77.47 277 LEU B N 1
ATOM 5521 C CA . LEU B 1 297 ? 5.709 -0.610 20.609 1.00 70.23 277 LEU B CA 1
ATOM 5522 C C . LEU B 1 297 ? 7.068 0.081 20.623 1.00 65.43 277 LEU B C 1
ATOM 5523 O O . LEU B 1 297 ? 7.932 -0.293 19.843 1.00 62.57 277 LEU B O 1
ATOM 5528 N N . SER B 1 298 ? 7.235 1.070 21.493 1.00 62.46 278 SER B N 1
ATOM 5529 C CA . SER B 1 298 ? 8.531 1.775 21.609 1.00 61.25 278 SER B CA 1
ATOM 5530 C C . SER B 1 298 ? 9.553 0.867 22.279 1.00 61.63 278 SER B C 1
ATOM 5531 O O . SER B 1 298 ? 9.178 -0.037 23.026 1.00 59.12 278 SER B O 1
ATOM 5534 N N . ASN B 1 299 ? 10.817 1.143 22.018 1.00 59.98 279 ASN B N 1
ATOM 5535 C CA . ASN B 1 299 ? 11.905 0.396 22.631 1.00 60.37 279 ASN B CA 1
ATOM 5536 C C . ASN B 1 299 ? 11.722 0.348 24.147 1.00 57.13 279 ASN B C 1
ATOM 5537 O O . ASN B 1 299 ? 11.868 -0.707 24.762 1.00 58.96 279 ASN B O 1
ATOM 5542 N N . GLU B 1 300 ? 11.388 1.504 24.729 1.00 53.46 280 GLU B N 1
ATOM 5543 C CA . GLU B 1 300 ? 11.183 1.659 26.159 1.00 52.75 280 GLU B CA 1
ATOM 5544 C C . GLU B 1 300 ? 10.099 0.690 26.636 1.00 51.97 280 GLU B C 1
ATOM 5545 O O . GLU B 1 300 ? 10.255 0.037 27.666 1.00 49.91 280 GLU B O 1
ATOM 5551 N N . GLN B 1 301 ? 9.007 0.597 25.866 1.00 50.11 281 GLN B N 1
ATOM 5552 C CA . GLN B 1 301 ? 7.842 -0.189 26.244 1.00 48.81 281 GLN B CA 1
ATOM 5553 C C . GLN B 1 301 ? 8.124 -1.674 26.028 1.00 48.87 281 GLN B C 1
ATOM 5554 O O . GLN B 1 301 ? 7.666 -2.509 26.807 1.00 48.85 281 GLN B O 1
ATOM 5560 N N . LEU B 1 302 ? 8.890 -1.987 24.976 1.00 48.35 282 LEU B N 1
ATOM 5561 C CA . LEU B 1 302 ? 9.278 -3.359 24.684 1.00 50.88 282 LEU B CA 1
ATOM 5562 C C . LEU B 1 302 ? 10.149 -3.901 25.816 1.00 51.12 282 LEU B C 1
ATOM 5563 O O . LEU B 1 302 ? 10.089 -5.092 26.126 1.00 49.31 282 LEU B O 1
ATOM 5568 N N . ASN B 1 303 ? 10.929 -3.004 26.437 1.00 51.52 283 ASN B N 1
ATOM 5569 C CA . ASN B 1 303 ? 11.864 -3.368 27.491 1.00 51.75 283 ASN B CA 1
ATOM 5570 C C . ASN B 1 303 ? 11.106 -3.638 28.787 1.00 48.75 283 ASN B C 1
ATOM 5571 O O . ASN B 1 303 ? 11.456 -4.559 29.526 1.00 47.65 283 ASN B O 1
ATOM 5576 N N . GLU B 1 304 ? 10.081 -2.819 29.057 1.00 47.87 284 GLU B N 1
ATOM 5577 C CA . GLU B 1 304 ? 9.249 -3.009 30.232 1.00 48.85 284 GLU B CA 1
ATOM 5578 C C . GLU B 1 304 ? 8.510 -4.339 30.107 1.00 48.55 284 GLU B C 1
ATOM 5579 O O . GLU B 1 304 ? 8.332 -5.040 31.101 1.00 49.71 284 GLU B O 1
ATOM 5585 N N . LEU B 1 305 ? 8.099 -4.670 28.875 1.00 46.18 285 LEU B N 1
ATOM 5586 C CA . LEU B 1 305 ? 7.363 -5.892 28.598 1.00 43.48 285 LEU B CA 1
ATOM 5587 C C . LEU B 1 305 ? 8.263 -7.103 28.830 1.00 43.32 285 LEU B C 1
ATOM 5588 O O . LEU B 1 305 ? 7.845 -8.058 29.487 1.00 42.43 285 LEU B O 1
ATOM 5593 N N . ALA B 1 306 ? 9.494 -7.045 28.301 1.00 43.84 286 ALA B N 1
ATOM 5594 C CA . ALA B 1 306 ? 10.444 -8.141 28.436 1.00 46.03 286 ALA B CA 1
ATOM 5595 C C . ALA B 1 306 ? 10.706 -8.440 29.913 1.00 47.16 286 ALA B C 1
ATOM 5596 O O . ALA B 1 306 ? 10.637 -9.593 30.344 1.00 48.39 286 ALA B O 1
ATOM 5598 N N . ILE B 1 307 ? 10.977 -7.384 30.688 1.00 49.86 287 ILE B N 1
ATOM 5599 C CA . ILE B 1 307 ? 11.313 -7.531 32.096 1.00 50.41 287 ILE B CA 1
ATOM 5600 C C . ILE B 1 307 ? 10.072 -7.957 32.879 1.00 50.87 287 ILE B C 1
ATOM 5601 O O . ILE B 1 307 ? 10.168 -8.781 33.779 1.00 51.07 287 ILE B O 1
ATOM 5606 N N . GLY B 1 308 ? 8.910 -7.410 32.508 1.00 52.25 288 GLY B N 1
ATOM 5607 C CA . GLY B 1 308 ? 7.647 -7.750 33.147 1.00 49.59 288 GLY B CA 1
ATOM 5608 C C . GLY B 1 308 ? 7.286 -9.218 32.953 1.00 48.41 288 GLY B C 1
ATOM 5609 O O . GLY B 1 308 ? 6.791 -9.867 33.876 1.00 49.80 288 GLY B O 1
ATOM 5610 N N . LEU B 1 309 ? 7.533 -9.719 31.739 1.00 47.23 289 LEU B N 1
ATOM 5611 C CA . LEU B 1 309 ? 7.294 -11.119 31.438 1.00 48.47 289 LEU B CA 1
ATOM 5612 C C . LEU B 1 309 ? 8.209 -11.981 32.304 1.00 51.31 289 LEU B C 1
ATOM 5613 O O . LEU B 1 309 ? 7.755 -12.957 32.900 1.00 51.22 289 LEU B O 1
ATOM 5618 N N . GLU B 1 310 ? 9.486 -11.584 32.388 1.00 53.20 290 GLU B N 1
ATOM 5619 C CA . GLU B 1 310 ? 10.494 -12.312 33.146 1.00 53.76 290 GLU B CA 1
ATOM 5620 C C . GLU B 1 310 ? 10.105 -12.383 34.624 1.00 52.51 290 GLU B C 1
ATOM 5621 O O . GLU B 1 310 ? 10.114 -13.460 35.209 1.00 51.71 290 GLU B O 1
ATOM 5627 N N . ILE B 1 311 ? 9.756 -11.232 35.211 1.00 52.64 291 ILE B N 1
ATOM 5628 C CA . ILE B 1 311 ? 9.501 -11.095 36.639 1.00 54.06 291 ILE B CA 1
ATOM 5629 C C . ILE B 1 311 ? 8.261 -11.893 37.039 1.00 56.47 291 ILE B C 1
ATOM 5630 O O . ILE B 1 311 ? 8.155 -12.337 38.182 1.00 59.14 291 ILE B O 1
ATOM 5635 N N . SER B 1 312 ? 7.314 -12.037 36.103 1.00 55.68 292 SER B N 1
ATOM 5636 C CA . SER B 1 312 ? 6.048 -12.694 36.381 1.00 54.35 292 SER B CA 1
ATOM 5637 C C . SER B 1 312 ? 6.288 -14.134 36.826 1.00 54.96 292 SER B C 1
ATOM 5638 O O . SER B 1 312 ? 5.531 -14.670 37.635 1.00 55.41 292 SER B O 1
ATOM 5641 N N . GLY B 1 313 ? 7.347 -14.746 36.279 1.00 54.40 293 GLY B N 1
ATOM 5642 C CA . GLY B 1 313 ? 7.710 -16.111 36.615 1.00 54.24 293 GLY B CA 1
ATOM 5643 C C . GLY B 1 313 ? 6.868 -17.135 35.858 1.00 56.04 293 GLY B C 1
ATOM 5644 O O . GLY B 1 313 ? 7.062 -18.339 36.024 1.00 54.34 293 GLY B O 1
ATOM 5645 N N . HIS B 1 314 ? 5.943 -16.645 35.021 1.00 55.76 294 HIS B N 1
ATOM 5646 C CA . HIS B 1 314 ? 5.042 -17.513 34.280 1.00 53.42 294 HIS B CA 1
ATOM 5647 C C . HIS B 1 314 ? 5.648 -17.875 32.929 1.00 51.49 294 HIS B C 1
ATOM 5648 O O . HIS B 1 314 ? 6.587 -17.230 32.470 1.00 54.57 294 HIS B O 1
ATOM 5655 N N . ARG B 1 315 ? 5.089 -18.919 32.306 1.00 49.48 295 ARG B N 1
ATOM 5656 C CA . ARG B 1 315 ? 5.519 -19.362 30.991 1.00 51.01 295 ARG B CA 1
ATOM 5657 C C . ARG B 1 315 ? 4.881 -18.480 29.920 1.00 50.02 295 ARG B C 1
ATOM 5658 O O . ARG B 1 315 ? 3.735 -18.055 30.064 1.00 49.26 295 ARG B O 1
ATOM 5666 N N . PHE B 1 316 ? 5.627 -18.228 28.838 1.00 49.37 296 PHE B N 1
ATOM 5667 C CA . PHE B 1 316 ? 5.141 -17.325 27.809 1.00 47.32 296 PHE B CA 1
ATOM 5668 C C . PHE B 1 316 ? 5.718 -17.681 26.444 1.00 47.52 296 PHE B C 1
ATOM 5669 O O . PHE B 1 316 ? 6.870 -18.097 26.332 1.00 49.29 296 PHE B O 1
ATOM 5677 N N . LEU B 1 317 ? 4.865 -17.521 25.427 1.00 45.25 297 LEU B N 1
ATOM 5678 C CA . LEU B 1 317 ? 5.259 -17.520 24.031 1.00 45.78 297 LEU B CA 1
ATOM 5679 C C . LEU B 1 317 ? 5.058 -16.099 23.506 1.00 45.53 297 LEU B C 1
ATOM 5680 O O . LEU B 1 317 ? 3.941 -15.590 23.488 1.00 43.51 297 LEU B O 1
ATOM 5685 N N . TRP B 1 318 ? 6.157 -15.458 23.102 1.00 47.46 298 TRP B N 1
ATOM 5686 C CA . TRP B 1 318 ? 6.127 -14.052 22.730 1.00 48.23 298 TRP B CA 1
ATOM 5687 C C . TRP B 1 318 ? 6.602 -13.890 21.289 1.00 47.46 298 TRP B C 1
ATOM 5688 O O . TRP B 1 318 ? 7.759 -14.168 20.972 1.00 48.05 298 TRP B O 1
ATOM 5699 N N . VAL B 1 319 ? 5.672 -13.465 20.426 1.00 47.66 299 VAL B N 1
ATOM 5700 C CA . VAL B 1 319 ? 5.969 -13.111 19.049 1.00 48.12 299 VAL B CA 1
ATOM 5701 C C . VAL B 1 319 ? 6.556 -11.702 19.057 1.00 48.73 299 VAL B C 1
ATOM 5702 O O . VAL B 1 319 ? 5.841 -10.737 19.310 1.00 49.36 299 VAL B O 1
ATOM 5706 N N . VAL B 1 320 ? 7.863 -11.599 18.796 1.00 52.64 300 VAL B N 1
ATOM 5707 C CA . VAL B 1 320 ? 8.565 -10.333 18.941 1.00 55.29 300 VAL B CA 1
ATOM 5708 C C . VAL B 1 320 ? 8.770 -9.711 17.562 1.00 58.16 300 VAL B C 1
ATOM 5709 O O . VAL B 1 320 ? 9.279 -10.364 16.661 1.00 55.68 300 VAL B O 1
ATOM 5713 N N . ARG B 1 321 ? 8.357 -8.451 17.391 1.00 64.82 301 ARG B N 1
ATOM 5714 C CA . ARG B 1 321 ? 8.663 -7.738 16.160 1.00 70.86 301 ARG B CA 1
ATOM 5715 C C . ARG B 1 321 ? 9.746 -6.708 16.457 1.00 73.99 301 ARG B C 1
ATOM 5716 O O . ARG B 1 321 ? 9.533 -5.809 17.271 1.00 73.54 301 ARG B O 1
ATOM 5724 N N . SER B 1 322 ? 10.913 -6.872 15.818 1.00 77.79 302 SER B N 1
ATOM 5725 C CA . SER B 1 322 ? 12.004 -5.920 15.978 1.00 83.68 302 SER B CA 1
ATOM 5726 C C . SER B 1 322 ? 11.550 -4.537 15.512 1.00 85.14 302 SER B C 1
ATOM 5727 O O . SER B 1 322 ? 11.005 -4.404 14.421 1.00 84.58 302 SER B O 1
ATOM 5730 N N . PRO B 1 323 ? 11.693 -3.485 16.350 1.00 89.74 303 PRO B N 1
ATOM 5731 C CA . PRO B 1 323 ? 11.266 -2.141 15.964 1.00 93.60 303 PRO B CA 1
ATOM 5732 C C . PRO B 1 323 ? 12.285 -1.578 14.980 1.00 97.09 303 PRO B C 1
ATOM 5733 O O . PRO B 1 323 ? 13.488 -1.779 15.146 1.00 95.42 303 PRO B O 1
ATOM 5737 N N . ASN B 1 324 ? 11.789 -0.884 13.953 1.00 102.36 304 ASN B N 1
ATOM 5738 C CA . ASN B 1 324 ? 12.654 -0.239 12.978 1.00 103.32 304 ASN B CA 1
ATOM 5739 C C . ASN B 1 324 ? 13.410 0.903 13.652 1.00 104.76 304 ASN B C 1
ATOM 5740 O O . ASN B 1 324 ? 12.802 1.807 14.224 1.00 106.41 304 ASN B O 1
ATOM 5745 N N . ASP B 1 325 ? 14.747 0.831 13.586 1.00 105.70 305 ASP B N 1
ATOM 5746 C CA . ASP B 1 325 ? 15.624 1.840 14.150 1.00 107.35 305 ASP B CA 1
ATOM 5747 C C . ASP B 1 325 ? 15.217 3.202 13.602 1.00 109.08 305 ASP B C 1
ATOM 5748 O O . ASP B 1 325 ? 15.185 3.402 12.391 1.00 112.88 305 ASP B O 1
ATOM 5753 N N . HIS B 1 326 ? 14.925 4.138 14.506 1.00 110.09 306 HIS B N 1
ATOM 5754 C CA . HIS B 1 326 ? 14.614 5.500 14.112 1.00 109.35 306 HIS B CA 1
ATOM 5755 C C . HIS B 1 326 ? 15.907 6.246 13.774 1.00 104.74 306 HIS B C 1
ATOM 5756 O O . HIS B 1 326 ? 16.778 6.415 14.627 1.00 105.12 306 HIS B O 1
ATOM 5763 N N . SER B 1 327 ? 16.019 6.673 12.510 1.00 97.67 307 SER B N 1
ATOM 5764 C CA . SER B 1 327 ? 17.267 7.186 11.967 1.00 93.01 307 SER B CA 1
ATOM 5765 C C . SER B 1 327 ? 17.301 8.712 12.010 1.00 88.81 307 SER B C 1
ATOM 5766 O O . SER B 1 327 ? 16.469 9.383 11.403 1.00 92.35 307 SER B O 1
ATOM 5769 N N . SER B 1 328 ? 18.306 9.234 12.724 1.00 79.93 308 SER B N 1
ATOM 5770 C CA . SER B 1 328 ? 18.520 10.655 12.946 1.00 72.09 308 SER B CA 1
ATOM 5771 C C . SER B 1 328 ? 19.767 11.121 12.196 1.00 66.40 308 SER B C 1
ATOM 5772 O O . SER B 1 328 ? 20.553 10.300 11.726 1.00 62.90 308 SER B O 1
ATOM 5775 N N . PHE B 1 329 ? 19.946 12.446 12.111 1.00 61.01 309 PHE B N 1
ATOM 5776 C CA . PHE B 1 329 ? 21.091 13.052 11.449 1.00 58.35 309 PHE B CA 1
ATOM 5777 C C . PHE B 1 329 ? 22.383 12.607 12.133 1.00 56.15 309 PHE B C 1
ATOM 5778 O O . PHE B 1 329 ? 22.524 12.741 13.348 1.00 53.64 309 PHE B O 1
ATOM 5786 N N . GLY B 1 330 ? 23.297 12.036 11.336 1.00 53.98 310 GLY B N 1
ATOM 5787 C CA . GLY B 1 330 ? 24.617 11.637 11.796 1.00 54.91 310 GLY B CA 1
ATOM 5788 C C . GLY B 1 330 ? 24.698 10.167 12.207 1.00 56.31 310 GLY B C 1
ATOM 5789 O O . GLY B 1 330 ? 25.742 9.725 12.689 1.00 54.93 310 GLY B O 1
ATOM 5790 N N . SER B 1 331 ? 23.599 9.423 12.023 1.00 57.98 311 SER B N 1
ATOM 5791 C CA . SER B 1 331 ? 23.545 8.031 12.446 1.00 63.03 311 SER B CA 1
ATOM 5792 C C . SER B 1 331 ? 23.744 7.095 11.254 1.00 68.68 311 SER B C 1
ATOM 5793 O O . SER B 1 331 ? 23.136 7.288 10.203 1.00 68.59 311 SER B O 1
ATOM 5796 N N . PHE B 1 332 ? 24.607 6.085 11.439 1.00 74.82 312 PHE B N 1
ATOM 5797 C CA . PHE B 1 332 ? 24.977 5.139 10.395 1.00 78.63 312 PHE B CA 1
ATOM 5798 C C . PHE B 1 332 ? 25.040 3.726 10.972 1.00 80.99 312 PHE B C 1
ATOM 5799 O O . PHE B 1 332 ? 25.882 3.431 11.820 1.00 80.29 312 PHE B O 1
ATOM 5807 N N . PHE B 1 333 ? 24.139 2.858 10.492 1.00 84.23 313 PHE B N 1
ATOM 5808 C CA . PHE B 1 333 ? 24.009 1.497 10.990 1.00 87.30 313 PHE B CA 1
ATOM 5809 C C . PHE B 1 333 ? 24.889 0.545 10.184 1.00 89.92 313 PHE B C 1
ATOM 5810 O O . PHE B 1 333 ? 25.538 0.952 9.224 1.00 92.98 313 PHE B O 1
ATOM 5818 N N . SER B 1 334 ? 24.886 -0.732 10.590 1.00 91.04 314 SER B N 1
ATOM 5819 C CA . SER B 1 334 ? 25.685 -1.770 9.960 1.00 88.65 314 SER B CA 1
ATOM 5820 C C . SER B 1 334 ? 24.857 -2.487 8.888 1.00 86.08 314 SER B C 1
ATOM 5821 O O . SER B 1 334 ? 25.428 -2.755 7.814 1.00 84.45 314 SER B O 1
ATOM 5824 N N . ASP B 1 339 ? 21.884 -7.172 13.321 1.00 95.90 319 ASP B N 1
ATOM 5825 C CA . ASP B 1 339 ? 20.931 -7.905 12.441 1.00 96.26 319 ASP B CA 1
ATOM 5826 C C . ASP B 1 339 ? 20.276 -9.048 13.219 1.00 97.35 319 ASP B C 1
ATOM 5827 O O . ASP B 1 339 ? 19.451 -9.791 12.684 1.00 98.71 319 ASP B O 1
ATOM 5832 N N . ASP B 1 340 ? 20.699 -9.186 14.478 1.00 93.36 320 ASP B N 1
ATOM 5833 C CA . ASP B 1 340 ? 20.157 -10.169 15.398 1.00 88.92 320 ASP B CA 1
ATOM 5834 C C . ASP B 1 340 ? 18.702 -9.804 15.681 1.00 87.95 320 ASP B C 1
ATOM 5835 O O . ASP B 1 340 ? 18.424 -8.708 16.157 1.00 87.92 320 ASP B O 1
ATOM 5840 N N . PRO B 1 341 ? 17.733 -10.700 15.379 1.00 86.67 321 PRO B N 1
ATOM 5841 C CA . PRO B 1 341 ? 16.312 -10.428 15.621 1.00 82.01 321 PRO B CA 1
ATOM 5842 C C . PRO B 1 341 ? 15.967 -10.149 17.083 1.00 77.33 321 PRO B C 1
ATOM 5843 O O . PRO B 1 341 ? 14.940 -9.534 17.363 1.00 75.00 321 PRO B O 1
ATOM 5847 N N . PHE B 1 342 ? 16.841 -10.585 17.999 1.00 73.33 322 PHE B N 1
ATOM 5848 C CA . PHE B 1 342 ? 16.637 -10.363 19.423 1.00 69.67 322 PHE B CA 1
ATOM 5849 C C . PHE B 1 342 ? 17.606 -9.304 19.954 1.00 64.09 322 PHE B C 1
ATOM 5850 O O . PHE B 1 342 ? 17.689 -9.090 21.161 1.00 61.38 322 PHE B O 1
ATOM 5858 N N . GLY B 1 343 ? 18.317 -8.637 19.038 1.00 59.41 323 GLY B N 1
ATOM 5859 C CA . GLY B 1 343 ? 19.399 -7.727 19.381 1.00 58.02 323 GLY B CA 1
ATOM 5860 C C . GLY B 1 343 ? 18.940 -6.516 20.188 1.00 56.45 323 GLY B C 1
ATOM 5861 O O . GLY B 1 343 ? 19.721 -5.938 20.941 1.00 55.15 323 GLY B O 1
ATOM 5862 N N . PHE B 1 344 ? 17.665 -6.154 20.027 1.00 55.17 324 PHE B N 1
ATOM 5863 C CA . PHE B 1 344 ? 17.106 -4.951 20.623 1.00 55.12 324 PHE B CA 1
ATOM 5864 C C . PHE B 1 344 ? 16.701 -5.200 22.076 1.00 53.34 324 PHE B C 1
ATOM 5865 O O . PHE B 1 344 ? 16.447 -4.251 22.814 1.00 52.17 324 PHE B O 1
ATOM 5873 N N . LEU B 1 345 ? 16.628 -6.477 22.475 1.00 51.30 325 LEU B N 1
ATOM 5874 C CA . LEU B 1 345 ? 16.180 -6.859 23.807 1.00 51.30 325 LEU B CA 1
ATOM 5875 C C . LEU B 1 345 ? 17.287 -6.615 24.832 1.00 51.14 325 LEU B C 1
ATOM 5876 O O . LEU B 1 345 ? 18.458 -6.504 24.473 1.00 52.77 325 LEU B O 1
ATOM 5881 N N . PRO B 1 346 ? 16.955 -6.539 26.144 1.00 51.32 326 PRO B N 1
ATOM 5882 C CA . PRO B 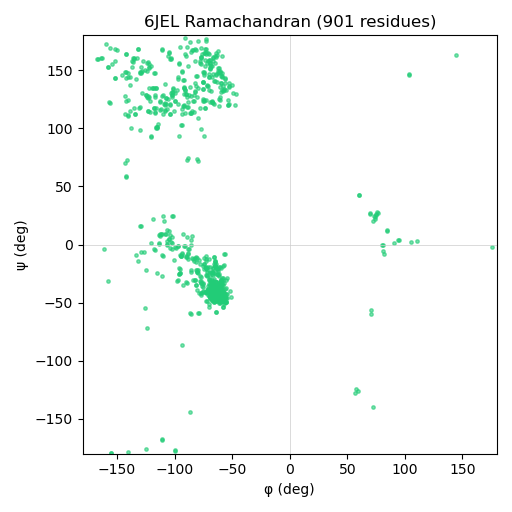1 346 ? 17.958 -6.289 27.184 1.00 50.93 326 PRO B CA 1
ATOM 5883 C C . PRO B 1 346 ? 19.025 -7.381 27.226 1.00 49.56 326 PRO B C 1
ATOM 5884 O O . PRO B 1 346 ? 18.735 -8.544 26.952 1.00 49.04 326 PRO B O 1
ATOM 5888 N N . THR B 1 347 ? 20.254 -6.990 27.583 1.00 48.11 327 THR B N 1
ATOM 5889 C CA . THR B 1 347 ? 21.372 -7.915 27.697 1.00 49.38 327 THR B CA 1
ATOM 5890 C C . THR B 1 347 ? 21.010 -9.045 28.660 1.00 48.53 327 THR B C 1
ATOM 5891 O O . THR B 1 347 ? 20.478 -8.801 29.742 1.00 48.24 327 THR B O 1
ATOM 5895 N N . GLY B 1 348 ? 21.287 -10.282 28.232 1.00 46.29 328 GLY B N 1
ATOM 5896 C CA . GLY B 1 348 ? 21.141 -11.460 29.071 1.00 49.49 328 GLY B CA 1
ATOM 5897 C C . GLY B 1 348 ? 19.702 -11.972 29.165 1.00 51.34 328 GLY B C 1
ATOM 5898 O O . GLY B 1 348 ? 19.467 -13.015 29.776 1.00 50.55 328 GLY B O 1
ATOM 5899 N N . PHE B 1 349 ? 18.746 -11.230 28.584 1.00 51.60 329 PHE B N 1
ATOM 5900 C CA . PHE B 1 349 ? 17.331 -11.520 28.777 1.00 52.62 329 PHE B CA 1
ATOM 5901 C C . PHE B 1 349 ? 17.008 -12.911 28.243 1.00 54.01 329 PHE B C 1
ATOM 5902 O O . PHE B 1 349 ? 16.400 -13.720 28.944 1.00 55.39 329 PHE B O 1
ATOM 5910 N N . VAL B 1 350 ? 17.436 -13.165 27.002 1.00 56.16 330 VAL B N 1
ATOM 5911 C CA . VAL B 1 350 ? 17.193 -14.413 26.296 1.00 59.32 330 VAL B CA 1
ATOM 5912 C C . VAL B 1 350 ? 17.677 -15.595 27.134 1.00 61.84 330 VAL B C 1
ATOM 5913 O O . VAL B 1 350 ? 16.953 -16.579 27.272 1.00 61.88 330 VAL B O 1
ATOM 5917 N N . ASP B 1 351 ? 18.890 -15.479 27.693 1.00 61.69 331 ASP B N 1
ATOM 5918 C CA . ASP B 1 351 ? 19.513 -16.566 28.434 1.00 62.93 331 ASP B CA 1
ATOM 5919 C C . ASP B 1 351 ? 18.728 -16.842 29.715 1.00 61.37 331 ASP B C 1
ATOM 5920 O O . ASP B 1 351 ? 18.589 -17.996 30.120 1.00 61.92 331 ASP B O 1
ATOM 5925 N N . ARG B 1 352 ? 18.212 -15.773 30.335 1.00 58.49 332 ARG B N 1
ATOM 5926 C CA . ARG B 1 352 ? 17.609 -15.854 31.655 1.00 58.63 332 ARG B CA 1
ATOM 5927 C C . ARG B 1 352 ? 16.255 -16.564 31.615 1.00 58.73 332 ARG B C 1
ATOM 5928 O O . ARG B 1 352 ? 15.854 -17.160 32.614 1.00 59.51 332 ARG B O 1
ATOM 5936 N N . ILE B 1 353 ? 15.557 -16.503 30.472 1.00 58.15 333 ILE B N 1
ATOM 5937 C CA . ILE B 1 353 ? 14.172 -16.957 30.418 1.00 56.91 333 ILE B CA 1
ATOM 5938 C C . ILE B 1 353 ? 14.058 -18.284 29.666 1.00 58.07 333 ILE B C 1
ATOM 5939 O O . ILE B 1 353 ? 12.943 -18.741 29.421 1.00 61.56 333 ILE B O 1
ATOM 5944 N N . LYS B 1 354 ? 15.180 -18.856 29.245 1.00 61.16 334 LYS B N 1
ATOM 5945 C CA . LYS B 1 354 ? 15.116 -20.043 28.357 1.00 63.44 334 LYS B CA 1
ATOM 5946 C C . LYS B 1 354 ? 14.335 -21.179 29.015 1.00 65.51 334 LYS B C 1
ATOM 5947 O O . LYS B 1 354 ? 13.743 -21.970 28.278 1.00 64.87 334 LYS B O 1
ATOM 5953 N N . ASP B 1 355 ? 14.368 -21.277 30.336 1.00 65.41 335 ASP B N 1
ATOM 5954 C CA . ASP B 1 355 ? 13.609 -22.361 31.000 1.00 69.80 335 ASP B CA 1
ATOM 5955 C C . ASP B 1 355 ? 12.095 -22.209 30.788 1.00 70.66 335 ASP B C 1
ATOM 5956 O O . ASP B 1 355 ? 11.461 -23.229 30.516 1.00 70.70 335 ASP B O 1
ATOM 5961 N N . ARG B 1 356 ? 11.542 -20.992 30.868 1.00 65.49 336 ARG B N 1
ATOM 5962 C CA . ARG B 1 356 ? 10.067 -20.835 30.824 1.00 62.50 336 ARG B CA 1
ATOM 5963 C C . ARG B 1 356 ? 9.564 -19.961 29.673 1.00 63.63 336 ARG B C 1
ATOM 5964 O O . ARG B 1 356 ? 8.359 -19.756 29.609 1.00 62.56 336 ARG B O 1
ATOM 5972 N N . GLY B 1 357 ? 10.427 -19.447 28.808 1.00 62.55 337 GLY B N 1
ATOM 5973 C CA . GLY B 1 357 ? 9.880 -18.567 27.767 1.00 60.54 337 GLY B CA 1
ATOM 5974 C C . GLY B 1 357 ? 10.405 -18.872 26.391 1.00 58.99 337 GLY B C 1
ATOM 5975 O O . GLY B 1 357 ? 11.565 -19.170 26.278 1.00 62.40 337 GLY B O 1
ATOM 5976 N N . LEU B 1 358 ? 9.557 -18.773 25.379 1.00 56.83 338 LEU B N 1
ATOM 5977 C CA . LEU B 1 358 ? 10.024 -18.986 23.997 1.00 54.96 338 LEU B CA 1
ATOM 5978 C C . LEU B 1 358 ? 9.811 -17.672 23.259 1.00 54.89 338 LEU B C 1
ATOM 5979 O O . LEU B 1 358 ? 8.711 -17.145 23.302 1.00 55.24 338 LEU B O 1
ATOM 5984 N N . LEU B 1 359 ? 10.847 -17.157 22.621 1.00 54.44 339 LEU B N 1
ATOM 5985 C CA . LEU B 1 359 ? 10.683 -15.914 21.850 1.00 54.76 339 LEU B CA 1
ATOM 5986 C C . LEU B 1 359 ? 10.545 -16.359 20.408 1.00 55.62 339 LEU B C 1
ATOM 5987 O O . LEU B 1 359 ? 11.305 -17.218 20.004 1.00 58.15 339 LEU B O 1
ATOM 5992 N N . VAL B 1 360 ? 9.536 -15.864 19.715 1.00 54.59 340 VAL B N 1
ATOM 5993 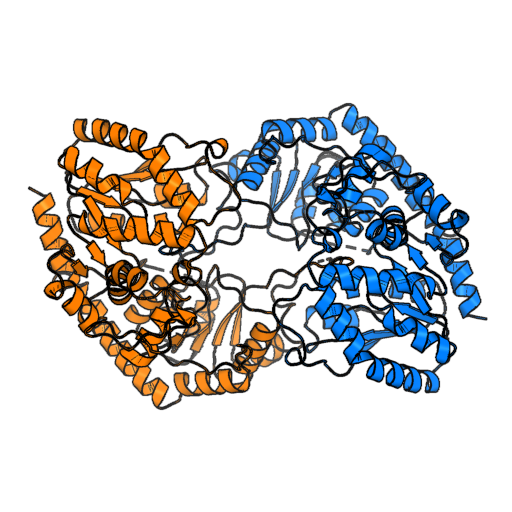C CA . VAL B 1 360 ? 9.339 -16.269 18.303 1.00 58.10 340 VAL B CA 1
ATOM 5994 C C . VAL B 1 360 ? 9.396 -14.987 17.490 1.00 60.92 340 VAL B C 1
ATOM 5995 O O . VAL B 1 360 ? 8.683 -14.057 17.816 1.00 61.71 340 VAL B O 1
ATOM 5999 N N . PRO B 1 361 ? 10.287 -14.877 16.502 1.00 64.64 341 PRO B N 1
ATOM 6000 C CA . PRO B 1 361 ? 10.376 -13.668 15.729 1.00 67.27 341 PRO B CA 1
ATOM 6001 C C . PRO B 1 361 ? 9.316 -13.614 14.635 1.00 70.84 341 PRO B C 1
ATOM 6002 O O . PRO B 1 361 ? 9.044 -14.630 14.066 1.00 79.44 341 PRO B O 1
ATOM 6006 N N . SER B 1 362 ? 8.700 -12.447 14.490 1.00 67.27 342 SER B N 1
ATOM 6007 C CA . SER B 1 362 ? 7.760 -12.100 13.398 1.00 67.36 342 SER B CA 1
ATOM 6008 C C . SER B 1 362 ? 6.403 -12.810 13.455 1.00 66.11 342 SER B C 1
ATOM 6009 O O . SER B 1 362 ? 5.413 -12.103 13.522 1.00 64.94 342 SER B O 1
ATOM 6012 N N . TRP B 1 363 ? 6.355 -14.141 13.418 1.00 65.50 343 TRP B N 1
ATOM 6013 C CA . TRP B 1 363 ? 5.024 -14.791 13.306 1.00 63.77 343 TRP B CA 1
ATOM 6014 C C . TRP B 1 363 ? 4.911 -16.120 14.058 1.00 59.42 343 TRP B C 1
ATOM 6015 O O . TRP B 1 363 ? 5.887 -16.841 14.154 1.00 59.42 343 TRP B O 1
ATOM 6026 N N . ALA B 1 364 ? 3.723 -16.383 14.588 1.00 54.06 344 ALA B N 1
ATOM 6027 C CA . ALA B 1 364 ? 3.318 -17.650 15.217 1.00 50.60 344 ALA B CA 1
ATOM 6028 C C . ALA B 1 364 ? 1.983 -18.045 14.582 1.00 49.33 344 ALA B C 1
ATOM 6029 O O . ALA B 1 364 ? 1.250 -17.162 14.177 1.00 46.57 344 ALA B O 1
ATOM 6031 N N . PRO B 1 365 ? 1.653 -19.337 14.418 1.00 48.71 345 PRO B N 1
ATOM 6032 C CA . PRO B 1 365 ? 0.355 -19.702 13.869 1.00 47.41 345 PRO B CA 1
ATOM 6033 C C . PRO B 1 365 ? -0.617 -19.510 15.037 1.00 47.24 345 PRO B C 1
ATOM 6034 O O . PRO B 1 365 ? -0.771 -20.378 15.829 1.00 46.67 345 PRO B O 1
ATOM 6038 N N . GLN B 1 366 ? -1.300 -18.374 15.021 1.00 45.81 346 GLN B N 1
ATOM 6039 C CA . GLN B 1 366 ? -2.158 -17.889 16.125 1.00 45.85 346 GLN B CA 1
ATOM 6040 C C . GLN B 1 366 ? -3.340 -18.802 16.462 1.00 46.54 346 GLN B C 1
ATOM 6041 O O . GLN B 1 366 ? -3.546 -19.038 17.628 1.00 47.67 346 GLN B O 1
ATOM 6047 N N . ILE B 1 367 ? -4.086 -19.292 15.485 1.00 48.75 347 ILE B N 1
ATOM 6048 C CA . ILE B 1 367 ? -5.248 -20.169 15.808 1.00 51.32 347 ILE B CA 1
ATOM 6049 C C . ILE B 1 367 ? -4.752 -21.464 16.462 1.00 50.66 347 ILE B C 1
ATOM 6050 O O . ILE B 1 367 ? -5.376 -21.923 17.411 1.00 49.22 347 ILE B O 1
ATOM 6055 N N . LYS B 1 368 ? -3.648 -22.010 15.965 1.00 49.75 348 LYS B N 1
ATOM 6056 C CA . LYS B 1 368 ? -3.116 -23.248 16.515 1.00 49.34 348 LYS B CA 1
ATOM 6057 C C . LYS B 1 368 ? -2.614 -23.026 17.941 1.00 49.42 348 LYS B C 1
ATOM 6058 O O . LYS B 1 368 ? -2.747 -23.904 18.795 1.00 51.79 348 LYS B O 1
ATOM 6064 N N . VAL B 1 369 ? -2.055 -21.837 18.196 1.00 45.75 349 VAL B N 1
ATOM 6065 C CA . VAL B 1 369 ? -1.578 -21.496 19.526 1.00 44.37 349 VAL B CA 1
ATOM 6066 C C . VAL B 1 369 ? -2.777 -21.344 20.457 1.00 45.91 349 VAL B C 1
ATOM 6067 O O . VAL B 1 369 ? -2.774 -21.886 21.560 1.00 46.85 349 VAL B O 1
ATOM 6071 N N . LEU B 1 370 ? -3.807 -20.626 19.991 1.00 47.54 350 LEU B N 1
ATOM 6072 C CA . LEU B 1 370 ? -4.964 -20.304 20.813 1.00 49.28 350 LEU B CA 1
ATOM 6073 C C . LEU B 1 370 ? -5.787 -21.558 21.111 1.00 49.69 350 LEU B C 1
ATOM 6074 O O . LEU B 1 370 ? -6.501 -21.597 22.106 1.00 50.99 350 LEU B O 1
ATOM 6079 N N . SER B 1 371 ? -5.680 -22.583 20.255 1.00 51.62 351 SER B N 1
ATOM 6080 C CA . SER B 1 371 ? -6.445 -23.813 20.422 1.00 54.35 351 SER B CA 1
ATOM 6081 C C . SER B 1 371 ? -5.645 -24.873 21.179 1.00 55.10 351 SER B C 1
ATOM 6082 O O . SER B 1 371 ? -6.206 -25.897 21.569 1.00 57.35 351 SER B O 1
ATOM 6085 N N . HIS B 1 372 ? -4.343 -24.623 21.383 1.00 54.34 352 HIS B N 1
ATOM 6086 C CA . HIS B 1 372 ? -3.483 -25.552 22.102 1.00 53.31 352 HIS B CA 1
ATOM 6087 C C . HIS B 1 372 ? -3.838 -25.538 23.589 1.00 53.87 352 HIS B C 1
ATOM 6088 O O . HIS B 1 372 ? -4.023 -24.472 24.167 1.00 52.60 352 HIS B O 1
ATOM 6095 N N . GLY B 1 373 ? -3.902 -26.729 24.199 1.00 55.31 353 GLY B N 1
ATOM 6096 C CA . GLY B 1 373 ? -4.330 -26.901 25.581 1.00 54.97 353 GLY B CA 1
ATOM 6097 C C . GLY B 1 373 ? -3.379 -26.280 26.606 1.00 56.45 353 GLY B C 1
ATOM 6098 O O . GLY B 1 373 ? -3.755 -26.073 27.760 1.00 56.78 353 GLY B O 1
ATOM 6099 N N . SER B 1 374 ? -2.145 -25.982 26.181 1.00 56.42 354 SER B N 1
ATOM 6100 C CA . SER B 1 374 ? -1.141 -25.410 27.068 1.00 56.44 354 SER B CA 1
ATOM 6101 C C . SER B 1 374 ? -1.328 -23.901 27.214 1.00 54.76 354 SER B C 1
ATOM 6102 O O . SER B 1 374 ? -0.860 -23.320 28.192 1.00 54.80 354 SER B O 1
ATOM 6105 N N . THR B 1 375 ? -2.011 -23.275 26.243 1.00 50.69 355 THR B N 1
ATOM 6106 C CA . THR B 1 375 ? -2.239 -21.837 26.241 1.00 46.51 355 THR B CA 1
ATOM 6107 C C . THR B 1 375 ? -3.307 -21.485 27.271 1.00 45.67 355 THR B C 1
ATOM 6108 O O . THR B 1 375 ? -4.427 -21.993 27.214 1.00 47.85 355 THR B O 1
ATOM 6112 N N . GLY B 1 376 ? -2.953 -20.589 28.197 1.00 42.50 356 GLY B N 1
ATOM 6113 C CA . GLY B 1 376 ? -3.858 -20.219 29.270 1.00 40.90 356 GLY B CA 1
ATOM 6114 C C . GLY B 1 376 ? -4.234 -18.742 29.243 1.00 40.93 356 GLY B C 1
ATOM 6115 O O . GLY B 1 376 ? -5.029 -18.298 30.058 1.00 40.88 356 GLY B O 1
ATOM 6116 N N . GLY B 1 377 ? -3.635 -17.985 28.320 1.00 39.88 357 GLY B N 1
ATOM 6117 C CA . GLY B 1 377 ? -3.862 -16.554 28.240 1.00 38.88 357 GLY B CA 1
ATOM 6118 C C . GLY B 1 377 ? -3.344 -15.971 26.930 1.00 39.02 357 GLY B C 1
ATOM 6119 O O . GLY B 1 377 ? -2.504 -16.575 26.267 1.00 38.82 357 GLY B O 1
ATOM 6120 N N . PHE B 1 378 ? -3.869 -14.793 26.577 1.00 36.69 358 PHE B N 1
ATOM 6121 C CA . PHE B 1 378 ? -3.508 -14.104 25.349 1.00 36.12 358 PHE B CA 1
ATOM 6122 C C . PHE B 1 378 ? -3.409 -12.608 25.634 1.00 35.15 358 PHE B C 1
ATOM 6123 O O . PHE B 1 378 ? -4.417 -11.974 25.929 1.00 36.66 358 PHE B O 1
ATOM 6131 N N . LEU B 1 379 ? -2.180 -12.076 25.586 1.00 34.55 359 LEU B N 1
ATOM 6132 C CA . LEU B 1 379 ? -1.955 -10.641 25.609 1.00 34.25 359 LEU B CA 1
ATOM 6133 C C . LEU B 1 379 ? -2.050 -10.140 24.170 1.00 34.20 359 LEU B C 1
ATOM 6134 O O . LEU B 1 379 ? -1.210 -10.483 23.336 1.00 32.00 359 LEU B O 1
ATOM 6139 N N . THR B 1 380 ? -3.088 -9.334 23.907 1.00 34.55 360 THR B N 1
ATOM 6140 C CA . THR B 1 380 ? -3.529 -9.019 22.557 1.00 35.31 360 THR B CA 1
ATOM 6141 C C . THR B 1 380 ? -3.834 -7.527 22.432 1.00 36.79 360 THR B C 1
ATOM 6142 O O . THR B 1 380 ? -4.094 -6.849 23.425 1.00 36.14 360 THR B O 1
ATOM 6146 N N . HIS B 1 381 ? -3.846 -7.038 21.185 1.00 38.64 361 HIS B N 1
ATOM 6147 C CA . HIS B 1 381 ? -4.199 -5.654 20.906 1.00 40.44 361 HIS B CA 1
ATOM 6148 C C . HIS B 1 381 ? -5.710 -5.495 20.726 1.00 40.25 361 HIS B C 1
ATOM 6149 O O . HIS B 1 381 ? -6.183 -4.378 20.546 1.00 40.11 361 HIS B O 1
ATOM 6156 N N . CYS B 1 382 ? -6.451 -6.612 20.761 1.00 41.73 362 CYS B N 1
ATOM 6157 C CA . CYS B 1 382 ? -7.911 -6.627 20.757 1.00 43.69 362 CYS B CA 1
ATOM 6158 C C . CYS B 1 382 ? -8.488 -6.310 19.381 1.00 41.99 362 CYS B C 1
ATOM 6159 O O . CYS B 1 382 ? -9.617 -5.826 19.295 1.00 42.06 362 CYS B O 1
ATOM 6162 N N . GLY B 1 383 ? -7.722 -6.567 18.316 1.00 40.36 363 GLY B N 1
ATOM 6163 C CA . GLY B 1 383 ? -8.318 -6.663 16.994 1.00 38.20 363 GLY B CA 1
ATOM 6164 C C . GLY B 1 383 ? -9.419 -7.721 17.017 1.00 36.49 363 GLY B C 1
ATOM 6165 O O . GLY B 1 383 ? -9.286 -8.741 17.698 1.00 35.98 363 GLY B O 1
ATOM 6166 N N . TRP B 1 384 ? -10.508 -7.456 16.289 1.00 35.21 364 TRP B N 1
ATOM 6167 C CA . TRP B 1 384 ? -11.718 -8.248 16.434 1.00 35.14 364 TRP B CA 1
ATOM 6168 C C . TRP B 1 384 ? -11.504 -9.679 15.949 1.00 35.00 364 TRP B C 1
ATOM 6169 O O . TRP B 1 384 ? -12.046 -10.608 16.539 1.00 34.53 364 TRP B O 1
ATOM 6180 N N . ASN B 1 385 ? -10.705 -9.843 14.887 1.00 37.08 365 ASN B N 1
ATOM 6181 C CA . ASN B 1 385 ? -10.374 -11.155 14.355 1.00 38.87 365 ASN B CA 1
ATOM 6182 C C . ASN B 1 385 ? -9.665 -11.979 15.429 1.00 37.84 365 ASN B C 1
ATOM 6183 O O . ASN B 1 385 ? -10.030 -13.128 15.670 1.00 35.44 365 ASN B O 1
ATOM 6188 N N . SER B 1 386 ? -8.658 -11.369 16.069 1.00 36.16 366 SER B N 1
ATOM 6189 C CA . SER B 1 386 ? -7.878 -12.007 17.119 1.00 36.62 366 SER B CA 1
ATOM 6190 C C . SER B 1 386 ? -8.771 -12.338 18.311 1.00 35.61 366 SER B C 1
ATOM 6191 O O . SER B 1 386 ? -8.666 -13.422 18.877 1.00 36.97 366 SER B O 1
ATOM 6194 N N . THR B 1 387 ? -9.644 -11.393 18.677 1.00 34.86 367 THR B N 1
ATOM 6195 C CA . THR B 1 387 ? -10.540 -11.553 19.811 1.00 34.89 367 THR B CA 1
ATOM 6196 C C . THR B 1 387 ? -11.465 -12.746 19.578 1.00 35.46 367 THR B C 1
ATOM 6197 O O . THR B 1 387 ? -11.619 -13.591 20.458 1.00 36.02 367 THR B O 1
ATOM 6201 N N . LEU B 1 388 ? -12.054 -12.813 18.377 1.00 35.33 368 LEU B N 1
ATOM 6202 C CA . LEU B 1 388 ? -12.990 -13.871 18.033 1.00 35.83 368 LEU B CA 1
ATOM 6203 C C . LEU B 1 388 ? -12.301 -15.232 18.090 1.00 36.06 368 LEU B C 1
ATOM 6204 O O . LEU B 1 388 ? -12.903 -16.195 18.551 1.00 36.70 368 LEU B O 1
ATOM 6209 N N . GLU B 1 389 ? -11.048 -15.302 17.623 1.00 36.28 369 GLU B N 1
ATOM 6210 C CA . GLU B 1 389 ? -10.284 -16.541 17.655 1.00 38.49 369 GLU B CA 1
ATOM 6211 C C . GLU B 1 389 ? -10.078 -16.973 19.104 1.00 38.48 369 GLU B C 1
ATOM 6212 O O . GLU B 1 389 ? -10.128 -18.159 19.413 1.00 39.23 369 GLU B O 1
ATOM 6218 N N . SER B 1 390 ? -9.847 -15.989 19.979 1.00 38.84 370 SER B N 1
ATOM 6219 C CA . SER B 1 390 ? -9.614 -16.234 21.391 1.00 39.13 370 SER B CA 1
ATOM 6220 C C . SER B 1 390 ? -10.903 -16.712 22.053 1.00 39.16 370 SER B C 1
ATOM 6221 O O . SER B 1 390 ? -10.874 -17.651 22.846 1.00 38.36 370 SER B O 1
ATOM 6224 N N . ILE B 1 391 ? -12.025 -16.067 21.706 1.00 40.32 371 ILE B N 1
ATOM 6225 C CA . ILE B 1 391 ? -13.329 -16.401 22.258 1.00 40.07 371 ILE B CA 1
ATOM 6226 C C . ILE B 1 391 ? -13.688 -17.842 21.899 1.00 42.08 371 ILE B C 1
ATOM 6227 O O . ILE B 1 391 ? -14.126 -18.594 22.759 1.00 44.36 371 ILE B O 1
ATOM 6232 N N . VAL B 1 392 ? -13.486 -18.231 20.636 1.00 41.97 372 VAL B N 1
ATOM 6233 C CA . VAL B 1 392 ? -13.866 -19.559 20.173 1.00 42.38 372 VAL B CA 1
ATOM 6234 C C . VAL B 1 392 ? -13.049 -20.614 20.922 1.00 43.06 372 VAL B C 1
ATOM 6235 O O . VAL B 1 392 ? -13.489 -21.753 21.052 1.00 42.98 372 VAL B O 1
ATOM 6239 N N . ASN B 1 393 ? -11.859 -20.232 21.407 1.00 41.79 373 ASN B N 1
ATOM 6240 C CA . ASN B 1 393 ? -10.938 -21.195 21.986 1.00 41.30 373 ASN B CA 1
ATOM 6241 C C . ASN B 1 393 ? -10.927 -21.103 23.509 1.00 42.36 373 ASN B C 1
ATOM 6242 O O . ASN B 1 393 ? -10.239 -21.878 24.168 1.00 41.96 373 ASN B O 1
ATOM 6247 N N . GLY B 1 394 ? -11.686 -20.145 24.054 1.00 43.49 374 GLY B N 1
ATOM 6248 C CA . GLY B 1 394 ? -11.882 -20.031 25.490 1.00 44.78 374 GLY B CA 1
ATOM 6249 C C . GLY B 1 394 ? -10.660 -19.484 26.227 1.00 45.82 374 GLY B C 1
ATOM 6250 O O . GLY B 1 394 ? -10.506 -19.711 27.426 1.00 46.38 374 GLY B O 1
ATOM 6251 N N . VAL B 1 395 ? -9.807 -18.747 25.503 1.00 44.44 375 VAL B N 1
ATOM 6252 C CA . VAL B 1 395 ? -8.591 -18.189 26.077 1.00 40.68 375 VAL B CA 1
ATOM 6253 C C . VAL B 1 395 ? -8.883 -16.781 26.591 1.00 39.20 375 VAL B C 1
ATOM 6254 O O . VAL B 1 395 ? -9.260 -15.907 25.817 1.00 39.74 375 VAL B O 1
ATOM 6258 N N . PRO B 1 396 ? -8.704 -16.518 27.907 1.00 38.47 376 PRO B N 1
ATOM 6259 C CA . PRO B 1 396 ? -8.923 -15.184 28.471 1.00 36.59 376 PRO B CA 1
ATOM 6260 C C . PRO B 1 396 ? -7.790 -14.236 28.077 1.00 36.38 376 PRO B C 1
ATOM 6261 O O . PRO B 1 396 ? -6.740 -14.684 27.628 1.00 34.11 376 PRO B O 1
ATOM 6265 N N . LEU B 1 397 ? -8.007 -12.926 28.259 1.00 35.52 377 LEU B N 1
ATOM 6266 C CA . LEU B 1 397 ? -7.149 -11.927 27.638 1.00 35.71 377 LEU B CA 1
ATOM 6267 C C . LEU B 1 397 ? -6.505 -11.002 28.667 1.00 36.78 377 LEU B C 1
ATOM 6268 O O . LEU B 1 397 ? -7.063 -10.744 29.734 1.00 36.43 377 LEU B O 1
ATOM 6273 N N . ILE B 1 398 ? -5.324 -10.491 28.293 1.00 37.14 378 ILE B N 1
ATOM 6274 C CA . ILE B 1 398 ? -4.851 -9.193 28.745 1.00 37.64 378 ILE B CA 1
ATOM 6275 C C . ILE B 1 398 ? -4.948 -8.246 27.552 1.00 37.68 378 ILE B C 1
ATOM 6276 O O . ILE B 1 398 ? -4.358 -8.503 26.507 1.00 36.28 378 ILE B O 1
ATOM 6281 N N . VAL B 1 399 ? -5.716 -7.164 27.715 1.00 40.34 379 VAL B N 1
ATOM 6282 C CA . VAL B 1 399 ? -6.007 -6.268 26.609 1.00 40.84 379 VAL B CA 1
ATOM 6283 C C . VAL B 1 399 ? -4.959 -5.160 26.569 1.00 40.23 379 VAL B C 1
ATOM 6284 O O . VAL B 1 399 ? -4.630 -4.574 27.594 1.00 41.11 379 VAL B O 1
ATOM 6288 N N . TRP B 1 400 ? -4.432 -4.909 25.366 1.00 41.13 380 TRP B N 1
ATOM 6289 C CA . TRP B 1 400 ? -3.410 -3.907 25.117 1.00 42.38 380 TRP B CA 1
ATOM 6290 C C . TRP B 1 400 ? -3.708 -3.230 23.781 1.00 41.98 380 TRP B C 1
ATOM 6291 O O . TRP B 1 400 ? -2.995 -3.454 22.802 1.00 39.88 380 TRP B O 1
ATOM 6302 N N . PRO B 1 401 ? -4.754 -2.371 23.710 1.00 42.51 381 PRO B N 1
ATOM 6303 C CA . PRO B 1 401 ? -5.206 -1.804 22.436 1.00 44.53 381 PRO B CA 1
ATOM 6304 C C . PRO B 1 401 ? -4.231 -0.785 21.846 1.00 46.40 381 PRO B C 1
ATOM 6305 O O . PRO B 1 401 ? -3.529 -0.096 22.586 1.00 47.08 381 PRO B O 1
ATOM 6309 N N . LEU B 1 402 ? -4.156 -0.726 20.508 1.00 47.24 382 LEU B N 1
ATOM 6310 C CA . LEU B 1 402 ? -3.201 0.207 19.843 1.00 47.28 382 LEU B CA 1
ATOM 6311 C C . LEU B 1 402 ? -3.874 1.137 18.819 1.00 50.90 382 LEU B C 1
ATOM 6312 O O . LEU B 1 402 ? -3.705 2.366 18.954 1.00 53.44 382 LEU B O 1
ATOM 6317 N N . TYR B 1 403 ? -4.601 0.584 17.840 1.00 52.69 383 TYR B N 1
ATOM 6318 C CA . TYR B 1 403 ? -5.203 1.397 16.756 1.00 54.52 383 TYR B CA 1
ATOM 6319 C C . TYR B 1 403 ? -6.608 0.934 16.373 1.00 55.17 383 TYR B C 1
ATOM 6320 O O . TYR B 1 403 ? -7.155 0.011 16.966 1.00 54.43 383 TYR B O 1
ATOM 6329 N N . ALA B 1 404 ? -7.174 1.618 15.382 1.00 54.00 384 ALA B N 1
ATOM 6330 C CA . ALA B 1 404 ? -8.540 1.315 14.913 1.00 51.41 384 ALA B CA 1
ATOM 6331 C C . ALA B 1 404 ? -9.544 1.481 16.061 1.00 50.26 384 ALA B C 1
ATOM 6332 O O . ALA B 1 404 ? -9.575 2.531 16.685 1.00 47.34 384 ALA B O 1
ATOM 6334 N N . GLU B 1 405 ? -10.327 0.440 16.320 1.00 48.22 385 GLU B N 1
ATOM 6335 C CA . GLU B 1 405 ? -11.386 0.468 17.321 1.00 46.21 385 GLU B CA 1
ATOM 6336 C C . GLU B 1 405 ? -11.012 -0.409 18.521 1.00 45.27 385 GLU B C 1
ATOM 6337 O O . GLU B 1 405 ? -11.885 -0.847 19.270 1.00 42.42 385 GLU B O 1
ATOM 6343 N N . GLN B 1 406 ? -9.703 -0.611 18.721 1.00 43.07 386 GLN B N 1
ATOM 6344 C CA . GLN B 1 406 ? -9.188 -1.567 19.687 1.00 43.62 386 GLN B CA 1
ATOM 6345 C C . GLN B 1 406 ? -9.470 -1.118 21.122 1.00 44.14 386 GLN B C 1
ATOM 6346 O O . GLN B 1 406 ? -9.764 -1.959 21.968 1.00 42.80 386 GLN B O 1
ATOM 6352 N N . ARG B 1 407 ? -9.379 0.192 21.391 1.00 45.22 387 ARG B N 1
ATOM 6353 C CA . ARG B 1 407 ? -9.591 0.707 22.738 1.00 46.51 387 ARG B CA 1
ATOM 6354 C C . ARG B 1 407 ? -11.040 0.482 23.163 1.00 46.00 387 ARG B C 1
ATOM 6355 O O . ARG B 1 407 ? -11.311 0.184 24.326 1.00 47.20 387 ARG B O 1
ATOM 6363 N N . MET B 1 408 ? -11.963 0.594 22.204 1.00 44.47 388 MET B N 1
ATOM 6364 C CA . MET B 1 408 ? -13.376 0.351 22.453 1.00 44.17 388 MET B CA 1
ATOM 6365 C C . MET B 1 408 ? -13.613 -1.135 22.724 1.00 43.31 388 MET B C 1
ATOM 6366 O O . MET B 1 408 ? -14.389 -1.476 23.611 1.00 42.71 388 MET B O 1
ATOM 6371 N N . ASN B 1 409 ? -12.932 -2.008 21.971 1.00 40.54 389 ASN B N 1
ATOM 6372 C CA . ASN B 1 409 ? -13.040 -3.449 22.150 1.00 40.49 389 ASN B CA 1
ATOM 6373 C C . ASN B 1 409 ? -12.511 -3.835 23.529 1.00 40.60 389 ASN B C 1
ATOM 6374 O O . ASN B 1 409 ? -13.083 -4.693 24.199 1.00 39.91 389 ASN B O 1
ATOM 6379 N N . ALA B 1 410 ? -11.410 -3.188 23.933 1.00 41.86 390 ALA B N 1
ATOM 6380 C CA . ALA B 1 410 ? -10.741 -3.478 25.190 1.00 43.08 390 ALA B CA 1
ATOM 6381 C C . ALA B 1 410 ? -11.671 -3.158 26.360 1.00 44.47 390 ALA B C 1
ATOM 6382 O O . ALA B 1 410 ? -11.760 -3.935 27.305 1.00 44.67 390 ALA B O 1
ATOM 6384 N N . VAL B 1 411 ? -12.359 -2.014 26.284 1.00 46.87 391 VAL B N 1
ATOM 6385 C CA . VAL B 1 411 ? -13.268 -1.603 27.344 1.00 50.04 391 VAL B CA 1
ATOM 6386 C C . VAL B 1 411 ? -14.443 -2.577 27.403 1.00 51.89 391 VAL B C 1
ATOM 6387 O O . VAL B 1 411 ? -14.926 -2.903 28.483 1.00 52.54 391 VAL B O 1
ATOM 6391 N N . MET B 1 412 ? -14.865 -3.069 26.234 1.00 50.37 392 MET B N 1
ATOM 6392 C CA . MET B 1 412 ? -16.002 -3.970 26.126 1.00 49.76 392 MET B CA 1
ATOM 6393 C C . MET B 1 412 ? -15.667 -5.330 26.740 1.00 48.34 392 MET B C 1
ATOM 6394 O O . MET B 1 412 ? -16.493 -5.913 27.440 1.00 44.38 392 MET B O 1
ATOM 6399 N N . LEU B 1 413 ? -14.456 -5.828 26.465 1.00 46.50 393 LEU B N 1
ATOM 6400 C CA . LEU B 1 413 ? -14.039 -7.152 26.905 1.00 46.25 393 LEU B CA 1
ATOM 6401 C C . LEU B 1 413 ? -13.671 -7.132 28.389 1.00 47.67 393 LEU B C 1
ATOM 6402 O O . LEU B 1 413 ? -13.839 -8.135 29.081 1.00 46.17 393 LEU B O 1
ATOM 6407 N N . ASN B 1 414 ? -13.156 -5.991 28.862 1.00 48.69 394 ASN B N 1
ATOM 6408 C CA . ASN B 1 414 ? -12.640 -5.865 30.216 1.00 50.70 394 ASN B CA 1
ATOM 6409 C C . ASN B 1 414 ? -13.774 -5.519 31.178 1.00 51.59 394 ASN B C 1
ATOM 6410 O O . ASN B 1 414 ? -14.040 -6.270 32.114 1.00 53.19 394 ASN B O 1
ATOM 6415 N N . GLN B 1 415 ? -14.435 -4.383 30.927 1.00 54.34 395 GLN B N 1
ATOM 6416 C CA . GLN B 1 415 ? -15.474 -3.855 31.797 1.00 57.29 395 GLN B CA 1
ATOM 6417 C C . GLN B 1 415 ? -16.788 -4.598 31.566 1.00 57.94 395 GLN B C 1
ATOM 6418 O O . GLN B 1 415 ? -17.505 -4.907 32.517 1.00 57.36 395 GLN B O 1
ATOM 6424 N N . GLY B 1 416 ? -17.100 -4.864 30.290 1.00 55.85 396 GLY B N 1
ATOM 6425 C CA . GLY B 1 416 ? -18.406 -5.365 29.896 1.00 51.41 396 GLY B CA 1
ATOM 6426 C C . GLY B 1 416 ? -18.561 -6.863 30.140 1.00 51.01 396 GLY B C 1
ATOM 6427 O O . GLY B 1 416 ? -19.459 -7.283 30.867 1.00 48.71 396 GLY B O 1
ATOM 6428 N N . LEU B 1 417 ? -17.679 -7.655 29.517 1.00 48.96 397 LEU B N 1
ATOM 6429 C CA . LEU B 1 417 ? -17.816 -9.102 29.491 1.00 47.33 397 LEU B CA 1
ATOM 6430 C C . LEU B 1 417 ? -16.984 -9.746 30.595 1.00 47.48 397 LEU B C 1
ATOM 6431 O O . LEU B 1 417 ? -17.230 -10.896 30.953 1.00 47.62 397 LEU B O 1
ATOM 6436 N N . LYS B 1 418 ? -15.985 -9.005 31.095 1.00 49.76 398 LYS B N 1
ATOM 6437 C CA . LYS B 1 418 ? -15.103 -9.439 32.172 1.00 50.39 398 LYS B CA 1
ATOM 6438 C C . LYS B 1 418 ? -14.352 -10.711 31.771 1.00 48.46 398 LYS B C 1
ATOM 6439 O O . LYS B 1 418 ? -14.221 -11.634 32.573 1.00 48.65 398 LYS B O 1
ATOM 6445 N N . VAL B 1 419 ? -13.859 -10.754 30.526 1.00 44.09 399 VAL B N 1
ATOM 6446 C CA . VAL B 1 419 ? -13.097 -11.898 30.050 1.00 41.86 399 VAL B CA 1
ATOM 6447 C C . VAL B 1 419 ? -11.649 -11.474 29.825 1.00 40.68 399 VAL B C 1
ATOM 6448 O O . VAL B 1 419 ? -10.851 -12.231 29.279 1.00 38.72 399 VAL B O 1
ATOM 6452 N N . ALA B 1 420 ? -11.323 -10.255 30.260 1.00 39.75 400 ALA B N 1
ATOM 6453 C CA . ALA B 1 420 ? -10.033 -9.657 29.961 1.00 43.01 400 ALA B CA 1
ATOM 6454 C C . ALA B 1 420 ? -9.548 -8.863 31.167 1.00 43.84 400 ALA B C 1
ATOM 6455 O O . ALA B 1 420 ? -10.345 -8.233 31.854 1.00 46.40 400 ALA B O 1
ATOM 6457 N N . LEU B 1 421 ? -8.236 -8.906 31.410 1.00 44.89 401 LEU B N 1
ATOM 6458 C CA . LEU B 1 421 ? -7.616 -8.010 32.372 1.00 47.36 401 LEU B CA 1
ATOM 6459 C C . LEU B 1 421 ? -6.899 -6.899 31.613 1.00 48.32 401 LEU B C 1
ATOM 6460 O O . LEU B 1 421 ? -6.605 -7.053 30.432 1.00 49.22 401 LEU B O 1
ATOM 6465 N N . ARG B 1 422 ? -6.638 -5.772 32.282 1.00 50.23 402 ARG B N 1
ATOM 6466 C CA . ARG B 1 422 ? -5.940 -4.683 31.616 1.00 52.83 402 ARG B CA 1
ATOM 6467 C C . ARG B 1 422 ? -4.982 -3.992 32.583 1.00 54.45 402 ARG B C 1
ATOM 6468 O O . ARG B 1 422 ? -5.373 -3.599 33.681 1.00 54.52 402 ARG B O 1
ATOM 6476 N N . PRO B 1 423 ? -3.692 -3.844 32.199 1.00 53.65 403 PRO B N 1
ATOM 6477 C CA . PRO B 1 423 ? -2.700 -3.185 33.044 1.00 53.17 403 PRO B CA 1
ATOM 6478 C C . PRO B 1 423 ? -2.902 -1.673 33.042 1.00 55.88 403 PRO B C 1
ATOM 6479 O O . PRO B 1 423 ? -3.352 -1.101 32.051 1.00 57.29 403 PRO B O 1
ATOM 6483 N N . ASN B 1 424 ? -2.605 -1.086 34.191 1.00 59.24 404 ASN B N 1
ATOM 6484 C CA . ASN B 1 424 ? -2.682 0.376 34.361 1.00 60.90 404 ASN B CA 1
ATOM 6485 C C . ASN B 1 424 ? -1.420 0.929 33.737 1.00 61.19 404 ASN B C 1
ATOM 6486 O O . ASN B 1 424 ? -0.390 0.317 33.905 1.00 63.53 404 ASN B O 1
ATOM 6491 N N . ALA B 1 425 ? -1.556 1.9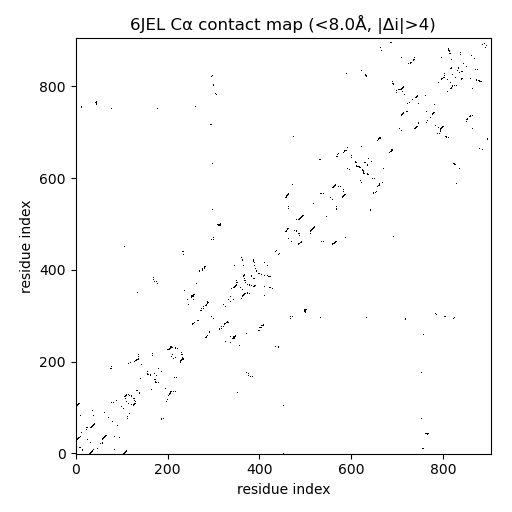74 32.948 1.00 61.94 405 ALA B N 1
ATOM 6492 C CA . ALA B 1 425 ? -0.379 2.619 32.355 1.00 64.65 405 ALA B CA 1
ATOM 6493 C C . ALA B 1 425 ? 0.013 3.796 33.238 1.00 68.75 405 ALA B C 1
ATOM 6494 O O . ALA B 1 425 ? -0.745 4.174 34.133 1.00 68.43 405 ALA B O 1
ATOM 6496 N N . SER B 1 426 ? 1.181 4.362 32.950 1.00 73.82 406 SER B N 1
ATOM 6497 C CA . SER B 1 426 ? 1.698 5.580 33.622 1.00 77.53 406 SER B CA 1
ATOM 6498 C C . SER B 1 426 ? 1.062 6.804 32.971 1.00 80.22 406 SER B C 1
ATOM 6499 O O . SER B 1 426 ? 0.521 6.665 31.872 1.00 80.41 406 SER B O 1
ATOM 6502 N N . GLN B 1 427 ? 1.201 7.990 33.574 1.00 84.32 407 GLN B N 1
ATOM 6503 C CA . GLN B 1 427 ? 0.542 9.198 33.002 1.00 85.01 407 GLN B CA 1
ATOM 6504 C C . GLN B 1 427 ? 1.053 9.383 31.570 1.00 85.88 407 GLN B C 1
ATOM 6505 O O . GLN B 1 427 ? 0.242 9.717 30.683 1.00 88.35 407 GLN B O 1
ATOM 6511 N N . ARG B 1 428 ? 2.354 9.167 31.377 1.00 82.30 408 ARG B N 1
ATOM 6512 C CA . ARG B 1 428 ? 3.016 9.207 30.048 1.00 75.77 408 ARG B CA 1
ATOM 6513 C C . ARG B 1 428 ? 2.464 8.123 29.110 1.00 74.28 408 ARG B C 1
ATOM 6514 O O . ARG B 1 428 ? 2.665 8.253 27.907 1.00 72.00 408 ARG B O 1
ATOM 6522 N N . GLY B 1 429 ? 1.874 7.052 29.642 1.00 69.97 409 GLY B N 1
ATOM 6523 C CA . GLY B 1 429 ? 1.304 5.985 28.804 1.00 66.57 409 GLY B CA 1
ATOM 6524 C C . GLY B 1 429 ? 2.154 4.737 28.791 1.00 64.98 409 GLY B C 1
ATOM 6525 O O . GLY B 1 429 ? 1.790 3.790 28.116 1.00 65.66 409 GLY B O 1
ATOM 6526 N N . LEU B 1 430 ? 3.240 4.727 29.543 1.00 62.04 410 LEU B N 1
ATOM 6527 C CA . LEU B 1 430 ? 4.100 3.529 29.568 1.00 61.69 410 LEU B CA 1
ATOM 6528 C C . LEU B 1 430 ? 3.532 2.505 30.546 1.00 60.44 410 LEU B C 1
ATOM 6529 O O . LEU B 1 430 ? 3.063 2.906 31.604 1.00 59.64 410 LEU B O 1
ATOM 6534 N N . VAL B 1 431 ? 3.556 1.229 30.188 1.00 57.66 411 VAL B N 1
ATOM 6535 C CA . VAL B 1 431 ? 3.103 0.219 31.179 1.00 58.24 411 VAL B CA 1
ATOM 6536 C C . VAL B 1 431 ? 4.378 -0.367 31.776 1.00 57.97 411 VAL B C 1
ATOM 6537 O O . VAL B 1 431 ? 5.092 -1.041 31.068 1.00 55.56 411 VAL B O 1
ATOM 6541 N N . GLU B 1 432 ? 4.593 -0.144 33.066 1.00 59.95 412 GLU B N 1
ATOM 6542 C CA . GLU B 1 432 ? 5.839 -0.531 33.708 1.00 61.48 412 GLU B CA 1
ATOM 6543 C C . GLU B 1 432 ? 5.865 -2.030 33.997 1.00 57.95 412 GLU B C 1
ATOM 6544 O O . GLU B 1 432 ? 4.823 -2.679 34.087 1.00 56.37 412 GLU B O 1
ATOM 6550 N N . ALA B 1 433 ? 7.091 -2.547 34.139 1.00 54.89 413 ALA B N 1
ATOM 6551 C CA . ALA B 1 433 ? 7.376 -3.968 34.234 1.00 53.45 413 ALA B CA 1
ATOM 6552 C C . ALA B 1 433 ? 6.623 -4.595 35.404 1.00 53.72 413 ALA B C 1
ATOM 6553 O O . ALA B 1 433 ? 6.093 -5.697 35.276 1.00 53.02 413 ALA B O 1
ATOM 6555 N N . ASP B 1 434 ? 6.578 -3.877 36.532 1.00 55.60 414 ASP B N 1
ATOM 6556 C CA . ASP B 1 434 ? 5.952 -4.376 37.749 1.00 56.66 414 ASP B CA 1
ATOM 6557 C C . ASP B 1 434 ? 4.443 -4.510 37.557 1.00 55.77 414 ASP B C 1
ATOM 6558 O O . ASP B 1 434 ? 3.818 -5.381 38.160 1.00 54.24 414 ASP B O 1
ATOM 6563 N N . GLU B 1 435 ? 3.868 -3.634 36.727 1.00 54.23 415 GLU B N 1
ATOM 6564 C CA . GLU B 1 435 ? 2.441 -3.663 36.454 1.00 53.37 415 GLU B CA 1
ATOM 6565 C C . GLU B 1 435 ? 2.130 -4.828 35.515 1.00 51.82 415 GLU B C 1
ATOM 6566 O O . GLU B 1 435 ? 1.141 -5.533 35.713 1.00 50.43 415 GLU B O 1
ATOM 6572 N N . ILE B 1 436 ? 3.004 -5.038 34.520 1.00 48.23 416 ILE B N 1
ATOM 6573 C CA . ILE B 1 436 ? 2.864 -6.128 33.567 1.00 45.85 416 ILE B CA 1
ATOM 6574 C C . ILE B 1 436 ? 2.910 -7.455 34.322 1.00 48.38 416 ILE B C 1
ATOM 6575 O O . ILE B 1 436 ? 2.058 -8.320 34.117 1.00 47.71 416 ILE B O 1
ATOM 6580 N N . ALA B 1 437 ? 3.904 -7.590 35.209 1.00 50.52 417 ALA B N 1
ATOM 6581 C CA . ALA B 1 437 ? 4.076 -8.777 36.030 1.00 50.25 417 ALA B CA 1
ATOM 6582 C C . ALA B 1 437 ? 2.815 -9.040 36.853 1.00 50.55 417 ALA B C 1
ATOM 6583 O O . ALA B 1 437 ? 2.333 -10.169 36.898 1.00 50.90 417 ALA B O 1
ATOM 6585 N N . ARG B 1 438 ? 2.282 -7.985 37.482 1.00 50.23 418 ARG B N 1
ATOM 6586 C CA . ARG B 1 438 ? 1.102 -8.089 38.327 1.00 51.76 418 ARG B CA 1
ATOM 6587 C C . ARG B 1 438 ? -0.067 -8.665 37.528 1.00 51.90 418 ARG B C 1
ATOM 6588 O O . ARG B 1 438 ? -0.761 -9.567 38.000 1.00 50.47 418 ARG B O 1
ATOM 6596 N N . VAL B 1 439 ? -0.269 -8.143 36.311 1.00 52.82 419 VAL B N 1
ATOM 6597 C CA . VAL B 1 439 ? -1.428 -8.514 35.515 1.00 51.46 419 VAL B CA 1
ATOM 6598 C C . VAL B 1 439 ? -1.237 -9.915 34.931 1.00 50.53 419 VAL B C 1
ATOM 6599 O O . VAL B 1 439 ? -2.205 -10.668 34.823 1.00 51.36 419 VAL B O 1
ATOM 6603 N N . VAL B 1 440 ? 0.011 -10.276 34.599 1.00 48.40 420 VAL B N 1
ATOM 6604 C CA . VAL B 1 440 ? 0.291 -11.612 34.096 1.00 47.70 420 VAL B CA 1
ATOM 6605 C C . VAL B 1 440 ? -0.030 -12.644 35.178 1.00 51.34 420 VAL B C 1
ATOM 6606 O O . VAL B 1 440 ? -0.653 -13.660 34.887 1.00 52.33 420 VAL B O 1
ATOM 6610 N N . LYS B 1 441 ? 0.379 -12.365 36.424 1.00 52.89 421 LYS B N 1
ATOM 6611 C CA . LYS B 1 441 ? 0.137 -13.254 37.550 1.00 54.41 421 LYS B CA 1
ATOM 6612 C C . LYS B 1 441 ? -1.358 -13.352 37.839 1.00 53.35 421 LYS B C 1
ATOM 6613 O O . LYS B 1 441 ? -1.864 -14.440 38.121 1.00 52.37 421 LYS B O 1
ATOM 6619 N N . GLU B 1 442 ? -2.045 -12.201 37.792 1.00 55.70 422 GLU B N 1
ATOM 6620 C CA . GLU B 1 442 ? -3.473 -12.150 38.058 1.00 56.25 422 GLU B CA 1
ATOM 6621 C C . GLU B 1 442 ? -4.209 -13.040 37.056 1.00 56.12 422 GLU B C 1
ATOM 6622 O O . GLU B 1 442 ? -5.080 -13.815 37.445 1.00 55.34 422 GLU B O 1
ATOM 6628 N N . LEU B 1 443 ? -3.826 -12.955 35.776 1.00 54.91 423 LEU B N 1
ATOM 6629 C CA . LEU B 1 443 ? -4.497 -13.740 34.753 1.00 54.12 423 LEU B CA 1
ATOM 6630 C C . LEU B 1 443 ? -4.159 -15.220 34.911 1.00 53.63 423 LEU B C 1
ATOM 6631 O O . LEU B 1 443 ? -5.046 -16.063 34.816 1.00 52.49 423 LEU B O 1
ATOM 6636 N N . MET B 1 444 ? -2.870 -15.516 34.948 1.00 53.71 424 MET B N 1
ATOM 6637 C CA . MET B 1 444 ? -2.397 -16.920 34.963 1.00 57.02 424 MET B CA 1
ATOM 6638 C C . MET B 1 444 ? -2.716 -17.690 36.251 1.00 61.04 424 MET B C 1
ATOM 6639 O O . MET B 1 444 ? -3.074 -18.866 36.140 1.00 58.90 424 MET B O 1
ATOM 6644 N N . ASP B 1 445 ? -2.567 -17.074 37.421 1.00 64.24 425 ASP B N 1
ATOM 6645 C CA . ASP B 1 445 ? -2.834 -17.827 38.671 1.00 70.06 425 ASP B CA 1
ATOM 6646 C C . ASP B 1 445 ? -3.783 -17.082 39.615 1.00 68.65 425 ASP B C 1
ATOM 6647 O O . ASP B 1 445 ? -4.143 -17.677 40.593 1.00 70.81 425 ASP B O 1
ATOM 6652 N N . GLY B 1 446 ? -4.162 -15.843 39.317 1.00 68.94 426 GLY B N 1
ATOM 6653 C CA . GLY B 1 446 ? -5.017 -15.006 40.188 1.00 68.60 426 GLY B CA 1
ATOM 6654 C C . GLY B 1 446 ? -6.496 -15.343 40.159 1.00 70.33 426 GLY B C 1
ATOM 6655 O O . GLY B 1 446 ? -6.902 -16.126 39.307 1.00 69.23 426 GLY B O 1
ATOM 6656 N N . ASP B 1 447 ? -7.265 -14.774 41.093 1.00 73.63 427 ASP B N 1
ATOM 6657 C CA . ASP B 1 447 ? -8.698 -15.014 41.194 1.00 74.57 427 ASP B CA 1
ATOM 6658 C C . ASP B 1 447 ? -9.437 -14.335 40.040 1.00 73.43 427 ASP B C 1
ATOM 6659 O O . ASP B 1 447 ? -10.409 -14.881 39.516 1.00 74.31 427 ASP B O 1
ATOM 6664 N N . GLU B 1 448 ? -8.985 -13.124 39.677 1.00 70.04 428 GLU B N 1
ATOM 6665 C CA . GLU B 1 448 ? -9.593 -12.382 38.584 1.00 66.67 428 GLU B CA 1
ATOM 6666 C C . GLU B 1 448 ? -9.375 -13.134 37.273 1.00 63.05 428 GLU B C 1
ATOM 6667 O O . GLU B 1 448 ? -10.258 -13.143 36.421 1.00 62.76 428 GLU B O 1
ATOM 6673 N N . GLY B 1 449 ? -8.209 -13.779 37.137 1.00 58.33 429 GLY B N 1
ATOM 6674 C CA . GLY B 1 449 ? -7.898 -14.589 35.970 1.00 57.10 429 GLY B CA 1
ATOM 6675 C C . GLY B 1 449 ? -8.774 -15.837 35.881 1.00 56.61 429 GLY B C 1
ATOM 6676 O O . GLY B 1 449 ? -9.134 -16.278 34.788 1.00 53.65 429 GLY B O 1
ATOM 6677 N N . LYS B 1 450 ? -9.098 -16.394 37.053 1.00 56.84 430 LYS B N 1
ATOM 6678 C CA . LYS B 1 450 ? -9.983 -17.539 37.178 1.00 57.55 430 LYS B CA 1
ATOM 6679 C C . LYS B 1 450 ? -11.387 -17.153 36.713 1.00 55.49 430 LYS B C 1
ATOM 6680 O O . LYS B 1 450 ? -12.013 -17.878 35.938 1.00 53.22 430 LYS B O 1
ATOM 6686 N N . LYS B 1 451 ? -11.848 -15.986 37.178 1.00 56.28 431 LYS B N 1
ATOM 6687 C CA . LYS B 1 451 ? -13.168 -15.472 36.845 1.00 60.27 431 LYS B CA 1
ATOM 6688 C C . LYS B 1 451 ? -13.260 -15.208 35.341 1.00 60.00 431 LYS B C 1
ATOM 6689 O O . LYS B 1 451 ? -14.203 -15.657 34.694 1.00 58.88 431 LYS B O 1
ATOM 6695 N N . ALA B 1 452 ? -12.253 -14.512 34.798 1.00 57.93 432 ALA B N 1
ATOM 6696 C CA . ALA B 1 452 ? -12.182 -14.199 33.380 1.00 54.96 432 ALA B CA 1
ATOM 6697 C C . ALA B 1 452 ? -12.151 -15.480 32.548 1.00 53.20 432 ALA B C 1
ATOM 6698 O O . ALA B 1 452 ? -12.806 -15.558 31.508 1.00 50.74 432 ALA B O 1
ATOM 6700 N N . ARG B 1 453 ? -11.399 -16.481 33.028 1.00 50.94 433 ARG B N 1
ATOM 6701 C CA . ARG B 1 453 ? -11.240 -17.741 32.318 1.00 52.76 433 ARG B CA 1
ATOM 6702 C C . ARG B 1 453 ? -12.576 -18.478 32.215 1.00 54.11 433 ARG B C 1
ATOM 6703 O O . ARG B 1 453 ? -12.893 -19.051 31.172 1.00 53.27 433 ARG B O 1
ATOM 6711 N N . TYR B 1 454 ? -13.353 -18.468 33.304 1.00 54.11 434 TYR B N 1
ATOM 6712 C CA . TYR B 1 454 ? -14.604 -19.212 33.317 1.00 55.41 434 TYR B CA 1
ATOM 6713 C C . TYR B 1 454 ? -15.635 -18.535 32.420 1.00 54.92 434 TYR B C 1
ATOM 6714 O O . TYR B 1 454 ? -16.372 -19.219 31.712 1.00 55.35 434 TYR B O 1
ATOM 6723 N N . LYS B 1 455 ? -15.656 -17.194 32.435 1.00 53.21 435 LYS B N 1
ATOM 6724 C CA . LYS B 1 455 ? -16.577 -16.444 31.594 1.00 54.02 435 LYS B CA 1
ATOM 6725 C C . LYS B 1 455 ? -16.235 -16.671 30.122 1.00 52.86 435 LYS B C 1
ATOM 6726 O O . LYS B 1 455 ? -17.139 -16.834 29.303 1.00 50.21 435 LYS B O 1
ATOM 6732 N N . MET B 1 456 ? -14.931 -16.731 29.812 1.00 50.45 436 MET B N 1
ATOM 6733 C CA . MET B 1 456 ? -14.472 -16.899 28.443 1.00 47.99 436 MET B CA 1
ATOM 6734 C C . MET B 1 456 ? -14.826 -18.296 27.935 1.00 48.46 436 MET B C 1
ATOM 6735 O O . MET B 1 456 ? -15.164 -18.450 26.765 1.00 45.57 436 MET B O 1
ATOM 6740 N N . ARG B 1 457 ? -14.771 -19.297 28.826 1.00 49.65 437 ARG B N 1
ATOM 6741 C CA . ARG B 1 457 ? -15.150 -20.661 28.480 1.00 52.13 437 ARG B CA 1
ATOM 6742 C C . ARG B 1 457 ? -16.653 -20.746 28.199 1.00 51.54 437 ARG B C 1
ATOM 6743 O O . ARG B 1 457 ? -17.075 -21.476 27.299 1.00 49.78 437 ARG B O 1
ATOM 6751 N N . GLU B 1 458 ? -17.450 -19.987 28.966 1.00 52.66 438 GLU B N 1
ATOM 6752 C CA . GLU B 1 458 ? -18.884 -19.894 28.731 1.00 55.02 438 GLU B CA 1
ATOM 6753 C C . GLU B 1 458 ? -19.149 -19.372 27.317 1.00 51.02 438 GLU B C 1
ATOM 6754 O O . GLU B 1 458 ? -19.941 -19.957 26.576 1.00 50.94 438 GLU B O 1
ATOM 6760 N N . LEU B 1 459 ? -18.468 -18.275 26.955 1.00 45.15 439 LEU B N 1
ATOM 6761 C CA . LEU B 1 459 ? -18.608 -17.661 25.641 1.00 42.11 439 LEU B CA 1
ATOM 6762 C C . LEU B 1 459 ? -18.144 -18.630 24.555 1.00 39.34 439 LEU B C 1
ATOM 6763 O O . LEU B 1 459 ? -18.752 -18.697 23.491 1.00 38.16 439 LEU B O 1
ATOM 6768 N N . SER B 1 460 ? -17.079 -19.387 24.847 1.00 39.80 440 SER B N 1
ATOM 6769 C CA . SER B 1 460 ? -16.547 -20.385 23.932 1.00 39.84 440 SER B CA 1
ATOM 6770 C C . SER B 1 460 ? -17.603 -21.441 23.616 1.00 42.38 440 SER B C 1
ATOM 6771 O O . SER B 1 460 ? -17.708 -21.890 22.472 1.00 39.40 440 SER B O 1
ATOM 6774 N N . ASP B 1 461 ? -18.364 -21.834 24.650 1.00 45.28 441 ASP B N 1
ATOM 6775 C CA . ASP B 1 461 ? -19.421 -22.822 24.514 1.00 46.46 441 ASP B CA 1
ATOM 6776 C C . ASP B 1 461 ? -20.529 -22.259 23.626 1.00 43.96 441 ASP B C 1
ATOM 6777 O O . ASP B 1 461 ? -20.957 -22.923 22.682 1.00 43.60 441 ASP B O 1
ATOM 6782 N N . SER B 1 462 ? -20.971 -21.033 23.939 1.00 40.80 442 SER B N 1
ATOM 6783 C CA . SER B 1 462 ? -22.001 -20.357 23.167 1.00 40.63 442 SER B CA 1
ATOM 6784 C C . SER B 1 462 ? -21.586 -20.232 21.701 1.00 39.15 442 SER B C 1
ATOM 6785 O O . SER B 1 462 ? -22.385 -20.510 20.809 1.00 37.41 442 SER B O 1
ATOM 6788 N N . ALA B 1 463 ? -20.331 -19.823 21.473 1.00 37.96 443 ALA B N 1
ATOM 6789 C CA . ALA B 1 463 ? -19.800 -19.628 20.132 1.00 38.82 443 ALA B CA 1
ATOM 6790 C C . ALA B 1 463 ? -19.917 -20.916 19.318 1.00 38.52 443 ALA B C 1
ATOM 6791 O O . ALA B 1 463 ? -20.307 -20.879 18.152 1.00 37.24 443 ALA B O 1
ATOM 6793 N N . LYS B 1 464 ? -19.598 -22.053 19.953 1.00 41.10 444 LYS B N 1
ATOM 6794 C CA . LYS B 1 464 ? -19.669 -23.344 19.286 1.00 44.15 444 LYS B CA 1
ATOM 6795 C C . LYS B 1 464 ? -21.126 -23.707 18.986 1.00 44.10 444 LYS B C 1
ATOM 6796 O O . LYS B 1 464 ? -21.422 -24.281 17.936 1.00 43.45 444 LYS B O 1
ATOM 6802 N N . ARG B 1 465 ? -22.033 -23.339 19.902 1.00 43.94 445 ARG B N 1
ATOM 6803 C CA . ARG B 1 465 ? -23.448 -23.654 19.767 1.00 44.76 445 ARG B CA 1
ATOM 6804 C C . ARG B 1 465 ? -24.066 -22.885 18.599 1.00 42.42 445 ARG B C 1
ATOM 6805 O O . ARG B 1 465 ? -24.776 -23.475 17.787 1.00 40.02 445 ARG B O 1
ATOM 6813 N N . VAL B 1 466 ? -23.784 -21.574 18.527 1.00 38.37 446 VAL B N 1
ATOM 6814 C CA . VAL B 1 466 ? -24.489 -20.691 17.611 1.00 37.51 446 VAL B CA 1
ATOM 6815 C C . VAL B 1 466 ? -24.054 -20.946 16.169 1.00 37.69 446 VAL B C 1
ATOM 6816 O O . VAL B 1 466 ? -24.784 -20.601 15.244 1.00 36.77 446 VAL B O 1
ATOM 6820 N N . THR B 1 467 ? -22.882 -21.562 15.981 1.00 36.08 447 THR B N 1
ATOM 6821 C CA . THR B 1 467 ? -22.373 -21.789 14.637 1.00 36.74 447 THR B CA 1
ATOM 6822 C C . THR B 1 467 ? -22.528 -23.252 14.230 1.00 36.09 447 THR B C 1
ATOM 6823 O O . THR B 1 467 ? -22.078 -23.636 13.151 1.00 34.36 447 THR B O 1
ATOM 6827 N N . SER B 1 468 ? -23.170 -24.057 15.088 1.00 36.98 448 SER B N 1
ATOM 6828 C CA . SER B 1 468 ? -23.422 -25.453 14.759 1.00 38.33 448 SER B CA 1
ATOM 6829 C C . SER B 1 468 ? -24.512 -25.545 13.690 1.00 38.36 448 SER B C 1
ATOM 6830 O O . SER B 1 468 ? -25.078 -24.529 13.292 1.00 37.75 448 SER B O 1
ATOM 6833 N N . GLU B 1 469 ? -24.798 -26.769 13.234 1.00 39.69 449 GLU B N 1
ATOM 6834 C CA . GLU B 1 469 ? -25.660 -27.000 12.082 1.00 40.61 449 GLU B CA 1
ATOM 6835 C C . GLU B 1 469 ? -27.021 -26.333 12.266 1.00 41.15 449 GLU B C 1
ATOM 6836 O O . GLU B 1 469 ? -27.581 -25.814 11.304 1.00 40.38 449 GLU B O 1
ATOM 6842 N N . ASN B 1 470 ? -27.547 -26.339 13.499 1.00 43.09 450 ASN B N 1
ATOM 6843 C CA . ASN B 1 470 ? -28.841 -25.716 13.753 1.00 44.38 450 ASN B CA 1
ATOM 6844 C C . ASN B 1 470 ? -28.693 -24.574 14.757 1.00 43.48 450 ASN B C 1
ATOM 6845 O O . ASN B 1 470 ? -29.664 -24.163 15.395 1.00 41.99 450 ASN B O 1
ATOM 6850 N N . GLY B 1 471 ? -27.470 -24.048 14.871 1.00 41.95 451 GLY B N 1
ATOM 6851 C CA . GLY B 1 471 ? -27.182 -22.941 15.773 1.00 39.95 451 GLY B CA 1
ATOM 6852 C C . GLY B 1 471 ? -27.881 -21.652 15.356 1.00 38.87 451 GLY B C 1
ATOM 6853 O O . GLY B 1 471 ? -28.276 -21.510 14.209 1.00 39.78 451 GLY B O 1
ATOM 6854 N N . GLU B 1 472 ? -27.991 -20.707 16.292 1.00 40.20 452 GLU B N 1
ATOM 6855 C CA . GLU B 1 472 ? -28.682 -19.439 16.113 1.00 41.30 452 GLU B CA 1
ATOM 6856 C C . GLU B 1 472 ? -28.083 -18.624 14.963 1.00 40.67 452 GLU B C 1
ATOM 6857 O O . GLU B 1 472 ? -28.823 -18.039 14.171 1.00 40.83 452 GLU B O 1
ATOM 6863 N N . SER B 1 473 ? -26.746 -18.558 14.888 1.00 38.74 453 SER B N 1
ATOM 6864 C CA . SER B 1 473 ? -26.057 -17.791 13.857 1.00 38.27 453 SER B CA 1
ATOM 6865 C C . SER B 1 473 ? -26.257 -18.457 12.497 1.00 37.01 453 SER B C 1
ATOM 6866 O O . SER B 1 473 ? -26.567 -17.786 11.524 1.00 35.03 453 SER B O 1
ATOM 6869 N N . THR B 1 474 ? -26.092 -19.785 12.458 1.00 38.02 454 THR B N 1
ATOM 6870 C CA . THR B 1 474 ? -26.278 -20.578 11.253 1.00 40.50 454 THR B CA 1
ATOM 6871 C C . THR B 1 474 ? -27.692 -20.388 10.709 1.00 41.73 454 THR B C 1
ATOM 6872 O O . THR B 1 474 ? -27.856 -20.167 9.521 1.00 41.61 454 THR B O 1
ATOM 6876 N N . LYS B 1 475 ? -28.697 -20.468 11.589 1.00 42.77 455 LYS B N 1
ATOM 6877 C CA . LYS B 1 475 ? -30.104 -20.407 11.213 1.00 43.22 455 LYS B CA 1
ATOM 6878 C C . LYS B 1 475 ? -30.450 -19.036 10.636 1.00 40.93 455 LYS B C 1
ATOM 6879 O O . LYS B 1 475 ? -31.158 -18.954 9.635 1.00 39.97 455 LYS B O 1
ATOM 6885 N N . LEU B 1 476 ? -29.953 -17.968 11.270 1.00 40.17 456 LEU B N 1
ATOM 6886 C CA . LEU B 1 476 ? -30.248 -16.616 10.820 1.00 39.83 456 LEU B CA 1
ATOM 6887 C C . LEU B 1 476 ? -29.685 -16.387 9.416 1.00 42.41 456 LEU B C 1
ATOM 6888 O O . LEU B 1 476 ? -30.387 -15.883 8.542 1.00 44.46 456 LEU B O 1
ATOM 6893 N N . LEU B 1 477 ? -28.418 -16.766 9.202 1.00 42.20 457 LEU B N 1
ATOM 6894 C CA . LEU B 1 477 ? -27.778 -16.604 7.904 1.00 41.09 457 LEU B CA 1
ATOM 6895 C C . LEU B 1 477 ? -28.552 -17.396 6.855 1.00 42.19 457 LEU B C 1
ATOM 6896 O O . LEU B 1 477 ? -28.756 -16.916 5.748 1.00 39.33 457 LEU B O 1
ATOM 6901 N N . SER B 1 478 ? -28.969 -18.612 7.226 1.00 42.97 458 SER B N 1
ATOM 6902 C CA . SER B 1 478 ? -29.720 -19.513 6.365 1.00 46.10 458 SER B CA 1
ATOM 6903 C C . SER B 1 478 ? -31.065 -18.897 5.988 1.00 47.52 458 SER B C 1
ATOM 6904 O O . SER B 1 478 ? -31.526 -19.071 4.864 1.00 44.83 458 SER B O 1
ATOM 6907 N N . GLU B 1 479 ? -31.676 -18.172 6.934 1.00 50.24 459 GLU B N 1
ATOM 6908 C CA . GLU B 1 479 ? -32.967 -17.531 6.735 1.00 54.96 459 GLU B CA 1
ATOM 6909 C C . GLU B 1 479 ? -32.841 -16.398 5.719 1.00 54.58 459 GLU B C 1
ATOM 6910 O O . GLU B 1 479 ? -33.733 -16.206 4.897 1.00 57.57 459 GLU B O 1
ATOM 6916 N N . VAL B 1 480 ? -31.732 -15.652 5.789 1.00 54.35 460 VAL B N 1
ATOM 6917 C CA . VAL B 1 480 ? -31.489 -14.545 4.877 1.00 52.86 460 VAL B CA 1
ATOM 6918 C C . VAL B 1 480 ? -31.133 -15.106 3.502 1.00 54.15 460 VAL B C 1
ATOM 6919 O O . VAL B 1 480 ? -31.596 -14.597 2.492 1.00 52.70 460 VAL B O 1
ATOM 6923 N N . ALA B 1 481 ? -30.324 -16.171 3.479 1.00 55.83 461 ALA B N 1
ATOM 6924 C CA . ALA B 1 481 ? -29.883 -16.804 2.246 1.00 57.13 461 ALA B CA 1
ATOM 6925 C C . ALA B 1 481 ? -31.078 -17.358 1.472 1.00 58.88 461 ALA B C 1
ATOM 6926 O O . ALA B 1 481 ? -31.081 -17.323 0.247 1.00 60.32 461 ALA B O 1
ATOM 6928 N N . SER B 1 482 ? -32.087 -17.861 2.197 1.00 60.32 462 SER B N 1
ATOM 6929 C CA . SER B 1 482 ? -33.231 -18.530 1.595 1.00 59.41 462 SER B CA 1
ATOM 6930 C C . SER B 1 482 ? -34.034 -17.567 0.722 1.00 58.72 462 SER B C 1
ATOM 6931 O O . SER B 1 482 ? -34.611 -17.985 -0.279 1.00 60.10 462 SER B O 1
ATOM 6934 N N . LYS B 1 483 ? -34.058 -16.284 1.099 1.00 58.25 463 LYS B N 1
ATOM 6935 C CA . LYS B 1 483 ? -34.779 -15.268 0.344 1.00 59.53 463 LYS B CA 1
ATOM 6936 C C . LYS B 1 483 ? -34.046 -14.972 -0.967 1.00 60.35 463 LYS B C 1
ATOM 6937 O O . LYS B 1 483 ? -34.661 -14.490 -1.920 1.00 63.81 463 LYS B O 1
ATOM 6943 N N . TRP B 1 484 ? -32.739 -15.275 -1.009 1.00 58.20 464 TRP B N 1
ATOM 6944 C CA . TRP B 1 484 ? -31.927 -15.066 -2.198 1.00 57.30 464 TRP B CA 1
ATOM 6945 C C . TRP B 1 484 ? -32.144 -16.207 -3.192 1.00 59.66 464 TRP B C 1
ATOM 6946 O O . TRP B 1 484 ? -31.883 -16.050 -4.380 1.00 58.52 464 TRP B O 1
ATOM 6957 N N . SER B 1 485 ? -32.610 -17.360 -2.694 1.00 64.11 465 SER B N 1
ATOM 6958 C CA . SER B 1 485 ? -32.850 -18.532 -3.519 1.00 73.14 465 SER B CA 1
ATOM 6959 C C . SER B 1 485 ? -34.234 -18.464 -4.169 1.00 78.44 465 SER B C 1
ATOM 6960 O O . SER B 1 485 ? -34.673 -19.430 -4.797 1.00 79.50 465 SER B O 1
ATOM 6963 N N . GLN B 1 486 ? -34.914 -17.321 -4.008 1.00 84.51 466 GLN B N 1
ATOM 6964 C CA . GLN B 1 486 ? -36.121 -17.029 -4.769 1.00 87.80 466 GLN B CA 1
ATOM 6965 C C . GLN B 1 486 ? -35.922 -15.750 -5.592 1.00 89.70 466 GLN B C 1
ATOM 6966 O O . GLN B 1 486 ? -35.269 -15.849 -6.655 1.00 89.58 466 GLN B O 1
#

CATH classification: 3.40.50.2000 (+1 more: 3.40.50.2000)

Organism: Phytolacca americana (NCBI:txid3527)

B-factor: mean 51.19, std 15.42, range [24.94, 123.98]

Nearest PDB structures (foldseek):
  6jel-assembly2_B  TM=1.002E+00  e=5.337E-91  Phytolacca americana
  6jel-assembly1_A  TM=9.970E-01  e=1.556E-86  Phytolacca americana
  6su6-assembly2_B  TM=9.409E-01  e=1.022E-54  Persicaria tinctoria
  9j9c-assembly1_A  TM=9.025E-01  e=1.618E-45  Nicotiana benthamiana
  8j2z-assembly1_A  TM=8.945E-01  e=8.808E-45  Nicotiana tabacum

Secondary structure (DSSP, 8-state):
--EEEEEPPSSHHHHHHHHHHHHHHHHHSS-EEEEEE--SSPPBHHHHHHHHTS-TTEEEEEPPPPPGGGS-SS--HHHHHHHHHHHTHHHHHHHHHHHHHHS-EEEEEE-TT-TTHHHHHHHTT--EEEEE-S-HHHHHHHHHHHHHHHH--S-GGG-SS-B--TTS--B-GGGS-GGGG-TTSHHHHHHHHHHTTGGGSSEEEES--GGGSHHHHHHHHHT-TTSPPEEE--------HHHHHHHTSPTT-EEEE---SS----HHHHHHHHHHHHHH--EEEEEE-PPPPP--TT-----SSPPPTTTTSBTTHHHHTTTTEEEEES---HHHHHHSTTEEEEEE---HHHHHHHHHHT--EEE---STTHHHHHHIIIIIS--EE-PPP-TTSPPPHHHHHHHHHHHHTSHHHHHHHHHHHHHHHHHHHHTSTT-HHHHHHHHHHHHH--/--EEEEEPPSSHHHHHHHHHHHHHHHHHSS-EEEEEE--SSSPBHHHHHHHHTS-TTEEEEEPPPPPGGGS-SS--HHHHHHHHHHHHHHHHHHHHHHHHHHS-EEEEEE-TT-GGGHHHHHHTT--EEEEE-S-HHHHHHHHTHHHHHHH--S-GGG-SS-B--TTS--B-GGGS-GGGG-TTSHHHHHHHHHHTTGGGSSEEEES--GGGSHHHHHHHHHT-TTSPPEEE----------HHHHHHTSPTT-EEEE---SS----HHHHHHHHHHHHHH--EEEEEE-PPPPPP-TT------TTTTSBTTHHHHTTTTEEEEES---HHHHHHSTTEEEEEE---HHHHHHHHHHT--EEE---STTHHHHHHIIIIIS--EE-PPPPTTS---HHHHHHHHHHHHHSHHHHHHHHHHHHHHHHHHHHTSTT-HHHHHHHHHHHHHT-

Solvent-accessible surface area: 36309 Å² total; per-residue (Å²): 102,30,12,0,0,0,0,2,2,26,42,44,2,6,8,15,18,1,1,16,0,0,78,22,0,22,91,101,34,169,9,31,1,3,0,1,10,3,18,37,37,122,28,28,66,30,30,27,62,38,5,108,83,19,62,121,41,10,61,68,70,53,7,96,64,12,67,29,55,132,14,64,91,90,46,35,76,17,1,43,12,21,51,0,12,64,100,1,57,88,24,0,115,66,12,4,40,66,22,62,156,143,30,130,21,9,0,0,0,0,4,4,0,0,1,32,3,0,68,8,0,100,117,80,63,13,38,0,1,0,3,2,15,2,0,0,4,0,0,2,0,0,39,46,0,33,139,14,40,141,95,25,118,46,36,2,129,91,43,131,127,50,32,95,1,61,62,21,29,62,0,84,4,112,9,3,0,58,11,0,35,65,44,157,61,95,8,9,122,16,1,8,65,5,4,115,59,0,62,59,5,67,0,0,0,0,16,0,0,49,65,2,9,75,17,5,3,143,12,5,91,99,85,61,135,105,24,9,71,5,25,5,3,0,13,14,50,45,140,80,103,3,27,125,24,0,101,171,26,67,97,38,25,0,0,1,0,7,18,23,31,28,3,76,26,67,76,57,13,6,26,46,0,0,52,0,0,28,81,8,48,33,83,1,0,2,7,4,59,58,23,81,50,119,31,13,3,4,13,23,42,26,17,84,68,92,64,60,56,36,4,35,0,11,47,29,0,62,116,113,5,166,113,42,6,48,17,18,72,54,101,9,18,30,35,127,0,2,66,39,54,5,11,5,0,0,1,0,9,0,3,2,41,7,0,2,12,0,0,44,49,9,6,2,0,2,1,20,18,44,54,18,4,4,84,0,0,0,11,12,0,35,113,34,34,110,0,3,25,79,13,104,60,38,190,83,47,23,12,90,11,112,31,3,7,118,4,2,102,48,0,23,110,17,102,82,0,102,119,3,37,113,86,0,127,118,16,20,93,11,2,165,134,8,47,52,157,114,7,98,3,21,114,40,1,47,114,3,2,66,89,6,74,174,88,26,15,0,0,0,0,2,2,33,36,41,3,6,4,22,18,1,3,24,0,0,72,24,0,22,92,100,43,138,8,28,1,2,0,3,10,3,13,39,48,124,23,17,66,28,29,35,71,34,6,108,83,19,63,118,42,11,54,60,81,52,9,94,65,13,71,31,63,130,15,64,96,91,56,32,94,17,8,46,11,24,56,0,9,57,92,1,44,78,25,0,116,72,21,2,35,55,21,55,164,133,33,112,19,15,0,0,0,0,5,3,1,0,1,28,4,0,72,17,0,130,125,71,60,8,37,0,12,0,2,2,14,2,1,0,4,0,0,3,0,0,29,43,0,23,138,18,40,133,114,23,113,55,27,1,132,93,40,122,117,44,27,95,0,58,61,22,31,67,0,90,5,122,7,4,0,57,13,0,40,64,26,151,58,104,7,2,89,14,1,5,73,6,2,106,74,0,67,52,7,88,0,0,0,0,16,0,1,50,68,2,8,76,20,4,3,144,12,4,94,105,78,58,136,106,19,10,71,4,40,4,6,0,12,19,42,31,117,48,92,121,4,41,121,26,0,98,174,23,68,103,28,23,0,0,1,0,4,15,12,21,17,4,94,26,68,84,42,13,10,28,43,0,0,51,0,0,25,93,5,48,33,85,2,0,2,4,4,75,65,31,93,70,134,39,8,2,3,16,21,40,97,139,51,68,45,4,29,1,15,57,30,1,58,90,117,3,147,111,54,6,46,15,17,63,38,55,5,7,4,14,107,0,2,66,38,54,5,11,3,0,1,0,1,14,0,4,2,36,5,0,1,6,0,0,49,46,8,6,2,0,0,1,20,12,55,50,14,3,4,88,1,1,0,14,13,0,22,103,40,27,124,0,2,26,66,14,99,59,41,198,82,45,16,10,83,12,107,26,0,5,113,2,1,97,49,0,14,103,14,100,76,0,98,123,3,27,133,92,0,122,113,18,20,86,6,2,158,134,9,42,52,151,116,8,96,4,16,101,46,5,46,101,14,3,56,154,9,73,168

InterPro domains:
  IPR002213 UDP-glucuronosyl/UDP-glucosyltransferase [PF00201] (256-426)
  IPR002213 UDP-glucuronosyl/UDP-glucosyltransferase [cd03784] (8-433)
  IPR035595 UDP-glycosyltransferase family, conserved site [PS00375] (343-386)

Radius of gyration: 30.4 Å; Cα contacts (8 Å, |Δi|>4): 1769; chains: 2; bounding box: 90×66×63 Å

Foldseek 3Di:
DAEEEEEFQDDPVGVVVVLLVQLVDVVQDVYAYEYEYQAQDDDDPVRVVSQVPHDPSYHYDYFPHDHCVPPDPPADPLRVRLVSLVVCQVRVLVVQVVVVVVHHHLAYEYELSNLVCLVVCVVVVHAYEYAYEDDLLLLLCLLCVVVCVVPDDDQQQPDPAFDDRFQADTHGSCLRFQLSNDCPHVSVVSSNVSSVSQLSHQEYEYAADCVLRVGSQVCQCPVDPSHHHYADQDDRADDPVVVVVLVPADFLFEEEEDEALPDDDDLVQVQQLLLLVLVLVTAYEHADEADDDDDDPPDDDDPPDPPPSCNSYDPCSCVSCVVGYDYHYRDDPLLSQLQRRSHNAYAYQQDPNSVRSNLLNLHAYAHDHDHGNSSVSNCCLCVNQLLYHYFDADPVRRGGSNSSSVRVNCLRPNPSVVVSSVSSVVSNVLNCQQNPPPHVSNVRVVVVVVSSVD/DAEEEEEFQDDPVGVVVVLLVLLVDVVQDVYAYEYEYQAQDDDDPVNVVSQVPHDPSYHYDYFPHDHCVVPDPPADPLRVRLVSLVSCQVRVLVVCVVVVVVHNHLAYEYELSNLVCLVVCVVVVHAYEYAYEDDLLLLLVLLCVVVVVVVDPDQQQPDPAFDDRFLADTHGSCLRFFLSNDCPGVSVVSSNVSSVSQLSHQEYEYLADCVLRVGSQVCLCPVDPSRHHYADQDDRADDFDVVLVVLVPADFLFEEEEDQAPPDDDDLLQVAQLLLLVLLLVTAYEHADEDDDDDDDPPDDDDDPQCVSYDPCSCVSCVVRYDYHYRHDTLLSQLQRRSHNEYEYQQDPNSVRSNLLNLHAYEHDHDHGSSSVSNCCLCVNQLLYHYFDADPVRHRGSNSSSVRVNCLRPNPSVVVSSVSSVVSNVLNCQQNPCCHVSNVRVVVVVVSSVD

Sequence (905 aa):
APLIVIVPSPGMGHLIPLVEFAKVLVSRFHFSVSLLLPTTAQPTKAQTTLLNSLPSSVSHNFLPTVDPAHLPDGVAHEVTISLTHAHSLSSIRAALGSLAQQAQVVALITDLFGTGLYTVARDLGIPPYLYFTSTAMCLLFLFHLPKLDETVSCEYRDMPEPLVLPGCVPLHGKDFVDPAQDRQDQAYHVLLDHVKRYVLAEGIFVNTFVDLEPGAIKTLQTEDPNVPPVYPVGPIIQSSDCLKWLDRQPSGSVLFVSFGSGGTLSNEQLNELAIGLEISGHRFLWVVRSPNDHSSFGSFFSTQSQDDPFGFLPTGFVDRIKDRGLLVPSWAPQIKVLSHGSTGGFLTHCGWNSTLESIVNGVPLIVWPLYAEQRMNAVMLNQGLKVALRPNASQRGLVEADEIARVVKELMDGDEGKKARYKMRELSDSAKRVTSENGESTKLLSEVASKWSQAPLIVIVPSPGMGHLIPLVEFAKVLVSRFHFSVSLLLPTTAQPTKAQTTLLNSLPSSVSHNFLPTVDPAHLPDGVAHEVTISLTHAHSLSSIRAALGSLAQQAQVVALITDLFGTGLYTVARDLGIPPYLYFTSTAMCLLFLFHLPKLDETVSCEYRDMPEPLVLPGCVPLHGKDFVDPAQDRQDQAYHVLLDHVKRYVLAEGIFVNTFVDLEPGAIKTLQTEDPNVPPVYPVGPIIQSGSDCLKWLDRQPSGSVLFVSFGSGGTLSNEQLNELAIGLEISGHRFLWVVRSPNDHSSFGSFFSDDPFGFLPTGFVDRIKDRGLLVPSWAPQIKVLSHGSTGGFLTHCGWNSTLESIVNGVPLIVWPLYAEQRMNAVMLNQGLKVALRPNASQRGLVEADEIARVVKELMDGDEGKKARYKMRELSDSAKRVTSENGESTKLLSEVASKWSQ